Protein AF-0000000084950109 (afdb_homodimer)

pLDDT: mean 82.81, std 15.06, range [34.44, 97.5]

Radius of gyration: 39.73 Å; Cα contacts (8 Å, |Δi|>4): 1215; chains: 2; bounding box: 92×144×91 Å

Organism: Flavobacterium frigoris (strain PS1) (NCBI:txid1086011)

Sequence (812 aa):
MRKIILVTLLFAVCNLSAQSLTNYYELAAKNNPELKAKYKEFEASLQKIPQVSSLPDPNFSLGYFISPVETRLGPQNMKFSLTQMFPWFGTLKAQKNVAALLADSKYQAFLNTKNQLFFQVASAYYPLYELLNLKGIEQENIKILESYKKIASAKFENGKGSLVDVLRVDIMVKEAQTNLSILEKKEPALTAWFNSILNRKYDEKIDVIKEITLVELPLEYRKDSIVTNPLLLEIDLKKQAADANIIAVKKQGLPKLGVGLDYVFVGTGMNNFSDSGKDAIMPMVTLSLPIFRTKYNAANAEAKLMQESYWYQKEAAENKLNGSYYKMTFELEKEQELLKLYTNQVTTLSKSLNLLLAYYSNANKDFEEVLRMQQELLKYKKLTLASTSAFYVKLAELDYLTAKQFMRKIILVTLLFAVCNLSAQSLTNYYELAAKNNPELKAKYKEFEASLQKIPQVSSLPDPNFSLGYFISPVETRLGPQNMKFSLTQMFPWFGTLKAQKNVAALLADSKYQAFLNTKNQLFFQVASAYYPLYELLNLKGIEQENIKILESYKKIASAKFENGKGSLVDVLRVDIMVKEAQTNLSILEKKEPALTAWFNSILNRKYDEKIDVIKEITLVELPLEYRKDSIVTNPLLLEIDLKKQAADANIIAVKKQGLPKLGVGLDYVFVGTGMNNFSDSGKDAIMPMVTLSLPIFRTKYNAANAEAKLMQESYWYQKEAAENKLNGSYYKMTFELEKEQELLKLYTNQVTTLSKSLNLLLAYYSNANKDFEEVLRMQQELLKYKKLTLASTSAFYVKLAELDYLTAKQF

Foldseek 3Di:
DVVVVVVVVVVVLQVVQVVQLVVLLVLLCVAFVVLVVLVVVLVVLVVVLCVLLDFDDKDKDKDADPDQPQDVQAGFGIKIKIKGWFFDPCLSVLSNLLSVLLSVLSVLVSLLVSLVLSLQLLLLQLVLLLLVLLLVLLVVVLVVLVVQLVVQVVCVVVVLHDPVSNVVSVVVNVVSVVVSVVSVVVNLVSQQSSCVSSVHDSRDDGDHRNDDDDDDDDPPLDPVLLCVQSQLVSLVSLLVSLVSQLVSLVSNLAKMKMKMKMWIFGDGDPDPDPVRTDIDIDIDIDIDDNPPCVVSVVSNVVSVVSNVVSVVSNVVSVVVLVVLLVVLVVLLVVLVVLLVVLVVLLVVLVVVLVVVVVVCVPPSPDSVVNVVSVVSNSVSVSVNSVSVSSNSSSVSVSCSSSVPDD/DVVVVVVVVVVVLLVVQVVQLVVLLVLLCVAFVVLVVLVVVLVVLVVVLCVLLDFDDKDKDKDADPDQPQDVQAGFGIKIKIKGWFFDPCLSVLSNLLSVLLSVLSVLVSLLVSLVLSLQLLLLQLVLLLLVLLLVLLVVVLVVLVVQLVVQVVCVVVVLHDPVSNVVSVVVNVVSVVVSVVSVVVNLVSQQSSCNSSVHDSRDDGDHDNDDDDDDDDPPLDPVLLCVQSQLVSLVSLLVSLVSQLVSLVSNLAKMKMKMKMWIFGDGRPDPDPVRTDIDIDIDIDIDDNPPCVVSVVSNVVSVVSNVVSVVSNVVSVCVLVVLLVVLVVLLVVLVVLLVVLVVLLVVLVVVLVVVVVVCVPPSPDSVPNVVSSVSNSVSVSVNSVSVSSNSSSVSVSCSSSVPDD

Secondary structure (DSSP, 8-state):
--HHHHHHHHHHHHHHHHHHHHHHHHHHHHH-HHHHHHHHHHHHHHTHHHHHTSPPPPEEEEEE-SS--EETTEEEEEEEEEEEEEPSTTHHHHHHHHHHHHHHHHHHHHHHHHHHHHHHHHHHHHHHHHHHHHHHHHHHHHHHHHHHHHHHHHHHHTTSS-HHHHHHHHHHHHHHHHHHHHHHHHHHHHHHHHHHHHTS-TT------S--PPP---TT--GGGGGG-HHHHHHHHHHHHHHHHHHHHHHHTSPPEEEEEEEEEE---SS--TTTTPPEEEEEEEEE----HHHHHHHHHHHHHHHHHHHHHHHHHHHHHHHHHHHHHHHHHHHHHHHHHHHHHHHHHHHHHHHHHHHHHHHS--HHHHHHHHHHHHHHHHHHHHHHHHHHHHHHHHHHHTT---/-HHHHHHHHHHHHHHHHHHHHHHHHHHHHHH-HHHHHHHHHHHHHHTHHHHHTSPPPPEEEEEE-SS--EETTEEEEEEEEEEEEEPSTTHHHHHHHHHHHHHHHHHHHHHHHHHHHHHHHHHHHHHHHHHHHHHHHHHHHHHHHHHHHHHHHHHHHTTSS-HHHHHHHHHHHHHHHHHHHHHHHHHHHHHHHHHHHHTS-TT------S--PPP---TT--GGGGGG-HHHHHHHHHHHHHHHHHHHHHHHTSPPEEEEEEEEEE---SS--TTTTPPEEEEEEEEE----HHHHHHHHHHHHHHHHHHHHHHHHHHHHHHHHHHHHHHHHHHHHHHHHHHHHHHHHHHHHHHHHHHHHHHH---HHHHHHHHHHHHHHHHHHHHHHHHHHHHHHHHHHHTT---

Solvent-accessible surface area (backbone atoms only — not comparable to full-atom values): 39579 Å² total; per-residue (Å²): 117,66,71,60,45,53,56,55,50,59,60,49,59,64,53,54,47,60,43,42,57,53,50,51,46,52,46,24,70,74,45,18,36,54,52,51,16,36,47,28,46,24,56,21,35,54,28,43,30,58,42,50,52,53,76,64,62,33,35,41,32,45,33,44,48,74,65,56,53,61,24,59,30,12,49,36,55,46,36,41,32,43,36,40,51,36,71,31,90,62,28,44,60,33,36,29,49,24,34,48,31,43,24,52,17,33,44,24,47,34,51,32,46,49,41,50,47,46,29,50,51,43,53,42,45,31,56,49,37,36,50,55,52,48,46,53,52,33,54,52,47,36,55,52,34,52,50,49,31,53,52,31,44,52,32,31,72,69,68,71,39,47,68,66,55,28,52,50,34,51,51,51,35,52,52,36,51,51,53,40,52,51,51,60,63,47,46,58,57,49,39,24,51,43,21,53,57,35,59,48,59,48,77,55,87,77,84,68,60,89,74,83,76,85,72,79,76,71,86,74,81,43,75,73,38,37,71,66,14,33,62,55,47,18,43,51,29,44,41,52,20,28,57,38,36,48,55,22,49,59,37,66,58,43,54,30,43,26,48,31,44,32,41,36,46,32,38,70,22,91,59,84,51,94,80,43,34,63,64,44,62,24,56,29,45,31,40,35,45,71,73,70,50,63,30,52,51,24,47,50,51,22,32,52,29,42,39,50,14,40,51,24,39,46,53,36,50,51,50,50,51,53,47,49,49,56,50,36,54,50,52,41,52,49,30,53,53,48,41,55,51,26,51,50,46,35,52,50,37,52,52,49,44,55,52,47,54,61,44,41,78,70,64,76,76,46,65,68,56,52,53,51,44,51,51,49,32,51,50,30,50,54,48,36,41,51,34,51,29,50,34,52,34,39,48,35,46,49,35,42,51,35,46,57,81,128,118,68,71,60,48,52,54,54,49,56,58,51,58,65,52,54,49,60,44,44,58,53,50,50,47,53,46,24,69,74,46,17,37,52,51,50,16,36,46,28,45,24,56,21,35,54,27,44,31,57,41,50,50,50,76,65,60,32,35,41,32,45,33,44,46,72,66,56,53,61,26,58,29,12,50,37,53,46,35,42,31,42,37,41,52,37,70,33,91,62,26,43,60,33,36,29,49,23,33,48,30,45,23,52,18,33,45,25,47,32,53,32,46,48,42,51,48,48,26,50,51,43,54,40,46,32,56,49,36,36,49,56,51,49,45,51,52,34,53,52,47,37,55,51,35,52,52,50,30,52,51,32,45,52,31,30,74,70,70,70,40,48,69,66,55,30,51,50,34,50,52,52,36,52,50,36,51,51,52,40,52,51,51,60,64,45,44,59,56,49,39,24,48,42,20,52,57,35,58,47,59,48,79,54,86,78,82,64,59,89,73,82,76,85,71,81,76,71,83,74,80,42,75,74,38,37,71,67,12,33,61,55,48,18,43,50,29,44,41,53,20,28,57,37,38,48,54,21,47,57,35,65,59,45,53,30,43,24,47,31,42,33,41,36,47,33,37,71,24,91,61,86,51,92,80,44,34,62,66,43,62,25,57,28,45,31,39,35,46,71,74,71,50,64,30,51,52,24,47,49,49,22,34,52,29,42,40,50,15,42,52,26,39,46,55,37,49,50,51,51,53,53,50,49,48,55,50,37,52,49,52,42,51,50,30,52,51,48,40,53,50,28,51,51,46,34,53,51,37,51,52,49,44,54,53,47,54,61,45,42,78,70,64,73,77,45,64,67,55,52,53,50,42,51,51,49,32,51,50,30,51,51,49,35,41,50,33,50,28,50,34,53,35,40,50,33,46,47,35,41,51,35,45,58,82,127

Structure (mmCIF, N/CA/C/O backbone):
data_AF-0000000084950109-model_v1
#
loop_
_entity.id
_entity.type
_entity.pdbx_description
1 polymer 'Heavy metal RND efflux outer membrane protein, CzcC family'
#
loop_
_atom_site.group_PDB
_atom_site.id
_atom_site.type_symbol
_atom_site.label_atom_id
_atom_site.label_alt_id
_atom_site.label_comp_id
_atom_site.label_asym_id
_atom_site.label_entity_id
_atom_site.label_seq_id
_atom_site.pdbx_PDB_ins_code
_atom_site.Cartn_x
_atom_site.Cartn_y
_atom_site.Cartn_z
_atom_site.occupancy
_atom_site.B_iso_or_equiv
_atom_site.auth_seq_id
_atom_site.auth_comp_id
_atom_site.auth_asym_id
_atom_site.auth_atom_id
_atom_site.pdbx_PDB_model_num
ATOM 1 N N . MET A 1 1 ? -44.562 -32.062 -1.348 1 34.94 1 MET A N 1
ATOM 2 C CA . MET A 1 1 ? -43.969 -31.531 -0.127 1 34.94 1 MET A CA 1
ATOM 3 C C . MET A 1 1 ? -42.5 -31.953 -0.01 1 34.94 1 MET A C 1
ATOM 5 O O . MET A 1 1 ? -41.75 -31.406 0.797 1 34.94 1 MET A O 1
ATOM 9 N N . ARG A 1 2 ? -42.219 -33.219 -0.491 1 40.84 2 ARG A N 1
ATOM 10 C CA . ARG A 1 2 ? -40.844 -33.75 -0.405 1 40.84 2 ARG A CA 1
ATOM 11 C C . ARG A 1 2 ? -39.938 -33.062 -1.398 1 40.84 2 ARG A C 1
ATOM 13 O O . ARG A 1 2 ? -38.688 -33.094 -1.237 1 40.84 2 ARG A O 1
ATOM 20 N N . LYS A 1 3 ? -40.375 -32.844 -2.629 1 44.31 3 LYS A N 1
ATOM 21 C CA . LYS A 1 3 ? -39.5 -32.219 -3.611 1 44.31 3 LYS A CA 1
ATOM 22 C C . LYS A 1 3 ? -39.062 -30.828 -3.154 1 44.31 3 LYS A C 1
ATOM 24 O O . LYS A 1 3 ? -38.031 -30.328 -3.566 1 44.31 3 LYS A O 1
ATOM 29 N N . ILE A 1 4 ? -40.094 -30.234 -2.484 1 49.34 4 ILE A N 1
ATOM 30 C CA . ILE A 1 4 ? -39.781 -28.891 -2.021 1 49.34 4 ILE A CA 1
ATOM 31 C C . ILE A 1 4 ? -38.719 -28.953 -0.931 1 49.34 4 ILE A C 1
ATOM 33 O O . ILE A 1 4 ? -37.906 -28.031 -0.793 1 49.34 4 ILE A O 1
ATOM 37 N N . ILE A 1 5 ? -38.625 -30.172 -0.248 1 49.97 5 ILE A N 1
ATOM 38 C CA . ILE A 1 5 ? -37.688 -30.234 0.869 1 49.97 5 ILE A CA 1
ATOM 39 C C . ILE A 1 5 ? -36.25 -30.359 0.338 1 49.97 5 ILE A C 1
ATOM 41 O O . ILE A 1 5 ? -35.344 -29.734 0.862 1 49.97 5 ILE A O 1
ATOM 45 N N . LEU A 1 6 ? -36.156 -31.078 -0.753 1 45.88 6 LEU A N 1
ATOM 46 C CA . LEU A 1 6 ? -34.781 -31.328 -1.203 1 45.88 6 LEU A CA 1
ATOM 47 C C . LEU A 1 6 ? -34.156 -30.047 -1.788 1 45.88 6 LEU A C 1
ATOM 49 O O . LEU A 1 6 ? -32.969 -29.781 -1.59 1 45.88 6 LEU A O 1
ATOM 53 N N . VAL A 1 7 ? -35 -29.312 -2.486 1 47.12 7 VAL A N 1
ATOM 54 C CA . VAL A 1 7 ? -34.438 -28.078 -3.059 1 47.12 7 VAL A CA 1
ATOM 55 C C . VAL A 1 7 ? -34.094 -27.094 -1.941 1 47.12 7 VAL A C 1
ATOM 57 O O . VAL A 1 7 ? -33.094 -26.375 -2.029 1 47.12 7 VAL A O 1
ATOM 60 N N . THR A 1 8 ? -34.844 -27.141 -0.837 1 47.34 8 THR A N 1
ATOM 61 C CA . THR A 1 8 ? -34.531 -26.219 0.249 1 47.34 8 THR A CA 1
ATOM 62 C C . THR A 1 8 ? -33.25 -26.641 0.953 1 47.34 8 THR A C 1
ATOM 64 O O . THR A 1 8 ? -32.531 -25.797 1.505 1 47.34 8 THR A O 1
ATOM 67 N N . LEU A 1 9 ? -33 -27.984 0.991 1 41.19 9 LEU A N 1
ATOM 68 C CA . LEU A 1 9 ? -31.766 -28.406 1.663 1 41.19 9 LEU A CA 1
ATOM 69 C C . LEU A 1 9 ? -30.547 -28.062 0.817 1 41.19 9 LEU A C 1
ATOM 71 O O . LEU A 1 9 ? -29.5 -27.688 1.353 1 41.19 9 LEU A O 1
ATOM 75 N N . LEU A 1 10 ? -30.578 -28.219 -0.474 1 40.88 10 LEU A N 1
ATOM 76 C CA . LEU A 1 10 ? -29.438 -27.875 -1.316 1 40.88 10 LEU A CA 1
ATOM 77 C C . LEU A 1 10 ? -29.141 -26.391 -1.242 1 40.88 10 LEU A C 1
ATOM 79 O O . LEU A 1 10 ? -27.969 -25.984 -1.298 1 40.88 10 LEU A O 1
ATOM 83 N N . PHE A 1 11 ? -30.141 -25.5 -1.125 1 40.88 11 PHE A N 1
ATOM 84 C CA . PHE A 1 11 ? -29.844 -24.078 -0.949 1 40.88 11 PHE A CA 1
ATOM 85 C C . PHE A 1 11 ? -29.203 -23.828 0.414 1 40.88 11 PHE A C 1
ATOM 87 O O . PHE A 1 11 ? -28.719 -22.734 0.681 1 40.88 11 PHE A O 1
ATOM 94 N N . ALA A 1 12 ? -29.312 -24.672 1.396 1 40.22 12 ALA A N 1
ATOM 95 C CA . ALA A 1 12 ? -28.766 -24.469 2.734 1 40.22 12 ALA A CA 1
ATOM 96 C C . ALA A 1 12 ? -27.266 -24.75 2.758 1 40.22 12 ALA A C 1
ATOM 98 O O . ALA A 1 12 ? -26.516 -24.109 3.506 1 40.22 12 ALA A O 1
ATOM 99 N N . VAL A 1 13 ? -26.719 -25.719 2.043 1 40.16 13 VAL A N 1
ATOM 100 C CA . VAL A 1 13 ? -25.297 -26.062 2.057 1 40.16 13 VAL A CA 1
ATOM 101 C C . VAL A 1 13 ? -24.5 -24.969 1.329 1 40.16 13 VAL A C 1
ATOM 103 O O . VAL A 1 13 ? -23.391 -24.641 1.729 1 40.16 13 VAL A O 1
ATOM 106 N N . CYS A 1 14 ? -24.969 -24.391 0.227 1 39.88 14 CYS A N 1
ATOM 107 C CA . CYS A 1 14 ? -24.297 -23.297 -0.461 1 39.88 14 CYS A CA 1
ATOM 108 C C . CYS A 1 14 ? -24.219 -22.062 0.426 1 39.88 14 CYS A C 1
ATOM 110 O O . CYS A 1 14 ? -23.391 -21.172 0.193 1 39.88 14 CYS A O 1
ATOM 112 N N . ASN A 1 15 ? -25.094 -21.781 1.365 1 42.66 15 ASN A N 1
ATOM 113 C CA . ASN A 1 15 ? -25.172 -20.688 2.322 1 42.66 15 ASN A CA 1
ATOM 114 C C . ASN A 1 15 ? -24.109 -20.797 3.412 1 42.66 15 ASN A C 1
ATOM 116 O O . ASN A 1 15 ? -23.766 -19.812 4.059 1 42.66 15 ASN A O 1
ATOM 120 N N . LEU A 1 16 ? -23.719 -22.016 3.713 1 42.16 16 LEU A N 1
ATOM 121 C CA . LEU A 1 16 ? -22.766 -22.203 4.793 1 42.16 16 LEU A CA 1
ATOM 122 C C . LEU A 1 16 ? -21.359 -21.766 4.355 1 42.16 16 LEU A C 1
ATOM 124 O O . LEU A 1 16 ? -20.594 -21.25 5.16 1 42.16 16 LEU A O 1
ATOM 128 N N . SER A 1 17 ? -20.938 -22.062 3.098 1 48 17 SER A N 1
ATOM 129 C CA . SER A 1 17 ? -19.594 -21.797 2.566 1 48 17 SER A CA 1
ATOM 130 C C . SER A 1 17 ? -19.312 -20.297 2.506 1 48 17 SER A C 1
ATOM 132 O O . SER A 1 17 ? -18.188 -19.859 2.775 1 48 17 SER A O 1
ATOM 134 N N . ALA A 1 18 ? -20.359 -19.469 1.959 1 51.72 18 ALA A N 1
ATOM 135 C CA . ALA A 1 18 ? -20.328 -18.016 1.871 1 51.72 18 ALA A CA 1
ATOM 136 C C . ALA A 1 18 ? -20.234 -17.375 3.258 1 51.72 18 ALA A C 1
ATOM 138 O O . ALA A 1 18 ? -19.672 -16.297 3.418 1 51.72 18 ALA A O 1
ATOM 139 N N . GLN A 1 19 ? -20.703 -18.188 4.152 1 59.62 19 GLN A N 1
ATOM 140 C CA . GLN A 1 19 ? -20.828 -17.688 5.52 1 59.62 19 GLN A CA 1
ATOM 141 C C . GLN A 1 19 ? -19.453 -17.547 6.18 1 59.62 19 GLN A C 1
ATOM 143 O O . GLN A 1 19 ? -19.219 -16.609 6.941 1 59.62 19 GLN A O 1
ATOM 148 N N . SER A 1 20 ? -18.5 -18.422 5.582 1 77.44 20 SER A N 1
ATOM 149 C CA . SER A 1 20 ? -17.25 -18.422 6.34 1 77.44 20 SER A CA 1
ATOM 150 C C . SER A 1 20 ? -16.359 -17.234 5.965 1 77.44 20 SER A C 1
ATOM 152 O O . SER A 1 20 ? -15.891 -16.516 6.84 1 77.44 20 SER A O 1
ATOM 154 N N . LEU A 1 21 ? -16.422 -16.906 4.656 1 86.56 21 LEU A N 1
ATOM 155 C CA . LEU A 1 21 ? -15.516 -15.82 4.285 1 86.56 21 LEU A CA 1
ATOM 156 C C . LEU A 1 21 ? -16.062 -14.477 4.758 1 86.56 21 LEU A C 1
ATOM 158 O O . LEU A 1 21 ? -15.312 -13.602 5.184 1 86.56 21 LEU A O 1
ATOM 162 N N . THR A 1 22 ? -17.406 -14.406 4.793 1 87.06 22 THR A N 1
ATOM 163 C CA . THR A 1 22 ? -18.047 -13.172 5.246 1 87.06 22 THR A CA 1
ATOM 164 C C . THR A 1 22 ? -17.766 -12.93 6.727 1 87.06 22 THR A C 1
ATOM 166 O O . THR A 1 22 ? -17.578 -11.789 7.152 1 87.06 22 THR A O 1
ATOM 169 N N . ASN A 1 23 ? -17.75 -14.039 7.438 1 90.06 23 ASN A N 1
ATOM 170 C CA . ASN A 1 23 ? -17.422 -13.922 8.852 1 90.06 23 ASN A CA 1
ATOM 171 C C . ASN A 1 23 ? -15.992 -13.445 9.055 1 90.06 23 ASN A C 1
ATOM 173 O O . ASN A 1 23 ? -15.719 -12.664 9.969 1 90.06 23 ASN A O 1
ATOM 177 N N . TYR A 1 24 ? -15.109 -13.883 8.188 1 93.25 24 TYR A N 1
ATOM 178 C CA . TYR A 1 24 ? -13.719 -13.469 8.305 1 93.25 24 TYR A CA 1
ATOM 179 C C . TYR A 1 24 ? -13.547 -12.016 7.879 1 93.25 24 TYR A C 1
ATOM 181 O O . TYR A 1 24 ? -12.688 -11.305 8.414 1 93.25 24 TYR A O 1
ATOM 189 N N . TYR A 1 25 ? -14.414 -11.555 6.918 1 93.38 25 TYR A N 1
ATOM 190 C CA . TYR A 1 25 ? -14.398 -10.141 6.562 1 93.38 25 TYR A CA 1
ATOM 191 C C . TYR A 1 25 ? -14.758 -9.266 7.762 1 93.38 25 TYR A C 1
ATOM 193 O O . TYR A 1 25 ? -14.086 -8.273 8.039 1 93.38 25 TYR A O 1
ATOM 201 N N . GLU A 1 26 ? -15.758 -9.672 8.547 1 92.69 26 GLU A N 1
ATOM 202 C CA . GLU A 1 26 ? -16.219 -8.906 9.703 1 92.69 26 GLU A CA 1
ATOM 203 C C . GLU A 1 26 ? -15.18 -8.914 10.812 1 92.69 26 GLU A C 1
ATOM 205 O O . GLU A 1 26 ? -14.938 -7.883 11.445 1 92.69 26 GLU A O 1
ATOM 210 N N . LEU A 1 27 ? -14.609 -10.078 11.008 1 92.69 27 LEU A N 1
ATOM 211 C CA . LEU A 1 27 ? -13.578 -10.195 12.031 1 92.69 27 LEU A CA 1
ATOM 212 C C . LEU A 1 27 ? -12.383 -9.312 11.711 1 92.69 27 LEU A C 1
ATOM 214 O O . LEU A 1 27 ? -11.844 -8.648 12.602 1 92.69 27 LEU A O 1
ATOM 218 N N . ALA A 1 28 ? -11.945 -9.305 10.461 1 93.75 28 ALA A N 1
ATOM 219 C CA . ALA A 1 28 ? -10.82 -8.484 10.039 1 93.75 28 ALA A CA 1
ATOM 220 C C . ALA A 1 28 ? -11.141 -7 10.172 1 93.75 28 ALA A C 1
ATOM 222 O O . ALA A 1 28 ? -10.305 -6.215 10.633 1 93.75 28 ALA A O 1
ATOM 223 N N . ALA A 1 29 ? -12.375 -6.617 9.812 1 94 29 ALA A N 1
ATOM 224 C CA . ALA A 1 29 ? -12.797 -5.223 9.875 1 94 29 ALA A CA 1
ATOM 225 C C . ALA A 1 29 ? -12.812 -4.719 11.32 1 94 29 ALA A C 1
ATOM 227 O O . ALA A 1 29 ? -12.516 -3.553 11.578 1 94 29 ALA A O 1
ATOM 228 N N . LYS A 1 30 ? -13.039 -5.574 12.242 1 93.31 30 LYS A N 1
ATOM 229 C CA . LYS A 1 30 ? -13.156 -5.188 13.641 1 93.31 30 LYS A CA 1
ATOM 230 C C . LYS A 1 30 ? -11.797 -5.156 14.328 1 93.31 30 LYS A C 1
ATOM 232 O O . LYS A 1 30 ? -11.562 -4.332 15.211 1 93.31 30 LYS A O 1
ATOM 237 N N . ASN A 1 31 ? -10.906 -6 13.812 1 92.19 31 ASN A N 1
ATOM 238 C CA . ASN A 1 31 ? -9.727 -6.23 14.648 1 92.19 31 ASN A CA 1
ATOM 239 C C . ASN A 1 31 ? -8.445 -5.812 13.938 1 92.19 31 ASN A C 1
ATOM 241 O O . ASN A 1 31 ? -7.402 -5.656 14.57 1 92.19 31 ASN A O 1
ATOM 245 N N . ASN A 1 32 ? -8.445 -5.602 12.68 1 93.25 32 ASN A N 1
ATOM 246 C CA . ASN A 1 32 ? -7.219 -5.328 11.938 1 93.25 32 ASN A CA 1
ATOM 247 C C . ASN A 1 32 ? -6.602 -3.994 12.352 1 93.25 32 ASN A C 1
ATOM 249 O O . ASN A 1 32 ? -7.254 -2.951 12.273 1 93.25 32 ASN A O 1
ATOM 253 N N . PRO A 1 33 ? -5.352 -4.043 12.742 1 94.94 33 PRO A N 1
ATOM 254 C CA . PRO A 1 33 ? -4.719 -2.82 13.242 1 94.94 33 PRO A CA 1
ATOM 255 C C . PRO A 1 33 ? -4.578 -1.741 12.172 1 94.94 33 PRO A C 1
ATOM 257 O O . PRO A 1 33 ? -4.621 -0.548 12.484 1 94.94 33 PRO A O 1
ATOM 260 N N . GLU A 1 34 ? -4.352 -2.131 11 1 94.44 34 GLU A N 1
ATOM 261 C CA . GLU A 1 34 ? -4.227 -1.146 9.93 1 94.44 34 GLU A CA 1
ATOM 262 C C . GLU A 1 34 ? -5.52 -0.355 9.758 1 94.44 34 GLU A C 1
ATOM 264 O O . GLU A 1 34 ? -5.488 0.861 9.555 1 94.44 34 GLU A O 1
ATOM 269 N N . LEU A 1 35 ? -6.637 -1.033 9.797 1 95.5 35 LEU A N 1
ATOM 270 C CA . LEU A 1 35 ? -7.93 -0.373 9.664 1 95.5 35 LEU A CA 1
ATOM 271 C C . LEU A 1 35 ? -8.219 0.515 10.867 1 95.5 35 LEU A C 1
ATOM 273 O O . LEU A 1 35 ? -8.727 1.629 10.719 1 95.5 35 LEU A O 1
ATOM 277 N N . LYS A 1 36 ? -7.84 0.053 12.039 1 95.38 36 LYS A N 1
ATOM 278 C CA . LYS A 1 36 ? -8.008 0.842 13.258 1 95.38 36 LYS A CA 1
ATOM 279 C C . LYS A 1 36 ? -7.176 2.119 13.203 1 95.38 36 LYS A C 1
ATOM 281 O O . LYS A 1 36 ? -7.629 3.18 13.641 1 95.38 36 LYS A O 1
ATOM 286 N N . ALA A 1 37 ? -5.996 1.978 12.672 1 96 37 ALA A N 1
ATOM 287 C CA . ALA A 1 37 ? -5.113 3.137 12.547 1 96 37 ALA A CA 1
ATOM 288 C C . ALA A 1 37 ? -5.738 4.203 11.648 1 96 37 ALA A C 1
ATOM 290 O O . ALA A 1 37 ? -5.723 5.391 11.984 1 96 37 ALA A O 1
ATOM 291 N N . LYS A 1 38 ? -6.285 3.758 10.547 1 96.38 38 LYS A N 1
ATOM 292 C CA . LYS A 1 38 ? -6.887 4.695 9.602 1 96.38 38 LYS A CA 1
ATOM 293 C C . LYS A 1 38 ? -8.133 5.352 10.195 1 96.38 38 LYS A C 1
ATOM 295 O O . LYS A 1 38 ? -8.414 6.52 9.938 1 96.38 38 LYS A O 1
ATOM 300 N N . TYR A 1 39 ? -8.867 4.605 10.984 1 96.19 39 TYR A N 1
ATOM 301 C CA . TYR A 1 39 ? -10.047 5.168 11.625 1 96.19 39 TYR A CA 1
ATOM 302 C C . TYR A 1 39 ? -9.656 6.242 12.641 1 96.19 39 TYR A C 1
ATOM 304 O O . TYR A 1 39 ? -10.297 7.293 12.719 1 96.19 39 TYR A O 1
ATOM 312 N N . LYS A 1 40 ? -8.602 5.949 13.391 1 96.62 40 LYS A N 1
ATOM 313 C CA . LYS A 1 40 ? -8.109 6.934 14.352 1 96.62 40 LYS A CA 1
ATOM 314 C C . LYS A 1 40 ? -7.613 8.195 13.648 1 96.62 40 LYS A C 1
ATOM 316 O O . LYS A 1 40 ? -7.793 9.305 14.148 1 96.62 40 LYS A O 1
ATOM 321 N N . GLU A 1 41 ? -7.027 8.047 12.516 1 96.25 41 GLU A N 1
ATOM 322 C CA . GLU A 1 41 ? -6.586 9.195 11.727 1 96.25 41 GLU A CA 1
ATOM 323 C C . GLU A 1 41 ? -7.77 10.055 11.289 1 96.25 41 GLU A C 1
ATOM 325 O O . GLU A 1 41 ? -7.68 11.281 11.273 1 96.25 41 GLU A O 1
ATOM 330 N N . PHE A 1 42 ? -8.898 9.367 10.93 1 95.94 42 PHE A N 1
ATOM 331 C CA . PHE A 1 42 ? -10.117 10.062 10.531 1 95.94 42 PHE A CA 1
ATOM 332 C C . PHE A 1 42 ? -10.703 10.844 11.703 1 95.94 42 PHE A C 1
ATOM 334 O O . PHE A 1 42 ? -11.016 12.031 11.57 1 95.94 42 PHE A O 1
ATOM 341 N N . GLU A 1 43 ? -10.68 10.211 12.852 1 96.31 43 GLU A N 1
ATOM 342 C CA . GLU A 1 43 ? -11.164 10.875 14.055 1 96.31 43 GLU A CA 1
ATOM 343 C C . GLU A 1 43 ? -10.297 12.086 14.406 1 96.31 43 GLU A C 1
ATOM 345 O O . GLU A 1 43 ? -10.812 13.133 14.797 1 96.31 43 GLU A O 1
ATOM 350 N N . ALA A 1 44 ? -9.031 11.875 14.219 1 96 44 ALA A N 1
ATOM 351 C CA . ALA A 1 44 ? -8.094 12.961 14.516 1 96 44 ALA A CA 1
ATOM 352 C C . ALA A 1 44 ? -8.312 14.141 13.578 1 96 44 ALA A C 1
ATOM 354 O O . ALA A 1 44 ? -8.227 15.297 14.008 1 96 44 ALA A O 1
ATOM 355 N N . SER A 1 45 ? -8.57 13.867 12.32 1 96 45 SER A N 1
ATOM 356 C CA . SER A 1 45 ? -8.758 14.922 11.344 1 96 45 SER A CA 1
ATOM 357 C C . SER A 1 45 ? -10.008 15.742 11.641 1 96 45 SER A C 1
ATOM 359 O O . SER A 1 45 ? -10.062 16.938 11.352 1 96 45 SER A O 1
ATOM 361 N N . LEU A 1 46 ? -10.992 15.125 12.305 1 95.94 46 LEU A N 1
ATOM 362 C CA . LEU A 1 46 ? -12.219 15.82 12.688 1 95.94 46 LEU A CA 1
ATOM 363 C C . LEU A 1 46 ? -11.938 16.828 13.805 1 95.94 46 LEU A C 1
ATOM 365 O O . LEU A 1 46 ? -12.609 17.859 13.883 1 95.94 46 LEU A O 1
ATOM 369 N N . GLN A 1 47 ? -10.938 16.531 14.586 1 95.5 47 GLN A N 1
ATOM 370 C CA . GLN A 1 47 ? -10.594 17.422 15.703 1 95.5 47 GLN A CA 1
ATOM 371 C C . GLN A 1 47 ? -9.891 18.672 15.203 1 95.5 47 GLN A C 1
ATOM 373 O O . GLN A 1 47 ? -9.781 19.656 15.938 1 95.5 47 GLN A O 1
ATOM 378 N N . LYS A 1 48 ? -9.453 18.703 13.945 1 95.19 48 LYS A N 1
ATOM 379 C CA . LYS A 1 48 ? -8.789 19.875 13.383 1 95.19 48 LYS A CA 1
ATOM 380 C C . LYS A 1 48 ? -9.789 20.969 13.062 1 95.19 48 LYS A C 1
ATOM 382 O O . LYS A 1 48 ? -9.453 22.156 13.117 1 95.19 48 LYS A O 1
ATOM 387 N N . ILE A 1 49 ? -11.016 20.641 12.836 1 95.12 49 ILE A N 1
ATOM 388 C CA . ILE A 1 49 ? -12.039 21.578 12.367 1 95.12 49 ILE A CA 1
ATOM 389 C C . ILE A 1 49 ? -12.305 22.641 13.43 1 95.12 49 ILE A C 1
ATOM 391 O O . ILE A 1 49 ? -12.227 23.828 13.156 1 95.12 49 ILE A O 1
ATOM 395 N N . PRO A 1 50 ? -12.547 22.219 14.719 1 94.06 50 PRO A N 1
ATOM 396 C CA . PRO A 1 50 ? -12.766 23.25 15.734 1 94.06 50 PRO A CA 1
ATOM 397 C C . PRO A 1 50 ? -11.492 24.047 16.031 1 94.06 50 PRO A C 1
ATOM 399 O O . PRO A 1 50 ? -11.578 25.188 16.531 1 94.06 50 PRO A O 1
ATOM 402 N N . GLN A 1 51 ? -10.328 23.578 15.75 1 93.38 51 GLN A N 1
ATOM 403 C CA . GLN A 1 51 ? -9.07 24.266 16 1 93.38 51 GLN A CA 1
ATOM 404 C C . GLN A 1 51 ? -8.891 25.453 15.055 1 93.38 51 GLN A C 1
ATOM 406 O O . GLN A 1 51 ? -8.523 26.547 15.477 1 93.38 51 GLN A O 1
ATOM 411 N N . VAL A 1 52 ? -9.227 25.219 13.75 1 93.25 52 VAL A N 1
ATOM 412 C CA . VAL A 1 52 ? -8.891 26.203 12.734 1 93.25 52 VAL A CA 1
ATOM 413 C C . VAL A 1 52 ? -10.047 27.188 12.57 1 93.25 52 VAL A C 1
ATOM 415 O O . VAL A 1 52 ? -9.875 28.266 11.984 1 93.25 52 VAL A O 1
ATOM 418 N N . SER A 1 53 ? -11.227 26.828 13.109 1 91.81 53 SER A N 1
ATOM 419 C CA . SER A 1 53 ? -12.391 27.688 12.945 1 91.81 53 SER A CA 1
ATOM 420 C C . SER A 1 53 ? -12.609 28.547 14.18 1 91.81 53 SER A C 1
ATOM 422 O O . SER A 1 53 ? -13.617 29.25 14.281 1 91.81 53 SER A O 1
ATOM 424 N N . SER A 1 54 ? -11.688 28.609 15.125 1 91 54 SER A N 1
ATOM 425 C CA . SER A 1 54 ? -11.82 29.375 16.359 1 91 54 SER A CA 1
ATOM 426 C C . SER A 1 54 ? -11.109 30.719 16.25 1 91 54 SER A C 1
ATOM 428 O O . SER A 1 54 ? -10.125 30.859 15.523 1 91 54 SER A O 1
ATOM 430 N N . LEU A 1 55 ? -11.57 31.719 17.062 1 91.81 55 LEU A N 1
ATOM 431 C CA . LEU A 1 55 ? -10.953 33.031 17.141 1 91.81 55 LEU A CA 1
ATOM 432 C C . LEU A 1 55 ? -9.672 33 17.969 1 91.81 55 LEU A C 1
ATOM 434 O O . LEU A 1 55 ? -9.531 32.156 18.844 1 91.81 55 LEU A O 1
ATOM 438 N N . PRO A 1 56 ? -8.773 33.875 17.547 1 90.25 56 PRO A N 1
ATOM 439 C CA . PRO A 1 56 ? -7.598 34 18.422 1 90.25 56 PRO A CA 1
ATOM 440 C C . PRO A 1 56 ? -7.953 34.406 19.844 1 90.25 56 PRO A C 1
ATOM 442 O O . PRO A 1 56 ? -8.992 35.031 20.078 1 90.25 56 PRO A O 1
ATOM 445 N N . ASP A 1 57 ? -7.07 34.125 20.797 1 89.94 57 ASP A N 1
ATOM 446 C CA . ASP A 1 57 ? -7.301 34.5 22.188 1 89.94 57 ASP A CA 1
ATOM 447 C C . ASP A 1 57 ? -7.266 36 22.375 1 89.94 57 ASP A C 1
ATOM 449 O O . ASP A 1 57 ? -6.461 36.719 21.75 1 89.94 57 ASP A O 1
ATOM 453 N N . PRO A 1 58 ? -8.117 36.531 23.25 1 91.44 58 PRO A N 1
ATOM 454 C CA . PRO A 1 58 ? -8.047 37.969 23.578 1 91.44 58 PRO A CA 1
ATOM 455 C C . PRO A 1 58 ? -6.789 38.312 24.375 1 91.44 58 PRO A C 1
ATOM 457 O O . PRO A 1 58 ? -6.168 37.438 24.984 1 91.44 58 PRO A O 1
ATOM 460 N N . ASN A 1 59 ? -6.527 39.562 24.281 1 91.62 59 ASN A N 1
ATOM 461 C CA . ASN A 1 59 ? -5.332 40.062 24.969 1 91.62 59 ASN A CA 1
ATOM 462 C C . ASN A 1 59 ? -5.68 41.094 26.047 1 91.62 59 ASN A C 1
ATOM 464 O O . ASN A 1 59 ? -6.492 41.969 25.797 1 91.62 59 ASN A O 1
ATOM 468 N N . PHE A 1 60 ? -5.121 40.875 27.219 1 91.56 60 PHE A N 1
ATOM 469 C CA . PHE A 1 60 ? -5.242 41.812 28.328 1 91.56 60 PHE A CA 1
ATOM 470 C C . PHE A 1 60 ? -3.926 42.531 28.562 1 91.56 60 PHE A C 1
ATOM 472 O O . PHE A 1 60 ? -2.889 41.906 28.766 1 91.56 60 PHE A O 1
ATOM 479 N N . SER A 1 61 ? -4 43.812 28.531 1 89.94 61 SER A N 1
ATOM 480 C CA . SER A 1 61 ? -2.777 44.625 28.672 1 89.94 61 SER A CA 1
ATOM 481 C C . SER A 1 61 ? -2.848 45.531 29.875 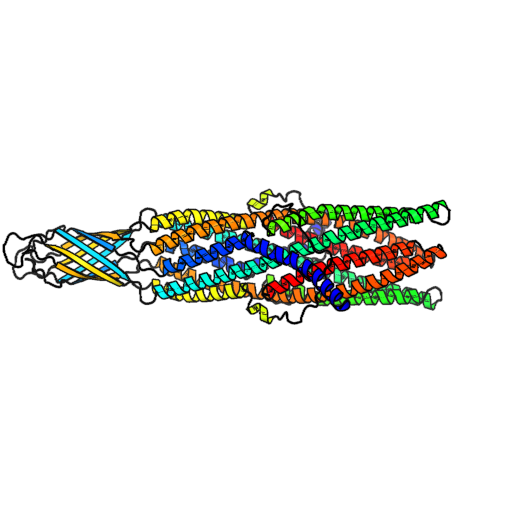1 89.94 61 SER A C 1
ATOM 483 O O . SER A 1 61 ? -3.902 46.094 30.172 1 89.94 61 SER A O 1
ATOM 485 N N . LEU A 1 62 ? -1.698 45.562 30.547 1 86.19 62 LEU A N 1
ATOM 486 C CA . LEU A 1 62 ? -1.514 46.5 31.656 1 86.19 62 LEU A CA 1
ATOM 487 C C . LEU A 1 62 ? -0.416 47.531 31.344 1 86.19 62 LEU A C 1
ATOM 489 O O . LEU A 1 62 ? 0.67 47.125 30.906 1 86.19 62 LEU A O 1
ATOM 493 N N . GLY A 1 63 ? -0.714 48.75 31.516 1 81.69 63 GLY A N 1
ATOM 494 C CA . GLY A 1 63 ? 0.26 49.812 31.281 1 81.69 63 GLY A CA 1
ATOM 495 C C . GLY A 1 63 ? 0.443 50.719 32.469 1 81.69 63 GLY A C 1
ATOM 496 O O . GLY A 1 63 ? -0.473 50.906 33.281 1 81.69 63 GLY A O 1
ATOM 497 N N . TYR A 1 64 ? 1.767 51.156 32.625 1 77.81 64 TYR A N 1
ATOM 498 C CA . TYR A 1 64 ? 2.09 52.094 33.688 1 77.81 64 TYR A CA 1
ATOM 499 C C . TYR A 1 64 ? 2.67 53.375 33.156 1 77.81 64 TYR A C 1
ATOM 501 O O . TYR A 1 64 ? 3.539 53.344 32.281 1 77.81 64 TYR A O 1
ATOM 509 N N . PHE A 1 65 ? 2.27 54.562 33.688 1 67.81 65 PHE A N 1
ATOM 510 C CA . PHE A 1 65 ? 2.736 55.844 33.219 1 67.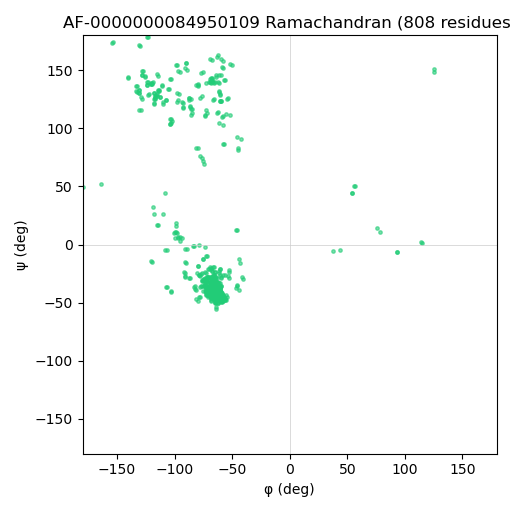81 65 PHE A CA 1
ATOM 511 C C . PHE A 1 65 ? 4.059 56.219 33.875 1 67.81 65 PHE A C 1
ATOM 513 O O . PHE A 1 65 ? 4.156 56.25 35.094 1 67.81 65 PHE A O 1
ATOM 520 N N . ILE A 1 66 ? 5.145 56.281 33.125 1 63.91 66 ILE A N 1
ATOM 521 C CA . ILE A 1 66 ? 6.434 56.656 33.688 1 63.91 66 ILE A CA 1
ATOM 522 C C . ILE A 1 66 ? 6.379 58.094 34.188 1 63.91 66 ILE A C 1
ATOM 524 O O . ILE A 1 66 ? 6.91 58.406 35.25 1 63.91 66 ILE A O 1
ATOM 528 N N . SER A 1 67 ? 6.004 59.031 33.312 1 57.84 67 SER A N 1
ATOM 529 C CA . SER A 1 67 ? 5.91 60.406 33.812 1 57.84 67 SER A CA 1
ATOM 530 C C . SER A 1 67 ? 4.457 60.812 34.031 1 57.84 67 SER A C 1
ATOM 532 O O . SER A 1 67 ? 3.637 60.75 33.125 1 57.84 67 SER A O 1
ATOM 534 N N . PRO A 1 68 ? 4.188 60.781 35.375 1 48.78 68 PRO A N 1
ATOM 535 C CA . PRO A 1 68 ? 2.803 61.125 35.75 1 48.78 68 PRO A CA 1
ATOM 536 C C . PRO A 1 68 ? 2.268 62.312 34.969 1 48.78 68 PRO A C 1
ATOM 538 O O . PRO A 1 68 ? 2.918 63.375 34.906 1 48.78 68 PRO A O 1
ATOM 541 N N . VAL A 1 69 ? 1.685 62.094 33.938 1 48.59 69 VAL A N 1
ATOM 542 C CA . VAL A 1 69 ? 1.06 63.25 33.312 1 48.59 69 VAL A CA 1
ATOM 543 C C . VAL A 1 69 ? 0.073 63.906 34.281 1 48.59 69 VAL A C 1
ATOM 545 O O . VAL A 1 69 ? -0.815 63.25 34.812 1 48.59 69 VAL A O 1
ATOM 548 N N . GLU A 1 70 ? 0.612 64.75 35.062 1 45.56 70 GLU A N 1
ATOM 549 C CA . GLU A 1 70 ? -0.25 65.5 36 1 45.56 70 GLU A CA 1
ATOM 550 C C . GLU A 1 70 ? -1.507 66 35.281 1 45.56 70 GLU A C 1
ATOM 552 O O . GLU A 1 70 ? -1.421 66.812 34.344 1 45.56 70 GLU A O 1
ATOM 557 N N . THR A 1 71 ? -2.387 65.188 35.188 1 47.88 71 THR A N 1
ATOM 558 C CA . THR A 1 71 ? -3.648 65.688 34.656 1 47.88 71 THR A CA 1
ATOM 559 C C . THR A 1 71 ? -4.348 66.562 35.688 1 47.88 71 THR A C 1
ATOM 561 O O . THR A 1 71 ? -4.059 66.5 36.875 1 47.88 71 THR A O 1
ATOM 564 N N . ARG A 1 72 ? -4.867 67.562 35.188 1 48.78 72 ARG A N 1
ATOM 565 C CA . ARG A 1 72 ? -5.598 68.438 36.125 1 48.78 72 ARG A CA 1
ATOM 566 C C . ARG A 1 72 ? -6.398 67.562 37.125 1 48.78 72 ARG A C 1
ATOM 568 O O . ARG A 1 72 ? -6.648 68.062 38.25 1 48.78 72 ARG A O 1
ATOM 575 N N . LEU A 1 73 ? -6.742 66.438 36.594 1 46.34 73 LEU A N 1
ATOM 576 C CA . LEU A 1 73 ? -7.703 65.688 37.438 1 46.34 73 LEU A CA 1
ATOM 577 C C . LEU A 1 73 ? -7.004 64.688 38.312 1 46.34 73 LEU A C 1
ATOM 579 O O . LEU A 1 73 ? -7.652 63.969 39.094 1 46.34 73 LEU A O 1
ATOM 583 N N . GLY A 1 74 ? -5.715 64.562 38.344 1 49.12 74 GLY A N 1
ATOM 584 C CA . GLY A 1 74 ? -4.988 63.625 39.188 1 49.12 74 GLY A CA 1
ATOM 585 C C . GLY A 1 74 ? -4.043 62.719 38.438 1 49.12 74 GLY A C 1
ATOM 586 O O . GLY A 1 74 ? -4.086 62.656 37.219 1 49.12 74 GLY A O 1
ATOM 587 N N . PRO A 1 75 ? -2.957 62.312 39.031 1 51.56 75 PRO A N 1
ATOM 588 C CA . PRO A 1 75 ? -1.916 61.469 38.438 1 51.56 75 PRO A CA 1
ATOM 589 C C . PRO A 1 75 ? -2.465 60.188 37.812 1 51.56 75 PRO A C 1
ATOM 591 O O . PRO A 1 75 ? -3.346 59.562 38.406 1 51.56 75 PRO A O 1
ATOM 594 N N . GLN A 1 76 ? -2.434 60.031 36.562 1 58.44 76 GLN A N 1
ATOM 595 C CA . GLN A 1 76 ? -2.828 58.781 35.906 1 58.44 76 GLN A CA 1
ATOM 596 C C . GLN A 1 76 ? -1.78 57.719 36.125 1 58.44 76 GLN A C 1
ATOM 598 O O . GLN A 1 76 ? -0.632 57.844 35.688 1 58.44 76 GLN A O 1
ATOM 603 N N . ASN A 1 77 ? -2.178 56.594 36.875 1 62.66 77 ASN A N 1
ATOM 604 C CA . ASN A 1 77 ? -1.1 55.719 37.281 1 62.66 77 ASN A CA 1
ATOM 605 C C . ASN A 1 77 ? -1.11 54.406 36.5 1 62.66 77 ASN A C 1
ATOM 607 O O . ASN A 1 77 ? -0.053 53.875 36.156 1 62.66 77 ASN A O 1
ATOM 611 N N . MET A 1 78 ? -2.514 53.938 36.219 1 76.06 78 MET A N 1
ATOM 612 C CA . MET A 1 78 ? -2.514 52.625 35.625 1 76.06 78 MET A CA 1
ATOM 613 C C . MET A 1 78 ? -3.574 52.5 34.531 1 76.06 78 MET A C 1
ATOM 615 O O . MET A 1 78 ? -4.621 53.156 34.625 1 76.06 78 MET A O 1
ATOM 619 N N . LYS A 1 79 ? -3.277 51.781 33.5 1 81.69 79 LYS A N 1
ATOM 620 C CA . LYS A 1 79 ? -4.199 51.562 32.406 1 81.69 79 LYS A CA 1
ATOM 621 C C . LYS A 1 79 ? -4.426 50.062 32.156 1 81.69 79 LYS A C 1
ATOM 623 O O . LYS A 1 79 ? -3.492 49.281 32.25 1 81.69 79 LYS A O 1
ATOM 628 N N . PHE A 1 80 ? -5.762 49.719 31.922 1 85.62 80 PHE A N 1
ATOM 629 C CA . PHE A 1 80 ? -6.16 48.375 31.531 1 85.62 80 PHE A CA 1
ATOM 630 C C . PHE A 1 80 ? -6.723 48.375 30.109 1 85.62 80 PHE A C 1
ATOM 632 O O . PHE A 1 80 ? -7.477 49.281 29.734 1 85.62 80 PHE A O 1
ATOM 639 N N . SER A 1 81 ? -6.223 47.406 29.359 1 87.56 81 SER A N 1
ATOM 640 C CA . SER A 1 81 ? -6.73 47.281 27.984 1 87.56 81 SER A CA 1
ATOM 641 C C . SER A 1 81 ? -7.133 45.844 27.656 1 87.56 81 SER A C 1
ATOM 643 O O . SER A 1 81 ? -6.43 44.906 28.016 1 87.56 81 SER A O 1
ATOM 645 N N . LEU A 1 82 ? -8.273 45.688 27.078 1 90.06 82 LEU A N 1
ATOM 646 C CA . LEU A 1 82 ? -8.758 44.406 26.547 1 90.06 82 LEU A CA 1
ATOM 647 C C . LEU A 1 82 ? -8.969 44.469 25.047 1 90.06 82 LEU A C 1
ATOM 649 O O . LEU A 1 82 ? -9.656 45.375 24.547 1 90.06 82 LEU A O 1
ATOM 653 N N . THR A 1 83 ? -8.352 43.562 24.328 1 91.38 83 THR A N 1
ATOM 654 C CA . THR A 1 83 ? -8.438 43.594 22.875 1 91.38 83 THR A CA 1
ATOM 655 C C . THR A 1 83 ? -8.75 42.219 22.312 1 91.38 83 THR A C 1
ATOM 657 O O . THR A 1 83 ? -8.203 41.219 22.781 1 91.38 83 THR A O 1
ATOM 660 N N . GLN A 1 84 ? -9.641 42.094 21.344 1 91.81 84 GLN A N 1
ATOM 661 C CA . GLN A 1 84 ? -9.977 40.875 20.609 1 91.81 84 GLN A CA 1
ATOM 662 C C . GLN A 1 84 ? -9.648 41.031 19.125 1 91.81 84 GLN A C 1
ATOM 664 O O . GLN A 1 84 ? -10.148 41.938 18.469 1 91.81 84 GLN A O 1
ATOM 669 N N . MET A 1 85 ? -8.906 40.094 18.688 1 92.44 85 MET A N 1
ATOM 670 C CA . MET A 1 85 ? -8.523 40.156 17.281 1 92.44 85 MET A CA 1
ATOM 671 C C . MET A 1 85 ? -9.453 39.281 16.422 1 92.44 85 MET A C 1
ATOM 673 O O . MET A 1 85 ? -9.906 38.219 16.859 1 92.44 85 MET A O 1
ATOM 677 N N . PHE A 1 86 ? -9.641 39.719 15.18 1 93.31 86 PHE A N 1
ATOM 678 C CA . PHE A 1 86 ? -10.414 39.031 14.172 1 93.31 86 PHE A CA 1
ATOM 679 C C . PHE A 1 86 ? -9.609 38.875 12.883 1 93.31 86 PHE A C 1
ATOM 681 O O . PHE A 1 86 ? -9.148 39.844 12.305 1 93.31 86 PHE A O 1
ATOM 688 N N . PRO A 1 87 ? -9.523 37.594 12.477 1 92.5 87 PRO A N 1
ATOM 689 C CA . PRO A 1 87 ? -8.867 37.438 11.18 1 92.5 87 PRO A CA 1
ATOM 690 C C . PRO A 1 87 ? -9.609 38.125 10.039 1 92.5 87 PRO A C 1
ATOM 692 O O . PRO A 1 87 ? -10.766 38.5 10.203 1 92.5 87 PRO A O 1
ATOM 695 N N . TRP A 1 88 ? -8.93 38.312 8.961 1 92.5 88 TRP A N 1
ATOM 696 C CA . TRP A 1 88 ? -9.539 38.938 7.789 1 92.5 88 TRP A CA 1
ATOM 697 C C . TRP A 1 88 ? -10.836 38.25 7.406 1 92.5 88 TRP A C 1
ATOM 699 O O . TRP A 1 88 ? -11.016 37.062 7.699 1 92.5 88 TRP A O 1
ATOM 709 N N . PHE A 1 89 ? -11.664 38.906 6.777 1 93.44 89 PHE A N 1
ATOM 710 C CA . PHE A 1 89 ? -12.984 38.375 6.453 1 93.44 89 PHE A CA 1
ATOM 711 C C . PHE A 1 89 ? -12.883 37.125 5.609 1 93.44 89 PHE A C 1
ATOM 713 O O . PHE A 1 89 ? -12.188 37.094 4.59 1 93.44 89 PHE A O 1
ATOM 720 N N . GLY A 1 90 ? -13.492 36 6.082 1 94.06 90 GLY A N 1
ATOM 721 C CA . GLY A 1 90 ? -13.555 34.75 5.332 1 94.06 90 GLY A CA 1
ATOM 722 C C . GLY A 1 90 ? -12.422 33.812 5.656 1 94.06 90 GLY A C 1
ATOM 723 O O . GLY A 1 90 ? -12.414 32.656 5.195 1 94.06 90 GLY A O 1
ATOM 724 N N . THR A 1 91 ? -11.453 34.188 6.426 1 94.81 91 THR A N 1
ATOM 725 C CA . THR A 1 91 ? -10.297 33.375 6.738 1 94.81 91 THR A CA 1
ATOM 726 C C . THR A 1 91 ? -10.711 32.125 7.516 1 94.81 91 THR A C 1
ATOM 728 O O . THR A 1 91 ? -10.32 31 7.164 1 94.81 91 THR A O 1
ATOM 731 N N . LEU A 1 92 ? -11.477 32.25 8.547 1 95.31 92 LEU A N 1
ATOM 732 C CA . LEU A 1 92 ? -11.898 31.125 9.375 1 95.31 92 LEU A CA 1
ATOM 733 C C . LEU A 1 92 ? -12.734 30.141 8.562 1 95.31 92 LEU A C 1
ATOM 735 O O . LEU A 1 92 ? -12.562 28.922 8.695 1 95.31 92 LEU A O 1
ATOM 739 N N . LYS A 1 93 ? -13.641 30.672 7.727 1 95.69 93 LYS A N 1
ATOM 740 C CA . LYS A 1 93 ? -14.453 29.812 6.871 1 95.69 93 LYS A CA 1
ATOM 741 C C . LYS A 1 93 ? -13.594 29.062 5.867 1 95.69 93 LYS A C 1
ATOM 743 O O . LYS A 1 93 ? -13.836 27.875 5.598 1 95.69 93 LYS A O 1
ATOM 748 N N . ALA A 1 94 ? -12.633 29.734 5.277 1 95.75 94 ALA A N 1
ATOM 749 C CA . ALA A 1 94 ? -11.719 29.094 4.32 1 95.75 94 ALA A CA 1
ATOM 750 C C . ALA A 1 94 ? -10.914 27.984 4.98 1 95.75 94 ALA A C 1
ATOM 752 O O . ALA A 1 94 ? -10.75 26.906 4.406 1 95.75 94 ALA A O 1
ATOM 753 N N . GLN A 1 95 ? -10.438 28.25 6.16 1 96.25 95 GLN A N 1
ATOM 754 C CA . GLN A 1 95 ? -9.672 27.25 6.887 1 96.25 95 GLN A CA 1
ATOM 755 C C . GLN A 1 95 ? -10.547 26.062 7.277 1 96.25 95 GLN A C 1
ATOM 757 O O . GLN A 1 95 ? -10.109 24.906 7.215 1 96.25 95 GLN A O 1
ATOM 762 N N . LYS A 1 96 ? -11.742 26.375 7.703 1 96.25 96 LYS A N 1
ATOM 763 C CA . LYS A 1 96 ? -12.688 25.328 8.055 1 96.25 96 LYS A CA 1
ATOM 764 C C . LYS A 1 96 ? -12.977 24.422 6.855 1 96.25 96 LYS A C 1
ATOM 766 O O . LYS A 1 96 ? -13.062 23.203 6.992 1 96.25 96 LYS A O 1
ATOM 771 N N . ASN A 1 97 ? -13.117 25.016 5.746 1 96.19 97 ASN A N 1
ATOM 772 C CA . ASN A 1 97 ? -13.383 24.266 4.52 1 96.19 97 ASN A CA 1
ATOM 773 C C . ASN A 1 97 ? -12.242 23.312 4.18 1 96.19 97 ASN A C 1
ATOM 775 O O . ASN A 1 97 ? -12.469 22.172 3.805 1 96.19 97 ASN A O 1
ATOM 779 N N . VAL A 1 98 ? -11.016 23.781 4.289 1 96.44 98 VAL A N 1
ATOM 780 C CA . VAL A 1 98 ? -9.836 22.969 4.035 1 96.44 98 VAL A CA 1
ATOM 781 C C . VAL A 1 98 ? -9.836 21.766 4.98 1 96.44 98 VAL A C 1
ATOM 783 O O . VAL A 1 98 ? -9.664 20.625 4.543 1 96.44 98 VAL A O 1
ATOM 786 N N . ALA A 1 99 ? -10.039 22.016 6.25 1 96.38 99 ALA A N 1
ATOM 787 C CA . ALA A 1 99 ? -10.016 20.953 7.258 1 96.38 99 ALA A CA 1
ATOM 788 C C . ALA A 1 99 ? -11.133 19.953 7.016 1 96.38 99 ALA A C 1
ATOM 790 O O . ALA A 1 99 ? -10.938 18.734 7.195 1 96.38 99 ALA A O 1
ATOM 791 N N . ALA A 1 100 ? -12.273 20.422 6.648 1 96.69 100 ALA A N 1
ATOM 792 C CA . ALA A 1 100 ? -13.406 19.547 6.371 1 96.69 100 ALA A CA 1
ATOM 793 C C . ALA A 1 100 ? -13.125 18.641 5.18 1 96.69 100 ALA A C 1
ATOM 795 O O . ALA A 1 100 ? -13.406 17.438 5.227 1 96.69 100 ALA A O 1
ATOM 796 N N . LEU A 1 101 ? -12.594 19.188 4.105 1 96.88 101 LEU A N 1
ATOM 797 C CA . LEU A 1 101 ? -12.242 18.422 2.924 1 96.88 101 LEU A CA 1
ATOM 798 C C . LEU A 1 101 ? -11.188 17.359 3.256 1 96.88 101 LEU A C 1
ATOM 800 O O . LEU A 1 101 ? -11.266 16.234 2.783 1 96.88 101 LEU A O 1
ATOM 804 N N . LEU A 1 102 ? -10.242 17.734 4.035 1 96.44 102 LEU A N 1
ATOM 805 C CA . LEU A 1 102 ? -9.203 16.797 4.434 1 96.44 102 LEU A CA 1
ATOM 806 C C . LEU A 1 102 ? -9.773 15.68 5.305 1 96.44 102 LEU A C 1
ATOM 808 O O . LEU A 1 102 ? -9.367 14.523 5.195 1 96.44 102 LEU A O 1
ATOM 812 N N . ALA A 1 103 ? -10.711 16.016 6.18 1 96.69 103 ALA A N 1
ATOM 813 C CA . ALA A 1 103 ? -11.367 15.008 7 1 96.69 103 ALA A CA 1
ATOM 814 C C . ALA A 1 103 ? -12.141 14.016 6.129 1 96.69 103 ALA A C 1
ATOM 816 O O . ALA A 1 103 ? -12.078 12.805 6.355 1 96.69 103 ALA A O 1
ATOM 817 N N . ASP A 1 104 ? -12.805 14.555 5.145 1 97 104 ASP A N 1
ATOM 818 C CA . ASP A 1 104 ? -13.523 13.695 4.211 1 97 104 ASP A CA 1
ATOM 819 C C . ASP A 1 104 ? -12.555 12.781 3.461 1 97 104 ASP A C 1
ATOM 821 O O . ASP A 1 104 ? -12.875 11.617 3.188 1 97 104 ASP A O 1
ATOM 825 N N . SER A 1 105 ? -11.469 13.336 3.078 1 97.44 105 SER A N 1
ATOM 826 C CA . SER A 1 105 ? -10.469 12.523 2.393 1 97.44 105 SER A CA 1
ATOM 827 C C . SER A 1 105 ? -9.977 11.391 3.281 1 97.44 105 SER A C 1
ATOM 829 O O . SER A 1 105 ? -9.727 10.281 2.801 1 97.44 105 SER A O 1
ATOM 831 N N . LYS A 1 106 ? -9.781 11.648 4.57 1 97.5 106 LYS A N 1
ATOM 832 C CA . LYS A 1 106 ? -9.344 10.609 5.5 1 97.5 106 LYS A CA 1
ATOM 833 C C . LYS A 1 106 ? -10.406 9.523 5.656 1 97.5 106 LYS A C 1
ATOM 835 O O . LYS A 1 106 ? -10.086 8.352 5.852 1 97.5 106 LYS A O 1
ATOM 840 N N . TYR A 1 107 ? -11.664 9.938 5.547 1 96.88 107 TYR A N 1
ATOM 841 C CA . TYR A 1 107 ? -12.734 8.953 5.574 1 96.88 107 TYR A CA 1
ATOM 842 C C . TYR A 1 107 ? -12.664 8.031 4.359 1 96.88 107 TYR A C 1
ATOM 844 O O . TYR A 1 107 ? -12.82 6.812 4.484 1 96.88 107 TYR A O 1
ATOM 852 N N . GLN A 1 108 ? -12.469 8.625 3.211 1 96.31 108 GLN A N 1
ATOM 853 C CA . GLN A 1 108 ? -12.305 7.82 2.006 1 96.31 108 GLN A CA 1
ATOM 854 C C . GLN A 1 108 ? -11.094 6.902 2.123 1 96.31 108 GLN A C 1
ATOM 856 O O . GLN A 1 108 ? -11.109 5.777 1.62 1 96.31 108 GLN A O 1
ATOM 861 N N . ALA A 1 109 ? -10.023 7.367 2.73 1 96.5 109 ALA A N 1
ATOM 862 C CA . ALA A 1 109 ? -8.844 6.531 2.961 1 96.5 109 ALA A CA 1
ATOM 863 C C . ALA A 1 109 ? -9.188 5.328 3.832 1 96.5 109 ALA A C 1
ATOM 865 O O . ALA A 1 109 ? -8.672 4.23 3.617 1 96.5 109 ALA A O 1
ATOM 866 N N . PHE A 1 110 ? -10.109 5.566 4.82 1 96.44 110 PHE A N 1
ATOM 867 C CA . PHE A 1 110 ? -10.586 4.488 5.684 1 96.44 110 PHE A CA 1
ATOM 868 C C . PHE A 1 110 ? -11.375 3.461 4.883 1 96.44 110 PHE A C 1
ATOM 870 O O . PHE A 1 110 ? -11.148 2.258 5.016 1 96.44 110 PHE A O 1
ATOM 877 N N . LEU A 1 111 ? -12.18 3.926 4.008 1 95.62 111 LEU A N 1
ATOM 878 C CA . LEU A 1 111 ? -12.984 3.037 3.172 1 95.62 111 LEU A CA 1
ATOM 879 C C . LEU A 1 111 ? -12.102 2.244 2.217 1 95.62 111 LEU A C 1
ATOM 881 O O . LEU A 1 111 ? -12.328 1.051 1.999 1 95.62 111 LEU A O 1
ATOM 885 N N . ASN A 1 112 ? -11.125 2.881 1.636 1 95.31 112 ASN A N 1
ATOM 886 C CA . ASN A 1 112 ? -10.188 2.197 0.747 1 95.31 112 ASN A CA 1
ATOM 887 C C . ASN A 1 112 ? -9.43 1.09 1.475 1 95.31 112 ASN A C 1
ATOM 889 O O . ASN A 1 112 ? -9.25 -0.002 0.934 1 95.31 112 ASN A O 1
ATOM 893 N N . THR A 1 113 ? -8.961 1.427 2.678 1 95.44 113 THR A N 1
ATOM 894 C CA . THR A 1 113 ? -8.234 0.439 3.465 1 95.44 113 THR A CA 1
ATOM 895 C C . THR A 1 113 ? -9.133 -0.744 3.814 1 95.44 113 THR A C 1
ATOM 897 O O . THR A 1 113 ? -8.672 -1.887 3.861 1 95.44 113 THR A O 1
ATOM 900 N N . LYS A 1 114 ? -10.344 -0.438 4.066 1 95.25 114 LYS A N 1
ATOM 901 C CA . LYS A 1 114 ? -11.305 -1.505 4.336 1 95.25 114 LYS A CA 1
ATOM 902 C C . LYS A 1 114 ? -11.445 -2.434 3.133 1 95.25 114 LYS A C 1
ATOM 904 O O . LYS A 1 114 ? -11.383 -3.656 3.277 1 95.25 114 LYS A O 1
ATOM 909 N N . ASN A 1 115 ? -11.609 -1.871 1.934 1 94 115 ASN A N 1
ATOM 910 C CA . ASN A 1 115 ? -11.711 -2.662 0.712 1 94 115 ASN A CA 1
ATOM 911 C C . ASN A 1 115 ? -10.438 -3.467 0.455 1 94 115 ASN A C 1
ATOM 913 O O . ASN A 1 115 ? -10.508 -4.621 0.03 1 94 115 ASN A O 1
ATOM 917 N N . GLN A 1 116 ? -9.328 -2.838 0.677 1 94.12 116 GLN A N 1
ATOM 918 C CA . GLN A 1 116 ? -8.055 -3.529 0.51 1 94.12 116 GLN A CA 1
ATOM 919 C C . GLN A 1 116 ? -7.93 -4.699 1.481 1 94.12 116 GLN A C 1
ATOM 921 O O . GLN A 1 116 ? -7.359 -5.738 1.142 1 94.12 116 GLN A O 1
ATOM 926 N N . LEU A 1 117 ? -8.398 -4.426 2.688 1 93.81 117 LEU A N 1
ATOM 927 C CA . LEU A 1 117 ? -8.367 -5.473 3.705 1 93.81 117 LEU A CA 1
ATOM 928 C C . LEU A 1 117 ? -9.195 -6.68 3.268 1 93.81 117 LEU A C 1
ATOM 930 O O . LEU A 1 117 ? -8.773 -7.82 3.457 1 93.81 117 LEU A O 1
ATOM 934 N N . PHE A 1 118 ? -10.297 -6.453 2.656 1 93.88 118 PHE A N 1
ATOM 935 C CA . PHE A 1 118 ? -11.133 -7.543 2.178 1 93.88 118 PHE A CA 1
ATOM 936 C C . PHE A 1 118 ? -10.438 -8.32 1.065 1 93.88 118 PHE A C 1
ATOM 938 O O . PHE A 1 118 ? -10.492 -9.547 1.026 1 93.88 118 PHE A O 1
ATOM 945 N N . PHE A 1 119 ? -9.805 -7.621 0.255 1 93.69 119 PHE A N 1
ATOM 946 C CA . PHE A 1 119 ? -9.016 -8.273 -0.782 1 93.69 119 PHE A CA 1
ATOM 947 C C . PHE A 1 119 ? -7.91 -9.125 -0.165 1 93.69 119 PHE A C 1
ATOM 949 O O . PHE A 1 119 ? -7.676 -10.258 -0.603 1 93.69 119 PHE A O 1
ATOM 956 N N . GLN A 1 120 ? -7.254 -8.555 0.833 1 92.81 120 GLN A N 1
ATOM 957 C CA . GLN A 1 120 ? -6.176 -9.281 1.498 1 92.81 120 GLN A CA 1
ATOM 958 C C . GLN A 1 120 ? -6.695 -10.555 2.154 1 92.81 120 GLN A C 1
ATOM 960 O O . GLN A 1 120 ? -6.039 -11.594 2.1 1 92.81 120 GLN A O 1
ATOM 965 N N . VAL A 1 121 ? -7.82 -10.461 2.764 1 93.31 121 VAL A N 1
ATOM 966 C CA . VAL A 1 121 ? -8.422 -11.625 3.414 1 93.31 121 VAL A CA 1
ATOM 967 C C . VAL A 1 121 ? -8.719 -12.703 2.375 1 93.31 121 VAL A C 1
ATOM 969 O O . VAL A 1 121 ? -8.367 -13.867 2.562 1 93.31 121 VAL A O 1
ATOM 972 N N . ALA A 1 122 ? -9.297 -12.328 1.27 1 92.56 122 ALA A N 1
ATOM 973 C CA . ALA A 1 122 ? -9.609 -13.281 0.208 1 92.56 122 ALA A CA 1
ATOM 974 C C . ALA A 1 122 ? -8.336 -13.883 -0.375 1 92.56 122 ALA A C 1
ATOM 976 O O . ALA A 1 122 ? -8.281 -15.086 -0.637 1 92.56 122 ALA A O 1
ATOM 977 N N . SER A 1 123 ? -7.344 -13.031 -0.576 1 92.38 123 SER A N 1
ATOM 978 C CA . SER A 1 123 ? -6.086 -13.461 -1.182 1 92.38 123 SER A CA 1
ATOM 979 C C . SER A 1 123 ? -5.348 -14.445 -0.281 1 92.38 123 SER A C 1
ATOM 981 O O . SER A 1 123 ? -4.531 -15.234 -0.757 1 92.38 123 SER A O 1
ATOM 983 N N . ALA A 1 124 ? -5.605 -14.344 1.016 1 90.31 124 ALA A N 1
ATOM 984 C CA . ALA A 1 124 ? -4.984 -15.273 1.952 1 90.31 124 ALA A CA 1
ATOM 985 C C . ALA A 1 124 ? -5.871 -16.5 2.18 1 90.31 124 ALA A C 1
ATOM 987 O O . ALA A 1 124 ? -5.375 -17.594 2.455 1 90.31 124 ALA A O 1
ATOM 988 N N . TYR A 1 125 ? -7.141 -16.422 1.98 1 92.94 125 TYR A N 1
ATOM 989 C CA . TYR A 1 125 ? -8.125 -17.453 2.27 1 92.94 125 TYR A CA 1
ATOM 990 C C . TYR A 1 125 ? -8.102 -18.531 1.197 1 92.94 125 TYR A C 1
ATOM 992 O O . TYR A 1 125 ? -8.062 -19.734 1.511 1 92.94 125 TYR A O 1
ATOM 1000 N N . TYR A 1 126 ? -8.062 -18.172 -0.015 1 92.5 126 TYR A N 1
ATOM 1001 C CA . TYR A 1 126 ? -8.25 -19.125 -1.096 1 92.5 126 TYR A CA 1
ATOM 1002 C C . TYR A 1 126 ? -7.02 -20 -1.273 1 92.5 126 TYR A C 1
ATOM 1004 O O . TYR A 1 126 ? -7.137 -21.203 -1.548 1 92.5 126 TYR A O 1
ATOM 1012 N N . PRO A 1 127 ? -5.883 -19.438 -1.065 1 91.25 127 PRO A N 1
ATOM 1013 C CA . PRO A 1 127 ? -4.73 -20.328 -1.058 1 91.25 127 PRO A CA 1
ATOM 1014 C C . PRO A 1 127 ? -4.801 -21.375 0.063 1 91.25 127 PRO A C 1
ATOM 1016 O O . PRO A 1 127 ? -4.324 -22.5 -0.1 1 91.25 127 PRO A O 1
ATOM 1019 N N . LEU A 1 128 ? -5.344 -20.984 1.163 1 91.19 128 LEU A N 1
ATOM 1020 C CA . LEU A 1 128 ? -5.547 -21.938 2.242 1 91.19 128 LEU A CA 1
ATOM 1021 C C . LEU A 1 128 ? -6.562 -23 1.836 1 91.19 128 LEU A C 1
ATOM 1023 O O . LEU A 1 128 ? -6.375 -24.188 2.127 1 91.19 128 LEU A O 1
ATOM 1027 N N . TYR A 1 129 ? -7.555 -22.578 1.154 1 92.25 129 TYR A N 1
ATOM 1028 C CA . TYR A 1 129 ? -8.531 -23.5 0.59 1 92.25 129 TYR A CA 1
ATOM 1029 C C . TYR A 1 129 ? -7.871 -24.484 -0.365 1 92.25 129 TYR A C 1
ATOM 1031 O O . TYR A 1 129 ? -8.109 -25.688 -0.286 1 92.25 129 TYR A O 1
ATOM 1039 N N . GLU A 1 130 ? -7.094 -23.969 -1.218 1 93.69 130 GLU A N 1
ATOM 1040 C CA . GLU A 1 130 ? -6.379 -24.797 -2.174 1 93.69 130 GLU A CA 1
ATOM 1041 C C . GLU A 1 130 ? -5.492 -25.828 -1.462 1 93.69 130 GLU A C 1
ATOM 1043 O O . GLU A 1 130 ? -5.512 -27.016 -1.793 1 93.69 130 GLU A O 1
ATOM 1048 N N . LEU A 1 131 ? -4.781 -25.344 -0.45 1 93.5 131 LEU A N 1
ATOM 1049 C CA . LEU A 1 131 ? -3.836 -26.188 0.269 1 93.5 131 LEU A CA 1
ATOM 1050 C C . LEU A 1 131 ? -4.555 -27.328 0.967 1 93.5 131 LEU A C 1
ATOM 1052 O O . LEU A 1 131 ? -4.129 -28.484 0.871 1 93.5 131 LEU A O 1
ATOM 1056 N N . LEU A 1 132 ? -5.602 -27.078 1.617 1 93 132 LEU A N 1
ATOM 1057 C CA . LEU A 1 132 ? -6.324 -28.094 2.385 1 93 132 LEU A CA 1
ATOM 1058 C C . LEU A 1 132 ? -6.945 -29.141 1.463 1 93 132 LEU A C 1
ATOM 1060 O O . LEU A 1 132 ? -6.918 -30.328 1.764 1 93 132 LEU A O 1
ATOM 1064 N N . ASN A 1 133 ? -7.457 -28.703 0.349 1 93.69 133 ASN A N 1
ATOM 1065 C CA . ASN A 1 133 ? -8.016 -29.641 -0.611 1 93.69 133 ASN A CA 1
ATOM 1066 C C . ASN A 1 133 ? -6.926 -30.453 -1.3 1 93.69 133 ASN A C 1
ATOM 1068 O O . ASN A 1 133 ? -7.121 -31.641 -1.603 1 93.69 133 ASN A O 1
ATOM 1072 N N . LEU A 1 134 ? -5.812 -29.812 -1.562 1 94.31 134 LEU A N 1
ATOM 1073 C CA . LEU A 1 134 ? -4.68 -30.531 -2.131 1 94.31 134 LEU A CA 1
ATOM 1074 C C . LEU A 1 134 ? -4.207 -31.641 -1.188 1 94.31 134 LEU A C 1
ATOM 1076 O O . LEU A 1 134 ? -3.855 -32.719 -1.631 1 94.31 134 LEU A O 1
ATOM 1080 N N . LYS A 1 135 ? -4.184 -31.328 0.102 1 94 135 LYS A N 1
ATOM 1081 C CA . LYS A 1 135 ? -3.822 -32.344 1.087 1 94 135 LYS A CA 1
ATOM 1082 C C . LYS A 1 135 ? -4.773 -33.531 1.019 1 94 135 LYS A C 1
ATOM 1084 O O . LYS A 1 135 ? -4.336 -34.688 1.051 1 94 135 LYS A O 1
ATOM 1089 N N . GLY A 1 136 ? -6.031 -33.219 0.867 1 94.38 136 GLY A N 1
ATOM 1090 C CA . GLY A 1 136 ? -7.02 -34.281 0.745 1 94.38 136 GLY A CA 1
ATOM 1091 C C . GLY A 1 136 ? -6.828 -35.156 -0.489 1 94.38 136 GLY A C 1
ATOM 1092 O O . GLY A 1 136 ? -6.883 -36.375 -0.411 1 94.38 136 GLY A O 1
ATOM 1093 N N . ILE A 1 137 ? -6.535 -34.469 -1.579 1 93.56 137 ILE A N 1
ATOM 1094 C CA . ILE A 1 137 ? -6.332 -35.156 -2.85 1 93.56 137 ILE A CA 1
ATOM 1095 C C . ILE A 1 137 ? -5.078 -36.031 -2.77 1 93.56 137 ILE A C 1
ATOM 1097 O O . ILE A 1 137 ? -5.07 -37.156 -3.264 1 93.56 137 ILE A O 1
ATOM 1101 N N . GLU A 1 138 ? -4.055 -35.5 -2.168 1 93.12 138 GLU A N 1
ATOM 1102 C CA . GLU A 1 138 ? -2.809 -36.25 -2.049 1 93.12 138 GLU A CA 1
ATOM 1103 C C . GLU A 1 138 ? -2.975 -37.469 -1.126 1 93.12 138 GLU A C 1
ATOM 1105 O O . GLU A 1 138 ? -2.404 -38.531 -1.375 1 93.12 138 GLU A O 1
ATOM 1110 N N . GLN A 1 139 ? -3.689 -37.312 -0.084 1 95.75 139 GLN A N 1
ATOM 1111 C CA . GLN A 1 139 ? -3.967 -38.438 0.82 1 95.75 139 GLN A CA 1
ATOM 1112 C C . GLN A 1 139 ? -4.746 -39.531 0.11 1 95.75 139 GLN A C 1
ATOM 1114 O O . GLN A 1 139 ? -4.43 -40.719 0.259 1 95.75 139 GLN A O 1
ATOM 1119 N N . GLU A 1 140 ? -5.691 -39.156 -0.635 1 94.62 140 GLU A N 1
ATOM 1120 C CA . GLU A 1 140 ? -6.457 -40.094 -1.42 1 94.62 140 GLU A CA 1
ATOM 1121 C C . GLU A 1 140 ? -5.578 -40.781 -2.463 1 94.62 140 GLU A C 1
ATOM 1123 O O . GLU A 1 140 ? -5.711 -42 -2.705 1 94.62 140 GLU A O 1
ATOM 1128 N N . ASN A 1 141 ? -4.742 -40.031 -3.051 1 93.25 141 ASN A N 1
ATOM 1129 C CA . ASN A 1 141 ? -3.818 -40.594 -4.035 1 93.25 141 ASN A CA 1
ATOM 1130 C C . ASN A 1 141 ? -2.908 -41.656 -3.422 1 93.25 141 ASN A C 1
ATOM 1132 O O . ASN A 1 141 ? -2.646 -42.688 -4.039 1 93.25 141 ASN A O 1
ATOM 1136 N N . ILE A 1 142 ? -2.451 -41.375 -2.229 1 94.38 142 ILE A N 1
ATOM 1137 C CA . ILE A 1 142 ? -1.587 -42.312 -1.534 1 94.38 142 ILE A CA 1
ATOM 1138 C C . ILE A 1 142 ? -2.344 -43.625 -1.288 1 94.38 142 ILE A C 1
ATOM 1140 O O . ILE A 1 142 ? -1.81 -44.719 -1.513 1 94.38 142 ILE A O 1
ATOM 1144 N N . LYS A 1 143 ? -3.562 -43.562 -0.929 1 95.38 143 LYS A N 1
ATOM 1145 C CA . LYS A 1 143 ? -4.391 -44.719 -0.692 1 95.38 143 LYS A CA 1
ATOM 1146 C C . LYS A 1 143 ? -4.582 -45.531 -1.973 1 95.38 143 LYS A C 1
ATOM 1148 O O . LYS A 1 143 ? -4.484 -46.75 -1.959 1 95.38 143 LYS A O 1
ATOM 1153 N N . ILE A 1 144 ? -4.809 -44.812 -3.023 1 92.88 144 ILE A N 1
ATOM 1154 C CA . ILE A 1 144 ? -5.004 -45.469 -4.32 1 92.88 144 ILE A CA 1
ATOM 1155 C C . ILE A 1 144 ? -3.719 -46.156 -4.75 1 92.88 144 ILE A C 1
ATOM 1157 O O . ILE A 1 144 ? -3.746 -47.344 -5.164 1 92.88 144 ILE A O 1
ATOM 1161 N N . LEU A 1 145 ? -2.619 -45.531 -4.66 1 92.12 145 LEU A N 1
ATOM 1162 C CA . LEU A 1 145 ? -1.329 -46.094 -5.07 1 92.12 145 LEU A CA 1
ATOM 1163 C C . LEU A 1 145 ? -0.954 -47.281 -4.215 1 92.12 145 LEU A C 1
ATOM 1165 O O . LEU A 1 145 ? -0.371 -48.25 -4.711 1 92.12 145 LEU A O 1
ATOM 1169 N N . GLU A 1 146 ? -1.288 -47.219 -2.938 1 93.62 146 GLU A N 1
ATOM 1170 C CA . GLU A 1 146 ? -1.026 -48.344 -2.059 1 93.62 146 GLU A CA 1
ATOM 1171 C C . GLU A 1 146 ? -1.837 -49.562 -2.48 1 93.62 146 GLU A C 1
ATOM 1173 O O . GLU A 1 146 ? -1.345 -50.688 -2.42 1 93.62 146 GLU A O 1
ATOM 1178 N N . SER A 1 147 ? -3.037 -49.344 -2.902 1 91.81 147 SER A N 1
ATOM 1179 C CA . SER A 1 147 ? -3.861 -50.438 -3.424 1 91.81 147 SER A CA 1
ATOM 1180 C C . SER A 1 147 ? -3.264 -51 -4.699 1 91.81 147 SER A C 1
ATOM 1182 O O . SER A 1 147 ? -3.236 -52.219 -4.879 1 91.81 147 SER A O 1
ATOM 1184 N N . TYR A 1 148 ? -2.801 -50.156 -5.547 1 87.06 148 TYR A N 1
ATOM 1185 C CA . TYR A 1 148 ? -2.156 -50.594 -6.781 1 87.06 148 TYR A CA 1
ATOM 1186 C C . TYR A 1 148 ? -0.88 -51.375 -6.477 1 87.06 148 TYR A C 1
ATOM 1188 O O . TYR A 1 148 ? -0.552 -52.344 -7.176 1 87.06 148 TYR A O 1
ATOM 1196 N N . LYS A 1 149 ? -0.164 -50.938 -5.48 1 88.75 149 LYS A N 1
ATOM 1197 C CA . LYS A 1 149 ? 1.056 -51.625 -5.078 1 88.75 149 LYS A CA 1
ATOM 1198 C C . LYS A 1 149 ? 0.753 -53.031 -4.633 1 88.75 149 LYS A C 1
ATOM 1200 O O . LYS A 1 149 ? 1.473 -53.969 -4.992 1 88.75 149 LYS A O 1
ATOM 1205 N N . LYS A 1 150 ? -0.319 -53.188 -3.91 1 91.19 150 LYS A N 1
ATOM 1206 C CA . LYS A 1 150 ? -0.735 -54.5 -3.451 1 91.19 150 LYS A CA 1
ATOM 1207 C C . LYS A 1 150 ? -1.1 -55.406 -4.625 1 91.19 150 LYS A C 1
ATOM 1209 O O . LYS A 1 150 ? -0.728 -56.562 -4.652 1 91.19 150 LYS A O 1
ATOM 1214 N N . ILE A 1 151 ? -1.797 -54.812 -5.527 1 84.69 151 ILE A N 1
ATOM 1215 C CA . ILE A 1 151 ? -2.221 -55.562 -6.707 1 84.69 151 ILE A CA 1
ATOM 1216 C C . ILE A 1 151 ? -1 -55.969 -7.531 1 84.69 151 ILE A C 1
ATOM 1218 O O . ILE A 1 151 ? -0.878 -57.125 -7.953 1 84.69 151 ILE A O 1
ATOM 1222 N N . ALA A 1 152 ? -0.127 -55.031 -7.812 1 82.44 152 ALA A N 1
ATOM 1223 C CA . ALA A 1 152 ? 1.081 -55.312 -8.586 1 82.44 152 ALA A CA 1
ATOM 1224 C C . ALA A 1 152 ? 1.956 -56.344 -7.891 1 82.44 152 ALA A C 1
ATOM 1226 O O . ALA A 1 152 ? 2.525 -57.219 -8.547 1 82.44 152 ALA A O 1
ATOM 1227 N N . SER A 1 153 ? 2.084 -56.281 -6.59 1 87.81 153 SER A N 1
ATOM 1228 C CA . SER A 1 153 ? 2.865 -57.219 -5.816 1 87.81 153 SER A CA 1
ATOM 1229 C C . SER A 1 153 ? 2.27 -58.625 -5.91 1 87.81 153 SER A C 1
ATOM 1231 O O . SER A 1 153 ? 2.998 -59.594 -6.07 1 87.81 153 SER A O 1
ATOM 1233 N N . ALA A 1 154 ? 0.969 -58.688 -5.805 1 86.94 154 ALA A N 1
ATOM 1234 C CA . ALA A 1 154 ? 0.287 -59.969 -5.902 1 86.94 154 ALA A CA 1
ATOM 1235 C C . ALA A 1 154 ? 0.476 -60.594 -7.285 1 86.94 154 ALA A C 1
ATOM 1237 O O . ALA A 1 154 ? 0.7 -61.812 -7.41 1 86.94 154 ALA A O 1
ATOM 1238 N N . LYS A 1 155 ? 0.362 -59.812 -8.289 1 83 155 LYS A N 1
ATOM 1239 C CA . LYS A 1 155 ? 0.555 -60.312 -9.656 1 83 155 LYS A CA 1
ATOM 1240 C C . LYS A 1 155 ? 1.994 -60.781 -9.875 1 83 155 LYS A C 1
ATOM 1242 O O . LYS A 1 155 ? 2.238 -61.75 -10.586 1 83 155 LYS A O 1
ATOM 1247 N N . PHE A 1 156 ? 2.908 -60.062 -9.359 1 82.88 156 PHE A N 1
ATOM 1248 C CA . PHE A 1 156 ? 4.32 -60.406 -9.461 1 82.88 156 PHE A CA 1
ATOM 1249 C C . PHE A 1 156 ? 4.594 -61.75 -8.758 1 82.88 156 PHE A C 1
ATOM 1251 O O . PHE A 1 156 ? 5.289 -62.594 -9.297 1 82.88 156 PHE A O 1
ATOM 1258 N N . GLU A 1 157 ? 4.016 -61.844 -7.625 1 87.06 157 GLU A N 1
ATOM 1259 C CA . GLU A 1 157 ? 4.211 -63.062 -6.84 1 87.06 157 GLU A CA 1
ATOM 1260 C C . GLU A 1 157 ? 3.629 -64.312 -7.555 1 87.06 157 GLU A C 1
ATOM 1262 O O . GLU A 1 157 ? 4.133 -65.375 -7.402 1 87.06 157 GLU A O 1
ATOM 1267 N N . ASN A 1 158 ? 2.619 -64.062 -8.359 1 86.25 158 ASN A N 1
ATOM 1268 C CA . ASN A 1 158 ? 1.963 -65.125 -9.078 1 86.25 158 ASN A CA 1
ATOM 1269 C C . ASN A 1 158 ? 2.539 -65.312 -10.484 1 86.25 158 ASN A C 1
ATOM 1271 O O . ASN A 1 158 ? 1.982 -66.062 -11.305 1 86.25 158 ASN A O 1
ATOM 1275 N N . GLY A 1 159 ? 3.631 -64.562 -10.82 1 78.25 159 GLY A N 1
ATOM 1276 C CA . GLY A 1 159 ? 4.344 -64.688 -12.086 1 78.25 159 GLY A CA 1
ATOM 1277 C C . GLY A 1 159 ? 3.633 -64 -13.242 1 78.25 159 GLY A C 1
ATOM 1278 O O . GLY A 1 159 ? 3.932 -64.312 -14.406 1 78.25 159 GLY A O 1
ATOM 1279 N N . LYS A 1 160 ? 2.678 -63.25 -13 1 75.5 160 LYS A N 1
ATOM 1280 C CA . LYS A 1 160 ? 1.872 -62.625 -14.047 1 75.5 160 LYS A CA 1
ATOM 1281 C C . LYS A 1 160 ? 2.182 -61.125 -14.172 1 75.5 160 LYS A C 1
ATOM 1283 O O . LYS A 1 160 ? 1.58 -60.438 -14.992 1 75.5 160 LYS A O 1
ATOM 1288 N N . GLY A 1 161 ? 3.047 -60.719 -13.227 1 72.88 161 GLY A N 1
ATOM 1289 C CA . GLY A 1 161 ? 3.393 -59.312 -13.258 1 72.88 161 GLY A CA 1
ATOM 1290 C C . GLY A 1 161 ? 4.887 -59.062 -13.211 1 72.88 161 GLY A C 1
ATOM 1291 O O . GLY A 1 161 ? 5.676 -60 -13.109 1 72.88 161 GLY A O 1
ATOM 1292 N N . SER A 1 162 ? 5.258 -57.844 -13.414 1 76.06 162 SER A N 1
ATOM 1293 C CA . SER A 1 162 ? 6.668 -57.469 -13.422 1 76.06 162 SER A CA 1
ATOM 1294 C C . SER A 1 162 ? 7.066 -56.781 -12.125 1 76.06 162 SER A C 1
ATOM 1296 O O . SER A 1 162 ? 6.27 -56.031 -11.547 1 76.06 162 SER A O 1
ATOM 1298 N N . LEU A 1 163 ? 8.266 -57.094 -11.695 1 75.25 163 LEU A N 1
ATOM 1299 C CA . LEU A 1 163 ? 8.836 -56.406 -10.555 1 75.25 163 LEU A CA 1
ATOM 1300 C C . LEU A 1 163 ? 8.93 -54.906 -10.828 1 75.25 163 LEU A C 1
ATOM 1302 O O . LEU A 1 163 ? 8.797 -54.094 -9.906 1 75.25 163 LEU A O 1
ATOM 1306 N N . VAL A 1 164 ? 9.07 -54.594 -12.039 1 69.75 164 VAL A N 1
ATOM 1307 C CA . VAL A 1 164 ? 9.188 -53.188 -12.461 1 69.75 164 VAL A CA 1
ATOM 1308 C C . VAL A 1 164 ? 7.906 -52.438 -12.133 1 69.75 164 VAL A C 1
ATOM 1310 O O . VAL A 1 164 ? 7.949 -51.281 -11.711 1 69.75 164 VAL A O 1
ATOM 1313 N N . ASP A 1 165 ? 6.789 -53.125 -12.211 1 78 165 ASP A N 1
ATOM 1314 C CA . ASP A 1 165 ? 5.512 -52.469 -11.906 1 78 165 ASP A CA 1
ATOM 1315 C C . ASP A 1 165 ? 5.383 -52.188 -10.414 1 78 165 ASP A C 1
ATOM 1317 O O . ASP A 1 165 ? 4.906 -51.125 -10.023 1 78 165 ASP A O 1
ATOM 1321 N N . VAL A 1 166 ? 5.844 -53.062 -9.617 1 81.19 166 VAL A N 1
ATOM 1322 C CA . VAL A 1 166 ? 5.785 -52.906 -8.172 1 81.19 166 VAL A CA 1
ATOM 1323 C C . VAL A 1 166 ? 6.68 -51.719 -7.742 1 81.19 166 VAL A C 1
ATOM 1325 O O . VAL A 1 166 ? 6.27 -50.875 -6.941 1 81.19 166 VAL A O 1
ATOM 1328 N N . LEU A 1 167 ? 7.863 -51.719 -8.305 1 75.31 167 LEU A N 1
ATOM 1329 C CA . LEU A 1 167 ? 8.812 -50.656 -7.977 1 75.31 167 LEU A CA 1
ATOM 1330 C C . LEU A 1 167 ? 8.305 -49.312 -8.438 1 75.31 167 LEU A C 1
ATOM 1332 O O . LEU A 1 167 ? 8.469 -48.281 -7.738 1 75.31 167 LEU A O 1
ATOM 1336 N N . ARG A 1 168 ? 7.711 -49.25 -9.547 1 76.12 168 ARG A N 1
ATOM 1337 C CA . ARG A 1 168 ? 7.148 -48 -10.078 1 76.12 168 ARG A CA 1
ATOM 1338 C C . ARG A 1 168 ? 6.086 -47.438 -9.141 1 76.12 168 ARG A C 1
ATOM 1340 O O . ARG A 1 168 ? 6.086 -46.25 -8.836 1 76.12 168 ARG A O 1
ATOM 1347 N N . VAL A 1 169 ? 5.207 -48.219 -8.719 1 83.31 169 VAL A N 1
ATOM 1348 C CA . VAL A 1 169 ? 4.141 -47.781 -7.824 1 83.31 169 VAL A CA 1
ATOM 1349 C C . VAL A 1 169 ? 4.738 -47.312 -6.496 1 83.31 169 VAL A C 1
ATOM 1351 O O . VAL A 1 169 ? 4.277 -46.344 -5.902 1 83.31 169 VAL A O 1
ATOM 1354 N N . ASP A 1 170 ? 5.82 -48.031 -6.059 1 82.69 170 ASP A N 1
ATOM 1355 C CA . ASP A 1 170 ? 6.488 -47.656 -4.812 1 82.69 170 ASP A CA 1
ATOM 1356 C C . ASP A 1 170 ? 7.09 -46.25 -4.902 1 82.69 170 ASP A C 1
ATOM 1358 O O . ASP A 1 170 ? 7.004 -45.469 -3.955 1 82.69 170 ASP A O 1
ATOM 1362 N N . ILE A 1 171 ? 7.652 -45.938 -6 1 74.38 171 ILE A N 1
ATOM 1363 C CA . ILE A 1 171 ? 8.227 -44.625 -6.242 1 74.38 171 ILE A CA 1
ATOM 1364 C C . ILE A 1 171 ? 7.121 -43.562 -6.223 1 74.38 171 ILE A C 1
ATOM 1366 O O . ILE A 1 171 ? 7.281 -42.5 -5.617 1 74.38 171 ILE A O 1
ATOM 1370 N N . MET A 1 172 ? 6.02 -43.906 -6.836 1 81.88 172 MET A N 1
ATOM 1371 C CA . MET A 1 172 ? 4.898 -42.969 -6.902 1 81.88 172 MET A CA 1
ATOM 1372 C C . MET A 1 172 ? 4.312 -42.719 -5.52 1 81.88 172 MET A C 1
ATOM 1374 O O . MET A 1 172 ? 3.902 -41.625 -5.203 1 81.88 172 MET A O 1
ATOM 1378 N N . VAL A 1 173 ? 4.305 -43.781 -4.703 1 86.62 173 VAL A N 1
ATOM 1379 C CA . VAL A 1 173 ? 3.816 -43.625 -3.334 1 86.62 173 VAL A CA 1
ATOM 1380 C C . VAL A 1 173 ? 4.73 -42.688 -2.553 1 86.62 173 VAL A C 1
ATOM 1382 O O . VAL A 1 173 ? 4.258 -41.781 -1.865 1 86.62 173 VAL A O 1
ATOM 1385 N N . LYS A 1 174 ? 6.027 -42.844 -2.693 1 79.56 174 LYS A N 1
ATOM 1386 C CA . LYS A 1 174 ? 6.992 -42 -1.989 1 79.56 174 LYS A CA 1
ATOM 1387 C C . LYS A 1 174 ? 6.895 -40.562 -2.451 1 79.56 174 LYS A C 1
ATOM 1389 O O . LYS A 1 174 ? 7.012 -39.625 -1.643 1 79.56 174 LYS A O 1
ATOM 1394 N N . GLU A 1 175 ? 6.695 -40.375 -3.721 1 79.31 175 GLU A N 1
ATOM 1395 C CA . GLU A 1 175 ? 6.516 -39.031 -4.258 1 79.31 175 GLU A CA 1
ATOM 1396 C C . GLU A 1 175 ? 5.277 -38.344 -3.666 1 79.31 175 GLU A C 1
ATOM 1398 O O . GLU A 1 175 ? 5.324 -37.188 -3.277 1 79.31 175 GLU A O 1
ATOM 1403 N N . ALA A 1 176 ? 4.199 -39.094 -3.621 1 87.69 176 ALA A N 1
ATOM 1404 C CA . ALA A 1 176 ? 2.949 -38.562 -3.08 1 87.69 176 ALA A CA 1
ATOM 1405 C C . ALA A 1 176 ? 3.086 -38.25 -1.598 1 87.69 176 ALA A C 1
ATOM 1407 O O . ALA A 1 176 ? 2.562 -37.219 -1.129 1 87.69 176 ALA A O 1
ATOM 1408 N N . GLN A 1 177 ? 3.875 -39.062 -0.905 1 87.5 177 GLN A N 1
ATOM 1409 C CA . GLN A 1 177 ? 4.109 -38.844 0.517 1 87.5 177 GLN A CA 1
ATOM 1410 C C . GLN A 1 177 ? 4.957 -37.594 0.736 1 87.5 177 GLN A C 1
ATOM 1412 O O . GLN A 1 177 ? 4.703 -36.812 1.663 1 87.5 177 GLN A O 1
ATOM 1417 N N . THR A 1 178 ? 5.891 -37.438 -0.043 1 80.62 178 THR A N 1
ATOM 1418 C CA . THR A 1 178 ? 6.73 -36.219 0.028 1 80.62 178 THR A CA 1
ATOM 1419 C C . THR A 1 178 ? 5.91 -34.969 -0.268 1 80.62 178 THR A C 1
ATOM 1421 O O . THR A 1 178 ? 6.039 -33.969 0.427 1 80.62 178 THR A O 1
ATOM 1424 N N . ASN A 1 179 ? 5.098 -35.062 -1.317 1 84.38 179 ASN A N 1
ATOM 1425 C CA . ASN A 1 179 ? 4.238 -33.906 -1.649 1 84.38 179 ASN A CA 1
ATOM 1426 C C . ASN A 1 179 ? 3.309 -33.562 -0.492 1 84.38 179 ASN A C 1
ATOM 1428 O O . ASN A 1 179 ? 3.104 -32.375 -0.196 1 84.38 179 ASN A O 1
ATOM 1432 N N . LEU A 1 180 ? 2.756 -34.594 0.115 1 89.25 180 LEU A N 1
ATOM 1433 C CA . LEU A 1 180 ? 1.878 -34.344 1.258 1 89.25 180 LEU A CA 1
ATOM 1434 C C . LEU A 1 180 ? 2.637 -33.688 2.406 1 89.25 180 LEU A C 1
ATOM 1436 O O . LEU A 1 180 ? 2.121 -32.781 3.059 1 89.25 180 LEU A O 1
ATOM 1440 N N . SER A 1 181 ? 3.865 -34.125 2.65 1 86.75 181 SER A N 1
ATOM 1441 C CA . SER A 1 181 ? 4.699 -33.562 3.703 1 86.75 181 SER A CA 1
ATOM 1442 C C . SER A 1 181 ? 4.973 -32.062 3.447 1 86.75 181 SER A C 1
ATOM 1444 O O . SER A 1 181 ? 4.977 -31.266 4.379 1 86.75 181 SER A O 1
ATOM 1446 N N . ILE A 1 182 ? 5.148 -31.719 2.219 1 81.5 182 ILE A N 1
ATOM 1447 C CA . ILE A 1 182 ? 5.395 -30.328 1.839 1 81.5 182 ILE A CA 1
ATOM 1448 C C . ILE A 1 182 ? 4.148 -29.484 2.121 1 81.5 182 ILE A C 1
ATOM 1450 O O . ILE A 1 182 ? 4.242 -28.391 2.668 1 81.5 182 ILE A O 1
ATOM 1454 N N . LEU A 1 183 ? 3.045 -30 1.765 1 88.81 183 LEU A N 1
ATOM 1455 C CA . LEU A 1 183 ? 1.791 -29.297 2.012 1 88.81 183 LEU A CA 1
ATOM 1456 C C . LEU A 1 183 ? 1.558 -29.109 3.508 1 88.81 183 LEU A C 1
ATOM 1458 O O . LEU A 1 183 ? 1.088 -28.062 3.939 1 88.81 183 LEU A O 1
ATOM 1462 N N . GLU A 1 184 ? 1.972 -30.094 4.262 1 89.44 184 GLU A N 1
ATOM 1463 C CA . GLU A 1 184 ? 1.802 -30.047 5.711 1 89.44 184 GLU A CA 1
ATOM 1464 C C . GLU A 1 184 ? 2.707 -28.984 6.336 1 89.44 184 GLU A C 1
ATOM 1466 O O . GLU A 1 184 ? 2.322 -28.328 7.301 1 89.44 184 GLU A O 1
ATOM 1471 N N . LYS A 1 185 ? 3.793 -28.781 5.773 1 82.94 185 LYS A N 1
ATOM 1472 C CA . LYS A 1 185 ? 4.73 -27.781 6.266 1 82.94 185 LYS A CA 1
ATOM 1473 C C . LYS A 1 185 ? 4.297 -26.375 5.852 1 82.94 185 LYS A C 1
ATOM 1475 O O . LYS A 1 185 ? 4.613 -25.391 6.531 1 82.94 185 LYS A O 1
ATOM 1480 N N . LYS A 1 186 ? 3.604 -26.266 4.781 1 85.5 186 LYS A N 1
ATOM 1481 C CA . LYS A 1 186 ? 3.152 -24.984 4.262 1 85.5 186 LYS A CA 1
ATOM 1482 C C . LYS A 1 186 ? 1.93 -24.484 5.023 1 85.5 186 LYS A C 1
ATOM 1484 O O . LYS A 1 186 ? 1.691 -23.281 5.098 1 85.5 186 LYS A O 1
ATOM 1489 N N . GLU A 1 187 ? 1.222 -25.391 5.547 1 89.38 187 GLU A N 1
ATOM 1490 C CA . GLU A 1 187 ? -0.068 -25.047 6.148 1 89.38 187 GLU A CA 1
ATOM 1491 C C . GLU A 1 187 ? 0.098 -24.094 7.316 1 89.38 187 GLU A C 1
ATOM 1493 O O . GLU A 1 187 ? -0.597 -23.078 7.395 1 89.38 187 GLU A O 1
ATOM 1498 N N . PRO A 1 188 ? 1.07 -24.312 8.219 1 86.19 188 PRO A N 1
ATOM 1499 C CA . PRO A 1 188 ? 1.206 -23.375 9.344 1 86.19 188 PRO A CA 1
ATOM 1500 C C . PRO A 1 188 ? 1.597 -21.969 8.898 1 86.19 188 PRO A C 1
ATOM 1502 O O . PRO A 1 188 ? 1.161 -20.984 9.5 1 86.19 188 PRO A O 1
ATOM 1505 N N . ALA A 1 189 ? 2.338 -21.859 7.934 1 82 189 ALA A N 1
ATOM 1506 C CA . ALA A 1 189 ? 2.744 -20.562 7.434 1 82 189 ALA A CA 1
ATOM 1507 C C . ALA A 1 189 ? 1.551 -19.797 6.863 1 82 189 ALA A C 1
ATOM 1509 O O . ALA A 1 189 ? 1.381 -18.594 7.133 1 82 189 ALA A O 1
ATOM 1510 N N . LEU A 1 190 ? 0.749 -20.438 6.055 1 87.62 190 LEU A N 1
ATOM 1511 C CA . LEU A 1 190 ? -0.427 -19.797 5.473 1 87.62 190 LEU A CA 1
ATOM 1512 C C . LEU A 1 190 ? -1.448 -19.453 6.547 1 87.62 190 LEU A C 1
ATOM 1514 O O . LEU A 1 190 ? -2.082 -18.391 6.492 1 87.62 190 LEU A O 1
ATOM 1518 N N . THR A 1 191 ? -1.474 -20.391 7.516 1 89.44 191 THR A N 1
ATOM 1519 C CA . THR A 1 191 ? -2.395 -20.156 8.625 1 89.44 191 THR A CA 1
ATOM 1520 C C . THR A 1 191 ? -1.959 -18.953 9.445 1 89.44 191 THR A C 1
ATOM 1522 O O . THR A 1 191 ? -2.785 -18.109 9.805 1 89.44 191 THR A O 1
ATOM 1525 N N . ALA A 1 192 ? -0.743 -18.859 9.711 1 85.19 192 ALA A N 1
ATOM 1526 C CA . ALA A 1 192 ? -0.21 -17.734 10.477 1 85.19 192 ALA A CA 1
ATOM 1527 C C . ALA A 1 192 ? -0.425 -16.406 9.727 1 85.19 192 ALA A C 1
ATOM 1529 O O . ALA A 1 192 ? -0.779 -15.398 10.336 1 85.19 192 ALA A O 1
ATOM 1530 N N . TRP A 1 193 ? -0.24 -16.406 8.484 1 84.06 193 TRP A N 1
ATOM 1531 C CA . TRP A 1 193 ? -0.434 -15.219 7.672 1 84.06 193 TRP A CA 1
ATOM 1532 C C . TRP A 1 193 ? -1.893 -14.773 7.695 1 84.06 193 TRP A C 1
ATOM 1534 O O . TRP A 1 193 ? -2.186 -13.594 7.902 1 84.06 193 TRP A O 1
ATOM 1544 N N . PHE A 1 194 ? -2.76 -15.719 7.531 1 90.44 194 PHE A N 1
ATOM 1545 C CA . PHE A 1 194 ? -4.184 -15.414 7.543 1 90.44 194 PHE A CA 1
ATOM 1546 C C . PHE A 1 194 ? -4.609 -14.867 8.898 1 90.44 194 PHE A C 1
ATOM 1548 O O . PHE A 1 194 ? -5.312 -13.859 8.969 1 90.44 194 PHE A O 1
ATOM 1555 N N . ASN A 1 195 ? -4.078 -15.453 9.938 1 89 195 ASN A N 1
ATOM 1556 C CA . ASN A 1 195 ? -4.434 -15.016 11.281 1 89 195 ASN A CA 1
ATOM 1557 C C . ASN A 1 195 ? -3.822 -13.656 11.609 1 89 195 ASN A C 1
ATOM 1559 O O . ASN A 1 195 ? -4.398 -12.883 12.375 1 89 195 ASN A O 1
ATOM 1563 N N . SER A 1 196 ? -2.756 -13.344 11.039 1 86.94 196 SER A N 1
ATOM 1564 C CA . SER A 1 196 ? -2.154 -12.031 11.242 1 86.94 196 SER A CA 1
ATOM 1565 C C . SER A 1 196 ? -3.037 -10.93 10.672 1 86.94 196 SER A C 1
ATOM 1567 O O . SER A 1 196 ? -3.135 -9.844 11.25 1 86.94 196 SER A O 1
ATOM 1569 N N . ILE A 1 197 ? -3.662 -11.172 9.5 1 89.38 197 ILE A N 1
ATOM 1570 C CA . ILE A 1 197 ? -4.57 -10.211 8.883 1 89.38 197 ILE A CA 1
ATOM 1571 C C . ILE A 1 197 ? -5.785 -10 9.789 1 89.38 197 ILE A C 1
ATOM 1573 O O . ILE A 1 197 ? -6.301 -8.883 9.891 1 89.38 197 ILE A O 1
ATOM 1577 N N . LEU A 1 198 ? -6.129 -11.117 10.5 1 90.69 198 LEU A N 1
ATOM 1578 C CA . LEU A 1 198 ? -7.293 -11.07 11.375 1 90.69 198 LEU A CA 1
ATOM 1579 C C . LEU A 1 198 ? -6.902 -10.602 12.773 1 90.69 198 LEU A C 1
ATOM 1581 O O . LEU A 1 198 ? -7.77 -10.414 13.633 1 90.69 198 LEU A O 1
ATOM 1585 N N . ASN A 1 199 ? -5.648 -10.398 12.977 1 88.12 199 ASN A N 1
ATOM 1586 C CA . ASN A 1 199 ? -5.121 -10 14.273 1 88.12 199 ASN A CA 1
ATOM 1587 C C . ASN A 1 199 ? -5.516 -10.992 15.367 1 88.12 199 ASN A C 1
ATOM 1589 O O . ASN A 1 199 ? -6.055 -10.594 16.406 1 88.12 199 ASN A O 1
ATOM 1593 N N . ARG A 1 200 ? -5.254 -12.188 15.031 1 88.5 200 ARG A N 1
ATOM 1594 C CA . ARG A 1 200 ? -5.488 -13.281 15.969 1 88.5 200 ARG A CA 1
ATOM 1595 C C . ARG A 1 200 ? -4.207 -14.07 16.219 1 88.5 200 ARG A C 1
ATOM 1597 O O . ARG A 1 200 ? -3.148 -13.734 15.68 1 88.5 200 ARG A O 1
ATOM 1604 N N . LYS A 1 201 ? -4.359 -15.07 17.109 1 86.94 201 LYS A N 1
ATOM 1605 C CA . LYS A 1 201 ? -3.209 -15.93 17.375 1 86.94 201 LYS A CA 1
ATOM 1606 C C . LYS A 1 201 ? -2.771 -16.672 16.109 1 86.94 201 LYS A C 1
ATOM 1608 O O . LYS A 1 201 ? -3.609 -17.094 15.312 1 86.94 201 LYS A O 1
ATOM 1613 N N . TYR A 1 202 ? -1.514 -16.797 15.891 1 84.06 202 TYR A N 1
ATOM 1614 C CA . TYR A 1 202 ? -0.922 -17.281 14.648 1 84.06 202 TYR A CA 1
ATOM 1615 C C . TYR A 1 202 ? -1.381 -18.703 14.344 1 84.06 202 TYR A C 1
ATOM 1617 O O . TYR A 1 202 ? -1.384 -19.125 13.188 1 84.06 202 TYR A O 1
ATOM 1625 N N . ASP A 1 203 ? -1.858 -19.422 15.438 1 86.56 203 ASP A N 1
ATOM 1626 C CA . ASP A 1 203 ? -2.186 -20.828 15.227 1 86.56 203 ASP A CA 1
ATOM 1627 C C . ASP A 1 203 ? -3.68 -21.094 15.422 1 86.56 203 ASP A C 1
ATOM 1629 O O . ASP A 1 203 ? -4.105 -22.234 15.586 1 86.56 203 ASP A O 1
ATOM 1633 N N . GLU A 1 204 ? -4.367 -20.016 15.391 1 89.56 204 GLU A N 1
ATOM 1634 C CA . GLU A 1 204 ? -5.812 -20.188 15.523 1 89.56 204 GLU A CA 1
ATOM 1635 C C . GLU A 1 204 ? -6.391 -20.953 14.336 1 89.56 204 GLU A C 1
ATOM 1637 O O . GLU A 1 204 ? -6 -20.719 13.188 1 89.56 204 GLU A O 1
ATOM 1642 N N . LYS A 1 205 ? -7.297 -21.828 14.586 1 90.19 205 LYS A N 1
ATOM 1643 C CA . LYS A 1 205 ? -7.875 -22.672 13.547 1 90.19 205 LYS A CA 1
ATOM 1644 C C . LYS A 1 205 ? -8.703 -21.859 12.562 1 90.19 205 LYS A C 1
ATOM 1646 O O . LYS A 1 205 ? -9.406 -20.922 12.961 1 90.19 205 LYS A O 1
ATOM 1651 N N . ILE A 1 206 ? -8.57 -22.234 11.328 1 89.62 206 ILE A N 1
ATOM 1652 C CA . ILE A 1 206 ? -9.305 -21.562 10.258 1 89.62 206 ILE A CA 1
ATOM 1653 C C . ILE A 1 206 ? -10.258 -22.547 9.586 1 89.62 206 ILE A C 1
ATOM 1655 O O . ILE A 1 206 ? -9.859 -23.656 9.219 1 89.62 206 ILE A O 1
ATOM 1659 N N . ASP A 1 207 ? -11.438 -22.172 9.5 1 86.12 207 ASP A N 1
ATOM 1660 C CA . ASP A 1 207 ? -12.438 -22.984 8.82 1 86.12 207 ASP A CA 1
ATOM 1661 C C . ASP A 1 207 ? -12.562 -22.578 7.352 1 86.12 207 ASP A C 1
ATOM 1663 O O . ASP A 1 207 ? -12.875 -21.438 7.043 1 86.12 207 ASP A O 1
ATOM 1667 N N . VAL A 1 208 ? -12.25 -23.547 6.473 1 86.75 208 VAL A N 1
ATOM 1668 C CA . VAL A 1 208 ? -12.336 -23.25 5.043 1 86.75 208 VAL A CA 1
ATOM 1669 C C . VAL A 1 208 ? -13.422 -24.125 4.406 1 86.75 208 VAL A C 1
ATOM 1671 O O . VAL A 1 208 ? -13.648 -25.25 4.832 1 86.75 208 VAL A O 1
ATOM 1674 N N . ILE A 1 209 ? -14.078 -23.609 3.439 1 80.81 209 ILE A N 1
ATOM 1675 C CA . ILE A 1 209 ? -15.125 -24.328 2.727 1 80.81 209 ILE A CA 1
ATOM 1676 C C . ILE A 1 209 ? -14.516 -25.469 1.911 1 80.81 209 ILE A C 1
ATOM 1678 O O . ILE A 1 209 ? -13.406 -25.328 1.388 1 80.81 209 ILE A O 1
ATOM 1682 N N . LYS A 1 210 ? -15.172 -26.516 1.846 1 77.06 210 LYS A N 1
ATOM 1683 C CA . LYS A 1 210 ? -14.625 -27.703 1.179 1 77.06 210 LYS A CA 1
ATOM 1684 C C . LYS A 1 210 ? -14.82 -27.609 -0.333 1 77.06 210 LYS A C 1
ATOM 1686 O O . LYS A 1 210 ? -13.945 -28.016 -1.099 1 77.06 210 LYS A O 1
ATOM 1691 N N . GLU A 1 211 ? -15.984 -27.078 -0.748 1 78.12 211 GLU A N 1
ATOM 1692 C CA . GLU A 1 211 ? -16.25 -27.016 -2.182 1 78.12 211 GLU A CA 1
ATOM 1693 C C . GLU A 1 211 ? -16.719 -25.625 -2.596 1 78.12 211 GLU A C 1
ATOM 1695 O O . GLU A 1 211 ? -17.531 -25.016 -1.899 1 78.12 211 GLU A O 1
ATOM 1700 N N . ILE A 1 212 ? -16.016 -25.156 -3.674 1 79.06 212 ILE A N 1
ATOM 1701 C CA . ILE A 1 212 ? -16.391 -23.859 -4.215 1 79.06 212 ILE A CA 1
ATOM 1702 C C . ILE A 1 212 ? -17.047 -24.047 -5.582 1 79.06 212 ILE A C 1
ATOM 1704 O O . ILE A 1 212 ? -16.547 -24.781 -6.426 1 79.06 212 ILE A O 1
ATOM 1708 N N . THR A 1 213 ? -18.266 -23.562 -5.594 1 67.5 213 THR A N 1
ATOM 1709 C CA . THR A 1 213 ? -18.922 -23.562 -6.895 1 67.5 213 THR A CA 1
ATOM 1710 C C . THR A 1 213 ? -18.562 -22.312 -7.684 1 67.5 213 THR A C 1
ATOM 1712 O O . THR A 1 213 ? -18.594 -21.203 -7.148 1 67.5 213 THR A O 1
ATOM 1715 N N . LEU A 1 214 ? -18.062 -22.594 -8.859 1 69.5 214 LEU A N 1
ATOM 1716 C CA . LEU A 1 214 ? -17.656 -21.469 -9.688 1 69.5 214 LEU A CA 1
ATOM 1717 C C . LEU A 1 214 ? -18.844 -20.562 -9.984 1 69.5 214 LEU A C 1
ATOM 1719 O O . LEU A 1 214 ? -19.953 -21.047 -10.242 1 69.5 214 LEU A O 1
ATOM 1723 N N . VAL A 1 215 ? -18.625 -19.344 -9.609 1 62.25 215 VAL A N 1
ATOM 1724 C CA . VAL A 1 215 ? -19.641 -18.359 -9.938 1 62.25 215 VAL A CA 1
ATOM 1725 C C . VAL A 1 215 ? -19.375 -17.781 -11.32 1 62.25 215 VAL A C 1
ATOM 1727 O O . VAL A 1 215 ? -18.219 -17.609 -11.719 1 62.25 215 VAL A O 1
ATOM 1730 N N . GLU A 1 216 ? -20.391 -17.844 -12.172 1 61.66 216 GLU A N 1
ATOM 1731 C CA . GLU A 1 216 ? -20.266 -17.156 -13.445 1 61.66 216 GLU A CA 1
ATOM 1732 C C . GLU A 1 216 ? -20.109 -15.648 -13.25 1 61.66 216 GLU A C 1
ATOM 1734 O O . GLU A 1 216 ? -20.797 -15.062 -12.406 1 61.66 216 GLU A O 1
ATOM 1739 N N . LEU A 1 217 ? -18.953 -15.148 -13.609 1 61.22 217 LEU A N 1
ATOM 1740 C CA . LEU A 1 217 ? -18.703 -13.719 -13.453 1 61.22 217 LEU A CA 1
ATOM 1741 C C . LEU A 1 217 ? -19.734 -12.906 -14.234 1 61.22 217 LEU A C 1
ATOM 1743 O O . LEU A 1 217 ? -19.938 -13.141 -15.422 1 61.22 217 LEU A O 1
ATOM 1747 N N . PRO A 1 218 ? -20.656 -12.188 -13.516 1 55.03 218 PRO A N 1
ATOM 1748 C CA . PRO A 1 218 ? -21.469 -11.305 -14.352 1 55.03 218 PRO A CA 1
ATOM 1749 C C . PRO A 1 218 ? -20.625 -10.328 -15.164 1 55.03 218 PRO A C 1
ATOM 1751 O O . PRO A 1 218 ? -19.5 -9.992 -14.766 1 55.03 218 PRO A O 1
ATOM 1754 N N . LEU A 1 219 ? -20.828 -9.945 -16.375 1 51.78 219 LEU A N 1
ATOM 1755 C CA . LEU A 1 219 ? -20.297 -8.945 -17.281 1 51.78 219 LEU A CA 1
ATOM 1756 C C . LEU A 1 219 ? -20.125 -7.602 -16.594 1 51.78 219 LEU A C 1
ATOM 1758 O O . LEU A 1 219 ? -19.625 -6.645 -17.188 1 51.78 219 LEU A O 1
ATOM 1762 N N . GLU A 1 220 ? -20.656 -7.379 -15.422 1 56.41 220 GLU A N 1
ATOM 1763 C CA . GLU A 1 220 ? -20.875 -6.059 -14.828 1 56.41 220 GLU A CA 1
ATOM 1764 C C . GLU A 1 220 ? -19.578 -5.5 -14.25 1 56.41 220 GLU A C 1
ATOM 1766 O O . GLU A 1 220 ? -19.578 -4.41 -13.672 1 56.41 220 GLU A O 1
ATOM 1771 N N . TYR A 1 221 ? -18.641 -6.156 -14.336 1 65.31 221 TYR A N 1
ATOM 1772 C CA . TYR A 1 221 ? -17.359 -5.602 -13.883 1 65.31 221 TYR A CA 1
ATOM 1773 C C . TYR A 1 221 ? -16.828 -4.594 -14.891 1 65.31 221 TYR A C 1
ATOM 1775 O O . TYR A 1 221 ? -15.984 -4.934 -15.734 1 65.31 221 TYR A O 1
ATOM 1783 N N . ARG A 1 222 ? -17.734 -3.441 -14.719 1 66.56 222 ARG A N 1
ATOM 1784 C CA . ARG A 1 222 ? -17.484 -2.379 -15.688 1 66.56 222 ARG A CA 1
ATOM 1785 C C . ARG A 1 222 ? -16.312 -1.513 -15.25 1 66.56 222 ARG A C 1
ATOM 1787 O O . ARG A 1 222 ? -16.156 -1.219 -14.062 1 66.56 222 ARG A O 1
ATOM 1794 N N . LYS A 1 223 ? -15.57 -1.227 -16.109 1 78.81 223 LYS A N 1
ATOM 1795 C CA . LYS A 1 223 ? -14.438 -0.323 -15.938 1 78.81 223 LYS A CA 1
ATOM 1796 C C . LYS A 1 223 ? -14.875 1.01 -15.336 1 78.81 223 LYS A C 1
ATOM 1798 O O . LYS A 1 223 ? -14.133 1.623 -14.57 1 78.81 223 LYS A O 1
ATOM 1803 N N . ASP A 1 224 ? -16.109 1.354 -15.578 1 80.69 224 ASP A N 1
ATOM 1804 C CA . ASP A 1 224 ? -16.594 2.666 -15.172 1 80.69 224 ASP A CA 1
ATOM 1805 C C . ASP A 1 224 ? -16.734 2.76 -13.656 1 80.69 224 ASP A C 1
ATOM 1807 O O . ASP A 1 224 ? -16.75 3.859 -13.094 1 80.69 224 ASP A O 1
ATOM 1811 N N . SER A 1 225 ? -16.828 1.66 -12.969 1 83.19 225 SER A N 1
ATOM 1812 C CA . SER A 1 225 ? -16.969 1.649 -11.516 1 83.19 225 SER A CA 1
ATOM 1813 C C . SER A 1 225 ? -15.664 2.051 -10.828 1 83.19 225 SER A C 1
ATOM 1815 O O . SER A 1 225 ? -15.656 2.377 -9.641 1 83.19 225 SER A O 1
ATOM 1817 N N . ILE A 1 226 ? -14.586 2.152 -11.547 1 88.31 226 ILE A N 1
ATOM 1818 C CA . ILE A 1 226 ? -13.273 2.467 -10.992 1 88.31 226 ILE A CA 1
ATOM 1819 C C . ILE A 1 226 ? -13.273 3.896 -10.453 1 88.31 226 ILE A C 1
ATOM 1821 O O . ILE A 1 226 ? -12.594 4.195 -9.469 1 88.31 226 ILE A O 1
ATOM 1825 N N . VAL A 1 227 ? -14.125 4.734 -11.102 1 86.62 227 VAL A N 1
ATOM 1826 C CA . VAL A 1 227 ? -14.156 6.148 -10.75 1 86.62 227 VAL A CA 1
ATOM 1827 C C . VAL A 1 227 ? -14.68 6.316 -9.328 1 86.62 227 VAL A C 1
ATOM 1829 O O . VAL A 1 227 ? -14.375 7.305 -8.656 1 86.62 227 VAL A O 1
ATOM 1832 N N . THR A 1 228 ? -15.375 5.277 -8.844 1 89.75 228 THR A N 1
ATOM 1833 C CA . THR A 1 228 ? -15.961 5.363 -7.508 1 89.75 228 THR A CA 1
ATOM 1834 C C . THR A 1 228 ? -15.055 4.703 -6.477 1 89.75 228 THR A C 1
ATOM 1836 O O . THR A 1 228 ? -15.43 4.555 -5.312 1 89.75 228 THR A O 1
ATOM 1839 N N . ASN A 1 229 ? -13.922 4.316 -6.949 1 92.38 229 ASN A N 1
ATOM 1840 C CA . ASN A 1 229 ? -12.961 3.754 -6.008 1 92.38 229 ASN A CA 1
ATOM 1841 C C . ASN A 1 229 ? -12.57 4.766 -4.934 1 92.38 229 ASN A C 1
ATOM 1843 O O . ASN A 1 229 ? -12.141 5.879 -5.25 1 92.38 229 ASN A O 1
ATOM 1847 N N . PRO A 1 230 ? -12.656 4.359 -3.701 1 95.38 230 PRO A N 1
ATOM 1848 C CA . PRO A 1 230 ? -12.375 5.289 -2.604 1 95.38 230 PRO A CA 1
ATOM 1849 C C . PRO A 1 230 ? -10.977 5.891 -2.691 1 95.38 230 PRO A C 1
ATOM 1851 O O . PRO A 1 230 ? -10.742 7 -2.197 1 95.38 230 PRO A O 1
ATOM 1854 N N . LEU A 1 231 ? -10.062 5.184 -3.326 1 95.38 231 LEU A N 1
ATOM 1855 C CA . LEU A 1 231 ? -8.719 5.727 -3.498 1 95.38 231 LEU A CA 1
ATOM 1856 C C . LEU A 1 231 ? -8.742 6.973 -4.371 1 95.38 231 LEU A C 1
ATOM 1858 O O . LEU A 1 231 ? -8.102 7.977 -4.051 1 95.38 231 LEU A O 1
ATOM 1862 N N . LEU A 1 232 ? -9.477 6.941 -5.43 1 95.25 232 LEU A N 1
ATOM 1863 C CA . LEU A 1 232 ? -9.57 8.094 -6.324 1 95.25 232 LEU A CA 1
ATOM 1864 C C . LEU A 1 232 ? -10.359 9.219 -5.672 1 95.25 232 LEU A C 1
ATOM 1866 O O . LEU A 1 232 ? -10.016 10.391 -5.82 1 95.25 232 LEU A O 1
ATOM 1870 N N . LEU A 1 233 ? -11.367 8.875 -4.945 1 95.81 233 LEU A N 1
ATOM 1871 C CA . LEU A 1 233 ? -12.164 9.875 -4.238 1 95.81 233 LEU A CA 1
ATOM 1872 C C . LEU A 1 233 ? -11.328 10.578 -3.176 1 95.81 233 LEU A C 1
ATOM 1874 O O . LEU A 1 233 ? -11.445 11.797 -2.996 1 95.81 233 LEU A O 1
ATOM 1878 N N . GLU A 1 234 ? -10.539 9.797 -2.488 1 97 234 GLU A N 1
ATOM 1879 C CA . GLU A 1 234 ? -9.633 10.367 -1.498 1 97 234 GLU A CA 1
ATOM 1880 C C . GLU A 1 234 ? -8.727 11.422 -2.123 1 97 234 GLU A C 1
ATOM 1882 O O . GLU A 1 234 ? -8.586 12.523 -1.588 1 97 234 GLU A O 1
ATOM 1887 N N . ILE A 1 235 ? -8.133 11.109 -3.262 1 96.88 235 ILE A N 1
ATOM 1888 C CA . ILE A 1 235 ? -7.172 11.992 -3.91 1 96.88 235 ILE A CA 1
ATOM 1889 C C . ILE A 1 235 ? -7.887 13.219 -4.461 1 96.88 235 ILE A C 1
ATOM 1891 O O . ILE A 1 235 ? -7.355 14.336 -4.402 1 96.88 235 ILE A O 1
ATOM 1895 N N . ASP A 1 236 ? -9.07 13.07 -4.945 1 96.38 236 ASP A N 1
ATOM 1896 C CA . ASP A 1 236 ? -9.852 14.195 -5.449 1 96.38 236 ASP A CA 1
ATOM 1897 C C . ASP A 1 236 ? -10.172 15.18 -4.332 1 96.38 236 ASP A C 1
ATOM 1899 O O . ASP A 1 236 ? -10.094 16.391 -4.527 1 96.38 236 ASP A O 1
ATOM 1903 N N . LEU A 1 237 ? -10.562 14.641 -3.227 1 97.19 237 LEU A N 1
ATOM 1904 C CA . LEU A 1 237 ? -10.836 15.492 -2.07 1 97.19 237 LEU A CA 1
ATOM 1905 C C . LEU A 1 237 ? -9.57 16.203 -1.612 1 97.19 237 LEU A C 1
ATOM 1907 O O . LEU A 1 237 ? -9.617 17.375 -1.229 1 97.19 237 LEU A O 1
ATOM 1911 N N . LYS A 1 238 ? -8.453 15.531 -1.662 1 97.44 238 LYS A N 1
ATOM 1912 C CA . LYS A 1 238 ? -7.168 16.141 -1.326 1 97.44 238 LYS A CA 1
ATOM 1913 C C . LYS A 1 238 ? -6.84 17.281 -2.281 1 97.44 238 LYS A C 1
ATOM 1915 O O . LYS A 1 238 ? -6.355 18.344 -1.855 1 97.44 238 LYS A O 1
ATOM 1920 N N . LYS A 1 239 ? -7.109 17.078 -3.506 1 96.31 239 LYS A N 1
ATOM 1921 C CA . LYS A 1 239 ? -6.867 18.125 -4.508 1 96.31 239 LYS A CA 1
ATOM 1922 C C . LYS A 1 239 ? -7.738 19.344 -4.25 1 96.31 239 LYS A C 1
ATOM 1924 O O . LYS A 1 239 ? -7.262 20.484 -4.332 1 96.31 239 LYS A O 1
ATOM 1929 N N . GLN A 1 240 ? -8.961 19.078 -3.953 1 96.69 240 GLN A N 1
ATOM 1930 C CA . GLN A 1 240 ? -9.867 20.172 -3.615 1 96.69 240 GLN A CA 1
ATOM 1931 C C . GLN A 1 240 ? -9.391 20.922 -2.371 1 96.69 240 GLN A C 1
ATOM 1933 O O . GLN A 1 240 ? -9.453 22.156 -2.312 1 96.69 240 GLN A O 1
ATOM 1938 N N . ALA A 1 241 ? -8.93 20.141 -1.414 1 96.69 241 ALA A N 1
ATOM 1939 C CA . ALA A 1 241 ? -8.414 20.734 -0.186 1 96.69 241 ALA A CA 1
ATOM 1940 C C . ALA A 1 241 ? -7.184 21.594 -0.47 1 96.69 241 ALA A C 1
ATOM 1942 O O . ALA A 1 241 ? -7.016 22.672 0.127 1 96.69 241 ALA A O 1
ATOM 1943 N N . ALA A 1 242 ? -6.391 21.109 -1.354 1 95.44 242 ALA A N 1
ATOM 1944 C CA . ALA A 1 242 ? -5.191 21.859 -1.715 1 95.44 242 ALA A CA 1
ATOM 1945 C C . ALA A 1 242 ? -5.551 23.172 -2.393 1 95.44 242 ALA A C 1
ATOM 1947 O O . ALA A 1 242 ? -4.949 24.203 -2.107 1 95.44 242 ALA A O 1
ATOM 1948 N N . ASP A 1 243 ? -6.516 23.172 -3.232 1 95.12 243 ASP A N 1
ATOM 1949 C CA . ASP A 1 243 ? -6.992 24.375 -3.891 1 95.12 243 ASP A CA 1
ATOM 1950 C C . ASP A 1 243 ? -7.586 25.359 -2.879 1 95.12 243 ASP A C 1
ATOM 1952 O O . ASP A 1 243 ? -7.305 26.562 -2.928 1 95.12 243 ASP A O 1
ATOM 1956 N N . ALA A 1 244 ? -8.359 24.797 -2.008 1 95.44 244 ALA A N 1
ATOM 1957 C CA . ALA A 1 244 ? -8.945 25.609 -0.951 1 95.44 244 ALA A CA 1
ATOM 1958 C C . ALA A 1 244 ? -7.871 26.188 -0.029 1 95.44 244 ALA A C 1
ATOM 1960 O O . ALA A 1 244 ? -8.008 27.297 0.48 1 95.44 244 ALA A O 1
ATOM 1961 N N . ASN A 1 245 ? -6.832 25.438 0.177 1 95.5 245 ASN A N 1
ATOM 1962 C CA . ASN A 1 245 ? -5.758 25.859 1.069 1 95.5 245 ASN A CA 1
ATOM 1963 C C . ASN A 1 245 ? -4.988 27.047 0.495 1 95.5 245 ASN A C 1
ATOM 1965 O O . ASN A 1 245 ? -4.496 27.891 1.243 1 95.5 245 ASN A O 1
ATOM 1969 N N . ILE A 1 246 ? -4.863 27.125 -0.781 1 94.56 246 ILE A N 1
ATOM 1970 C CA . ILE A 1 246 ? -4.211 28.25 -1.419 1 94.56 246 ILE A CA 1
ATOM 1971 C C . ILE A 1 246 ? -4.969 29.547 -1.089 1 94.56 246 ILE A C 1
ATOM 1973 O O . ILE A 1 246 ? -4.359 30.562 -0.755 1 94.56 246 ILE A O 1
ATOM 1977 N N . ILE A 1 247 ? -6.258 29.422 -1.09 1 94.38 247 ILE A N 1
ATOM 1978 C CA . ILE A 1 247 ? -7.102 30.562 -0.76 1 94.38 247 ILE A CA 1
ATOM 1979 C C . ILE A 1 247 ? -6.969 30.891 0.725 1 94.38 247 ILE A C 1
ATOM 1981 O O . ILE A 1 247 ? -6.832 32.062 1.099 1 94.38 247 ILE A O 1
ATOM 1985 N N . ALA A 1 248 ? -6.996 29.906 1.538 1 95.12 248 ALA A N 1
ATOM 1986 C CA . ALA A 1 248 ? -6.887 30.094 2.98 1 95.12 248 ALA A CA 1
ATOM 1987 C C . ALA A 1 248 ? -5.555 30.75 3.348 1 95.12 248 ALA A C 1
ATOM 1989 O O . ALA A 1 248 ? -5.508 31.656 4.18 1 95.12 248 ALA A O 1
ATOM 1990 N N . VAL A 1 249 ? -4.496 30.312 2.75 1 93.88 249 VAL A N 1
ATOM 1991 C CA . VAL A 1 249 ? -3.158 30.828 3.043 1 93.88 249 VAL A CA 1
ATOM 1992 C C . VAL A 1 249 ? -3.053 32.281 2.602 1 93.88 249 VAL A C 1
ATOM 1994 O O . VAL A 1 249 ? -2.453 33.094 3.297 1 93.88 249 VAL A O 1
ATOM 1997 N N . LYS A 1 250 ? -3.604 32.656 1.49 1 93.5 250 LYS A N 1
ATOM 1998 C CA . LYS A 1 250 ? -3.613 34.031 1.016 1 93.5 250 LYS A CA 1
ATOM 1999 C C . LYS A 1 250 ? -4.355 34.938 1.989 1 93.5 250 LYS A C 1
ATOM 2001 O O . LYS A 1 250 ? -3.9 36.062 2.285 1 93.5 250 LYS A O 1
ATOM 2006 N N . LYS A 1 251 ? -5.41 34.469 2.51 1 93.25 251 LYS A N 1
ATOM 2007 C CA . LYS A 1 251 ? -6.207 35.25 3.451 1 93.25 251 LYS A CA 1
ATOM 2008 C C . LYS A 1 251 ? -5.504 35.375 4.801 1 93.25 251 LYS A C 1
ATOM 2010 O O . LYS A 1 251 ? -5.625 36.375 5.488 1 93.25 251 LYS A O 1
ATOM 2015 N N . GLN A 1 252 ? -4.812 34.344 5.195 1 91.19 252 GLN A N 1
ATOM 2016 C CA . GLN A 1 252 ? -4.078 34.375 6.457 1 91.19 252 GLN A CA 1
ATOM 2017 C C . GLN A 1 252 ? -2.955 35.406 6.434 1 91.19 252 GLN A C 1
ATOM 2019 O O . GLN A 1 252 ? -2.533 35.875 7.484 1 91.19 252 GLN A O 1
ATOM 2024 N N . GLY A 1 253 ? -2.49 35.75 5.203 1 90.06 253 GLY A N 1
ATOM 2025 C CA . GLY A 1 253 ? -1.423 36.719 5.059 1 90.06 253 GLY A CA 1
ATOM 2026 C C . GLY A 1 253 ? -1.916 38.156 5.098 1 90.06 253 GLY A C 1
ATOM 2027 O O . GLY A 1 253 ? -1.115 39.094 5.117 1 90.06 253 GLY A O 1
ATOM 2028 N N . LEU A 1 254 ? -3.217 38.312 5.219 1 92.38 254 LEU A N 1
ATOM 2029 C CA . LEU A 1 254 ? -3.803 39.656 5.309 1 92.38 254 LEU A CA 1
ATOM 2030 C C . LEU A 1 254 ? -3.891 40.125 6.762 1 92.38 254 LEU A C 1
ATOM 2032 O O . LEU A 1 254 ? -3.889 39.281 7.676 1 92.38 254 LEU A O 1
ATOM 2036 N N . PRO A 1 255 ? -3.932 41.438 6.973 1 92.12 255 PRO A N 1
ATOM 2037 C CA . PRO A 1 255 ? -3.951 41.938 8.344 1 92.12 255 PRO A CA 1
ATOM 2038 C C . PRO A 1 255 ? -5.203 41.531 9.117 1 92.12 255 PRO A C 1
ATOM 2040 O O . PRO A 1 255 ? -6.293 41.469 8.539 1 92.12 255 PRO A O 1
ATOM 2043 N N . LYS A 1 256 ? -5.02 41.312 10.352 1 93.44 256 LYS A N 1
ATOM 2044 C CA . LYS A 1 256 ? -6.137 41.062 11.258 1 93.44 256 LYS A CA 1
ATOM 2045 C C . LYS A 1 256 ? -6.637 42.344 11.875 1 93.44 256 LYS A C 1
ATOM 2047 O O . LYS A 1 256 ? -5.875 43.312 12.023 1 93.44 256 LYS A O 1
ATOM 2052 N N . LEU A 1 257 ? -7.926 42.312 12.195 1 93.88 257 LEU A N 1
ATOM 2053 C CA . LEU A 1 257 ? -8.547 43.469 12.805 1 93.88 257 LEU A CA 1
ATOM 2054 C C . LEU A 1 257 ? -8.922 43.219 14.258 1 93.88 257 LEU A C 1
ATOM 2056 O O . LEU A 1 257 ? -9.391 42.125 14.586 1 93.88 257 LEU A O 1
ATOM 2060 N N . GLY A 1 258 ? -8.641 44.156 15.031 1 92.69 258 GLY A N 1
ATOM 2061 C CA . GLY A 1 258 ? -8.969 44 16.438 1 92.69 258 GLY A CA 1
ATOM 2062 C C . GLY A 1 258 ? -9.773 45.156 17 1 92.69 258 GLY A C 1
ATOM 2063 O O . GLY A 1 258 ? -9.688 46.281 16.484 1 92.69 258 GLY A O 1
ATOM 2064 N N . VAL A 1 259 ? -10.617 44.844 17.984 1 91.75 259 VAL A N 1
ATOM 2065 C CA . VAL A 1 259 ? -11.352 45.844 18.75 1 91.75 259 VAL A CA 1
ATOM 2066 C C . VAL A 1 259 ? -11.047 45.688 20.234 1 91.75 259 VAL A C 1
ATOM 2068 O O . VAL A 1 259 ? -10.891 44.562 20.734 1 91.75 259 VAL A O 1
ATOM 2071 N N . GLY A 1 260 ? -10.922 46.844 20.781 1 90.12 260 GLY A N 1
ATOM 2072 C CA . GLY A 1 260 ? -10.609 46.781 22.188 1 90.12 260 GLY A CA 1
ATOM 2073 C C . GLY A 1 260 ? -11.07 48.031 22.953 1 90.12 260 GLY A C 1
ATOM 2074 O O . GLY A 1 260 ? -11.695 48.906 22.375 1 90.12 260 GLY A O 1
ATOM 2075 N N . LEU A 1 261 ? -10.875 47.844 24.312 1 87.31 261 LEU A N 1
ATOM 2076 C CA . LEU A 1 261 ? -11.266 48.906 25.219 1 87.31 261 LEU A CA 1
ATOM 2077 C C . LEU A 1 261 ? -10.156 49.188 26.234 1 87.31 261 LEU A C 1
ATOM 2079 O O . LEU A 1 261 ? -9.578 48.25 26.797 1 87.31 261 LEU A O 1
ATOM 2083 N N . ASP A 1 262 ? -9.906 50.469 26.312 1 83.75 262 ASP A N 1
ATOM 2084 C CA . ASP A 1 262 ? -8.938 50.906 27.328 1 83.75 262 ASP A CA 1
ATOM 2085 C C . ASP A 1 262 ? -9.641 51.562 28.516 1 83.75 262 ASP A C 1
ATOM 2087 O O . ASP A 1 262 ? -10.594 52.344 28.328 1 83.75 262 ASP A O 1
ATOM 2091 N N . TYR A 1 263 ? -9.227 51.156 29.609 1 80.81 263 TYR A N 1
ATOM 2092 C CA . TYR A 1 263 ? -9.711 51.781 30.844 1 80.81 263 TYR A CA 1
ATOM 2093 C C . TYR A 1 263 ? -8.562 52.438 31.609 1 80.81 263 TYR A C 1
ATOM 2095 O O . TYR A 1 263 ? -7.605 51.75 32 1 80.81 263 TYR A O 1
ATOM 2103 N N . VAL A 1 264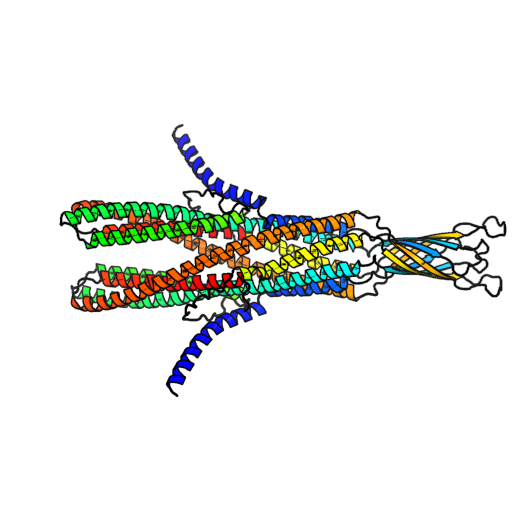 ? -8.695 53.812 31.844 1 76.25 264 VAL A N 1
ATOM 2104 C CA . VAL A 1 264 ? -7.637 54.562 32.531 1 76.25 264 VAL A CA 1
ATOM 2105 C C . VAL A 1 264 ? -8.148 55.031 33.906 1 76.25 264 VAL A C 1
ATOM 2107 O O . VAL A 1 264 ? -9.211 55.625 34 1 76.25 264 VAL A O 1
ATOM 2110 N N . PHE A 1 265 ? -7.363 54.688 34.906 1 70.06 265 PHE A N 1
ATOM 2111 C CA . PHE A 1 265 ? -7.691 55.156 36.219 1 70.06 265 PHE A CA 1
ATOM 2112 C C . PHE A 1 265 ? -7.094 56.531 36.469 1 70.06 265 PHE A C 1
ATOM 2114 O O . PHE A 1 265 ? -5.895 56.75 36.281 1 70.06 265 PHE A O 1
ATOM 2121 N N . VAL A 1 266 ? -7.988 57.469 36.719 1 62 266 VAL A N 1
ATOM 2122 C CA . VAL A 1 266 ? -7.508 58.812 37.062 1 62 266 VAL A CA 1
ATOM 2123 C C . VAL A 1 266 ? -7.648 59.062 38.562 1 62 266 VAL A C 1
ATOM 2125 O O . VAL A 1 266 ? -8.711 58.812 39.125 1 62 266 VAL A O 1
ATOM 2128 N N . GLY A 1 267 ? -6.602 59.094 39.344 1 58.28 267 GLY A N 1
ATOM 2129 C CA . GLY A 1 267 ? -6.668 59.438 40.75 1 58.28 267 GLY A CA 1
ATOM 2130 C C . GLY A 1 267 ? -7.242 60.812 41 1 58.28 267 GLY A C 1
ATOM 2131 O O . GLY A 1 267 ? -7.398 61.594 40.094 1 58.28 267 GLY A O 1
ATOM 2132 N N . THR A 1 268 ? -7.867 60.969 42.219 1 50.97 268 THR A N 1
ATOM 2133 C CA . THR A 1 268 ? -8.469 62.219 42.625 1 50.97 268 THR A CA 1
ATOM 2134 C C . THR A 1 268 ? -7.422 63.312 42.688 1 50.97 268 THR A C 1
ATOM 2136 O O . THR A 1 268 ? -6.34 63.156 43.25 1 50.97 268 THR A O 1
ATOM 2139 N N . GLY A 1 269 ? -7.414 64.188 41.719 1 49.59 269 GLY A N 1
ATOM 2140 C CA . GLY A 1 269 ? -6.531 65.312 41.875 1 49.59 269 GLY A CA 1
ATOM 2141 C C . GLY A 1 269 ? -6.855 66.188 43.094 1 49.59 269 GLY A C 1
ATOM 2142 O O . GLY A 1 269 ? -7.895 66 43.719 1 49.59 269 GLY A O 1
ATOM 2143 N N . MET A 1 270 ? -5.867 66.75 43.719 1 44.72 270 MET A N 1
ATOM 2144 C CA . MET A 1 270 ? -6.035 67.562 44.906 1 44.72 270 MET A CA 1
ATOM 2145 C C . MET A 1 270 ? -7.191 68.562 44.75 1 44.72 270 MET A C 1
ATOM 2147 O O . MET A 1 270 ? -7.668 69.125 45.719 1 44.72 270 MET A O 1
ATOM 2151 N N . ASN A 1 271 ? -7.441 69.125 43.594 1 44.16 271 ASN A N 1
ATOM 2152 C CA . ASN A 1 271 ? -8.453 70.188 43.594 1 44.16 271 ASN A CA 1
ATOM 2153 C C . ASN A 1 271 ? -9.836 69.625 43.281 1 44.16 271 ASN A C 1
ATOM 2155 O O . ASN A 1 271 ? -9.977 68.625 42.5 1 44.16 271 ASN A O 1
ATOM 2159 N N . ASN A 1 272 ? -10.867 69.812 44.219 1 42.72 272 ASN A N 1
ATOM 2160 C CA . ASN A 1 272 ? -12.273 69.438 44.375 1 42.72 272 ASN A CA 1
ATOM 2161 C C . ASN A 1 272 ? -13.062 69.688 43.094 1 42.72 272 ASN A C 1
ATOM 2163 O O . ASN A 1 272 ? -14.031 70.438 43.094 1 42.72 272 ASN A O 1
ATOM 2167 N N . PHE A 1 273 ? -12.539 69.938 41.969 1 45.03 273 PHE A N 1
ATOM 2168 C CA . PHE A 1 273 ? -13.57 70.25 40.969 1 45.03 273 PHE A CA 1
ATOM 2169 C C . PHE A 1 273 ? -14.398 69 40.656 1 45.03 273 PHE A C 1
ATOM 2171 O O . PHE A 1 273 ? -13.93 67.875 40.781 1 45.03 273 PHE A O 1
ATOM 2178 N N . SER A 1 274 ? -15.766 69.188 40.5 1 47.59 274 SER A N 1
ATOM 2179 C CA . SER A 1 274 ? -16.859 68.188 40.406 1 47.59 274 SER A CA 1
ATOM 2180 C C . SER A 1 274 ? -16.516 67.062 39.438 1 47.59 274 SER A C 1
ATOM 2182 O O . SER A 1 274 ? -17.031 65.938 39.562 1 47.59 274 SER A O 1
ATOM 2184 N N . ASP A 1 275 ? -15.875 67.438 38.406 1 46.94 275 ASP A N 1
ATOM 2185 C CA . ASP A 1 275 ? -15.648 66.375 37.375 1 46.94 275 ASP A CA 1
ATOM 2186 C C . ASP A 1 275 ? -14.258 65.812 37.531 1 46.94 275 ASP A C 1
ATOM 2188 O O . ASP A 1 275 ? -13.727 65.188 36.562 1 46.94 275 ASP A O 1
ATOM 2192 N N . SER A 1 276 ? -13.461 65.875 38.531 1 47.34 276 SER A N 1
ATOM 2193 C CA . SER A 1 276 ? -12.164 65.438 39.031 1 47.34 276 SER A CA 1
ATOM 2194 C C . SER A 1 276 ? -12.203 63.969 39.406 1 47.34 276 SER A C 1
ATOM 2196 O O . SER A 1 276 ? -13.125 63.531 40.094 1 47.34 276 SER A O 1
ATOM 2198 N N . GLY A 1 277 ? -11.492 63 38.625 1 51.06 277 GLY A N 1
ATOM 2199 C CA . GLY A 1 277 ? -11.367 61.594 38.969 1 51.06 277 GLY A CA 1
ATOM 2200 C C . GLY A 1 277 ? -12.078 60.656 38 1 51.06 277 GLY A C 1
ATOM 2201 O O . GLY A 1 277 ? -12.422 59.531 38.375 1 51.06 277 GLY A O 1
ATOM 2202 N N . LYS A 1 278 ? -12.648 61.25 37 1 57.97 278 LYS A N 1
ATOM 2203 C CA . LYS A 1 278 ? -13.516 60.312 36.25 1 57.97 278 LYS A CA 1
ATOM 2204 C C . LYS A 1 278 ? -12.695 59.375 35.375 1 57.97 278 LYS A C 1
ATOM 2206 O O . LYS A 1 278 ? -11.781 59.812 34.656 1 57.97 278 LYS A O 1
ATOM 2211 N N . ASP A 1 279 ? -12.875 58.156 35.469 1 62.97 279 ASP A N 1
ATOM 2212 C CA . ASP A 1 279 ? -12.32 57.062 34.688 1 62.97 279 ASP A CA 1
ATOM 2213 C C . ASP A 1 279 ? -12.578 57.25 33.188 1 62.97 279 ASP A C 1
ATOM 2215 O O . ASP A 1 279 ? -13.57 57.875 32.812 1 62.97 279 ASP A O 1
ATOM 2219 N N . ALA A 1 280 ? -11.516 57.219 32.406 1 70.31 280 ALA A N 1
ATOM 2220 C CA . ALA A 1 280 ? -11.695 57.406 30.969 1 70.31 280 ALA A CA 1
ATOM 2221 C C . ALA A 1 280 ? -11.742 56.062 30.25 1 70.31 280 ALA A C 1
ATOM 2223 O O . ALA A 1 280 ? -10.992 55.156 30.578 1 70.31 280 ALA A O 1
ATOM 2224 N N . ILE A 1 281 ? -12.812 55.781 29.484 1 78.25 281 ILE A N 1
ATOM 2225 C CA . ILE A 1 281 ? -12.953 54.625 28.578 1 78.25 281 ILE A CA 1
ATOM 2226 C C . ILE A 1 281 ? -12.617 55.062 27.156 1 78.25 281 ILE A C 1
ATOM 2228 O O . ILE A 1 281 ? -13.055 56.125 26.703 1 78.25 281 ILE A O 1
ATOM 2232 N N . MET A 1 282 ? -11.766 54.281 26.547 1 81.62 282 MET A N 1
ATOM 2233 C CA . MET A 1 282 ? -11.344 54.625 25.188 1 81.62 282 MET A CA 1
ATOM 2234 C C . MET A 1 282 ? -11.461 53.406 24.281 1 81.62 282 MET A C 1
ATOM 2236 O O . MET A 1 282 ? -10.742 52.406 24.438 1 81.62 282 MET A O 1
ATOM 2240 N N . PRO A 1 283 ? -12.336 53.531 23.312 1 84.25 283 PRO A N 1
ATOM 2241 C CA . PRO A 1 283 ? -12.336 52.469 22.297 1 84.25 283 PRO A CA 1
ATOM 2242 C C . PRO A 1 283 ? -11.086 52.469 21.422 1 84.25 283 PRO A C 1
ATOM 2244 O O . PRO A 1 283 ? -10.57 53.562 21.109 1 84.25 283 PRO A O 1
ATOM 2247 N N . MET A 1 284 ? -10.617 51.312 21.125 1 89.06 284 MET A N 1
ATOM 2248 C CA . MET A 1 284 ? -9.414 51.188 20.312 1 89.06 284 MET A CA 1
ATOM 2249 C C . MET A 1 284 ? -9.625 50.25 19.141 1 89.06 284 MET A C 1
ATOM 2251 O O . MET A 1 284 ? -10.375 49.281 19.266 1 89.06 284 MET A O 1
ATOM 2255 N N . VAL A 1 285 ? -8.953 50.594 18.062 1 91 285 VAL A N 1
ATOM 2256 C CA . VAL A 1 285 ? -8.883 49.719 16.906 1 91 285 VAL A CA 1
ATOM 2257 C C . VAL A 1 285 ? -7.441 49.25 16.703 1 91 285 VAL A C 1
ATOM 2259 O O . VAL A 1 285 ? -6.5 50.031 16.875 1 91 285 VAL A O 1
ATOM 2262 N N . THR A 1 286 ? -7.352 47.906 16.516 1 91.62 286 THR A N 1
ATOM 2263 C CA . THR A 1 286 ? -6.02 47.344 16.391 1 91.62 286 THR A CA 1
ATOM 2264 C C . THR A 1 286 ? -5.852 46.656 15.023 1 91.62 286 THR A C 1
ATOM 2266 O O . THR A 1 286 ? -6.781 46.031 14.523 1 91.62 286 THR A O 1
ATOM 2269 N N . LEU A 1 287 ? -4.652 46.844 14.383 1 92.38 287 LEU A N 1
ATOM 2270 C CA . LEU A 1 287 ? -4.285 46.188 13.117 1 92.38 287 LEU A CA 1
ATOM 2271 C C . LEU A 1 287 ? -3.018 45.375 13.273 1 92.38 287 LEU A C 1
ATOM 2273 O O . LEU A 1 287 ? -2.025 45.844 13.836 1 92.38 287 LEU A O 1
ATOM 2277 N N . SER A 1 288 ? -3.158 44.125 12.82 1 91.5 288 SER A N 1
ATOM 2278 C CA . SER A 1 288 ? -1.955 43.281 12.844 1 91.5 288 SER A CA 1
ATOM 2279 C C . SER A 1 288 ? -1.051 43.594 11.656 1 91.5 288 SER A C 1
ATOM 2281 O O . SER A 1 288 ? -1.53 43.781 10.531 1 91.5 288 SER A O 1
ATOM 2283 N N . LEU A 1 289 ? 0.222 43.688 11.844 1 90.12 289 LEU A N 1
ATOM 2284 C CA . LEU A 1 289 ? 1.199 43.969 10.805 1 90.12 289 LEU A CA 1
ATOM 2285 C C . LEU A 1 289 ? 1.929 42.688 10.375 1 90.12 289 LEU A C 1
ATOM 2287 O O . LEU A 1 289 ? 2.883 42.281 11.031 1 90.12 289 LEU A O 1
ATOM 2291 N N . PRO A 1 290 ? 1.576 42.219 9.219 1 88.06 290 PRO A N 1
ATOM 2292 C CA . PRO A 1 290 ? 2.238 40.969 8.758 1 88.06 290 PRO A CA 1
ATOM 2293 C C . PRO A 1 290 ? 3.643 41.25 8.219 1 88.06 290 PRO A C 1
ATOM 2295 O O . PRO A 1 290 ? 3.893 41.062 7.023 1 88.06 290 PRO A O 1
ATOM 2298 N N . ILE A 1 291 ? 4.59 41.469 9.023 1 86.44 291 ILE A N 1
ATOM 2299 C CA . ILE A 1 291 ? 5.949 41.844 8.633 1 86.44 291 ILE A CA 1
ATOM 2300 C C . ILE A 1 291 ? 6.797 40.594 8.477 1 86.44 291 ILE A C 1
ATOM 2302 O O . ILE A 1 291 ? 7.805 40.594 7.77 1 86.44 291 ILE A O 1
ATOM 2306 N N . PHE A 1 292 ? 6.465 39.594 9.18 1 87.94 292 PHE A N 1
ATOM 2307 C CA . PHE A 1 292 ? 7.188 38.344 9.062 1 87.94 292 PHE A CA 1
ATOM 2308 C C . PHE A 1 292 ? 6.707 37.531 7.852 1 87.94 292 PHE A C 1
ATOM 2310 O O . PHE A 1 292 ? 6.051 36.5 7.996 1 87.94 292 PHE A O 1
ATOM 2317 N N . ARG A 1 293 ? 7.184 37.812 6.699 1 88.62 293 ARG A N 1
ATOM 2318 C CA . ARG A 1 293 ? 6.68 37.281 5.426 1 88.62 293 ARG A CA 1
ATOM 2319 C C . ARG A 1 293 ? 7.184 35.875 5.164 1 88.62 293 ARG A C 1
ATOM 2321 O O . ARG A 1 293 ? 6.59 35.125 4.375 1 88.62 293 ARG A O 1
ATOM 2328 N N . THR A 1 294 ? 8.211 35.469 5.812 1 90.94 294 THR A N 1
ATOM 2329 C CA . THR A 1 294 ? 8.797 34.125 5.598 1 90.94 294 THR A CA 1
ATOM 2330 C C . THR A 1 294 ? 7.785 33.031 5.887 1 90.94 294 THR A C 1
ATOM 2332 O O . THR A 1 294 ? 7.711 32.062 5.156 1 90.94 294 THR A O 1
ATOM 2335 N N . LYS A 1 295 ? 7.008 33.156 6.941 1 92.31 295 LYS A N 1
ATOM 2336 C CA . LYS A 1 295 ? 6.035 32.125 7.293 1 92.31 295 LYS A CA 1
ATOM 2337 C C . LYS A 1 295 ? 4.926 32.031 6.246 1 92.31 295 LYS A C 1
ATOM 2339 O O . LYS A 1 295 ? 4.461 30.953 5.918 1 92.31 295 LYS A O 1
ATOM 2344 N N . TYR A 1 296 ? 4.496 33.156 5.715 1 91.62 296 TYR A N 1
ATOM 2345 C CA . TYR A 1 296 ? 3.428 33.156 4.719 1 91.62 296 TYR A CA 1
ATOM 2346 C C . TYR A 1 296 ? 3.93 32.625 3.379 1 91.62 296 TYR A C 1
ATOM 2348 O O . TYR A 1 296 ? 3.219 31.906 2.686 1 91.62 296 TYR A O 1
ATOM 2356 N N . ASN A 1 297 ? 5.145 33.031 3.018 1 92.62 297 ASN A N 1
ATOM 2357 C CA . ASN A 1 297 ? 5.75 32.5 1.806 1 92.62 297 ASN A CA 1
ATOM 2358 C C . ASN A 1 297 ? 5.934 30.984 1.896 1 92.62 297 ASN A C 1
ATOM 2360 O O . ASN A 1 297 ? 5.715 30.266 0.918 1 92.62 297 ASN A O 1
ATOM 2364 N N . ALA A 1 298 ? 6.367 30.547 3.012 1 94.19 298 ALA A N 1
ATOM 2365 C CA . ALA A 1 298 ? 6.527 29.109 3.24 1 94.19 298 ALA A CA 1
ATOM 2366 C C . ALA A 1 298 ? 5.188 28.391 3.141 1 94.19 298 ALA A C 1
ATOM 2368 O O . ALA A 1 298 ? 5.105 27.281 2.596 1 94.19 298 ALA A O 1
ATOM 2369 N N . ALA A 1 299 ? 4.164 28.969 3.676 1 93.75 299 ALA A N 1
ATOM 2370 C CA . ALA A 1 299 ? 2.83 28.391 3.613 1 93.75 299 ALA A CA 1
ATOM 2371 C C . ALA A 1 299 ? 2.336 28.297 2.172 1 93.75 299 ALA A C 1
ATOM 2373 O O . ALA A 1 299 ? 1.719 27.297 1.781 1 93.75 299 ALA A O 1
ATOM 2374 N N . ASN A 1 300 ? 2.582 29.359 1.431 1 93.25 300 ASN A N 1
ATOM 2375 C CA . ASN A 1 300 ? 2.227 29.344 0.016 1 93.25 300 ASN A CA 1
ATOM 2376 C C . ASN A 1 300 ? 2.992 28.266 -0.748 1 93.25 300 ASN A C 1
ATOM 2378 O O . ASN A 1 300 ? 2.422 27.578 -1.593 1 93.25 300 ASN A O 1
ATOM 2382 N N . ALA A 1 301 ? 4.238 28.188 -0.46 1 94.5 301 ALA A N 1
ATOM 2383 C CA . ALA A 1 301 ? 5.062 27.172 -1.103 1 94.5 301 ALA A CA 1
ATOM 2384 C C . ALA A 1 301 ? 4.574 25.766 -0.75 1 94.5 301 ALA A C 1
ATOM 2386 O O . ALA A 1 301 ? 4.523 24.891 -1.612 1 94.5 301 ALA A O 1
ATOM 2387 N N . GLU A 1 302 ? 4.293 25.562 0.518 1 94.75 302 GLU A N 1
ATOM 2388 C CA . GLU A 1 302 ? 3.758 24.266 0.956 1 94.75 302 GLU A CA 1
ATOM 2389 C C . GLU A 1 302 ? 2.484 23.906 0.196 1 94.75 302 GLU A C 1
ATOM 2391 O O . GLU A 1 302 ? 2.324 22.781 -0.26 1 94.75 302 GLU A O 1
ATOM 2396 N N . ALA A 1 303 ? 1.604 24.859 0.088 1 93.88 303 ALA A N 1
ATOM 2397 C CA . ALA A 1 303 ? 0.319 24.625 -0.567 1 93.88 303 ALA A CA 1
ATOM 2398 C C . ALA A 1 303 ? 0.51 24.25 -2.031 1 93.88 303 ALA A C 1
ATOM 2400 O O . ALA A 1 303 ? -0.15 23.328 -2.527 1 93.88 303 ALA A O 1
ATOM 2401 N N . LYS A 1 304 ? 1.413 24.891 -2.699 1 94.69 304 LYS A N 1
ATOM 2402 C CA . LYS A 1 304 ? 1.676 24.594 -4.105 1 94.69 304 LYS A CA 1
ATOM 2403 C C . LYS A 1 304 ? 2.32 23.219 -4.273 1 94.69 304 LYS A C 1
ATOM 2405 O O . LYS A 1 304 ? 1.972 22.469 -5.188 1 94.69 304 LYS A O 1
ATOM 2410 N N . LEU A 1 305 ? 3.234 22.953 -3.432 1 95.38 305 LEU A N 1
ATOM 2411 C CA . LEU A 1 305 ? 3.896 21.656 -3.465 1 95.38 305 LEU A CA 1
ATOM 2412 C C . LEU A 1 305 ? 2.898 20.531 -3.215 1 95.38 305 LEU A C 1
ATOM 2414 O O . LEU A 1 305 ? 2.967 19.484 -3.857 1 95.38 305 LEU A O 1
ATOM 2418 N N . MET A 1 306 ? 2.021 20.781 -2.309 1 95.88 306 MET A N 1
ATOM 2419 C CA . MET A 1 306 ? 1.013 19.766 -2.021 1 95.88 306 MET A CA 1
ATOM 2420 C C . MET A 1 306 ? 0.063 19.594 -3.201 1 95.88 306 MET A C 1
ATOM 2422 O O . MET A 1 306 ? -0.368 18.469 -3.498 1 95.88 306 MET A O 1
ATOM 2426 N N . GLN A 1 307 ? -0.273 20.656 -3.852 1 94.44 307 GLN A N 1
ATOM 2427 C CA . GLN A 1 307 ? -1.084 20.562 -5.062 1 94.44 307 GLN A CA 1
ATOM 2428 C C . GLN A 1 307 ? -0.405 19.688 -6.117 1 94.44 307 GLN A C 1
ATOM 2430 O O . GLN A 1 307 ? -1.043 18.828 -6.723 1 94.44 307 GLN A O 1
ATOM 2435 N N . GLU A 1 308 ? 0.866 19.891 -6.297 1 94.75 308 GLU A N 1
ATOM 2436 C CA . GLU A 1 308 ? 1.634 19.094 -7.246 1 94.75 308 GLU A CA 1
ATOM 2437 C C . GLU A 1 308 ? 1.685 17.641 -6.816 1 94.75 308 GLU A C 1
ATOM 2439 O O . GLU A 1 308 ? 1.554 16.734 -7.648 1 94.75 308 GLU A O 1
ATOM 2444 N N . SER A 1 309 ? 1.904 17.484 -5.613 1 95.5 309 SER A N 1
ATOM 2445 C CA . SER A 1 309 ? 1.954 16.109 -5.09 1 95.5 309 SER A CA 1
ATOM 2446 C C . SER A 1 309 ? 0.662 15.359 -5.383 1 95.5 309 SER A C 1
ATOM 2448 O O . SER A 1 309 ? 0.695 14.219 -5.852 1 95.5 309 SER A O 1
ATOM 2450 N N . TYR A 1 310 ? -0.45 16.016 -5.125 1 95.88 310 TYR A N 1
ATOM 2451 C CA . TYR A 1 310 ? -1.737 15.359 -5.316 1 95.88 310 TYR A CA 1
ATOM 2452 C C . TYR A 1 310 ? -2.01 15.109 -6.793 1 95.88 310 TYR A C 1
ATOM 2454 O O . TYR A 1 310 ? -2.656 14.125 -7.156 1 95.88 310 TYR A O 1
ATOM 2462 N N . TRP A 1 311 ? -1.458 15.93 -7.605 1 94.31 311 TRP A N 1
ATOM 2463 C CA . TRP A 1 311 ? -1.553 15.703 -9.047 1 94.31 311 TRP A CA 1
ATOM 2464 C C . TRP A 1 311 ? -0.817 14.43 -9.445 1 94.31 311 TRP A C 1
ATOM 2466 O O . TRP A 1 311 ? -1.363 13.586 -10.164 1 94.31 311 TRP A O 1
ATOM 2476 N N . TYR A 1 312 ? 0.356 14.273 -8.969 1 93.25 312 TYR A N 1
ATOM 2477 C CA . TYR A 1 312 ? 1.135 13.07 -9.25 1 93.25 312 TYR A CA 1
ATOM 2478 C C . TYR A 1 312 ? 0.475 11.836 -8.648 1 93.25 312 TYR A C 1
ATOM 2480 O O . TYR A 1 312 ? 0.499 10.758 -9.242 1 93.25 312 TYR A O 1
ATOM 2488 N N . GLN A 1 313 ? -0.029 12.016 -7.516 1 95.12 313 GLN A N 1
ATOM 2489 C CA . GLN A 1 313 ? -0.71 10.898 -6.867 1 95.12 313 GLN A CA 1
ATOM 2490 C C . GLN A 1 313 ? -1.891 10.414 -7.699 1 95.12 313 GLN A C 1
ATOM 2492 O O . GLN A 1 313 ? -2.111 9.203 -7.828 1 95.12 313 GLN A O 1
ATOM 2497 N N . LYS A 1 314 ? -2.652 11.375 -8.203 1 93.88 314 LYS A N 1
ATOM 2498 C CA . LYS A 1 314 ? -3.811 11.031 -9.016 1 93.88 314 LYS A CA 1
ATOM 2499 C C . LYS A 1 314 ? -3.391 10.281 -10.281 1 93.88 314 LYS A C 1
ATOM 2501 O O . LYS A 1 314 ? -3.982 9.258 -10.633 1 93.88 314 LYS A O 1
ATOM 2506 N N . GLU A 1 315 ? -2.404 10.781 -10.891 1 90.88 315 GLU A N 1
ATOM 2507 C CA . GLU A 1 315 ? -1.878 10.141 -12.094 1 90.88 315 GLU A CA 1
ATOM 2508 C C . GLU A 1 315 ? -1.417 8.711 -11.797 1 90.88 315 GLU A C 1
ATOM 2510 O O . GLU A 1 315 ? -1.744 7.785 -12.539 1 90.88 315 GLU A O 1
ATOM 2515 N N . ALA A 1 316 ? -0.705 8.562 -10.781 1 90.38 316 ALA A N 1
ATOM 2516 C CA . ALA A 1 316 ? -0.193 7.25 -10.398 1 90.38 316 ALA A CA 1
ATOM 2517 C C . ALA A 1 316 ? -1.334 6.289 -10.07 1 90.38 316 ALA A C 1
ATOM 2519 O O . ALA A 1 316 ? -1.316 5.129 -10.484 1 90.38 316 ALA A O 1
ATOM 2520 N N . ALA A 1 317 ? -2.277 6.746 -9.312 1 91.62 317 ALA A N 1
ATOM 2521 C CA . ALA A 1 317 ? -3.398 5.91 -8.891 1 91.62 317 ALA A CA 1
ATOM 2522 C C . ALA A 1 317 ? -4.246 5.484 -10.086 1 91.62 317 ALA A C 1
ATOM 2524 O O . ALA A 1 317 ? -4.652 4.324 -10.188 1 91.62 317 ALA A O 1
ATOM 2525 N N . GLU A 1 318 ? -4.492 6.395 -10.961 1 88.56 318 GLU A N 1
ATOM 2526 C CA . GLU A 1 318 ? -5.277 6.086 -12.156 1 88.56 318 GLU A CA 1
ATOM 2527 C C . GLU A 1 318 ? -4.57 5.055 -13.031 1 88.56 318 GLU A C 1
ATOM 2529 O O . GLU A 1 318 ? -5.191 4.109 -13.508 1 88.56 318 GLU A O 1
ATOM 2534 N N . ASN A 1 319 ? -3.309 5.246 -13.188 1 82.81 319 ASN A N 1
ATOM 2535 C CA . ASN A 1 319 ? -2.525 4.297 -13.969 1 82.81 319 ASN A CA 1
ATOM 2536 C C . ASN A 1 319 ? -2.551 2.902 -13.344 1 82.81 319 ASN A C 1
ATOM 2538 O O . ASN A 1 319 ? -2.746 1.907 -14.047 1 82.81 319 ASN A O 1
ATOM 2542 N N . LYS A 1 320 ? -2.383 2.873 -12.109 1 84.56 320 LYS A N 1
ATOM 2543 C CA . LYS A 1 320 ? -2.338 1.602 -11.391 1 84.56 320 LYS A CA 1
ATOM 2544 C C . LYS A 1 320 ? -3.695 0.904 -11.43 1 84.56 320 LYS A C 1
ATOM 2546 O O . LYS A 1 320 ? -3.775 -0.3 -11.68 1 84.56 320 LYS A O 1
ATOM 2551 N N . LEU A 1 321 ? -4.754 1.646 -11.172 1 86.56 321 LEU A N 1
ATOM 2552 C CA . LEU A 1 321 ? -6.094 1.072 -11.133 1 86.56 321 LEU A CA 1
ATOM 2553 C C . LEU A 1 321 ? -6.512 0.571 -12.508 1 86.56 321 LEU A C 1
ATOM 2555 O O . LEU A 1 321 ? -7.012 -0.549 -12.641 1 86.56 321 LEU A O 1
ATOM 2559 N N . ASN A 1 322 ? -6.234 1.322 -13.539 1 80.88 322 ASN A N 1
ATOM 2560 C CA . ASN A 1 322 ? -6.598 0.919 -14.891 1 80.88 322 ASN A CA 1
ATOM 2561 C C . ASN A 1 322 ? -5.746 -0.254 -15.375 1 80.88 322 ASN A C 1
ATOM 2563 O O . ASN A 1 322 ? -6.27 -1.214 -15.938 1 80.88 322 ASN A O 1
ATOM 2567 N N . GLY A 1 323 ? -4.496 -0.11 -15.125 1 77.25 323 GLY A N 1
ATOM 2568 C CA . GLY A 1 323 ? -3.623 -1.217 -15.492 1 77.25 323 GLY A CA 1
ATOM 2569 C C . GLY A 1 323 ? -3.984 -2.516 -14.797 1 77.25 323 GLY A C 1
ATOM 2570 O O . GLY A 1 323 ? -4.02 -3.574 -15.43 1 77.25 323 GLY A O 1
ATOM 2571 N N . SER A 1 324 ? -4.273 -2.471 -13.523 1 83.62 324 SER A N 1
ATOM 2572 C CA . SER A 1 324 ? -4.648 -3.65 -12.75 1 83.62 324 SER A CA 1
ATOM 2573 C C . SER A 1 324 ? -5.977 -4.227 -13.227 1 83.62 324 SER A C 1
ATOM 2575 O O . SER A 1 324 ? -6.16 -5.445 -13.242 1 83.62 324 SER A O 1
ATOM 2577 N N . TYR A 1 325 ? -6.891 -3.381 -13.672 1 84.19 325 TYR A N 1
ATOM 2578 C CA . TYR A 1 325 ? -8.195 -3.83 -14.156 1 84.19 325 TYR A CA 1
ATOM 2579 C C . TYR A 1 325 ? -8.047 -4.688 -15.406 1 84.19 325 TYR A C 1
ATOM 2581 O O . TYR A 1 325 ? -8.602 -5.785 -15.484 1 84.19 325 TYR A O 1
ATOM 2589 N N . TYR A 1 326 ? -7.246 -4.234 -16.281 1 75.5 326 TYR A N 1
ATOM 2590 C CA . TYR A 1 326 ? -7.051 -4.973 -17.531 1 75.5 326 TYR A CA 1
ATOM 2591 C C . TYR A 1 326 ? -6.316 -6.281 -17.281 1 75.5 326 TYR A C 1
ATOM 2593 O O . TYR A 1 326 ? -6.672 -7.32 -17.844 1 75.5 326 TYR A O 1
ATOM 2601 N N . LYS A 1 327 ? -5.43 -6.152 -16.422 1 77.88 327 LYS A N 1
ATOM 2602 C CA . LYS A 1 327 ? -4.695 -7.367 -16.078 1 77.88 327 LYS A CA 1
ATOM 2603 C C . LYS A 1 327 ? -5.613 -8.398 -15.43 1 77.88 327 LYS A C 1
ATOM 2605 O O . LYS A 1 327 ? -5.586 -9.578 -15.797 1 77.88 327 LYS A O 1
ATOM 2610 N N . MET A 1 328 ? -6.426 -7.984 -14.531 1 83.94 328 MET A N 1
ATOM 2611 C CA . MET A 1 328 ? -7.281 -8.906 -13.789 1 83.94 328 MET A CA 1
ATOM 2612 C C . MET A 1 328 ? -8.367 -9.492 -14.688 1 83.94 328 MET A C 1
ATOM 2614 O O . MET A 1 328 ? -8.711 -10.664 -14.57 1 83.94 328 MET A O 1
ATOM 2618 N N . THR A 1 329 ? -8.898 -8.711 -15.586 1 80.75 329 THR A N 1
ATOM 2619 C CA . THR A 1 329 ? -9.922 -9.195 -16.516 1 80.75 329 THR A CA 1
ATOM 2620 C C . THR A 1 329 ? -9.352 -10.273 -17.422 1 80.75 329 THR A C 1
ATOM 2622 O O . THR A 1 329 ? -10 -11.289 -17.672 1 80.75 329 THR A O 1
ATOM 2625 N N . PHE A 1 330 ? -8.188 -10.07 -17.812 1 76 330 PHE A N 1
ATOM 2626 C CA . PHE A 1 330 ? -7.527 -11.062 -18.656 1 76 330 PHE A CA 1
ATOM 2627 C C . PHE A 1 330 ? -7.258 -12.336 -17.859 1 76 330 PHE A C 1
ATOM 2629 O O . PHE A 1 330 ? -7.516 -13.438 -18.359 1 76 330 PHE A O 1
ATOM 2636 N N . GLU A 1 331 ? -6.715 -12.133 -16.703 1 82.38 331 GLU A N 1
ATOM 2637 C CA . GLU A 1 331 ? -6.398 -13.289 -15.875 1 82.38 331 GLU A CA 1
ATOM 2638 C C . GLU A 1 331 ? -7.656 -14.078 -15.523 1 82.38 331 GLU A C 1
ATOM 2640 O O . GLU A 1 331 ? -7.617 -15.312 -15.445 1 82.38 331 GLU A O 1
ATOM 2645 N N . LEU A 1 332 ? -8.734 -13.406 -15.344 1 84.62 332 LEU A N 1
ATOM 2646 C CA . LEU A 1 332 ? -9.984 -14.07 -15.008 1 84.62 332 LEU A CA 1
ATOM 2647 C C . LEU A 1 332 ? -10.516 -14.867 -16.203 1 84.62 332 LEU A C 1
ATOM 2649 O O . LEU A 1 332 ? -10.969 -16 -16.047 1 84.62 332 LEU A O 1
ATOM 2653 N N . GLU A 1 333 ? -10.422 -14.305 -17.328 1 78.75 333 GLU A N 1
ATOM 2654 C CA . GLU A 1 333 ? -10.828 -15.016 -18.547 1 78.75 333 GLU A CA 1
ATOM 2655 C C . GLU A 1 333 ? -9.961 -16.25 -18.781 1 78.75 333 GLU A C 1
ATOM 2657 O O . GLU A 1 333 ? -10.477 -17.312 -19.125 1 78.75 333 GLU A O 1
ATOM 2662 N N . LYS A 1 334 ? -8.773 -16.031 -18.578 1 78.19 334 LYS A N 1
ATOM 2663 C CA . LYS A 1 334 ? -7.848 -17.141 -18.719 1 78.19 334 LYS A CA 1
ATOM 2664 C C . LYS A 1 334 ? -8.18 -18.266 -17.75 1 78.19 334 LYS A C 1
ATOM 2666 O O . LYS A 1 334 ? -8.25 -19.438 -18.125 1 78.19 334 LYS A O 1
ATOM 2671 N N . GLU A 1 335 ? -8.383 -17.906 -16.5 1 83 335 GLU A N 1
ATOM 2672 C CA . GLU A 1 335 ? -8.695 -18.922 -15.492 1 83 335 GLU A CA 1
ATOM 2673 C C . GLU A 1 335 ? -10.016 -19.625 -15.797 1 83 335 GLU A C 1
ATOM 2675 O O . GLU A 1 335 ? -10.164 -20.828 -15.539 1 83 335 GLU A O 1
ATOM 2680 N N . GLN A 1 336 ? -10.906 -18.953 -16.359 1 83.44 336 GLN A N 1
ATOM 2681 C CA . GLN A 1 336 ? -12.18 -19.547 -16.734 1 83.44 336 GLN A CA 1
ATOM 2682 C C . GLN A 1 336 ? -11.992 -20.594 -17.844 1 83.44 336 GLN A C 1
ATOM 2684 O O . GLN A 1 336 ? -12.586 -21.672 -17.781 1 83.44 336 GLN A O 1
ATOM 2689 N N . GLU A 1 337 ? -11.195 -20.219 -18.766 1 77.69 337 GLU A N 1
ATOM 2690 C CA . GLU A 1 337 ? -10.898 -21.156 -19.844 1 77.69 337 GLU A CA 1
ATOM 2691 C C . GLU A 1 337 ? -10.156 -22.375 -19.328 1 77.69 337 GLU A C 1
ATOM 2693 O O . GLU A 1 337 ? -10.445 -23.5 -19.734 1 77.69 337 GLU A O 1
ATOM 2698 N N . LEU A 1 338 ? -9.273 -22.109 -18.453 1 80.06 338 LEU A N 1
ATOM 2699 C CA . LEU A 1 338 ? -8.516 -23.219 -17.875 1 80.06 338 LEU A CA 1
ATOM 2700 C C . LEU A 1 338 ? -9.414 -24.125 -17.062 1 80.06 338 LEU A C 1
ATOM 2702 O O . LEU A 1 338 ? -9.305 -25.359 -17.141 1 80.06 338 LEU A O 1
ATOM 2706 N N . LEU A 1 339 ? -10.258 -23.547 -16.344 1 84.88 339 LEU A N 1
ATOM 2707 C CA . LEU A 1 339 ? -11.164 -24.328 -15.508 1 84.88 339 LEU A CA 1
ATOM 2708 C C . LEU A 1 339 ? -12.07 -25.203 -16.375 1 84.88 339 LEU A C 1
ATOM 2710 O O . LEU A 1 339 ? -12.32 -26.359 -16.047 1 84.88 339 LEU A O 1
ATOM 2714 N N . LYS A 1 340 ? -12.539 -24.703 -17.469 1 81.94 340 LYS A N 1
ATOM 2715 C CA . LYS A 1 340 ? -13.344 -25.469 -18.406 1 81.94 340 LYS A CA 1
ATOM 2716 C C . LYS A 1 340 ? -12.547 -26.625 -18.984 1 81.94 340 LYS A C 1
ATOM 2718 O O . LYS A 1 340 ? -13.031 -27.766 -19.031 1 81.94 340 LYS A O 1
ATOM 2723 N N . LEU A 1 341 ? -11.398 -26.281 -19.328 1 79 341 LEU A N 1
ATOM 2724 C CA . LEU A 1 341 ? -10.523 -27.297 -19.891 1 79 341 LEU A CA 1
ATOM 2725 C C . LEU A 1 341 ? -10.234 -28.406 -18.875 1 79 341 LEU A C 1
ATOM 2727 O O . LEU A 1 341 ? -10.391 -29.594 -19.188 1 79 341 LEU A O 1
ATOM 2731 N N . TYR A 1 342 ? -9.836 -28.047 -17.672 1 84.56 342 TYR A N 1
ATOM 2732 C CA . TYR A 1 342 ? -9.438 -29.016 -16.656 1 84.56 342 TYR A CA 1
ATOM 2733 C C . TYR A 1 342 ? -10.625 -29.859 -16.219 1 84.56 342 TYR A C 1
ATOM 2735 O O . TYR A 1 342 ? -10.484 -31.062 -15.992 1 84.56 342 TYR A O 1
ATOM 2743 N N . THR A 1 343 ? -11.727 -29.266 -16.125 1 84.88 343 THR A N 1
ATOM 2744 C CA . THR A 1 343 ? -12.922 -30.016 -15.734 1 84.88 343 THR A CA 1
ATOM 2745 C C . THR A 1 343 ? -13.281 -31.047 -16.781 1 84.88 343 THR A C 1
ATOM 2747 O O . THR A 1 343 ? -13.656 -32.188 -16.453 1 84.88 343 THR A O 1
ATOM 2750 N N . ASN A 1 344 ? -13.141 -30.672 -18.016 1 82.38 344 ASN A N 1
ATOM 2751 C CA . ASN A 1 344 ? -13.383 -31.625 -19.109 1 82.38 344 ASN A CA 1
ATOM 2752 C C . ASN A 1 344 ? -12.367 -32.75 -19.094 1 82.38 344 ASN A C 1
ATOM 2754 O O . ASN A 1 344 ? -12.727 -33.906 -19.344 1 82.38 344 ASN A O 1
ATOM 2758 N N . GLN A 1 345 ? -11.172 -32.406 -18.812 1 79.69 345 GLN A N 1
ATOM 2759 C CA . GLN A 1 345 ? -10.125 -33.406 -18.75 1 79.69 345 GLN A CA 1
ATOM 2760 C C . GLN A 1 345 ? -10.367 -34.375 -17.594 1 79.69 345 GLN A C 1
ATOM 2762 O O . GLN A 1 345 ? -10.18 -35.594 -17.75 1 79.69 345 GLN A O 1
ATOM 2767 N N . VAL A 1 346 ? -10.766 -33.844 -16.516 1 87 346 VAL A N 1
ATOM 2768 C CA . VAL A 1 346 ? -11.031 -34.656 -15.359 1 87 346 VAL A CA 1
ATOM 2769 C C . VAL A 1 346 ? -12.172 -35.656 -15.672 1 87 346 VAL A C 1
ATOM 2771 O O . VAL A 1 346 ? -12.078 -36.844 -15.367 1 87 346 VAL A O 1
ATOM 2774 N N . THR A 1 347 ? -13.164 -35.188 -16.359 1 86 347 THR A N 1
ATOM 2775 C CA . THR A 1 347 ? -14.305 -36.031 -16.719 1 86 347 THR A CA 1
ATOM 2776 C C . THR A 1 347 ? -13.898 -37.125 -17.719 1 86 347 THR A C 1
ATOM 2778 O O . THR A 1 347 ? -14.219 -38.281 -17.531 1 86 347 THR A O 1
ATOM 2781 N N . THR A 1 348 ? -13.164 -36.719 -18.656 1 82.56 348 THR A N 1
ATOM 2782 C CA . THR A 1 348 ? -12.75 -37.656 -19.703 1 82.56 348 THR A CA 1
ATOM 2783 C C . THR A 1 348 ? -11.789 -38.688 -19.141 1 82.56 348 THR A C 1
ATOM 2785 O O . THR A 1 348 ? -11.93 -39.875 -19.422 1 82.56 348 THR A O 1
ATOM 2788 N N . LEU A 1 349 ? -10.844 -38.219 -18.344 1 80.69 349 LEU A N 1
ATOM 2789 C CA . LEU A 1 349 ? -9.852 -39.125 -17.781 1 80.69 349 LEU A CA 1
ATOM 2790 C C . LEU A 1 349 ? -10.492 -40.062 -16.781 1 80.69 349 LEU A C 1
ATOM 2792 O O . LEU A 1 349 ? -10.102 -41.25 -16.703 1 80.69 349 LEU A O 1
ATOM 2796 N N . SER A 1 350 ? -11.438 -39.594 -16.078 1 86.5 350 SER A N 1
ATOM 2797 C CA . SER A 1 350 ? -12.141 -40.438 -15.133 1 86.5 350 SER A CA 1
ATOM 2798 C C . SER A 1 350 ? -12.883 -41.562 -15.859 1 86.5 350 SER A C 1
ATOM 2800 O O . SER A 1 350 ? -12.836 -42.719 -15.43 1 86.5 350 SER A O 1
ATOM 2802 N N . LYS A 1 351 ? -13.508 -41.219 -16.953 1 84 351 LYS A N 1
ATOM 2803 C CA . LYS A 1 351 ? -14.211 -42.219 -17.766 1 84 351 LYS A CA 1
ATOM 2804 C C . LYS A 1 351 ? -13.234 -43.219 -18.391 1 84 351 LYS A C 1
ATOM 2806 O O . LYS A 1 351 ? -13.477 -44.406 -18.391 1 84 351 LYS A O 1
ATOM 2811 N N . SER A 1 352 ? -12.203 -42.656 -18.859 1 78.12 352 SER A N 1
ATOM 2812 C CA . SER A 1 352 ? -11.195 -43.5 -19.5 1 78.12 352 SER A CA 1
ATOM 2813 C C . SER A 1 352 ? -10.57 -44.469 -18.516 1 78.12 352 SER A C 1
ATOM 2815 O O . SER A 1 352 ? -10.32 -45.625 -18.844 1 78.12 352 SER A O 1
ATOM 2817 N N . LEU A 1 353 ? -10.289 -43.969 -17.375 1 82.19 353 LEU A N 1
ATOM 2818 C CA . LEU A 1 353 ? -9.68 -44.781 -16.344 1 82.19 353 LEU A CA 1
ATOM 2819 C C . LEU A 1 353 ? -10.617 -45.906 -15.93 1 82.19 353 LEU A C 1
ATOM 2821 O O . LEU A 1 353 ? -10.18 -47.062 -15.734 1 82.19 353 LEU A O 1
ATOM 2825 N N . ASN A 1 354 ? -11.906 -45.656 -15.883 1 81.25 354 ASN A N 1
ATOM 2826 C CA . ASN A 1 354 ? -12.891 -46.656 -15.539 1 81.25 354 ASN A CA 1
ATOM 2827 C C . ASN A 1 354 ? -12.961 -47.75 -16.609 1 81.25 354 ASN A C 1
ATOM 2829 O O . ASN A 1 354 ? -13.055 -48.938 -16.281 1 81.25 354 ASN A O 1
ATOM 2833 N N . LEU A 1 355 ? -12.844 -47.312 -17.828 1 76.25 355 LEU A N 1
ATOM 2834 C CA . LEU A 1 355 ? -12.859 -48.281 -18.938 1 76.25 355 LEU A CA 1
ATOM 2835 C C . LEU A 1 355 ? -11.602 -49.125 -18.922 1 76.25 355 LEU A C 1
ATOM 2837 O O . LEU A 1 355 ? -11.68 -50.344 -19.141 1 76.25 355 LEU A O 1
ATOM 2841 N N . LEU A 1 356 ? -10.469 -48.469 -18.641 1 76.06 356 LEU A N 1
ATOM 2842 C CA . LEU A 1 356 ? -9.195 -49.188 -18.609 1 76.06 356 LEU A CA 1
ATOM 2843 C C . LEU A 1 356 ? -9.156 -50.188 -17.469 1 76.06 356 LEU A C 1
ATOM 2845 O O . LEU A 1 356 ? -8.617 -51.281 -17.625 1 76.06 356 LEU A O 1
ATOM 2849 N N . LEU A 1 357 ? -9.648 -49.812 -16.391 1 77.19 357 LEU A N 1
ATOM 2850 C CA . LEU A 1 357 ? -9.68 -50.688 -15.227 1 77.19 357 LEU A CA 1
ATOM 2851 C C . LEU A 1 357 ? -10.562 -51.906 -15.484 1 77.19 357 LEU A C 1
ATOM 2853 O O . LEU A 1 357 ? -10.25 -53.031 -15.047 1 77.19 357 LEU A O 1
ATOM 2857 N N . ALA A 1 358 ? -11.594 -51.719 -16.281 1 71.81 358 ALA A N 1
ATOM 2858 C CA . ALA A 1 358 ? -12.477 -52.844 -16.625 1 71.81 358 ALA A CA 1
ATOM 2859 C C . ALA A 1 358 ? -11.773 -53.812 -17.578 1 71.81 358 ALA A C 1
ATOM 2861 O O . ALA A 1 358 ? -11.945 -55.031 -17.453 1 71.81 358 ALA A O 1
ATOM 2862 N N . TYR A 1 359 ? -10.891 -53.312 -18.422 1 65.44 359 TYR A N 1
ATOM 2863 C CA . TYR A 1 359 ? -10.164 -54.125 -19.391 1 65.44 359 TYR A CA 1
ATOM 2864 C C . TYR A 1 359 ? -8.977 -54.844 -18.719 1 65.44 359 TYR A C 1
ATOM 2866 O O . TYR A 1 359 ? -8.656 -55.969 -19.047 1 65.44 359 TYR A O 1
ATOM 2874 N N . TYR A 1 360 ? -8.227 -54.094 -17.984 1 65.69 360 TYR A N 1
ATOM 2875 C CA . TYR A 1 360 ? -7.039 -54.625 -17.328 1 65.69 360 TYR A CA 1
ATOM 2876 C C . TYR A 1 360 ? -7.391 -55.844 -16.453 1 65.69 360 TYR A C 1
ATOM 2878 O O . TYR A 1 360 ? -6.633 -56.812 -16.391 1 65.69 360 TYR A O 1
ATOM 2886 N N . SER A 1 361 ? -8.359 -55.719 -15.812 1 60.22 361 SER A N 1
ATOM 2887 C CA . SER A 1 361 ? -8.781 -56.875 -15.008 1 60.22 361 SER A CA 1
ATOM 2888 C C . SER A 1 361 ? -8.898 -58.125 -15.859 1 60.22 361 SER A C 1
ATOM 2890 O O . SER A 1 361 ? -8.609 -59.219 -15.391 1 60.22 361 SER A O 1
ATOM 2892 N N . ASN A 1 362 ? -9.07 -57.875 -17.219 1 55.53 362 ASN A N 1
ATOM 2893 C CA . ASN A 1 362 ? -9.32 -59.031 -18.078 1 55.53 362 ASN A CA 1
ATOM 2894 C C . ASN A 1 362 ? -8.078 -59.438 -18.875 1 55.53 362 ASN A C 1
ATOM 2896 O O . ASN A 1 362 ? -7.867 -60.594 -19.172 1 55.53 362 ASN A O 1
ATOM 2900 N N . ALA A 1 363 ? -7.242 -58.469 -19.438 1 51.94 363 ALA A N 1
ATOM 2901 C CA . ALA A 1 363 ? -6.289 -58.812 -20.484 1 51.94 363 ALA A CA 1
ATOM 2902 C C . ALA A 1 363 ? -4.855 -58.531 -20.031 1 51.94 363 ALA A C 1
ATOM 2904 O O . ALA A 1 363 ? -3.906 -58.781 -20.781 1 51.94 363 ALA A O 1
ATOM 2905 N N . ASN A 1 364 ? -4.406 -58.625 -18.781 1 49.03 364 ASN A N 1
ATOM 2906 C CA . ASN A 1 364 ? -3.084 -58.531 -18.172 1 49.03 364 ASN A CA 1
ATOM 2907 C C . ASN A 1 364 ? -2.227 -57.469 -18.828 1 49.03 364 ASN A C 1
ATOM 2909 O O . ASN A 1 364 ? -1.001 -57.469 -18.703 1 49.03 364 ASN A O 1
ATOM 2913 N N . LYS A 1 365 ? -2.379 -56.625 -19.953 1 53 365 LYS A N 1
ATOM 2914 C CA . LYS A 1 365 ? -1.318 -55.969 -20.719 1 53 365 LYS A CA 1
ATOM 2915 C C . LYS A 1 365 ? -1.33 -54.469 -20.5 1 53 365 LYS A C 1
ATOM 2917 O O . LYS A 1 365 ? -0.342 -53.781 -20.781 1 53 365 LYS A O 1
ATOM 2922 N N . ASP A 1 366 ? -1.84 -53.938 -19.312 1 70.94 366 ASP A N 1
ATOM 2923 C CA . ASP A 1 366 ? -1.535 -52.531 -19.516 1 70.94 366 ASP A CA 1
ATOM 2924 C C . ASP A 1 366 ? -1.626 -51.75 -18.203 1 70.94 366 ASP A C 1
ATOM 2926 O O . ASP A 1 366 ? -2.371 -50.781 -18.094 1 70.94 366 ASP A O 1
ATOM 2930 N N . PHE A 1 367 ? -0.862 -52.344 -17.172 1 75.44 367 PHE A N 1
ATOM 2931 C CA . PHE A 1 367 ? -0.848 -51.688 -15.852 1 75.44 367 PHE A CA 1
ATOM 2932 C C . PHE A 1 367 ? -0.203 -50.312 -15.922 1 75.44 367 PHE A C 1
ATOM 2934 O O . PHE A 1 367 ? -0.65 -49.375 -15.258 1 75.44 367 PHE A O 1
ATOM 2941 N N . GLU A 1 368 ? 0.768 -50.188 -16.719 1 73.62 368 GLU A N 1
ATOM 2942 C CA . GLU A 1 368 ? 1.45 -48.906 -16.891 1 73.62 368 GLU A CA 1
ATOM 2943 C C . GLU A 1 368 ? 0.492 -47.844 -17.406 1 73.62 368 GLU A C 1
ATOM 2945 O O . GLU A 1 368 ? 0.563 -46.688 -16.984 1 73.62 368 GLU A O 1
ATOM 2950 N N . GLU A 1 369 ? -0.372 -48.344 -18.172 1 75.56 369 GLU A N 1
ATOM 2951 C CA . GLU A 1 369 ? -1.335 -47.406 -18.734 1 75.56 369 GLU A CA 1
ATOM 2952 C C . GLU A 1 369 ? -2.336 -46.938 -17.672 1 75.56 369 GLU A C 1
ATOM 2954 O O . GLU A 1 369 ? -2.732 -45.781 -17.656 1 75.56 369 GLU A O 1
ATOM 2959 N N . VAL A 1 370 ? -2.717 -47.844 -16.797 1 79.81 370 VAL A N 1
ATOM 2960 C CA . VAL A 1 370 ? -3.635 -47.531 -15.711 1 79.81 370 VAL A CA 1
ATOM 2961 C C . VAL A 1 370 ? -2.984 -46.5 -14.781 1 79.81 370 VAL A C 1
ATOM 2963 O O . VAL A 1 370 ? -3.602 -45.5 -14.43 1 79.81 370 VAL A O 1
ATOM 2966 N N . LEU A 1 371 ? -1.731 -46.719 -14.453 1 81.5 371 LEU A N 1
ATOM 2967 C CA . LEU A 1 371 ? -1.007 -45.812 -13.562 1 81.5 371 LEU A CA 1
ATOM 2968 C C . LEU A 1 371 ? -0.843 -44.438 -14.203 1 81.5 371 LEU A C 1
ATOM 2970 O O . LEU A 1 371 ? -1.01 -43.406 -13.539 1 81.5 371 LEU A O 1
ATOM 2974 N N . ARG A 1 372 ? -0.544 -44.469 -15.383 1 78.75 372 ARG A N 1
ATOM 2975 C CA . ARG A 1 372 ? -0.351 -43.219 -16.109 1 78.75 372 ARG A CA 1
ATOM 2976 C C . ARG A 1 372 ? -1.638 -42.406 -16.141 1 78.75 372 ARG A C 1
ATOM 2978 O O . ARG A 1 372 ? -1.618 -41.188 -15.914 1 78.75 372 ARG A O 1
ATOM 2985 N N . MET A 1 373 ? -2.682 -43.031 -16.406 1 77.12 373 MET A N 1
ATOM 2986 C CA . MET A 1 373 ? -3.967 -42.344 -16.5 1 77.12 373 MET A CA 1
ATOM 2987 C C . MET A 1 373 ? -4.398 -41.812 -15.141 1 77.12 373 MET A C 1
ATOM 2989 O O . MET A 1 373 ? -4.949 -40.719 -15.039 1 77.12 373 MET A O 1
ATOM 2993 N N . GLN A 1 374 ? -4.102 -42.594 -14.18 1 85.5 374 GLN A N 1
ATOM 2994 C CA . GLN A 1 374 ? -4.426 -42.156 -12.82 1 85.5 374 GLN A CA 1
ATOM 2995 C C . GLN A 1 374 ? -3.637 -40.906 -12.438 1 85.5 374 GLN A C 1
ATOM 2997 O O . GLN A 1 374 ? -4.176 -40 -11.812 1 85.5 374 GLN A O 1
ATOM 3002 N N . GLN A 1 375 ? -2.414 -40.906 -12.828 1 82.62 375 GLN A N 1
ATOM 3003 C CA . GLN A 1 375 ? -1.574 -39.75 -12.516 1 82.62 375 GLN A CA 1
ATOM 3004 C C . GLN A 1 375 ? -2.008 -38.5 -13.312 1 82.62 375 GLN A C 1
ATOM 3006 O O . GLN A 1 375 ? -1.938 -37.375 -12.812 1 82.62 375 GLN A O 1
ATOM 3011 N N . GLU A 1 376 ? -2.455 -38.75 -14.445 1 80.19 376 GLU A N 1
ATOM 3012 C CA . GLU A 1 376 ? -2.963 -37.625 -15.25 1 80.19 376 GLU A CA 1
ATOM 3013 C C . GLU A 1 376 ? -4.242 -37.062 -14.656 1 80.19 376 GLU A C 1
ATOM 3015 O O . GLU A 1 376 ? -4.43 -35.844 -14.641 1 80.19 376 GLU A O 1
ATOM 3020 N N . LEU A 1 377 ? -5.066 -38 -14.273 1 87 377 LEU A N 1
ATOM 3021 C CA . LEU A 1 377 ? -6.293 -37.562 -13.617 1 87 377 LEU A CA 1
ATOM 3022 C C . LEU A 1 377 ? -5.98 -36.719 -12.383 1 87 377 LEU A C 1
ATOM 3024 O O . LEU A 1 377 ? -6.578 -35.656 -12.18 1 87 377 LEU A O 1
ATOM 3028 N N . LEU A 1 378 ? -5.047 -37.156 -11.578 1 90.94 378 LEU A N 1
ATOM 3029 C CA . LEU A 1 378 ? -4.633 -36.438 -10.391 1 90.94 378 LEU A CA 1
ATOM 3030 C C . LEU A 1 378 ? -4.102 -35.062 -10.75 1 90.94 378 LEU A C 1
ATOM 3032 O O . LEU A 1 378 ? -4.41 -34.062 -10.078 1 90.94 378 LEU A O 1
ATOM 3036 N N . LYS A 1 379 ? -3.324 -35 -11.758 1 85.69 379 LYS A N 1
ATOM 3037 C CA . LYS A 1 379 ? -2.754 -33.719 -12.234 1 85.69 379 LYS A CA 1
ATOM 3038 C C . LYS A 1 379 ? -3.846 -32.719 -12.539 1 85.69 379 LYS A C 1
ATOM 3040 O O . LYS A 1 379 ? -3.783 -31.578 -12.07 1 85.69 379 LYS A O 1
ATOM 3045 N N . TYR A 1 380 ? -4.812 -33.156 -13.242 1 85.94 380 TYR A N 1
ATOM 3046 C CA . TYR A 1 380 ? -5.852 -32.219 -13.656 1 85.94 380 TYR A CA 1
ATOM 3047 C C . TYR A 1 380 ? -6.766 -31.859 -12.484 1 85.94 380 TYR A C 1
ATOM 3049 O O . TYR A 1 380 ? -7.289 -30.75 -12.414 1 85.94 380 TYR A O 1
ATOM 3057 N N . LYS A 1 381 ? -6.906 -32.781 -11.562 1 91.12 381 LYS A N 1
ATOM 3058 C CA . LYS A 1 381 ? -7.633 -32.438 -10.344 1 91.12 381 LYS A CA 1
ATOM 3059 C C . LYS A 1 381 ? -6.922 -31.344 -9.57 1 91.12 381 LYS A C 1
ATOM 3061 O O . LYS A 1 381 ? -7.562 -30.406 -9.086 1 91.12 381 LYS A O 1
ATOM 3066 N N . LYS A 1 382 ? -5.676 -31.422 -9.453 1 92 382 LYS A N 1
ATOM 3067 C CA . LYS A 1 382 ? -4.875 -30.422 -8.766 1 92 382 LYS A CA 1
ATOM 3068 C C . LYS A 1 382 ? -4.914 -29.078 -9.5 1 92 382 LYS A C 1
ATOM 3070 O O . LYS A 1 382 ? -5.008 -28.031 -8.875 1 92 382 LYS A O 1
ATOM 3075 N N . LEU A 1 383 ? -4.875 -29.156 -10.828 1 87.88 383 LEU A N 1
ATOM 3076 C CA . LEU A 1 383 ? -4.914 -27.953 -11.641 1 87.88 383 LEU A CA 1
ATOM 3077 C C . LEU A 1 383 ? -6.262 -27.25 -11.508 1 87.88 383 LEU A C 1
ATOM 3079 O O . LEU A 1 383 ? -6.328 -26.016 -11.5 1 87.88 383 LEU A O 1
ATOM 3083 N N . THR A 1 384 ? -7.27 -28.062 -11.445 1 88.75 384 THR A N 1
ATOM 3084 C CA . THR A 1 384 ? -8.602 -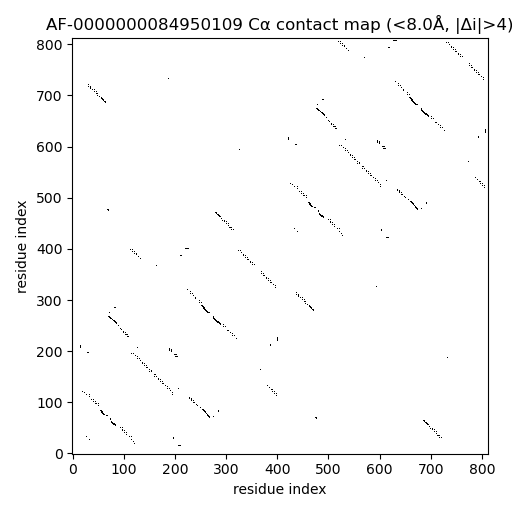27.5 -11.258 1 88.75 384 THR A CA 1
ATOM 3085 C C . THR A 1 384 ? -8.68 -26.719 -9.945 1 88.75 384 THR A C 1
ATOM 3087 O O . THR A 1 384 ? -9.219 -25.609 -9.906 1 88.75 384 THR A O 1
ATOM 3090 N N . LEU A 1 385 ? -8.102 -27.266 -8.914 1 90.81 385 LEU A N 1
ATOM 3091 C CA . LEU A 1 385 ? -8.094 -26.609 -7.613 1 90.81 385 LEU A CA 1
ATOM 3092 C C . LEU A 1 385 ? -7.273 -25.328 -7.656 1 90.81 385 LEU A C 1
ATOM 3094 O O . LEU A 1 385 ? -7.695 -24.297 -7.129 1 90.81 385 LEU A O 1
ATOM 3098 N N . ALA A 1 386 ? -6.137 -25.375 -8.227 1 90.62 386 ALA A N 1
ATOM 3099 C CA . ALA A 1 386 ? -5.254 -24.203 -8.344 1 90.62 386 ALA A CA 1
ATOM 3100 C C . ALA A 1 386 ? -5.922 -23.094 -9.125 1 90.62 386 ALA A C 1
ATOM 3102 O O . ALA A 1 386 ? -5.84 -21.922 -8.742 1 90.62 386 ALA A O 1
ATOM 3103 N N . SER A 1 387 ? -6.531 -23.5 -10.18 1 87.81 387 SER A N 1
ATOM 3104 C CA . SER A 1 387 ? -7.195 -22.516 -11.023 1 87.81 387 SER A CA 1
ATOM 3105 C C . SER A 1 387 ? -8.398 -21.906 -10.312 1 87.81 387 SER A C 1
ATOM 3107 O O . SER A 1 387 ? -8.688 -20.719 -10.477 1 87.81 387 SER A O 1
ATOM 3109 N N . THR A 1 388 ? -9.094 -22.719 -9.594 1 90.44 388 THR A N 1
ATOM 3110 C CA . THR A 1 388 ? -10.211 -22.203 -8.82 1 90.44 388 THR A CA 1
ATOM 3111 C C . THR A 1 388 ? -9.734 -21.172 -7.801 1 90.44 388 THR A C 1
ATOM 3113 O O . THR A 1 388 ? -10.32 -20.094 -7.688 1 90.44 388 THR A O 1
ATOM 3116 N N . SER A 1 389 ? -8.742 -21.5 -7.086 1 92.06 389 SER A N 1
ATOM 3117 C CA . SER A 1 389 ? -8.172 -20.578 -6.109 1 92.06 389 SER A CA 1
ATOM 3118 C C . SER A 1 389 ? -7.707 -19.297 -6.777 1 92.06 389 SER A C 1
ATOM 3120 O O . SER A 1 389 ? -8.023 -18.203 -6.305 1 92.06 389 SER A O 1
ATOM 3122 N N . ALA A 1 390 ? -7.031 -19.406 -7.863 1 89.5 390 ALA A N 1
ATOM 3123 C CA . ALA A 1 390 ? -6.539 -18.25 -8.594 1 89.5 390 ALA A CA 1
ATOM 3124 C C . ALA A 1 390 ? -7.691 -17.375 -9.078 1 89.5 390 ALA A C 1
ATOM 3126 O O . ALA A 1 390 ? -7.613 -16.141 -9.023 1 89.5 390 ALA A O 1
ATOM 3127 N N . PHE A 1 391 ? -8.672 -18.047 -9.562 1 89.19 391 PHE A N 1
ATOM 3128 C CA . PHE A 1 391 ? -9.844 -17.344 -10.078 1 89.19 391 PHE A CA 1
ATOM 3129 C C . PHE A 1 391 ? -10.461 -16.453 -9.008 1 89.19 391 PHE A C 1
ATOM 3131 O O . PHE A 1 391 ? -10.68 -15.266 -9.234 1 89.19 391 PHE A O 1
ATOM 3138 N N . TYR A 1 392 ? -10.648 -16.969 -7.871 1 90.75 392 TYR A N 1
ATOM 3139 C CA . TYR A 1 392 ? -11.359 -16.234 -6.832 1 90.75 392 TYR A CA 1
ATOM 3140 C C . TYR A 1 392 ? -10.469 -15.164 -6.219 1 90.75 392 TYR A C 1
ATOM 3142 O O . TYR A 1 392 ? -10.953 -14.117 -5.785 1 90.75 392 TYR A O 1
ATOM 3150 N N . VAL A 1 393 ? -9.188 -15.383 -6.164 1 91.88 393 VAL A N 1
ATOM 3151 C CA . VAL A 1 393 ? -8.273 -14.336 -5.711 1 91.88 393 VAL A CA 1
ATOM 3152 C C . VAL A 1 393 ? -8.305 -13.164 -6.688 1 91.88 393 VAL A C 1
ATOM 3154 O O . VAL A 1 393 ? -8.359 -12.008 -6.273 1 91.88 393 VAL A O 1
ATOM 3157 N N . LYS A 1 394 ? -8.312 -13.5 -7.984 1 89.62 394 LYS A N 1
ATOM 3158 C CA . LYS A 1 394 ? -8.375 -12.453 -9 1 89.62 394 LYS A CA 1
ATOM 3159 C C . LYS A 1 394 ? -9.719 -11.727 -8.969 1 89.62 394 LYS A C 1
ATOM 3161 O O . LYS A 1 394 ? -9.781 -10.516 -9.188 1 89.62 394 LYS A O 1
ATOM 3166 N N . LEU A 1 395 ? -10.703 -12.477 -8.719 1 89 395 LEU A N 1
ATOM 3167 C CA . LEU A 1 395 ? -12.031 -11.883 -8.609 1 89 395 LEU A CA 1
ATOM 3168 C C . LEU A 1 395 ? -12.086 -10.906 -7.438 1 89 395 LEU A C 1
ATOM 3170 O O . LEU A 1 395 ? -12.688 -9.836 -7.543 1 89 395 LEU A O 1
ATOM 3174 N N . ALA A 1 396 ? -11.5 -11.281 -6.34 1 90.31 396 ALA A N 1
ATOM 3175 C CA . ALA A 1 396 ? -11.461 -10.406 -5.172 1 90.31 396 ALA A CA 1
ATOM 3176 C C . ALA A 1 396 ? -10.711 -9.109 -5.477 1 90.31 396 ALA A C 1
ATOM 3178 O O . ALA A 1 396 ? -11.102 -8.039 -5.004 1 90.31 396 ALA A O 1
ATOM 3179 N N . GLU A 1 397 ? -9.664 -9.211 -6.223 1 90.81 397 GLU A N 1
ATOM 3180 C CA . GLU A 1 397 ? -8.938 -8.008 -6.605 1 90.81 397 GLU A CA 1
ATOM 3181 C C . GLU A 1 397 ? -9.773 -7.121 -7.52 1 90.81 397 GLU A C 1
ATOM 3183 O O . GLU A 1 397 ? -9.742 -5.895 -7.406 1 90.81 397 GLU A O 1
ATOM 3188 N N . LEU A 1 398 ? -10.469 -7.762 -8.406 1 88.56 398 LEU A N 1
ATOM 3189 C CA . LEU A 1 398 ? -11.336 -7.004 -9.297 1 88.56 398 LEU A CA 1
ATOM 3190 C C . LEU A 1 398 ? -12.438 -6.301 -8.516 1 88.56 398 LEU A C 1
ATOM 3192 O O . LEU A 1 398 ? -12.82 -5.176 -8.844 1 88.56 398 LEU A O 1
ATOM 3196 N N . ASP A 1 399 ? -12.914 -6.996 -7.473 1 88.19 399 ASP A N 1
ATOM 3197 C CA . ASP A 1 399 ? -13.906 -6.391 -6.59 1 88.19 399 ASP A CA 1
ATOM 3198 C C . ASP A 1 399 ? -13.344 -5.137 -5.914 1 88.19 399 ASP A C 1
ATOM 3200 O O . ASP A 1 399 ? -14.047 -4.129 -5.797 1 88.19 399 ASP A O 1
ATOM 3204 N N . TYR A 1 400 ? -12.156 -5.184 -5.516 1 91.88 400 TYR A N 1
ATOM 3205 C CA . TYR A 1 400 ? -11.492 -4.035 -4.906 1 91.88 400 TYR A CA 1
ATOM 3206 C C . TYR A 1 400 ? -11.359 -2.893 -5.906 1 91.88 400 TYR A C 1
ATOM 3208 O O . TYR A 1 400 ? -11.672 -1.743 -5.59 1 91.88 400 TYR A O 1
ATOM 3216 N N . LEU A 1 401 ? -10.938 -3.262 -7.098 1 89 401 LEU A N 1
ATOM 3217 C CA . LEU A 1 401 ? -10.68 -2.25 -8.117 1 89 401 LEU A CA 1
ATOM 3218 C C . LEU A 1 401 ? -11.969 -1.534 -8.508 1 89 401 LEU A C 1
ATOM 3220 O O . LEU A 1 401 ? -11.961 -0.326 -8.75 1 89 401 LEU A O 1
ATOM 3224 N N . THR A 1 402 ? -13.039 -2.252 -8.5 1 86.19 402 THR A N 1
ATOM 3225 C CA . THR A 1 402 ? -14.312 -1.7 -8.953 1 86.19 402 THR A CA 1
ATOM 3226 C C . THR A 1 402 ? -15.18 -1.293 -7.77 1 86.19 402 THR A C 1
ATOM 3228 O O . THR A 1 402 ? -16.375 -1.005 -7.934 1 86.19 402 THR A O 1
ATOM 3231 N N . ALA A 1 403 ? -14.602 -1.291 -6.57 1 79.12 403 ALA A N 1
ATOM 3232 C CA . ALA A 1 403 ? -15.227 -0.829 -5.332 1 79.12 403 ALA A CA 1
ATOM 3233 C C . ALA A 1 403 ? -16.562 -1.534 -5.09 1 79.12 403 ALA A C 1
ATOM 3235 O O . ALA A 1 403 ? -17.562 -0.888 -4.801 1 79.12 403 ALA A O 1
ATOM 3236 N N . LYS A 1 404 ? -16.469 -2.717 -5.301 1 75.56 404 LYS A N 1
ATOM 3237 C CA . LYS A 1 404 ? -17.672 -3.477 -5.012 1 75.56 404 LYS A CA 1
ATOM 3238 C C . LYS A 1 404 ? -18.047 -3.369 -3.535 1 75.56 404 LYS A C 1
ATOM 3240 O O . LYS A 1 404 ? -17.172 -3.352 -2.666 1 75.56 404 LYS A O 1
ATOM 3245 N N . GLN A 1 405 ? -19.266 -3.076 -3.262 1 65.75 405 GLN A N 1
ATOM 3246 C CA . GLN A 1 405 ? -19.719 -2.895 -1.885 1 65.75 405 GLN A CA 1
ATOM 3247 C C . GLN A 1 405 ? -20.078 -4.23 -1.245 1 65.75 405 GLN A C 1
ATOM 3249 O O . GLN A 1 405 ? -20.75 -5.062 -1.872 1 65.75 405 GLN A O 1
ATOM 3254 N N . PHE A 1 406 ? -19.328 -4.512 -0.252 1 60.34 406 PHE A N 1
ATOM 3255 C CA . PHE A 1 406 ? -19.688 -5.703 0.51 1 60.34 406 PHE A CA 1
ATOM 3256 C C . PHE A 1 406 ? -20.766 -5.379 1.535 1 60.34 406 PHE A C 1
ATOM 3258 O O . PHE A 1 406 ? -20.875 -4.242 2.004 1 60.34 406 PHE A O 1
ATOM 3265 N N . MET B 1 1 ? 48.281 -15.055 -22.562 1 34.44 1 MET B N 1
ATOM 3266 C CA . MET B 1 1 ? 47.625 -13.805 -22.922 1 34.44 1 MET B CA 1
ATOM 3267 C C . MET B 1 1 ? 46.188 -14.055 -23.391 1 34.44 1 MET B C 1
ATOM 3269 O O . MET B 1 1 ? 45.375 -13.125 -23.469 1 34.44 1 MET B O 1
ATOM 3273 N N . ARG B 1 2 ? 46.031 -15.211 -24.125 1 39.03 2 ARG B N 1
ATOM 3274 C CA . ARG B 1 2 ? 44.75 -15.547 -24.719 1 39.03 2 ARG B CA 1
ATOM 3275 C C . ARG B 1 2 ? 43.75 -15.977 -23.641 1 39.03 2 ARG B C 1
ATOM 3277 O O . ARG B 1 2 ? 42.531 -15.992 -23.875 1 39.03 2 ARG B O 1
ATOM 3284 N N . LYS B 1 3 ? 44.219 -16.734 -22.672 1 42.34 3 LYS B N 1
ATOM 3285 C CA . LYS B 1 3 ? 43.312 -17.203 -21.625 1 42.34 3 LYS B CA 1
ATOM 3286 C C . LYS B 1 3 ? 42.719 -16.047 -20.828 1 42.34 3 LYS B C 1
ATOM 3288 O O . LYS B 1 3 ? 41.688 -16.188 -20.188 1 42.34 3 LYS B O 1
ATOM 3293 N N . ILE B 1 4 ? 43.594 -15.047 -20.75 1 48.44 4 ILE B N 1
ATOM 3294 C CA . ILE B 1 4 ? 43.156 -13.883 -19.984 1 48.44 4 ILE B CA 1
ATOM 3295 C C . ILE B 1 4 ? 42.031 -13.18 -20.75 1 48.44 4 ILE B C 1
ATOM 3297 O O . ILE B 1 4 ? 41.125 -12.617 -20.141 1 48.44 4 ILE B O 1
ATOM 3301 N N . ILE B 1 5 ? 42.094 -13.352 -22.125 1 48.62 5 ILE B N 1
ATOM 3302 C CA . ILE B 1 5 ? 41.125 -12.594 -22.922 1 48.62 5 ILE B CA 1
ATOM 3303 C C . ILE B 1 5 ? 39.719 -13.219 -22.766 1 48.62 5 ILE B C 1
ATOM 3305 O O . ILE B 1 5 ? 38.719 -12.508 -22.641 1 48.62 5 ILE B O 1
ATOM 3309 N N . LEU B 1 6 ? 39.75 -14.5 -22.625 1 45.84 6 LEU B N 1
ATOM 3310 C CA . LEU B 1 6 ? 38.438 -15.156 -22.625 1 45.84 6 LEU B CA 1
ATOM 3311 C C . LEU B 1 6 ? 37.688 -14.883 -21.312 1 45.84 6 LEU B C 1
ATOM 3313 O O . LEU B 1 6 ? 36.469 -14.695 -21.297 1 45.84 6 LEU B O 1
ATOM 3317 N N . VAL B 1 7 ? 38.5 -14.844 -20.281 1 48.03 7 VAL B N 1
ATOM 3318 C CA . VAL B 1 7 ? 37.844 -14.617 -19 1 48.03 7 VAL B CA 1
ATOM 3319 C C . VAL B 1 7 ? 37.312 -13.188 -18.922 1 48.03 7 VAL B C 1
ATOM 3321 O O . VAL B 1 7 ? 36.25 -12.945 -18.359 1 48.03 7 VAL B O 1
ATOM 3324 N N . THR B 1 8 ? 38.031 -12.266 -19.625 1 46.44 8 THR B N 1
ATOM 3325 C CA . THR B 1 8 ? 37.531 -10.891 -19.594 1 46.44 8 THR B CA 1
ATOM 3326 C C . THR B 1 8 ? 36.25 -10.758 -20.422 1 46.44 8 THR B C 1
ATOM 3328 O O . THR B 1 8 ? 35.406 -9.898 -20.125 1 46.44 8 THR B O 1
ATOM 3331 N N . LEU B 1 9 ? 36.156 -11.625 -21.484 1 41.06 9 LEU B N 1
ATOM 3332 C CA . LEU B 1 9 ? 34.938 -11.5 -22.281 1 41.06 9 LEU B CA 1
ATOM 3333 C C . LEU B 1 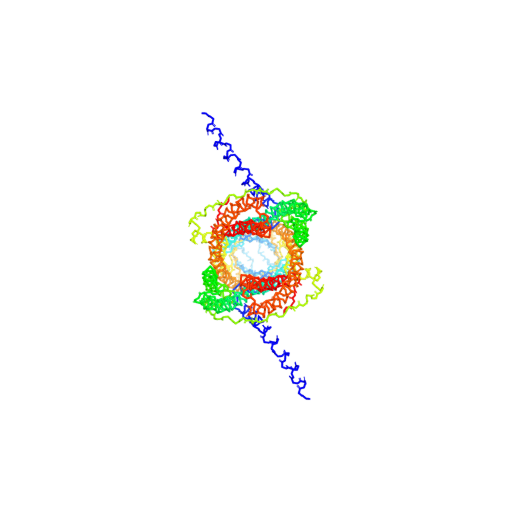9 ? 33.719 -12.062 -21.531 1 41.06 9 LEU B C 1
ATOM 3335 O O . LEU B 1 9 ? 32.625 -11.539 -21.641 1 41.06 9 LEU B O 1
ATOM 3339 N N . LEU B 1 10 ? 33.906 -13.133 -20.828 1 39.72 10 LEU B N 1
ATOM 3340 C CA . LEU B 1 10 ? 32.781 -13.703 -20.094 1 39.72 10 LEU B CA 1
ATOM 3341 C C . LEU B 1 10 ? 32.312 -12.75 -19.016 1 39.72 10 LEU B C 1
ATOM 3343 O O . LEU B 1 10 ? 31.109 -12.672 -18.734 1 39.72 10 LEU B O 1
ATOM 3347 N N . PHE B 1 11 ? 33.219 -12.023 -18.375 1 39.06 11 PHE B N 1
ATOM 3348 C CA . PHE B 1 11 ? 32.781 -11.023 -17.406 1 39.06 11 PHE B CA 1
ATOM 3349 C C . PHE B 1 11 ? 32.062 -9.883 -18.094 1 39.06 11 PHE B C 1
ATOM 3351 O O . PHE B 1 11 ? 31.359 -9.109 -17.438 1 39.06 11 PHE B O 1
ATOM 3358 N N . ALA B 1 12 ? 32.281 -9.633 -19.375 1 40.03 12 ALA B N 1
ATOM 3359 C CA . ALA B 1 12 ? 31.609 -8.539 -20.078 1 40.03 12 ALA B CA 1
ATOM 3360 C C . ALA B 1 12 ? 30.156 -8.898 -20.406 1 40.03 12 ALA B C 1
ATOM 3362 O O . ALA B 1 12 ? 29.297 -8.023 -20.5 1 40.03 12 ALA B O 1
ATOM 3363 N N . VAL B 1 13 ? 29.812 -10.102 -20.719 1 37.81 13 VAL B N 1
ATOM 3364 C CA . VAL B 1 13 ? 28.453 -10.523 -21.094 1 37.81 13 VAL B CA 1
ATOM 3365 C C . VAL B 1 13 ? 27.562 -10.539 -19.844 1 37.81 13 VAL B C 1
ATOM 3367 O O . VAL B 1 13 ? 26.391 -10.203 -19.922 1 37.81 13 VAL B O 1
ATOM 3370 N N . CYS B 1 14 ? 27.969 -11.023 -18.656 1 39.69 14 CYS B N 1
ATOM 3371 C CA . CYS B 1 14 ? 27.203 -10.977 -17.422 1 39.69 14 CYS B CA 1
ATOM 3372 C C . CYS B 1 14 ? 26.906 -9.539 -17.016 1 39.69 14 CYS B C 1
ATOM 3374 O O . CYS B 1 14 ? 26 -9.289 -16.234 1 39.69 14 CYS B O 1
ATOM 3376 N N . ASN B 1 15 ? 27.656 -8.555 -17.359 1 41.84 15 ASN B N 1
ATOM 3377 C CA . ASN B 1 15 ? 27.594 -7.117 -17.094 1 41.84 15 ASN B CA 1
ATOM 3378 C C . ASN B 1 15 ? 26.484 -6.453 -17.922 1 41.84 15 ASN B C 1
ATOM 3380 O O . ASN B 1 15 ? 26 -5.387 -17.562 1 41.84 15 ASN B O 1
ATOM 3384 N N . LEU B 1 16 ? 26.203 -7.02 -19.062 1 42.19 16 LEU B N 1
ATOM 3385 C CA . LEU B 1 16 ? 25.203 -6.395 -19.938 1 42.19 16 LEU B CA 1
ATOM 3386 C C . LEU B 1 16 ? 23.797 -6.637 -19.422 1 42.19 16 LEU B C 1
ATOM 3388 O O . LEU B 1 16 ? 22.922 -5.777 -19.562 1 42.19 16 LEU B O 1
ATOM 3392 N N . SER B 1 17 ? 23.469 -7.875 -18.891 1 47.94 17 SER B N 1
ATOM 3393 C CA . SER B 1 17 ? 22.141 -8.305 -18.422 1 47.94 17 SER B CA 1
ATOM 3394 C C . SER B 1 17 ? 21.688 -7.496 -17.219 1 47.94 17 SER B C 1
ATOM 3396 O O . SER B 1 17 ? 20.516 -7.156 -17.094 1 47.94 17 SER B O 1
ATOM 3398 N N . ALA B 1 18 ? 22.672 -7.316 -16.172 1 51.53 18 ALA B N 1
ATOM 3399 C CA . ALA B 1 18 ? 22.484 -6.52 -14.961 1 51.53 18 ALA B CA 1
ATOM 3400 C C . ALA B 1 18 ? 22.234 -5.051 -15.305 1 51.53 18 ALA B C 1
ATOM 3402 O O . ALA B 1 18 ? 21.562 -4.34 -14.57 1 51.53 18 ALA B O 1
ATOM 3403 N N . GLN B 1 19 ? 22.719 -4.785 -16.484 1 59.88 19 GLN B N 1
ATOM 3404 C CA . GLN B 1 19 ? 22.703 -3.391 -16.906 1 59.88 19 GLN B CA 1
ATOM 3405 C C . GLN B 1 19 ? 21.297 -2.934 -17.266 1 59.88 19 GLN B C 1
ATOM 3407 O O . GLN B 1 19 ? 20.922 -1.791 -17 1 59.88 19 GLN B O 1
ATOM 3412 N N . SER B 1 20 ? 20.469 -4.062 -17.625 1 77.31 20 SER B N 1
ATOM 3413 C CA . SER B 1 20 ? 19.188 -3.619 -18.156 1 77.31 20 SER B CA 1
ATOM 3414 C C . SER B 1 20 ? 18.203 -3.311 -17.047 1 77.31 20 SER B C 1
ATOM 3416 O O . SER B 1 20 ? 17.594 -2.238 -17.016 1 77.31 20 SER B O 1
ATOM 3418 N N . LEU B 1 21 ? 18.312 -4.164 -15.984 1 86.56 21 LEU B N 1
ATOM 3419 C CA . LEU B 1 21 ? 17.328 -3.908 -14.938 1 86.56 21 LEU B CA 1
ATOM 3420 C C . LEU B 1 21 ? 17.688 -2.668 -14.133 1 86.56 21 LEU B C 1
ATOM 3422 O O . LEU B 1 21 ? 16.812 -1.898 -13.734 1 86.56 21 LEU B O 1
ATOM 3426 N N . THR B 1 22 ? 19 -2.441 -14.023 1 87 22 THR B N 1
ATOM 3427 C CA . THR B 1 22 ? 19.469 -1.27 -13.289 1 87 22 THR B CA 1
ATOM 3428 C C . THR B 1 22 ? 19.062 0.015 -14.008 1 87 22 THR B C 1
ATOM 3430 O O . THR B 1 22 ? 18.719 1.01 -13.375 1 87 22 THR B O 1
ATOM 3433 N N . ASN B 1 23 ? 19.125 -0.088 -15.32 1 90.06 23 ASN B N 1
ATOM 3434 C CA . ASN B 1 23 ? 18.688 1.065 -16.094 1 90.06 23 ASN B CA 1
ATOM 3435 C C . ASN B 1 23 ? 17.203 1.341 -15.914 1 90.06 23 ASN B C 1
ATOM 3437 O O . ASN B 1 23 ? 16.781 2.498 -15.859 1 90.06 23 ASN B O 1
ATOM 3441 N N . TYR B 1 24 ? 16.438 0.278 -15.773 1 93.19 24 TYR B N 1
ATOM 3442 C CA . TYR B 1 24 ? 15 0.447 -15.578 1 93.19 24 TYR B CA 1
ATOM 3443 C C . TYR B 1 24 ? 14.695 0.965 -14.18 1 93.19 24 TYR B C 1
ATOM 3445 O O . TYR B 1 24 ? 13.734 1.71 -13.977 1 93.19 24 TYR B O 1
ATOM 3453 N N . TYR B 1 25 ? 15.57 0.565 -13.203 1 93.38 25 TYR B N 1
ATOM 3454 C CA . TYR B 1 25 ? 15.422 1.129 -11.867 1 93.38 25 TYR B CA 1
ATOM 3455 C C . TYR B 1 25 ? 15.609 2.643 -11.891 1 93.38 25 TYR B C 1
ATOM 3457 O O . TYR B 1 25 ? 14.82 3.379 -11.297 1 93.38 25 TYR B O 1
ATOM 3465 N N . GLU B 1 26 ? 16.609 3.143 -12.617 1 92.62 26 GLU B N 1
ATOM 3466 C CA . GLU B 1 26 ? 16.906 4.57 -12.688 1 92.62 26 GLU B CA 1
ATOM 3467 C C . GLU B 1 26 ? 15.797 5.328 -13.414 1 92.62 26 GLU B C 1
ATOM 3469 O O . GLU B 1 26 ? 15.398 6.418 -13 1 92.62 26 GLU B O 1
ATOM 3474 N N . LEU B 1 27 ? 15.328 4.723 -14.469 1 92.69 27 LEU B N 1
ATOM 3475 C CA . LEU B 1 27 ? 14.258 5.34 -15.242 1 92.69 27 LEU B CA 1
ATOM 3476 C C . LEU B 1 27 ? 12.992 5.477 -14.398 1 92.69 27 LEU B C 1
ATOM 3478 O O . LEU B 1 27 ? 12.328 6.512 -14.438 1 92.69 27 LEU B O 1
ATOM 3482 N N . ALA B 1 28 ? 12.633 4.434 -13.672 1 93.75 28 ALA B N 1
ATOM 3483 C CA . ALA B 1 28 ? 11.461 4.461 -12.805 1 93.75 28 ALA B CA 1
ATOM 3484 C C . ALA B 1 28 ? 11.617 5.496 -11.695 1 93.75 28 ALA B C 1
ATOM 3486 O O . ALA B 1 28 ? 10.672 6.23 -11.383 1 93.75 28 ALA B O 1
ATOM 3487 N N . ALA B 1 29 ? 12.836 5.574 -11.133 1 94.06 29 ALA B N 1
ATOM 3488 C CA . ALA B 1 29 ? 13.102 6.508 -10.047 1 94.06 29 ALA B CA 1
ATOM 3489 C C . ALA B 1 29 ? 12.977 7.953 -10.523 1 94.06 29 ALA B C 1
ATOM 3491 O O . ALA B 1 29 ? 12.547 8.828 -9.766 1 94.06 29 ALA B O 1
ATOM 3492 N N . LYS B 1 30 ? 13.219 8.211 -11.734 1 93.31 30 LYS B N 1
ATOM 3493 C CA . LYS B 1 30 ? 13.211 9.562 -12.266 1 93.31 30 LYS B CA 1
ATOM 3494 C C . LYS B 1 30 ? 11.805 9.969 -12.719 1 93.31 30 LYS B C 1
ATOM 3496 O O . LYS B 1 30 ? 11.43 11.141 -12.617 1 93.31 30 LYS B O 1
ATOM 3501 N N . ASN B 1 31 ? 11.047 8.961 -13.109 1 92.38 31 ASN B N 1
ATOM 3502 C CA . ASN B 1 31 ? 9.859 9.344 -13.859 1 92.38 31 ASN B CA 1
ATOM 3503 C C . ASN B 1 31 ? 8.586 8.875 -13.164 1 92.38 31 ASN B C 1
ATOM 3505 O O . ASN B 1 31 ? 7.488 9.352 -13.477 1 92.38 31 ASN B O 1
ATOM 3509 N N . ASN B 1 32 ? 8.656 8.008 -12.227 1 93.38 32 ASN B N 1
ATOM 3510 C CA . ASN B 1 32 ? 7.465 7.43 -11.617 1 93.38 32 ASN B CA 1
ATOM 3511 C C . ASN B 1 32 ? 6.676 8.477 -10.836 1 93.38 32 ASN B C 1
ATOM 3513 O O . ASN B 1 32 ? 7.207 9.109 -9.922 1 93.38 32 ASN B O 1
ATOM 3517 N N . PRO B 1 33 ? 5.426 8.617 -11.172 1 94.75 33 PRO B N 1
ATOM 3518 C CA . PRO B 1 33 ? 4.633 9.672 -10.539 1 94.75 33 PRO B CA 1
ATOM 3519 C C . PRO B 1 33 ? 4.441 9.453 -9.047 1 94.75 33 PRO B C 1
ATOM 3521 O O . PRO B 1 33 ? 4.344 10.414 -8.281 1 94.75 33 PRO B O 1
ATOM 3524 N N . GLU B 1 34 ? 4.332 8.234 -8.672 1 94.38 34 GLU B N 1
ATOM 3525 C CA . GLU B 1 34 ? 4.164 7.953 -7.246 1 94.38 34 GLU B CA 1
ATOM 3526 C C . GLU B 1 34 ? 5.371 8.438 -6.445 1 94.38 34 GLU B C 1
ATOM 3528 O O . GLU B 1 34 ? 5.219 9 -5.359 1 94.38 34 GLU B O 1
ATOM 3533 N N . LEU B 1 35 ? 6.551 8.211 -6.957 1 95.38 35 LEU B N 1
ATOM 3534 C CA . LEU B 1 35 ? 7.766 8.648 -6.281 1 95.38 35 LEU B CA 1
ATOM 3535 C C . LEU B 1 35 ? 7.875 10.164 -6.293 1 95.38 35 LEU B C 1
ATOM 3537 O O . LEU B 1 35 ? 8.266 10.773 -5.289 1 95.38 35 LEU B O 1
ATOM 3541 N N . LYS B 1 36 ? 7.5 10.781 -7.379 1 95.12 36 LYS B N 1
ATOM 3542 C CA . LYS B 1 36 ? 7.504 12.242 -7.477 1 95.12 36 LYS B CA 1
ATOM 3543 C C . LYS B 1 36 ? 6.539 12.859 -6.473 1 95.12 36 LYS B C 1
ATOM 3545 O O . LYS B 1 36 ? 6.844 13.891 -5.863 1 95.12 36 LYS B O 1
ATOM 3550 N N . ALA B 1 37 ? 5.414 12.211 -6.32 1 95.75 37 ALA B N 1
ATOM 3551 C CA . ALA B 1 37 ? 4.422 12.695 -5.367 1 95.75 37 ALA B CA 1
ATOM 3552 C C . ALA B 1 37 ? 4.98 12.695 -3.945 1 95.75 37 ALA B C 1
ATOM 3554 O O . ALA B 1 37 ? 4.812 13.664 -3.205 1 95.75 37 ALA B O 1
ATOM 3555 N N . LYS B 1 38 ? 5.645 11.617 -3.613 1 96.31 38 LYS B N 1
ATOM 3556 C CA . LYS B 1 38 ? 6.195 11.492 -2.266 1 96.31 38 LYS B CA 1
ATOM 3557 C C . LYS B 1 38 ? 7.32 12.5 -2.041 1 96.31 38 LYS B C 1
ATOM 3559 O O . LYS B 1 38 ? 7.484 13.023 -0.936 1 96.31 38 LYS B O 1
ATOM 3564 N N . TYR B 1 39 ? 8.086 12.773 -3.07 1 96.12 39 TYR B N 1
ATOM 3565 C CA . TYR B 1 39 ? 9.156 13.758 -2.949 1 96.12 39 TYR B CA 1
ATOM 3566 C C . TYR B 1 39 ? 8.586 15.156 -2.729 1 96.12 39 TYR B C 1
ATOM 3568 O O . TYR B 1 39 ? 9.102 15.914 -1.903 1 96.12 39 TYR B O 1
ATOM 3576 N N . LYS B 1 40 ? 7.52 15.461 -3.463 1 96.38 40 LYS B N 1
ATOM 3577 C CA . LYS B 1 40 ? 6.867 16.75 -3.287 1 96.38 40 LYS B CA 1
ATOM 3578 C C . LYS B 1 40 ? 6.277 16.891 -1.885 1 96.38 40 LYS B C 1
ATOM 3580 O O . LYS B 1 40 ? 6.305 17.969 -1.293 1 96.38 40 LYS B O 1
ATOM 3585 N N . GLU B 1 41 ? 5.781 15.836 -1.345 1 96.12 41 GLU B N 1
ATOM 3586 C CA . GLU B 1 41 ? 5.266 15.836 0.021 1 96.12 41 GLU B CA 1
ATOM 3587 C C . GLU B 1 41 ? 6.371 16.125 1.028 1 96.12 41 GLU B C 1
ATOM 3589 O O . GLU B 1 41 ? 6.148 16.844 2.012 1 96.12 41 GLU B O 1
ATOM 3594 N N . PHE B 1 42 ? 7.59 15.562 0.752 1 95.81 42 PHE B N 1
ATOM 3595 C CA . PHE B 1 42 ? 8.742 15.797 1.611 1 95.81 42 PHE B CA 1
ATOM 3596 C C . PHE B 1 42 ? 9.172 17.266 1.558 1 95.81 42 PHE B C 1
ATOM 3598 O O . PHE B 1 42 ? 9.352 17.891 2.596 1 95.81 42 PHE B O 1
ATOM 3605 N N . GLU B 1 43 ? 9.156 17.812 0.366 1 96.19 43 GLU B N 1
ATOM 3606 C CA . GLU B 1 43 ? 9.492 19.219 0.191 1 96.19 43 GLU B CA 1
ATOM 3607 C C . GLU B 1 43 ? 8.484 20.125 0.894 1 96.19 43 GLU B C 1
ATOM 3609 O O . GLU B 1 43 ? 8.859 21.109 1.521 1 96.19 43 GLU B O 1
ATOM 3614 N N . ALA B 1 44 ? 7.246 19.703 0.774 1 95.88 44 ALA B N 1
ATOM 3615 C CA . ALA B 1 44 ? 6.18 20.484 1.404 1 95.88 44 ALA B CA 1
ATOM 3616 C C . ALA B 1 44 ? 6.32 20.469 2.924 1 95.88 44 ALA B C 1
ATOM 3618 O O . ALA B 1 44 ? 6.086 21.484 3.582 1 95.88 44 ALA B O 1
ATOM 3619 N N . SER B 1 45 ? 6.684 19.328 3.469 1 95.94 45 SER B N 1
ATOM 3620 C CA . SER B 1 45 ? 6.805 19.203 4.918 1 95.94 45 SER B CA 1
ATOM 3621 C C . SER B 1 45 ? 7.941 20.062 5.453 1 95.94 45 SER B C 1
ATOM 3623 O O . SER B 1 45 ? 7.871 20.562 6.582 1 95.94 45 SER B O 1
ATOM 3625 N N . LEU B 1 46 ? 8.961 20.344 4.629 1 95.81 46 LEU B N 1
ATOM 3626 C CA . LEU B 1 46 ? 10.07 21.203 5.02 1 95.81 46 LEU B CA 1
ATOM 3627 C C . LEU B 1 46 ? 9.617 22.656 5.129 1 95.81 46 LEU B C 1
ATOM 3629 O O . LEU B 1 46 ? 10.156 23.422 5.941 1 95.81 46 LEU B O 1
ATOM 3633 N N . GLN B 1 47 ? 8.609 23 4.367 1 95.44 47 GLN B N 1
ATOM 3634 C CA . GLN B 1 47 ? 8.102 24.359 4.375 1 95.44 47 GLN B CA 1
ATOM 3635 C C . GLN B 1 47 ? 7.289 24.641 5.633 1 95.44 47 GLN B C 1
ATOM 3637 O O . GLN B 1 47 ? 7.027 25.797 5.965 1 95.44 47 GLN B O 1
ATOM 3642 N N . LYS B 1 48 ? 6.941 23.625 6.398 1 95.12 48 LYS B N 1
ATOM 3643 C CA . LYS B 1 48 ? 6.18 23.797 7.629 1 95.12 48 LYS B CA 1
ATOM 3644 C C . LYS B 1 48 ? 7.07 24.312 8.758 1 95.12 48 LYS B C 1
ATOM 3646 O O . LYS B 1 48 ? 6.598 25.031 9.641 1 95.12 48 LYS B O 1
ATOM 3651 N N . ILE B 1 49 ? 8.344 24.078 8.711 1 95.06 49 ILE B N 1
ATOM 3652 C CA . ILE B 1 49 ? 9.273 24.375 9.789 1 95.06 49 ILE B CA 1
ATOM 3653 C C . ILE B 1 49 ? 9.352 25.875 10.008 1 95.06 49 ILE B C 1
ATOM 3655 O O . ILE B 1 49 ? 9.156 26.359 11.125 1 95.06 49 ILE B O 1
ATOM 3659 N N . PRO B 1 50 ? 9.562 26.688 8.906 1 93.88 50 PRO B N 1
ATOM 3660 C CA . PRO B 1 50 ? 9.602 28.141 9.141 1 93.88 50 PRO B CA 1
ATOM 3661 C C . PRO B 1 50 ? 8.234 28.703 9.523 1 93.88 50 PRO B C 1
ATOM 3663 O O . PRO B 1 50 ? 8.156 29.781 10.133 1 93.88 50 PRO B O 1
ATOM 3666 N N . GLN B 1 51 ? 7.145 28.047 9.258 1 93.31 51 GLN B N 1
ATOM 3667 C CA . GLN B 1 51 ? 5.809 28.516 9.586 1 93.31 51 GLN B CA 1
ATOM 3668 C C . GLN B 1 51 ? 5.551 28.438 11.086 1 93.31 51 GLN B C 1
ATOM 3670 O O . GLN B 1 51 ? 5.039 29.375 11.688 1 93.31 51 GLN B O 1
ATOM 3675 N N . VAL B 1 52 ? 5.98 27.297 11.703 1 93.12 52 VAL B N 1
ATOM 3676 C CA . VAL B 1 52 ? 5.598 27.031 13.086 1 93.12 52 VAL B CA 1
ATOM 3677 C C . VAL B 1 52 ? 6.637 27.625 14.031 1 93.12 52 VAL B C 1
ATOM 3679 O O . VAL B 1 52 ? 6.379 27.781 15.234 1 93.12 52 VAL B O 1
ATOM 3682 N N . SER B 1 53 ? 7.824 27.969 13.5 1 91.75 53 SER B N 1
ATOM 3683 C CA . SER B 1 53 ? 8.891 28.484 14.344 1 91.75 53 SER B CA 1
ATOM 3684 C C . SER B 1 53 ? 8.953 30 14.305 1 91.75 53 SER B C 1
ATOM 3686 O O . SER B 1 53 ? 9.875 30.609 14.852 1 91.75 53 SER B O 1
ATOM 3688 N N . SER B 1 54 ? 7.965 30.688 13.719 1 91 54 SER B N 1
ATOM 3689 C CA . SER B 1 54 ? 7.949 32.125 13.594 1 91 54 SER B CA 1
ATOM 3690 C C . SER B 1 54 ? 7.098 32.781 14.68 1 91 54 SER B C 1
ATOM 3692 O O . SER B 1 54 ? 6.148 32.156 15.18 1 91 54 SER B O 1
ATOM 3694 N N . LEU B 1 55 ? 7.395 34.062 15.031 1 91.75 55 LEU B N 1
ATOM 3695 C CA . LEU B 1 55 ? 6.637 34.844 16 1 91.75 55 LEU B CA 1
ATOM 3696 C C . LEU B 1 55 ? 5.324 35.312 15.398 1 91.75 55 LEU B C 1
ATOM 3698 O O . LEU B 1 55 ? 5.227 35.5 14.188 1 91.75 55 LEU B O 1
ATOM 3702 N N . PRO B 1 56 ? 4.355 35.406 16.312 1 90.25 56 PRO B N 1
ATOM 3703 C CA . PRO B 1 56 ? 3.127 36.031 15.82 1 90.25 56 PRO B CA 1
ATOM 3704 C C . PRO B 1 56 ? 3.355 37.469 15.312 1 90.25 56 PRO B C 1
ATOM 3706 O O . PRO B 1 56 ? 4.309 38.125 15.734 1 90.25 56 PRO B O 1
ATOM 3709 N N . ASP B 1 57 ? 2.457 37.969 14.484 1 89.81 57 ASP B N 1
ATOM 3710 C CA . ASP B 1 57 ? 2.57 39.312 13.945 1 89.81 57 ASP B CA 1
ATOM 3711 C C . ASP B 1 57 ? 2.357 40.344 15.039 1 89.81 57 ASP B C 1
ATOM 3713 O O . ASP B 1 57 ? 1.517 40.156 15.922 1 89.81 57 ASP B O 1
ATOM 3717 N N . PRO B 1 58 ? 3.105 41.438 14.984 1 91.44 58 PRO B N 1
ATOM 3718 C CA . PRO B 1 58 ? 2.855 42.562 15.922 1 91.44 58 PRO B CA 1
ATOM 3719 C C . PRO B 1 58 ? 1.523 43.25 15.664 1 91.44 58 PRO B C 1
ATOM 3721 O O . PRO B 1 58 ? 0.974 43.156 14.562 1 91.44 58 PRO B O 1
ATOM 3724 N N . ASN B 1 59 ? 1.136 43.875 16.688 1 91.62 59 ASN B N 1
ATOM 3725 C CA . ASN B 1 59 ? -0.14 44.594 16.609 1 91.62 59 ASN B CA 1
ATOM 3726 C C . ASN B 1 59 ? 0.032 46.094 16.797 1 91.62 59 ASN B C 1
ATOM 3728 O O . ASN B 1 59 ? 0.762 46.531 17.703 1 91.62 59 ASN B O 1
ATOM 3732 N N . PHE B 1 60 ? -0.562 46.844 15.891 1 91.69 60 PHE B N 1
ATOM 3733 C CA . PHE B 1 60 ? -0.609 48.312 15.992 1 91.69 60 PHE B CA 1
ATOM 3734 C C . PHE B 1 60 ? -2.01 48.781 16.359 1 91.69 60 PHE B C 1
ATOM 3736 O O . PHE B 1 60 ? -2.982 48.469 15.672 1 91.69 60 PHE B O 1
ATOM 3743 N N . SER B 1 61 ? -2.084 49.531 17.422 1 89.88 61 SER B N 1
ATOM 3744 C CA . SER B 1 61 ? -3.393 49.969 17.906 1 89.88 61 SER B CA 1
ATOM 3745 C C . SER B 1 61 ? -3.494 51.469 17.922 1 89.88 61 SER B C 1
ATOM 3747 O O . SER B 1 61 ? -2.525 52.156 18.266 1 89.88 61 SER B O 1
ATOM 3749 N N . LEU B 1 62 ? -4.672 51.906 17.484 1 86.31 62 LEU B N 1
ATOM 3750 C CA . LEU B 1 62 ? -5.02 53.344 17.547 1 86.31 62 LEU B CA 1
ATOM 3751 C C . LEU B 1 62 ? -6.207 53.562 18.469 1 86.31 62 LEU B C 1
ATOM 3753 O O . LEU B 1 62 ? -7.219 52.875 18.375 1 86.31 62 LEU B O 1
ATOM 3757 N N . GLY B 1 63 ? -6.066 54.469 19.391 1 81.81 63 GLY B N 1
ATOM 3758 C CA . GLY B 1 63 ? -7.141 54.781 20.312 1 81.81 63 GLY B CA 1
ATOM 3759 C C . GLY B 1 63 ? -7.492 56.281 20.312 1 81.81 63 GLY B C 1
ATOM 3760 O O . GLY B 1 63 ? -6.648 57.125 20.016 1 81.81 63 GLY B O 1
ATOM 3761 N N . TYR B 1 64 ? -8.859 56.469 20.5 1 77.88 64 TYR B N 1
ATOM 3762 C CA . TYR B 1 64 ? -9.344 57.844 20.562 1 77.88 64 TYR B CA 1
ATOM 3763 C C . TYR B 1 64 ? -10.031 58.094 21.906 1 77.88 64 TYR B C 1
ATOM 3765 O O . TYR B 1 64 ? -10.844 57.281 22.359 1 77.88 64 TYR B O 1
ATOM 3773 N N . PHE B 1 65 ? -9.797 59.281 22.516 1 67.81 65 PHE B N 1
ATOM 3774 C CA . PHE B 1 65 ? -10.375 59.625 23.812 1 67.81 65 PHE B CA 1
ATOM 3775 C C . PHE B 1 65 ? -11.766 60.219 23.656 1 67.81 65 PHE B C 1
ATOM 3777 O O . PHE B 1 65 ? -11.938 61.219 22.938 1 67.81 65 PHE B O 1
ATOM 3784 N N . ILE B 1 66 ? -12.805 59.531 24.078 1 64 66 ILE B N 1
ATOM 3785 C CA . ILE B 1 66 ? -14.156 60.062 23.953 1 64 66 ILE B CA 1
ATOM 3786 C C . ILE B 1 66 ? -14.297 61.312 24.812 1 64 66 ILE B C 1
ATOM 3788 O O . ILE B 1 66 ? -14.922 62.281 24.406 1 64 66 ILE B O 1
ATOM 3792 N N . SER B 1 67 ? -13.969 61.219 26.094 1 58 67 SER B N 1
ATOM 3793 C CA . SER B 1 67 ? -14.07 62.438 26.906 1 58 67 SER B CA 1
ATOM 3794 C C . SER B 1 67 ? -12.695 63.031 27.172 1 58 67 SER B C 1
ATOM 3796 O O . SER B 1 67 ? -11.805 62.375 27.719 1 58 67 SER B O 1
ATOM 3798 N N . PRO B 1 68 ? -12.516 64.125 26.359 1 48.94 68 PRO B N 1
ATOM 3799 C CA . PRO B 1 68 ? -11.211 64.75 26.484 1 48.94 68 PRO B CA 1
ATOM 3800 C C . PRO B 1 68 ? -10.766 64.938 27.938 1 48.94 68 PRO B C 1
ATOM 3802 O O . PRO B 1 68 ? -11.523 65.438 28.781 1 48.94 68 PRO B O 1
ATOM 3805 N N . VAL B 1 69 ? -10.109 64.062 28.422 1 48.78 69 VAL B N 1
ATOM 3806 C CA . VAL B 1 69 ? -9.586 64.312 29.75 1 48.78 69 VAL B CA 1
ATOM 3807 C C . VAL B 1 69 ? -8.719 65.562 29.75 1 48.78 69 VAL B C 1
ATOM 3809 O O . VAL B 1 69 ? -7.797 65.688 28.938 1 48.78 69 VAL B O 1
ATOM 3812 N N . GLU B 1 70 ? -9.391 66.625 29.922 1 45.56 70 GLU B N 1
ATOM 3813 C CA . GLU B 1 70 ? -8.664 67.938 30 1 45.56 70 GLU B CA 1
ATOM 3814 C C . GLU B 1 70 ? -7.434 67.812 30.906 1 45.56 70 GLU B C 1
ATOM 3816 O O . GLU B 1 70 ? -7.555 67.5 32.094 1 45.56 70 GLU B O 1
ATOM 3821 N N . THR B 1 71 ? -6.477 67.312 30.328 1 47.88 71 THR B N 1
ATOM 3822 C CA . THR B 1 71 ? -5.25 67.312 31.109 1 47.88 71 THR B CA 1
ATOM 3823 C C . THR B 1 71 ? -4.711 68.75 31.25 1 47.88 71 THR B C 1
ATOM 3825 O O . THR B 1 71 ? -5.047 69.625 30.438 1 47.88 71 THR B O 1
ATOM 3828 N N . ARG B 1 72 ? -4.27 69 32.344 1 48.16 72 ARG B N 1
ATOM 3829 C CA . ARG B 1 72 ? -3.689 70.312 32.531 1 48.16 72 ARG B CA 1
ATOM 3830 C C . ARG B 1 72 ? -2.861 70.688 31.312 1 48.16 72 ARG B C 1
ATOM 3832 O O . ARG B 1 72 ? -2.715 71.875 31.016 1 48.16 72 ARG B O 1
ATOM 3839 N N . LEU B 1 73 ? -2.379 69.625 30.703 1 46.56 73 LEU B N 1
ATOM 3840 C CA . LEU B 1 73 ? -1.394 70 29.688 1 46.56 73 LEU B CA 1
ATOM 3841 C C . LEU B 1 73 ? -2.023 70 28.297 1 46.56 73 LEU B C 1
ATOM 3843 O O . LEU B 1 73 ? -1.345 70.25 27.312 1 46.56 73 LEU B O 1
ATOM 3847 N N . GLY B 1 74 ? -3.283 69.812 28.109 1 49.31 74 GLY B N 1
ATOM 3848 C CA . GLY B 1 74 ? -3.953 69.875 26.828 1 49.31 74 GLY B CA 1
ATOM 3849 C C . GLY B 1 74 ? -4.742 68.625 26.5 1 49.31 74 GLY B C 1
ATOM 3850 O O . GLY B 1 74 ? -4.625 67.625 27.188 1 49.31 74 GLY B O 1
ATOM 3851 N N . PRO B 1 75 ? -5.805 68.75 25.734 1 51.91 75 PRO B N 1
ATOM 3852 C CA . PRO B 1 75 ? -6.715 67.625 25.391 1 51.91 75 PRO B CA 1
ATOM 3853 C C . PRO B 1 75 ? -5.992 66.438 24.766 1 51.91 75 PRO B C 1
ATOM 3855 O O . PRO B 1 75 ? -5.082 66.625 23.953 1 51.91 75 PRO B O 1
ATOM 3858 N N . GLN B 1 76 ? -5.926 65.375 25.406 1 58.53 76 GLN B N 1
ATOM 3859 C CA . GLN B 1 76 ? -5.359 64.125 24.828 1 58.53 76 GLN B CA 1
ATOM 3860 C C . GLN B 1 76 ? -6.293 63.531 23.781 1 58.53 76 GLN B C 1
ATOM 3862 O O . GLN B 1 76 ? -7.418 63.156 24.109 1 58.53 76 GLN B O 1
ATOM 3867 N N . ASN B 1 77 ? -5.828 63.531 22.484 1 62.72 77 ASN B N 1
ATOM 3868 C CA . ASN B 1 77 ? -6.836 63.219 21.469 1 62.72 77 ASN B CA 1
ATOM 3869 C C . ASN B 1 77 ? -6.629 61.812 20.891 1 62.72 77 ASN B C 1
ATOM 3871 O O . ASN B 1 77 ? -7.594 61.094 20.641 1 62.72 77 ASN B O 1
ATOM 3875 N N . MET B 1 78 ? -5.148 61.5 20.766 1 76.25 78 MET B N 1
ATOM 3876 C CA . MET B 1 78 ? -4.961 60.219 20.062 1 76.25 78 MET B CA 1
ATOM 3877 C C . MET B 1 78 ? -3.836 59.406 20.688 1 76.25 78 MET B C 1
ATOM 3879 O O . MET B 1 78 ? -2.871 59.969 21.203 1 76.25 78 MET B O 1
ATOM 3883 N N . LYS B 1 79 ? -3.986 58.125 20.734 1 81.62 79 LYS B N 1
ATOM 3884 C CA . LYS B 1 79 ? -2.982 57.219 21.281 1 81.62 79 LYS B CA 1
ATOM 3885 C C . LYS B 1 79 ? -2.58 56.156 20.25 1 81.62 79 LYS B C 1
ATOM 3887 O O . LYS B 1 79 ? -3.422 55.656 19.5 1 81.62 79 LYS B O 1
ATOM 3892 N N . PHE B 1 80 ? -1.194 55.906 20.188 1 85.62 80 PHE B N 1
ATOM 3893 C CA . PHE B 1 80 ? -0.631 54.844 19.375 1 85.62 80 PHE B CA 1
ATOM 3894 C C . PHE B 1 80 ? 0.01 53.781 20.25 1 85.62 80 PHE B C 1
ATOM 3896 O O . PHE B 1 80 ? 0.681 54.094 21.234 1 85.62 80 PHE B O 1
ATOM 3903 N N . SER B 1 81 ? -0.338 52.531 19.891 1 87.69 81 SER B N 1
ATOM 3904 C CA . SER B 1 81 ? 0.253 51.438 20.656 1 87.69 81 SER B CA 1
ATOM 3905 C C . SER B 1 81 ? 0.834 50.375 19.734 1 87.69 81 SER B C 1
ATOM 3907 O O . SER B 1 81 ? 0.22 50.031 18.719 1 87.69 81 SER B O 1
ATOM 3909 N N . LEU B 1 82 ? 2.029 49.938 20 1 90.25 82 LEU B N 1
ATOM 3910 C CA . LEU B 1 82 ? 2.682 48.812 19.312 1 90.25 82 LEU B CA 1
ATOM 3911 C C . LEU B 1 82 ? 2.965 47.688 20.297 1 90.25 82 LEU B C 1
ATOM 3913 O O . LEU B 1 82 ? 3.576 47.906 21.344 1 90.25 82 LEU B O 1
ATOM 3917 N N . THR B 1 83 ? 2.488 46.531 19.969 1 91.38 83 THR B N 1
ATOM 3918 C CA . THR B 1 83 ? 2.645 45.375 20.875 1 91.38 83 THR B CA 1
ATOM 3919 C C . THR B 1 83 ? 3.143 44.156 20.109 1 91.38 83 THR B C 1
ATOM 3921 O O . THR B 1 83 ? 2.686 43.875 19 1 91.38 83 THR B O 1
ATOM 3924 N N . GLN B 1 84 ? 4.102 43.406 20.641 1 91.88 84 GLN B N 1
ATOM 3925 C CA . GLN B 1 84 ? 4.613 42.125 20.141 1 91.88 84 GLN B CA 1
ATOM 3926 C C . GLN B 1 84 ? 4.355 41 21.141 1 91.88 84 GLN B C 1
ATOM 3928 O O . GLN B 1 84 ? 4.781 41.062 22.281 1 91.88 84 GLN B O 1
ATOM 3933 N N . MET B 1 85 ? 3.742 40.031 20.609 1 92.62 85 MET B N 1
ATOM 3934 C CA . MET B 1 85 ? 3.432 38.906 21.469 1 92.62 85 MET B CA 1
ATOM 3935 C C . MET B 1 85 ? 4.5 37.812 21.359 1 92.62 85 MET B C 1
ATOM 3937 O O . MET B 1 85 ? 5.035 37.562 20.281 1 92.62 85 MET B O 1
ATOM 3941 N N . PHE B 1 86 ? 4.707 37.094 22.469 1 93.31 86 PHE B N 1
ATOM 3942 C CA . PHE B 1 86 ? 5.609 35.938 22.547 1 93.31 86 PHE B CA 1
ATOM 3943 C C . PHE B 1 86 ? 4.902 34.75 23.156 1 93.31 86 PHE B C 1
ATOM 3945 O O . PHE B 1 86 ? 4.367 34.812 24.266 1 93.31 86 PHE B O 1
ATOM 3952 N N . PRO B 1 87 ? 4.984 33.656 22.391 1 92.5 87 PRO B N 1
ATOM 3953 C CA . PRO B 1 87 ? 4.43 32.469 22.984 1 92.5 87 PRO B CA 1
ATOM 3954 C C . PRO B 1 87 ? 5.16 32.031 24.266 1 92.5 87 PRO B C 1
ATOM 3956 O O . PRO B 1 87 ? 6.254 32.531 24.547 1 92.5 87 PRO B O 1
ATOM 3959 N N . TRP B 1 88 ? 4.512 31.234 25.031 1 92.56 88 TRP B N 1
ATOM 3960 C CA . TRP B 1 88 ? 5.109 30.734 26.266 1 92.56 88 TRP B CA 1
ATOM 3961 C C . TRP B 1 88 ? 6.5 30.156 26.016 1 92.56 88 TRP B C 1
ATOM 3963 O O . TRP B 1 88 ? 6.789 29.703 24.906 1 92.56 88 TRP B O 1
ATOM 3973 N N . PHE B 1 89 ? 7.297 30.141 26.938 1 93.44 89 PHE B N 1
ATOM 3974 C CA . PHE B 1 89 ? 8.688 29.734 26.797 1 93.44 89 PHE B CA 1
ATOM 3975 C C . PHE B 1 89 ? 8.773 28.297 26.297 1 93.44 89 PHE B C 1
ATOM 3977 O O . PHE B 1 89 ? 8.141 27.391 26.844 1 93.44 89 PHE B O 1
ATOM 3984 N N . GLY B 1 90 ? 9.477 28.078 25.141 1 94 90 GLY B N 1
ATOM 3985 C CA . GLY B 1 90 ? 9.727 26.75 24.609 1 94 90 GLY B CA 1
ATOM 3986 C C . GLY B 1 90 ? 8.688 26.312 23.594 1 94 90 GLY B C 1
ATOM 3987 O O . GLY B 1 90 ? 8.836 25.266 22.969 1 94 90 GLY B O 1
ATOM 3988 N N . THR B 1 91 ? 7.641 27.047 23.391 1 94.81 91 THR B N 1
ATOM 3989 C CA . THR B 1 91 ? 6.559 26.672 22.484 1 94.81 91 THR B CA 1
ATOM 3990 C C . THR B 1 91 ? 7.062 26.594 21.047 1 94.81 91 THR B C 1
ATOM 3992 O O . THR B 1 91 ? 6.824 25.609 20.344 1 94.81 91 THR B O 1
ATOM 3995 N N . LEU B 1 92 ? 7.738 27.594 20.562 1 95.25 92 LEU B N 1
ATOM 3996 C CA . LEU B 1 92 ? 8.234 27.641 19.188 1 95.25 92 LEU B CA 1
ATOM 3997 C C . LEU B 1 92 ? 9.219 26.5 18.938 1 95.25 92 LEU B C 1
ATOM 3999 O O . LEU B 1 92 ? 9.18 25.859 17.875 1 95.25 92 LEU B O 1
ATOM 4003 N N . LYS B 1 93 ? 10.117 26.266 19.906 1 95.69 93 LYS B N 1
ATOM 4004 C CA . LYS B 1 93 ? 11.078 25.172 19.797 1 95.69 93 LYS B CA 1
ATOM 4005 C C . LYS B 1 93 ? 10.367 23.828 19.75 1 95.69 93 LYS B C 1
ATOM 4007 O O . LYS B 1 93 ? 10.75 22.938 18.984 1 95.69 93 LYS B O 1
ATOM 4012 N N . ALA B 1 94 ? 9.359 23.641 20.578 1 95.81 94 ALA B N 1
ATOM 4013 C CA . ALA B 1 94 ? 8.586 22.391 20.609 1 95.81 94 ALA B CA 1
ATOM 4014 C C . ALA B 1 94 ? 7.875 22.172 19.281 1 95.81 94 ALA B C 1
ATOM 4016 O O . ALA B 1 94 ? 7.867 21.047 18.766 1 95.81 94 ALA B O 1
ATOM 4017 N N . GLN B 1 95 ? 7.289 23.203 18.75 1 96.31 95 GLN B N 1
ATOM 4018 C CA . GLN B 1 95 ? 6.598 23.109 17.469 1 96.31 95 GLN B CA 1
ATOM 4019 C C . GLN B 1 95 ? 7.578 22.812 16.344 1 96.31 95 GLN B C 1
ATOM 4021 O O . GLN B 1 95 ? 7.27 22.031 15.438 1 96.31 95 GLN B O 1
ATOM 4026 N N . LYS B 1 96 ? 8.703 23.484 16.406 1 96.25 96 LYS B N 1
ATOM 4027 C CA . LYS B 1 96 ? 9.742 23.234 15.398 1 96.25 96 LYS B CA 1
ATOM 4028 C C . LYS B 1 96 ? 10.203 21.781 15.422 1 96.25 96 LYS B C 1
ATOM 4030 O O . LYS B 1 96 ? 10.414 21.188 14.367 1 96.25 96 LYS B O 1
ATOM 4035 N N . ASN B 1 97 ? 10.344 21.266 16.562 1 96.25 97 ASN B N 1
ATOM 4036 C CA . ASN B 1 97 ? 10.766 19.875 16.719 1 96.25 97 ASN B CA 1
ATOM 4037 C C . ASN B 1 97 ? 9.75 18.922 16.109 1 96.25 97 ASN B C 1
ATOM 4039 O O . ASN B 1 97 ? 10.133 17.969 15.43 1 96.25 97 ASN B O 1
ATOM 4043 N N . VAL B 1 98 ? 8.477 19.141 16.344 1 96.44 98 VAL B N 1
ATOM 4044 C CA . VAL B 1 98 ? 7.418 18.312 15.781 1 96.44 98 VAL B CA 1
ATOM 4045 C C . VAL B 1 98 ? 7.492 18.344 14.25 1 96.44 98 VAL B C 1
ATOM 4047 O O . VAL B 1 98 ? 7.477 17.297 13.602 1 96.44 98 VAL B O 1
ATOM 4050 N N . ALA B 1 99 ? 7.59 19.531 13.703 1 96.38 99 ALA B N 1
ATOM 4051 C CA . ALA B 1 99 ? 7.629 19.703 12.25 1 96.38 99 ALA B CA 1
ATOM 4052 C C . ALA B 1 99 ? 8.859 19.031 11.648 1 96.38 99 ALA B C 1
ATOM 4054 O O . ALA B 1 99 ? 8.789 18.438 10.578 1 96.38 99 ALA B O 1
ATOM 4055 N N . ALA B 1 100 ? 9.977 19.172 12.312 1 96.69 100 ALA B N 1
ATOM 4056 C CA . ALA B 1 100 ? 11.211 18.562 11.844 1 96.69 100 ALA B CA 1
ATOM 4057 C C . ALA B 1 100 ? 11.102 17.031 11.82 1 96.69 100 ALA B C 1
ATOM 4059 O O . ALA B 1 100 ? 11.516 16.391 10.859 1 96.69 100 ALA B O 1
ATOM 4060 N N . LEU B 1 101 ? 10.57 16.453 12.891 1 96.88 101 LEU B N 1
ATOM 4061 C CA . LEU B 1 101 ? 10.383 15.008 12.969 1 96.88 101 LEU B CA 1
ATOM 4062 C C . LEU B 1 101 ? 9.43 14.531 11.875 1 96.88 101 LEU B C 1
ATOM 4064 O O . LEU B 1 101 ? 9.656 13.484 11.266 1 96.88 101 LEU B O 1
ATOM 4068 N N . LEU B 1 102 ? 8.398 15.258 11.641 1 96.38 102 LEU B N 1
ATOM 4069 C CA . LEU B 1 102 ? 7.445 14.891 10.594 1 96.38 102 LEU B CA 1
ATOM 4070 C C . LEU B 1 102 ? 8.086 14.984 9.211 1 96.38 102 LEU B C 1
ATOM 4072 O O . LEU B 1 102 ? 7.816 14.164 8.336 1 96.38 102 LEU B O 1
ATOM 4076 N N . ALA B 1 103 ? 8.922 15.992 9.008 1 96.62 103 ALA B N 1
ATOM 4077 C CA . ALA B 1 103 ? 9.641 16.109 7.742 1 96.62 103 ALA B CA 1
ATOM 4078 C C . ALA B 1 103 ? 10.57 14.922 7.52 1 96.62 103 ALA B C 1
ATOM 4080 O O . ALA B 1 103 ? 10.625 14.375 6.414 1 96.62 103 ALA B O 1
ATOM 4081 N N . ASP B 1 104 ? 11.242 14.539 8.586 1 97 104 ASP B N 1
ATOM 4082 C CA . ASP B 1 104 ? 12.102 13.359 8.5 1 97 104 ASP B CA 1
ATOM 4083 C C . ASP B 1 104 ? 11.289 12.109 8.172 1 97 104 ASP B C 1
ATOM 4085 O O . ASP B 1 104 ? 11.758 11.242 7.441 1 97 104 ASP B O 1
ATOM 4089 N N . SER B 1 105 ? 10.164 12.016 8.789 1 97.44 105 SER B N 1
ATOM 4090 C CA . SER B 1 105 ? 9.297 10.875 8.508 1 97.44 105 SER B CA 1
ATOM 4091 C C . SER B 1 105 ? 8.883 10.844 7.039 1 97.44 105 SER B C 1
ATOM 4093 O O . SER B 1 105 ? 8.789 9.773 6.434 1 97.44 105 SER B O 1
ATOM 4095 N N . LYS B 1 106 ? 8.586 12 6.449 1 97.44 106 LYS B N 1
ATOM 4096 C CA . LYS B 1 106 ? 8.211 12.07 5.039 1 97.44 106 LYS B CA 1
ATOM 4097 C C . LYS B 1 106 ? 9.375 11.672 4.141 1 97.44 106 LYS B C 1
ATOM 4099 O O . LYS B 1 106 ? 9.172 11.086 3.074 1 97.44 106 LYS B O 1
ATOM 4104 N N . TYR B 1 107 ? 10.594 11.984 4.609 1 96.88 107 TYR B N 1
ATOM 4105 C CA . TYR B 1 107 ? 11.766 11.539 3.867 1 96.88 107 TYR B CA 1
ATOM 4106 C C . TYR B 1 107 ? 11.867 10.023 3.865 1 96.88 107 TYR B C 1
ATOM 4108 O O . TYR B 1 107 ? 12.148 9.414 2.828 1 96.88 107 TYR B O 1
ATOM 4116 N N . GLN B 1 108 ? 11.672 9.438 5.023 1 96.31 108 GLN B N 1
ATOM 4117 C CA . GLN B 1 108 ? 11.664 7.977 5.102 1 96.31 108 GLN B CA 1
ATOM 4118 C C . GLN B 1 108 ? 10.555 7.383 4.238 1 96.31 108 GLN B C 1
ATOM 4120 O O . GLN B 1 108 ? 10.727 6.316 3.648 1 96.31 108 GLN B O 1
ATOM 4125 N N . ALA B 1 109 ? 9.406 8.016 4.176 1 96.44 109 ALA B N 1
ATOM 4126 C CA . ALA B 1 109 ? 8.32 7.57 3.314 1 96.44 109 ALA B CA 1
ATOM 4127 C C . ALA B 1 109 ? 8.742 7.582 1.848 1 96.44 109 ALA B C 1
ATOM 4129 O O . ALA B 1 109 ? 8.352 6.695 1.078 1 96.44 109 ALA B O 1
ATOM 4130 N N . PHE B 1 110 ? 9.57 8.617 1.484 1 96.44 110 PHE B N 1
ATOM 4131 C CA . PHE B 1 110 ? 10.102 8.719 0.132 1 96.44 110 PHE B CA 1
ATOM 4132 C C . PHE B 1 110 ? 11.047 7.555 -0.161 1 96.44 110 PHE B C 1
ATOM 4134 O O . PHE B 1 110 ? 10.945 6.918 -1.211 1 96.44 110 PHE B O 1
ATOM 4141 N N . LEU B 1 111 ? 11.852 7.238 0.777 1 95.69 111 LEU B N 1
ATOM 4142 C CA . LEU B 1 111 ? 12.797 6.137 0.617 1 95.69 111 LEU B CA 1
ATOM 4143 C C . LEU B 1 111 ? 12.062 4.801 0.523 1 95.69 111 LEU B C 1
ATOM 4145 O O . LEU B 1 111 ? 12.438 3.941 -0.277 1 95.69 111 LEU B O 1
ATOM 4149 N N . ASN B 1 112 ? 11.062 4.609 1.339 1 95.25 112 ASN B N 1
ATOM 4150 C CA . ASN B 1 112 ? 10.266 3.385 1.289 1 95.25 112 ASN B CA 1
ATOM 4151 C C . ASN B 1 112 ? 9.586 3.211 -0.068 1 95.25 112 ASN B C 1
ATOM 4153 O O . ASN B 1 112 ? 9.562 2.107 -0.616 1 95.25 112 ASN B O 1
ATOM 4157 N N . THR B 1 113 ? 9.016 4.32 -0.562 1 95.38 113 THR B N 1
ATOM 4158 C CA . THR B 1 113 ? 8.352 4.27 -1.859 1 95.38 113 THR B CA 1
ATOM 4159 C C . THR B 1 113 ? 9.352 3.947 -2.969 1 95.38 113 THR B C 1
ATOM 4161 O O . THR B 1 113 ? 9.016 3.248 -3.926 1 95.38 113 THR B O 1
ATOM 4164 N N . LYS B 1 114 ? 10.508 4.48 -2.818 1 95.31 114 LYS B N 1
ATOM 4165 C CA . LYS B 1 114 ? 11.562 4.168 -3.781 1 95.31 114 LYS B CA 1
ATOM 4166 C C . LYS B 1 114 ? 11.875 2.674 -3.787 1 95.31 114 LYS B C 1
ATOM 4168 O O . LYS B 1 114 ? 11.953 2.055 -4.852 1 95.31 114 LYS B O 1
ATOM 4173 N N . ASN B 1 115 ? 12.039 2.07 -2.605 1 93.88 115 ASN B N 1
ATOM 4174 C CA . ASN B 1 115 ? 12.305 0.64 -2.49 1 93.88 115 ASN B CA 1
ATOM 4175 C C . ASN B 1 115 ? 11.148 -0.192 -3.033 1 93.88 115 ASN B C 1
ATOM 4177 O O . ASN B 1 115 ? 11.367 -1.213 -3.688 1 93.88 115 ASN B O 1
ATOM 4181 N N . GLN B 1 116 ? 9.961 0.231 -2.725 1 94.12 116 GLN B N 1
ATOM 4182 C CA . GLN B 1 116 ? 8.781 -0.461 -3.234 1 94.12 116 GLN B CA 1
ATOM 4183 C C . GLN B 1 116 ? 8.734 -0.402 -4.758 1 94.12 116 GLN B C 1
ATOM 4185 O O . GLN B 1 116 ? 8.305 -1.361 -5.406 1 94.12 116 GLN B O 1
ATOM 4190 N N . LEU B 1 117 ? 9.102 0.788 -5.242 1 93.81 117 LEU B N 1
ATOM 4191 C CA . LEU B 1 117 ? 9.117 0.967 -6.691 1 93.81 117 LEU B CA 1
ATOM 4192 C C . LEU B 1 117 ? 10.094 -0.002 -7.348 1 93.81 117 LEU B C 1
ATOM 4194 O O . LEU B 1 117 ? 9.789 -0.581 -8.391 1 93.81 117 LEU B O 1
ATOM 4198 N N . PHE B 1 118 ? 11.203 -0.217 -6.75 1 94 118 PHE B N 1
ATOM 4199 C CA . PHE B 1 118 ? 12.188 -1.149 -7.285 1 94 118 PHE B CA 1
ATOM 4200 C C . PHE B 1 118 ? 11.656 -2.576 -7.262 1 94 118 PHE B C 1
ATOM 4202 O O . PHE B 1 118 ? 11.852 -3.334 -8.211 1 94 118 PHE B O 1
ATOM 4209 N N . PHE B 1 119 ? 10.992 -2.893 -6.25 1 93.56 119 PHE B N 1
ATOM 4210 C CA . PHE B 1 119 ? 10.344 -4.199 -6.184 1 93.56 119 PHE B CA 1
ATOM 4211 C C . PHE B 1 119 ? 9.305 -4.344 -7.289 1 93.56 119 PHE B C 1
ATOM 4213 O O . PHE B 1 119 ? 9.219 -5.391 -7.934 1 93.56 119 PHE B O 1
ATOM 4220 N N . GLN B 1 120 ? 8.531 -3.277 -7.453 1 92.56 120 GLN B N 1
ATOM 4221 C CA . GLN B 1 120 ? 7.496 -3.305 -8.484 1 92.56 120 GLN B CA 1
ATOM 4222 C C . GLN B 1 120 ? 8.102 -3.49 -9.867 1 92.56 120 GLN B C 1
ATOM 4224 O O . GLN B 1 120 ? 7.566 -4.23 -10.695 1 92.56 120 GLN B O 1
ATOM 4229 N N . VAL B 1 121 ? 9.18 -2.82 -10.117 1 93.12 121 VAL B N 1
ATOM 4230 C CA . VAL B 1 121 ? 9.852 -2.932 -11.406 1 93.12 121 VAL B CA 1
ATOM 4231 C C . VAL B 1 121 ? 10.336 -4.367 -11.617 1 93.12 121 VAL B C 1
ATOM 4233 O O . VAL B 1 121 ? 10.094 -4.961 -12.672 1 93.12 121 VAL B O 1
ATOM 4236 N N . ALA B 1 122 ? 10.938 -4.945 -10.609 1 92.5 122 ALA B N 1
ATOM 4237 C CA . ALA B 1 122 ? 11.422 -6.32 -10.703 1 92.5 122 ALA B CA 1
ATOM 4238 C C . ALA B 1 122 ? 10.266 -7.297 -10.883 1 92.5 122 ALA B C 1
ATOM 4240 O O . ALA B 1 122 ? 10.359 -8.234 -11.68 1 92.5 122 ALA B O 1
ATOM 4241 N N . SER B 1 123 ? 9.195 -7.07 -10.141 1 92.12 123 SER B N 1
ATOM 4242 C CA . SER B 1 123 ? 8.031 -7.953 -10.172 1 92.12 123 SER B CA 1
ATOM 4243 C C . SER B 1 123 ? 7.348 -7.922 -11.531 1 92.12 123 SER B C 1
ATOM 4245 O O . SER B 1 123 ? 6.656 -8.867 -11.906 1 92.12 123 SER B O 1
ATOM 4247 N N . ALA B 1 124 ? 7.52 -6.789 -12.227 1 89.81 124 ALA B N 1
ATOM 4248 C CA . ALA B 1 124 ? 6.941 -6.684 -13.562 1 89.81 124 ALA B CA 1
ATOM 4249 C C . ALA B 1 124 ? 7.934 -7.137 -14.625 1 89.81 124 ALA B C 1
ATOM 4251 O O . ALA B 1 124 ? 7.539 -7.637 -15.68 1 89.81 124 ALA B O 1
ATOM 4252 N N . TYR B 1 125 ? 9.203 -7.105 -14.367 1 92.81 125 TYR B N 1
ATOM 4253 C CA . TYR B 1 125 ? 10.266 -7.383 -15.32 1 92.81 125 TYR B CA 1
ATOM 4254 C C . TYR B 1 125 ? 10.438 -8.883 -15.531 1 92.81 125 TYR B C 1
ATOM 4256 O O . TYR B 1 125 ? 10.508 -9.359 -16.672 1 92.81 125 TYR B O 1
ATOM 4264 N N . TYR B 1 126 ? 10.438 -9.617 -14.508 1 92.31 126 TYR B N 1
ATOM 4265 C CA . TYR B 1 126 ? 10.805 -11.023 -14.602 1 92.31 126 TYR B CA 1
ATOM 4266 C C . TYR B 1 126 ? 9.688 -11.836 -15.242 1 92.31 126 TYR B C 1
ATOM 4268 O O . TYR B 1 126 ? 9.945 -12.758 -16.016 1 92.31 126 TYR B O 1
ATOM 4276 N N . PRO B 1 127 ? 8.477 -11.477 -14.969 1 90.56 127 PRO B N 1
ATOM 4277 C CA . PRO B 1 127 ? 7.426 -12.148 -15.742 1 90.56 127 PRO B CA 1
ATOM 4278 C C . PRO B 1 127 ? 7.531 -11.875 -17.234 1 90.56 127 PRO B C 1
ATOM 4280 O O . PRO B 1 127 ? 7.188 -12.742 -18.047 1 90.56 127 PRO B O 1
ATOM 4283 N N . LEU B 1 128 ? 7.953 -10.703 -17.578 1 90.44 128 LEU B N 1
ATOM 4284 C CA . LEU B 1 128 ? 8.18 -10.406 -18.984 1 90.44 128 LEU B CA 1
ATOM 4285 C C . LEU B 1 128 ? 9.328 -11.242 -19.531 1 90.44 128 LEU B C 1
ATOM 4287 O O . LEU B 1 128 ? 9.258 -11.734 -20.656 1 90.44 128 LEU B O 1
ATOM 4291 N N . TYR B 1 129 ? 10.328 -11.398 -18.719 1 92 129 TYR B N 1
ATOM 4292 C CA . TYR B 1 129 ? 11.438 -12.281 -19.062 1 92 129 TYR B CA 1
ATOM 4293 C C . TYR B 1 129 ? 10.945 -13.703 -19.297 1 92 129 TYR B C 1
ATOM 4295 O O . TYR B 1 129 ? 11.312 -14.336 -20.297 1 92 129 TYR B O 1
ATOM 4303 N N . GLU B 1 130 ? 10.164 -14.148 -18.391 1 93.38 130 GLU B N 1
ATOM 4304 C CA . GLU B 1 130 ? 9.617 -15.5 -18.5 1 93.38 130 GLU B CA 1
ATOM 4305 C C . GLU B 1 130 ? 8.797 -15.664 -19.781 1 93.38 130 GLU B C 1
ATOM 4307 O O . GLU B 1 130 ? 8.969 -16.641 -20.516 1 93.38 130 GLU B O 1
ATOM 4312 N N . LEU B 1 131 ? 7.977 -14.672 -20.031 1 92.19 131 LEU B N 1
ATOM 4313 C CA . LEU B 1 131 ? 7.078 -14.734 -21.188 1 92.19 131 LEU B CA 1
ATOM 4314 C C . LEU B 1 131 ? 7.867 -14.789 -22.484 1 92.19 131 LEU B C 1
ATOM 4316 O O . LEU B 1 131 ? 7.574 -15.609 -23.359 1 92.19 131 LEU B O 1
ATOM 4320 N N . LEU B 1 132 ? 8.82 -14 -22.641 1 92.56 132 LEU B N 1
ATOM 4321 C CA . LEU B 1 132 ? 9.586 -13.922 -23.891 1 92.56 132 LEU B CA 1
ATOM 4322 C C . LEU B 1 132 ? 10.383 -15.203 -24.125 1 92.56 132 LEU B C 1
ATOM 4324 O O . LEU B 1 132 ? 10.469 -15.688 -25.25 1 92.56 132 LEU B O 1
ATOM 4328 N N . ASN B 1 133 ? 10.914 -15.75 -23.062 1 93.5 133 ASN B N 1
ATOM 4329 C CA . ASN B 1 133 ? 11.641 -17 -23.203 1 93.5 133 ASN B CA 1
ATOM 4330 C C . ASN B 1 133 ? 10.695 -18.172 -23.469 1 93.5 133 ASN B C 1
ATOM 4332 O O . ASN B 1 133 ? 11.039 -19.109 -24.188 1 93.5 133 ASN B O 1
ATOM 4336 N N . LEU B 1 134 ? 9.531 -18.125 -22.844 1 93.75 134 LEU B N 1
ATOM 4337 C CA . LEU B 1 134 ? 8.523 -19.141 -23.109 1 93.75 134 LEU B CA 1
ATOM 4338 C C . LEU B 1 134 ? 8.109 -19.125 -24.578 1 93.75 134 LEU B C 1
ATOM 4340 O O . LEU B 1 134 ? 7.914 -20.188 -25.188 1 93.75 134 LEU B O 1
ATOM 4344 N N . LYS B 1 135 ? 7.969 -17.938 -25.141 1 93.31 135 LYS B N 1
ATOM 4345 C CA . LYS B 1 135 ? 7.656 -17.812 -26.562 1 93.31 135 LYS B CA 1
ATOM 4346 C C . LYS B 1 135 ? 8.734 -18.484 -27.406 1 93.31 135 LYS B C 1
ATOM 4348 O O . LYS B 1 135 ? 8.422 -19.203 -28.359 1 93.31 135 LYS B O 1
ATOM 4353 N N . GLY B 1 136 ? 9.953 -18.266 -27.016 1 94.25 136 GLY B N 1
ATOM 4354 C CA . GLY B 1 136 ? 11.055 -18.875 -27.734 1 94.25 136 GLY B CA 1
ATOM 4355 C C . GLY B 1 136 ? 11.047 -20.391 -27.672 1 94.25 136 GLY B C 1
ATOM 4356 O O . GLY B 1 136 ? 11.234 -21.078 -28.672 1 94.25 136 GLY B O 1
ATOM 4357 N N . ILE B 1 137 ? 10.766 -20.875 -26.484 1 93.25 137 ILE B N 1
ATOM 4358 C CA . ILE B 1 137 ? 10.727 -22.312 -26.25 1 93.25 137 ILE B CA 1
ATOM 4359 C C . ILE B 1 137 ? 9.578 -22.922 -27.031 1 93.25 137 ILE B C 1
ATOM 4361 O O . ILE B 1 137 ? 9.719 -24 -27.625 1 93.25 137 ILE B O 1
ATOM 4365 N N . GLU B 1 138 ? 8.453 -22.266 -27.031 1 91.94 138 GLU B N 1
ATOM 4366 C CA . GLU B 1 138 ? 7.289 -22.781 -27.734 1 91.94 138 GLU B CA 1
ATOM 4367 C C . GLU B 1 138 ? 7.52 -22.766 -29.25 1 91.94 138 GLU B C 1
ATOM 4369 O O . GLU B 1 138 ? 7.078 -23.672 -29.953 1 91.94 138 GLU B O 1
ATOM 4374 N N . GLN B 1 139 ? 8.148 -21.781 -29.75 1 95.56 139 GLN B N 1
ATOM 4375 C CA . GLN B 1 139 ? 8.477 -21.719 -31.172 1 95.56 139 GLN B CA 1
ATOM 4376 C C . GLN B 1 139 ? 9.422 -22.844 -31.578 1 95.56 139 GLN B C 1
ATOM 4378 O O . GLN B 1 139 ? 9.227 -23.484 -32.625 1 95.56 139 GLN B O 1
ATOM 4383 N N . GLU B 1 140 ? 10.375 -23.062 -30.766 1 94.56 140 GLU B N 1
ATOM 4384 C CA . GLU B 1 140 ? 11.297 -24.172 -31.016 1 94.56 140 GLU B CA 1
ATOM 4385 C C . GLU B 1 140 ? 10.57 -25.516 -30.953 1 94.56 140 GLU B C 1
ATOM 4387 O O . GLU B 1 140 ? 10.852 -26.422 -31.734 1 94.56 140 GLU B O 1
ATOM 4392 N N . ASN B 1 141 ? 9.688 -25.625 -30.031 1 92.38 141 ASN B N 1
ATOM 4393 C CA . ASN B 1 141 ? 8.906 -26.844 -29.906 1 92.38 141 ASN B CA 1
ATOM 4394 C C . ASN B 1 141 ? 8.07 -27.109 -31.141 1 92.38 141 ASN B C 1
ATOM 4396 O O . ASN B 1 141 ? 7.973 -28.25 -31.594 1 92.38 141 ASN B O 1
ATOM 4400 N N . ILE B 1 142 ? 7.508 -26.062 -31.672 1 93.44 142 ILE B N 1
ATOM 4401 C CA . ILE B 1 142 ? 6.707 -26.188 -32.875 1 93.44 142 ILE B CA 1
ATOM 4402 C C . ILE B 1 142 ? 7.586 -26.703 -34.031 1 93.44 142 ILE B C 1
ATOM 4404 O O . ILE B 1 142 ? 7.188 -27.594 -34.781 1 93.44 142 ILE B O 1
ATOM 4408 N N . LYS B 1 143 ? 8.758 -26.234 -34.156 1 95.38 143 LYS B N 1
ATOM 4409 C CA . LYS B 1 143 ? 9.688 -26.656 -35.188 1 95.38 143 LYS B CA 1
ATOM 4410 C C . LY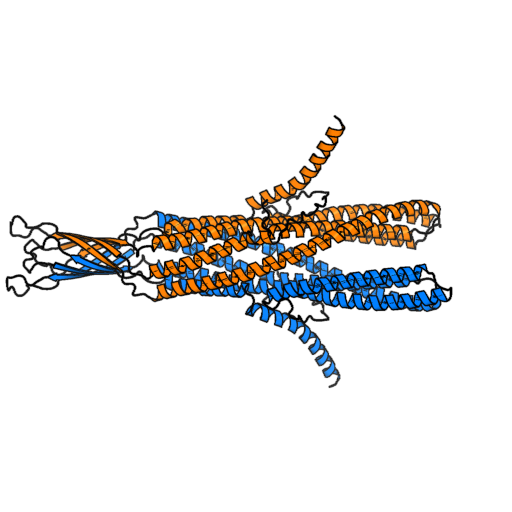S B 1 143 ? 10.055 -28.125 -35.031 1 95.38 143 LYS B C 1
ATOM 4412 O O . LYS B 1 143 ? 10.102 -28.875 -36 1 95.38 143 LYS B O 1
ATOM 4417 N N . ILE B 1 144 ? 10.281 -28.484 -33.812 1 92.94 144 ILE B N 1
ATOM 4418 C CA . ILE B 1 144 ? 10.641 -29.859 -33.5 1 92.94 144 ILE B CA 1
ATOM 4419 C C . ILE B 1 144 ? 9.477 -30.781 -33.844 1 92.94 144 ILE B C 1
ATOM 4421 O O . ILE B 1 144 ? 9.664 -31.812 -34.5 1 92.94 144 ILE B O 1
ATOM 4425 N N . LEU B 1 145 ? 8.312 -30.453 -33.438 1 91 145 LEU B N 1
ATOM 4426 C CA . LEU B 1 145 ? 7.129 -31.266 -33.656 1 91 145 LEU B CA 1
ATOM 4427 C C . LEU B 1 145 ? 6.824 -31.375 -35.156 1 91 145 LEU B C 1
ATOM 4429 O O . LEU B 1 145 ? 6.395 -32.438 -35.625 1 91 145 LEU B O 1
ATOM 4433 N N . GLU B 1 146 ? 7.055 -30.297 -35.875 1 93.5 146 GLU B N 1
ATOM 4434 C CA . GLU B 1 146 ? 6.855 -30.328 -37.312 1 93.5 146 GLU B CA 1
ATOM 4435 C C . GLU B 1 146 ? 7.828 -31.297 -37.969 1 93.5 146 GLU B C 1
ATOM 4437 O O . GLU B 1 146 ? 7.461 -31.984 -38.938 1 93.5 146 GLU B O 1
ATOM 4442 N N . SER B 1 147 ? 9.039 -31.344 -37.5 1 91.88 147 SER B N 1
ATOM 4443 C CA . SER B 1 147 ? 10.016 -32.312 -38 1 91.88 147 SER B CA 1
ATOM 4444 C C . SER B 1 147 ? 9.578 -33.719 -37.688 1 91.88 147 SER B C 1
ATOM 4446 O O . SER B 1 147 ? 9.711 -34.625 -38.531 1 91.88 147 SER B O 1
ATOM 4448 N N . TYR B 1 148 ? 9.078 -33.938 -36.5 1 87 148 TYR B N 1
ATOM 4449 C CA . TYR B 1 148 ? 8.586 -35.25 -36.125 1 87 148 TYR B CA 1
ATOM 4450 C C . TYR B 1 148 ? 7.379 -35.625 -36.969 1 87 148 TYR B C 1
ATOM 4452 O O . TYR B 1 148 ? 7.211 -36.812 -37.312 1 87 148 TYR B O 1
ATOM 4460 N N . LYS B 1 149 ? 6.559 -34.656 -37.25 1 87.88 149 LYS B N 1
ATOM 4461 C CA . LYS B 1 149 ? 5.395 -34.906 -38.094 1 87.88 149 LYS B CA 1
ATOM 4462 C C . LYS B 1 149 ? 5.816 -35.375 -39.469 1 87.88 149 LYS B C 1
ATOM 4464 O O . LYS B 1 149 ? 5.234 -36.312 -40.031 1 87.88 149 LYS B O 1
ATOM 4469 N N . LYS B 1 150 ? 6.828 -34.781 -40 1 91.19 150 LYS B N 1
ATOM 4470 C CA . LYS B 1 150 ? 7.348 -35.156 -41.312 1 91.19 150 LYS B CA 1
ATOM 4471 C C . LYS B 1 150 ? 7.898 -36.562 -41.281 1 91.19 150 LYS B C 1
ATOM 4473 O O . LYS B 1 150 ? 7.668 -37.344 -42.188 1 91.19 150 LYS B O 1
ATOM 4478 N N . ILE B 1 151 ? 8.602 -36.844 -40.219 1 84.44 151 ILE B N 1
ATOM 4479 C CA . ILE B 1 151 ? 9.195 -38.156 -40.062 1 84.44 151 ILE B CA 1
ATOM 4480 C C . ILE B 1 151 ? 8.094 -39.219 -39.906 1 84.44 151 ILE B C 1
ATOM 4482 O O . ILE B 1 151 ? 8.133 -40.25 -40.562 1 84.44 151 ILE B O 1
ATOM 4486 N N . ALA B 1 152 ? 7.121 -38.969 -39.062 1 82 152 ALA B N 1
ATOM 4487 C CA . ALA B 1 152 ? 6.012 -39.906 -38.844 1 82 152 ALA B CA 1
ATOM 4488 C C . ALA B 1 152 ? 5.207 -40.094 -40.125 1 82 152 ALA B C 1
ATOM 4490 O O . ALA B 1 152 ? 4.785 -41.219 -40.438 1 82 152 ALA B O 1
ATOM 4491 N N . SER B 1 153 ? 4.988 -39.031 -40.844 1 86.81 153 SER B N 1
ATOM 4492 C CA . SER B 1 153 ? 4.262 -39.125 -42.125 1 86.81 153 SER B CA 1
ATOM 4493 C C . SER B 1 153 ? 5.012 -39.969 -43.156 1 86.81 153 SER B C 1
ATOM 4495 O O . SER B 1 153 ? 4.41 -40.781 -43.844 1 86.81 153 SER B O 1
ATOM 4497 N N . ALA B 1 154 ? 6.301 -39.75 -43.188 1 86.88 154 ALA B N 1
ATOM 4498 C CA . ALA B 1 154 ? 7.125 -40.531 -44.125 1 86.88 154 ALA B CA 1
ATOM 4499 C C . ALA B 1 154 ? 7.109 -42 -43.781 1 86.88 154 ALA B C 1
ATOM 4501 O O . ALA B 1 154 ? 7.027 -42.875 -44.656 1 86.88 154 ALA B O 1
ATOM 4502 N N . LYS B 1 155 ? 7.191 -42.312 -42.531 1 82.88 155 LYS B N 1
ATOM 4503 C CA . LYS B 1 155 ? 7.156 -43.719 -42.094 1 82.88 155 LYS B CA 1
ATOM 4504 C C . LYS B 1 155 ? 5.797 -44.344 -42.375 1 82.88 155 LYS B C 1
ATOM 4506 O O . LYS B 1 155 ? 5.711 -45.531 -42.688 1 82.88 155 LYS B O 1
ATOM 4511 N N . PHE B 1 156 ? 4.766 -43.625 -42.156 1 82.25 156 PHE B N 1
ATOM 4512 C CA . PHE B 1 156 ? 3.412 -44.094 -42.406 1 82.25 156 PHE B CA 1
ATOM 4513 C C . PHE B 1 156 ? 3.227 -44.375 -43.906 1 82.25 156 PHE B C 1
ATOM 4515 O O . PHE B 1 156 ? 2.668 -45.406 -44.281 1 82.25 156 PHE B O 1
ATOM 4522 N N . GLU B 1 157 ? 3.725 -43.5 -44.656 1 86.38 157 GLU B N 1
ATOM 4523 C CA . GLU B 1 157 ? 3.6 -43.625 -46.125 1 86.38 157 GLU B CA 1
ATOM 4524 C C . GLU B 1 157 ? 4.363 -44.875 -46.625 1 86.38 157 GLU B C 1
ATOM 4526 O O . GLU B 1 157 ? 3.967 -45.5 -47.594 1 86.38 157 GLU B O 1
ATOM 4531 N N . ASN B 1 158 ? 5.395 -45.25 -45.906 1 85.94 158 ASN B N 1
ATOM 4532 C CA . ASN B 1 158 ? 6.219 -46.375 -46.281 1 85.94 158 ASN B CA 1
ATOM 4533 C C . ASN B 1 158 ? 5.773 -47.656 -45.562 1 85.94 158 ASN B C 1
ATOM 4535 O O . ASN B 1 158 ? 6.465 -48.688 -45.625 1 85.94 158 ASN B O 1
ATOM 4539 N N . GLY B 1 159 ? 4.613 -47.562 -44.812 1 77.19 159 GLY B N 1
ATOM 4540 C CA . GLY B 1 159 ? 4.02 -48.719 -44.156 1 77.19 159 GLY B CA 1
ATOM 4541 C C . GLY B 1 159 ? 4.746 -49.156 -42.906 1 77.19 159 GLY B C 1
ATOM 4542 O O . GLY B 1 159 ? 4.562 -50.281 -42.438 1 77.19 159 GLY B O 1
ATOM 4543 N N . LYS B 1 160 ? 5.59 -48.344 -42.406 1 74.94 160 LYS B N 1
ATOM 4544 C CA . LYS B 1 160 ? 6.402 -48.688 -41.25 1 74.94 160 LYS B CA 1
ATOM 4545 C C . LYS B 1 160 ? 5.953 -47.938 -40 1 74.94 160 LYS B C 1
ATOM 4547 O O . LYS B 1 160 ? 6.527 -48.094 -38.938 1 74.94 160 LYS B O 1
ATOM 4552 N N . GLY B 1 161 ? 4.961 -47.062 -40.312 1 72.31 161 GLY B N 1
ATOM 4553 C CA . GLY B 1 161 ? 4.473 -46.281 -39.188 1 72.31 161 GLY B CA 1
ATOM 4554 C C . GLY B 1 161 ? 2.961 -46.281 -39.062 1 72.31 161 GLY B C 1
ATOM 4555 O O . GLY B 1 161 ? 2.27 -46.875 -39.906 1 72.31 161 GLY B O 1
ATOM 4556 N N . SER B 1 162 ? 2.484 -45.75 -38 1 75.38 162 SER B N 1
ATOM 4557 C CA . SER B 1 162 ? 1.046 -45.719 -37.75 1 75.38 162 SER B CA 1
ATOM 4558 C C . SER B 1 162 ? 0.481 -44.344 -38 1 75.38 162 SER B C 1
ATOM 4560 O O . SER B 1 162 ? 1.147 -43.312 -37.75 1 75.38 162 SER B O 1
ATOM 4562 N N . LEU B 1 163 ? -0.72 -44.375 -38.562 1 73.69 163 LEU B N 1
ATOM 4563 C CA . LEU B 1 163 ? -1.446 -43.125 -38.75 1 73.69 163 LEU B CA 1
ATOM 4564 C C . LEU B 1 163 ? -1.682 -42.438 -37.406 1 73.69 163 LEU B C 1
ATOM 4566 O O . LEU B 1 163 ? -1.712 -41.188 -37.312 1 73.69 163 LEU B O 1
ATOM 4570 N N . VAL B 1 164 ? -1.756 -43.188 -36.406 1 68.06 164 VAL B N 1
ATOM 4571 C CA . VAL B 1 164 ? -1.996 -42.688 -35.062 1 68.06 164 VAL B CA 1
ATOM 4572 C C . VAL B 1 164 ? -0.829 -41.812 -34.625 1 68.06 164 VAL B C 1
ATOM 4574 O O . VAL B 1 164 ? -1.029 -40.781 -33.969 1 68.06 164 VAL B O 1
ATOM 4577 N N . ASP B 1 165 ? 0.362 -42.156 -35.094 1 77.25 165 ASP B N 1
ATOM 4578 C CA . ASP B 1 165 ? 1.539 -41.375 -34.719 1 77.25 165 ASP B CA 1
ATOM 4579 C C . ASP B 1 165 ? 1.52 -40 -35.406 1 77.25 165 ASP B C 1
ATOM 4581 O O . ASP B 1 165 ? 1.844 -39 -34.781 1 77.25 165 ASP B O 1
ATOM 4585 N N . VAL B 1 166 ? 1.069 -39.969 -36.594 1 79.94 166 VAL B N 1
ATOM 4586 C CA . VAL B 1 166 ? 1 -38.719 -37.344 1 79.94 166 VAL B CA 1
ATOM 4587 C C . VAL B 1 166 ? -0.043 -37.781 -36.75 1 79.94 166 VAL B C 1
ATOM 4589 O O . VAL B 1 166 ? 0.209 -36.594 -36.562 1 79.94 166 VAL B O 1
ATOM 4592 N N . LEU B 1 167 ? -1.142 -38.375 -36.406 1 73.5 167 LEU B N 1
ATOM 4593 C CA . LEU B 1 167 ? -2.225 -37.594 -35.812 1 73.5 167 LEU B CA 1
ATOM 4594 C C . LEU B 1 167 ? -1.829 -37.062 -34.438 1 73.5 167 LEU B C 1
ATOM 4596 O O . LEU B 1 167 ? -2.17 -35.938 -34.094 1 73.5 167 LEU B O 1
ATOM 4600 N N . ARG B 1 168 ? -1.161 -37.844 -33.719 1 75.31 168 ARG B N 1
ATOM 4601 C CA . ARG B 1 168 ? -0.694 -37.438 -32.406 1 75.31 168 ARG B CA 1
ATOM 4602 C C . ARG B 1 168 ? 0.228 -36.219 -32.5 1 75.31 168 ARG B C 1
ATOM 4604 O O . ARG B 1 168 ? 0.083 -35.25 -31.734 1 75.31 168 ARG B O 1
ATOM 4611 N N . VAL B 1 169 ? 1.147 -36.25 -33.375 1 82.31 169 VAL B N 1
ATOM 4612 C CA . VAL B 1 169 ? 2.086 -35.156 -33.5 1 82.31 169 VAL B CA 1
ATOM 4613 C C . VAL B 1 169 ? 1.342 -33.906 -34 1 82.31 169 VAL B C 1
ATOM 4615 O O . VAL B 1 169 ? 1.649 -32.781 -33.562 1 82.31 169 VAL B O 1
ATOM 4618 N N . ASP B 1 170 ? 0.3 -34.125 -34.812 1 81.75 170 ASP B N 1
ATOM 4619 C CA . ASP B 1 170 ? -0.496 -33 -35.312 1 81.75 170 ASP B CA 1
ATOM 4620 C C . ASP B 1 170 ? -1.232 -32.312 -34.188 1 81.75 170 ASP B C 1
ATOM 4622 O O . ASP B 1 170 ? -1.308 -31.062 -34.156 1 81.75 170 ASP B O 1
ATOM 4626 N N . ILE B 1 171 ? -1.736 -33.031 -33.312 1 72.19 171 ILE B N 1
ATOM 4627 C CA . ILE B 1 171 ? -2.428 -32.469 -32.156 1 72.19 171 ILE B CA 1
ATOM 4628 C C . ILE B 1 171 ? -1.443 -31.688 -31.281 1 72.19 171 ILE B C 1
ATOM 4630 O O . ILE B 1 171 ? -1.759 -30.594 -30.812 1 72.19 171 ILE B O 1
ATOM 4634 N N . MET B 1 172 ? -0.272 -32.25 -31.141 1 81.06 172 MET B N 1
ATOM 4635 C CA . MET B 1 172 ? 0.743 -31.609 -30.328 1 81.06 172 MET B CA 1
ATOM 4636 C C . MET B 1 172 ? 1.196 -30.297 -30.969 1 81.06 172 MET B C 1
ATOM 4638 O O . MET B 1 172 ? 1.463 -29.312 -30.266 1 81.06 172 MET B O 1
ATOM 4642 N N . VAL B 1 173 ? 1.246 -30.281 -32.281 1 85.44 173 VAL B N 1
ATOM 4643 C CA . VAL B 1 173 ? 1.615 -29.062 -33 1 85.44 173 VAL B CA 1
ATOM 4644 C C . VAL B 1 173 ? 0.549 -27.984 -32.781 1 85.44 173 VAL B C 1
ATOM 4646 O O . VAL B 1 173 ? 0.872 -26.844 -32.469 1 85.44 173 VAL B O 1
ATOM 4649 N N . LYS B 1 174 ? -0.71 -28.375 -32.844 1 78.69 174 LYS B N 1
ATOM 4650 C CA . LYS B 1 174 ? -1.808 -27.422 -32.656 1 78.69 174 LYS B CA 1
ATOM 4651 C C . LYS B 1 174 ? -1.835 -26.891 -31.234 1 78.69 174 LYS B C 1
ATOM 4653 O O . LYS B 1 174 ? -2.111 -25.703 -31.016 1 78.69 174 LYS B O 1
ATOM 4658 N N . GLU B 1 175 ? -1.576 -27.75 -30.328 1 76.69 175 GLU B N 1
ATOM 4659 C CA . GLU B 1 175 ? -1.503 -27.328 -28.938 1 76.69 175 GLU B CA 1
ATOM 4660 C C . GLU B 1 175 ? -0.386 -26.312 -28.719 1 76.69 175 GLU B C 1
ATOM 4662 O O . GLU B 1 175 ? -0.579 -25.312 -28.031 1 76.69 175 GLU B O 1
ATOM 4667 N N . ALA B 1 176 ? 0.77 -26.609 -29.281 1 85 176 ALA B N 1
ATOM 4668 C CA . ALA B 1 176 ? 1.916 -25.703 -29.141 1 85 176 ALA B CA 1
ATOM 4669 C C . ALA B 1 176 ? 1.636 -24.359 -29.797 1 85 176 ALA B C 1
ATOM 4671 O O . ALA B 1 176 ? 2.016 -23.312 -29.281 1 85 176 ALA B O 1
ATOM 4672 N N . GLN B 1 177 ? 0.882 -24.422 -30.922 1 85.69 177 GLN B N 1
ATOM 4673 C CA . GLN B 1 177 ? 0.524 -23.188 -31.625 1 85.69 177 GLN B CA 1
ATOM 4674 C C . GLN B 1 177 ? -0.463 -22.359 -30.812 1 85.69 177 GLN B C 1
ATOM 4676 O O . GLN B 1 177 ? -0.359 -21.125 -30.766 1 85.69 177 GLN B O 1
ATOM 4681 N N . THR B 1 178 ? -1.351 -22.984 -30.234 1 78.75 178 THR B N 1
ATOM 4682 C CA . THR B 1 178 ? -2.312 -22.312 -29.375 1 78.75 178 THR B CA 1
ATOM 4683 C C . THR B 1 178 ? -1.612 -21.688 -28.172 1 78.75 178 THR B C 1
ATOM 4685 O O . THR B 1 178 ? -1.901 -20.547 -27.797 1 78.75 178 THR B O 1
ATOM 4688 N N . ASN B 1 179 ? -0.731 -22.453 -27.562 1 82.06 179 ASN B N 1
ATOM 4689 C CA . ASN B 1 179 ? 0.027 -21.922 -26.438 1 82.06 179 ASN B CA 1
ATOM 4690 C C . ASN B 1 179 ? 0.83 -20.688 -26.828 1 82.06 179 ASN B C 1
ATOM 4692 O O . ASN B 1 179 ? 0.897 -19.719 -26.062 1 82.06 179 ASN B O 1
ATOM 4696 N N . LEU B 1 180 ? 1.44 -20.75 -27.969 1 87.25 180 LEU B N 1
ATOM 4697 C CA . LEU B 1 180 ? 2.209 -19.609 -28.453 1 87.25 180 LEU B CA 1
ATOM 4698 C C . LEU B 1 180 ? 1.306 -18.406 -28.688 1 87.25 180 LEU B C 1
ATOM 4700 O O . LEU B 1 180 ? 1.675 -17.281 -28.344 1 87.25 180 LEU B O 1
ATOM 4704 N N . SER B 1 181 ? 0.108 -18.625 -29.203 1 84.38 181 SER B N 1
ATOM 4705 C CA . SER B 1 181 ? -0.855 -17.547 -29.438 1 84.38 181 SER B CA 1
ATOM 4706 C C . SER B 1 181 ? -1.271 -16.891 -28.125 1 84.38 181 SER B C 1
ATOM 4708 O O . SER B 1 181 ? -1.434 -15.672 -28.062 1 84.38 181 SER B O 1
ATOM 4710 N N . ILE B 1 182 ? -1.392 -17.656 -27.109 1 78.88 182 ILE B N 1
ATOM 4711 C CA . ILE B 1 182 ? -1.759 -17.156 -25.797 1 78.88 182 ILE B CA 1
ATOM 4712 C C . ILE B 1 182 ? -0.636 -16.266 -25.25 1 78.88 182 ILE B C 1
ATOM 4714 O O . ILE B 1 182 ? -0.891 -15.188 -24.719 1 78.88 182 ILE B O 1
ATOM 4718 N N . LEU B 1 183 ? 0.551 -16.703 -25.391 1 86.88 183 LEU B N 1
ATOM 4719 C CA . LEU B 1 183 ? 1.698 -15.93 -24.922 1 86.88 183 LEU B CA 1
ATOM 4720 C C . LEU B 1 183 ? 1.804 -14.617 -25.688 1 86.88 183 LEU B C 1
ATOM 4722 O O . LEU B 1 183 ? 2.117 -13.578 -25.094 1 86.88 183 LEU B O 1
ATOM 4726 N N . GLU B 1 184 ? 1.45 -14.688 -26.953 1 87.69 184 GLU B N 1
ATOM 4727 C CA . GLU B 1 184 ? 1.509 -13.492 -27.797 1 87.69 184 GLU B CA 1
ATOM 4728 C C . GLU B 1 184 ? 0.45 -12.469 -27.375 1 87.69 184 GLU B C 1
ATOM 4730 O O . GLU B 1 184 ? 0.687 -11.266 -27.438 1 87.69 184 GLU B O 1
ATOM 4735 N N . LYS B 1 185 ? -0.6 -12.93 -26.922 1 81.12 185 LYS B N 1
ATOM 4736 C CA . LYS B 1 185 ? -1.679 -12.055 -26.484 1 81.12 185 LYS B CA 1
ATOM 4737 C C . LYS B 1 185 ? -1.383 -11.477 -25.094 1 81.12 185 LYS B C 1
ATOM 4739 O O . LYS B 1 185 ? -1.872 -10.398 -24.75 1 81.12 185 LYS B O 1
ATOM 4744 N N . LYS B 1 186 ? -0.611 -12.156 -24.328 1 83.56 186 LYS B N 1
ATOM 4745 C CA . LYS B 1 186 ? -0.273 -11.727 -22.969 1 83.56 186 LYS B CA 1
ATOM 4746 C C . LYS B 1 186 ? 0.831 -10.68 -22.984 1 83.56 186 LYS B C 1
ATOM 4748 O O . LYS B 1 186 ? 0.931 -9.859 -22.062 1 83.56 186 LYS B O 1
ATOM 4753 N N . GLU B 1 187 ? 1.591 -10.695 -23.984 1 88.44 187 GLU B N 1
ATOM 4754 C CA . GLU B 1 187 ? 2.797 -9.875 -24.031 1 88.44 187 GLU B CA 1
ATOM 4755 C C . GLU B 1 187 ? 2.453 -8.391 -23.984 1 88.44 187 GLU B C 1
ATOM 4757 O O . GLU B 1 187 ? 3.037 -7.637 -23.203 1 88.44 187 GLU B O 1
ATOM 4762 N N . PRO B 1 188 ? 1.441 -7.914 -24.75 1 84.69 188 PRO B N 1
ATOM 4763 C CA . PRO B 1 188 ? 1.136 -6.484 -24.719 1 84.69 188 PRO B CA 1
ATOM 4764 C C . PRO B 1 188 ? 0.639 -6.023 -23.344 1 84.69 188 PRO B C 1
ATOM 4766 O O . PRO B 1 188 ? 0.944 -4.906 -22.922 1 84.69 188 PRO B O 1
ATOM 4769 N N . ALA B 1 189 ? -0.02 -6.824 -22.703 1 80.31 189 ALA B N 1
ATOM 4770 C CA . ALA B 1 189 ? -0.525 -6.465 -21.391 1 80.31 189 ALA B CA 1
ATOM 4771 C C . ALA B 1 189 ? 0.616 -6.324 -20.391 1 80.31 189 ALA B C 1
ATOM 4773 O O . ALA B 1 189 ? 0.641 -5.379 -19.594 1 80.31 189 ALA B O 1
ATOM 4774 N N . LEU B 1 190 ? 1.52 -7.242 -20.375 1 85.69 190 LEU B N 1
ATOM 4775 C CA . LEU B 1 190 ? 2.656 -7.188 -19.469 1 85.69 190 LEU B CA 1
ATOM 4776 C C . LEU B 1 190 ? 3.566 -6.008 -19.797 1 85.69 190 LEU B C 1
ATOM 4778 O O . LEU B 1 190 ? 4.086 -5.348 -18.906 1 85.69 190 LEU B O 1
ATOM 4782 N N . THR B 1 191 ? 3.629 -5.801 -21.125 1 88.81 191 THR B N 1
ATOM 4783 C CA . THR B 1 191 ? 4.449 -4.68 -21.578 1 88.81 191 THR B CA 1
ATOM 4784 C C . THR B 1 191 ? 3.84 -3.352 -21.141 1 88.81 191 THR B C 1
ATOM 4786 O O . THR B 1 191 ? 4.547 -2.469 -20.656 1 88.81 191 THR B O 1
ATOM 4789 N N . ALA B 1 192 ? 2.613 -3.221 -21.266 1 84.19 192 ALA B N 1
ATOM 4790 C CA . ALA B 1 192 ? 1.919 -2.002 -20.875 1 84.19 192 ALA B CA 1
ATOM 4791 C C . ALA B 1 192 ? 2.037 -1.775 -19.359 1 84.19 192 ALA B C 1
ATOM 4793 O O . ALA B 1 192 ? 2.238 -0.645 -18.906 1 84.19 192 ALA B O 1
ATOM 4794 N N . TRP B 1 193 ? 1.925 -2.787 -18.641 1 83.69 193 TRP B N 1
ATOM 4795 C CA . TRP B 1 193 ? 2.039 -2.686 -17.188 1 83.69 193 TRP B CA 1
ATOM 4796 C C . TRP B 1 193 ? 3.439 -2.234 -16.781 1 83.69 193 TRP B C 1
ATOM 4798 O O . TRP B 1 193 ? 3.592 -1.329 -15.953 1 83.69 193 TRP B O 1
ATOM 4808 N N . PHE B 1 194 ? 4.402 -2.834 -17.391 1 90.06 194 PHE B N 1
ATOM 4809 C CA . PHE B 1 194 ? 5.785 -2.475 -17.094 1 90.06 194 PHE B CA 1
ATOM 4810 C C . PHE B 1 194 ? 6.055 -1.02 -17.453 1 90.06 194 PHE B C 1
ATOM 4812 O O . PHE B 1 194 ? 6.641 -0.276 -16.672 1 90.06 194 PHE B O 1
ATOM 4819 N N . ASN B 1 195 ? 5.535 -0.603 -18.562 1 88.56 195 ASN B N 1
ATOM 4820 C CA . ASN B 1 195 ? 5.758 0.764 -19.016 1 88.56 195 ASN B CA 1
ATOM 4821 C C . ASN B 1 195 ? 4.98 1.771 -18.172 1 88.56 195 ASN B C 1
ATOM 4823 O O . ASN B 1 195 ? 5.418 2.91 -18 1 88.56 195 ASN B O 1
ATOM 4827 N N . SER B 1 196 ? 3.928 1.352 -17.641 1 86.75 196 SER B N 1
ATOM 4828 C CA . SER B 1 196 ? 3.176 2.234 -16.75 1 86.75 196 SER B CA 1
ATOM 4829 C C . SER B 1 196 ? 3.969 2.553 -15.492 1 86.75 196 SER B C 1
ATOM 4831 O O . SER B 1 196 ? 3.912 3.674 -14.984 1 86.75 196 SER B O 1
ATOM 4833 N N . ILE B 1 197 ? 4.703 1.561 -14.953 1 89 197 ILE B N 1
ATOM 4834 C CA . ILE B 1 197 ? 5.539 1.758 -13.773 1 89 197 ILE B CA 1
ATOM 4835 C C . ILE B 1 197 ? 6.66 2.742 -14.094 1 89 197 ILE B C 1
ATOM 4837 O O . ILE B 1 197 ? 7.047 3.551 -13.25 1 89 197 ILE B O 1
ATOM 4841 N N . LEU B 1 198 ? 7.07 2.703 -15.391 1 90.5 198 LEU B N 1
ATOM 4842 C CA . LEU B 1 198 ? 8.172 3.555 -15.828 1 90.5 198 LEU B CA 1
ATOM 4843 C C . LEU B 1 198 ? 7.648 4.898 -16.328 1 90.5 198 LEU B C 1
ATOM 4845 O O . LEU B 1 198 ? 8.438 5.793 -16.656 1 90.5 198 LEU B O 1
ATOM 4849 N N . ASN B 1 199 ? 6.367 5.016 -16.359 1 88.06 199 ASN B N 1
ATOM 4850 C CA . ASN B 1 199 ? 5.719 6.223 -16.859 1 88.06 199 ASN B CA 1
ATOM 4851 C C . ASN B 1 199 ? 6.152 6.543 -18.281 1 88.06 199 ASN B C 1
ATOM 4853 O O . ASN B 1 199 ? 6.594 7.66 -18.562 1 88.06 199 ASN B O 1
ATOM 4857 N N . ARG B 1 200 ? 6.039 5.527 -19.047 1 88.44 200 ARG B N 1
ATOM 4858 C CA . ARG B 1 200 ? 6.332 5.648 -20.469 1 88.44 200 ARG B CA 1
ATOM 4859 C C . ARG B 1 200 ? 5.145 5.207 -21.312 1 88.44 200 ARG B C 1
ATOM 4861 O O . ARG B 1 200 ? 4.094 4.844 -20.766 1 88.44 200 ARG B O 1
ATOM 4868 N N . LYS B 1 201 ? 5.348 5.324 -22.625 1 86.75 201 LYS B N 1
ATOM 4869 C CA . LYS B 1 201 ? 4.289 4.883 -23.531 1 86.75 201 LYS B CA 1
ATOM 4870 C C . LYS B 1 201 ? 4.012 3.391 -23.359 1 86.75 201 LYS B C 1
ATOM 4872 O O . LYS B 1 201 ? 4.938 2.6 -23.172 1 86.75 201 LYS B O 1
ATOM 4877 N N . TYR B 1 202 ? 2.785 2.994 -23.375 1 82.88 202 TYR B N 1
ATOM 4878 C CA . TYR B 1 202 ? 2.33 1.653 -23.016 1 82.88 202 TYR B CA 1
ATOM 4879 C C . TYR B 1 202 ? 2.959 0.61 -23.938 1 82.88 202 TYR B C 1
ATOM 4881 O O . TYR B 1 202 ? 3.09 -0.557 -23.562 1 82.88 202 TYR B O 1
ATOM 4889 N N . ASP B 1 203 ? 3.432 1.099 -25.172 1 85.81 203 ASP B N 1
ATOM 4890 C CA . ASP B 1 203 ? 3.922 0.124 -26.141 1 85.81 203 ASP B CA 1
ATOM 4891 C C . ASP B 1 203 ? 5.418 0.301 -26.391 1 85.81 203 ASP B C 1
ATOM 4893 O O . ASP B 1 203 ? 5.957 -0.211 -27.375 1 85.81 203 ASP B O 1
ATOM 4897 N N . GLU B 1 204 ? 5.977 0.997 -25.469 1 89.31 204 GLU B N 1
ATOM 4898 C CA . GLU B 1 204 ? 7.418 1.169 -25.625 1 89.31 204 GLU B CA 1
ATOM 4899 C C . GLU B 1 204 ? 8.148 -0.162 -25.484 1 89.31 204 GLU B C 1
ATOM 4901 O O . GLU B 1 204 ? 7.812 -0.974 -24.625 1 89.31 204 GLU B O 1
ATOM 4906 N N . LYS B 1 205 ? 9.117 -0.376 -26.312 1 89.81 205 LYS B N 1
ATOM 4907 C CA . LYS B 1 205 ? 9.844 -1.641 -26.328 1 89.81 205 LYS B CA 1
ATOM 4908 C C . LYS B 1 205 ? 10.648 -1.83 -25.031 1 89.81 205 LYS B C 1
ATOM 4910 O O . LYS B 1 205 ? 11.219 -0.875 -24.5 1 89.81 205 LYS B O 1
ATOM 4915 N N . ILE B 1 206 ? 10.617 -3.037 -24.578 1 89.06 206 ILE B N 1
ATOM 4916 C CA . ILE B 1 206 ? 11.344 -3.398 -23.375 1 89.06 206 ILE B CA 1
ATOM 4917 C C . ILE B 1 206 ? 12.445 -4.402 -23.703 1 89.06 206 ILE B C 1
ATOM 4919 O O . ILE B 1 206 ? 12.188 -5.402 -24.391 1 89.06 206 ILE B O 1
ATOM 4923 N N . ASP B 1 207 ? 13.586 -4.113 -23.297 1 85.81 207 ASP B N 1
ATOM 4924 C CA . ASP B 1 207 ? 14.711 -5.031 -23.484 1 85.81 207 ASP B CA 1
ATOM 4925 C C . ASP B 1 207 ? 14.883 -5.938 -22.266 1 85.81 207 ASP B C 1
ATOM 4927 O O . ASP B 1 207 ? 15.094 -5.457 -21.156 1 85.81 207 ASP B O 1
ATOM 4931 N N . VAL B 1 208 ? 14.719 -7.23 -22.516 1 86.56 208 VAL B N 1
ATOM 4932 C CA . VAL B 1 208 ? 14.867 -8.18 -21.422 1 86.56 208 VAL B CA 1
ATOM 4933 C C . VAL B 1 208 ? 16.078 -9.07 -21.672 1 86.56 208 VAL B C 1
ATOM 4935 O O . VAL B 1 208 ? 16.422 -9.383 -22.812 1 86.56 208 VAL B O 1
ATOM 4938 N N . ILE B 1 209 ? 16.75 -9.43 -20.656 1 80.62 209 ILE B N 1
ATOM 4939 C CA . ILE B 1 209 ? 17.922 -10.297 -20.734 1 80.62 209 ILE B CA 1
ATOM 4940 C C . ILE B 1 209 ? 17.5 -11.695 -21.172 1 80.62 209 ILE B C 1
ATOM 4942 O O . ILE B 1 209 ? 16.422 -12.172 -20.797 1 80.62 209 ILE B O 1
ATOM 4946 N N . LYS B 1 210 ? 18.266 -12.289 -21.938 1 76.94 210 LYS B N 1
ATOM 4947 C CA . LYS B 1 210 ? 17.906 -13.594 -22.484 1 76.94 210 LYS B CA 1
ATOM 4948 C C . LYS B 1 210 ? 18.188 -14.711 -21.484 1 76.94 210 LYS B C 1
ATOM 4950 O O . LYS B 1 210 ? 17.422 -15.672 -21.391 1 76.94 210 LYS B O 1
ATOM 4955 N N . GLU B 1 211 ? 19.312 -14.586 -20.766 1 78.06 211 GLU B N 1
ATOM 4956 C CA . GLU B 1 211 ? 19.656 -15.648 -19.828 1 78.06 211 GLU B CA 1
ATOM 4957 C C . GLU B 1 211 ? 20.016 -15.078 -18.453 1 78.06 211 GLU B C 1
ATOM 4959 O O . GLU B 1 211 ? 20.688 -14.055 -18.359 1 78.06 211 GLU B O 1
ATOM 4964 N N . ILE B 1 212 ? 19.328 -15.734 -17.469 1 79.12 212 ILE B N 1
ATOM 4965 C CA . ILE B 1 212 ? 19.609 -15.328 -16.094 1 79.12 212 ILE B CA 1
ATOM 4966 C C . ILE B 1 212 ? 20.375 -16.438 -15.367 1 79.12 212 ILE B C 1
ATOM 4968 O O . ILE B 1 212 ? 20 -17.609 -15.453 1 79.12 212 ILE B O 1
ATOM 4972 N N . THR B 1 213 ? 21.516 -16 -14.898 1 67.75 213 THR B N 1
ATOM 4973 C CA . THR B 1 213 ? 22.25 -16.953 -14.078 1 67.75 213 THR B CA 1
ATOM 4974 C C . THR B 1 213 ? 21.812 -16.875 -12.617 1 67.75 213 THR B C 1
ATOM 4976 O O . THR B 1 213 ? 21.656 -15.789 -12.07 1 67.75 213 THR B O 1
ATOM 4979 N N . LEU B 1 214 ? 21.422 -18.031 -12.156 1 70 214 LEU B N 1
ATOM 4980 C CA . LEU B 1 214 ? 20.969 -18.062 -10.773 1 70 214 LEU B CA 1
ATOM 4981 C C . LEU B 1 214 ? 22.062 -17.609 -9.82 1 70 214 LEU B C 1
ATOM 4983 O O . LEU B 1 214 ? 23.234 -17.969 -9.992 1 70 214 LEU B O 1
ATOM 4987 N N . VAL B 1 215 ? 21.688 -16.609 -9.086 1 62.75 215 VAL B N 1
ATOM 4988 C CA . VAL B 1 215 ? 22.609 -16.141 -8.062 1 62.75 215 VAL B CA 1
ATOM 4989 C C . VAL B 1 215 ? 22.391 -16.922 -6.77 1 62.75 215 VAL B C 1
ATOM 4991 O O . VAL B 1 215 ? 21.25 -17.266 -6.434 1 62.75 215 VAL B O 1
ATOM 4994 N N . GLU B 1 216 ? 23.469 -17.5 -6.258 1 62.22 216 GLU B N 1
ATOM 4995 C CA . GLU B 1 216 ? 23.359 -18.109 -4.934 1 62.22 216 GLU B CA 1
ATOM 4996 C C . GLU B 1 216 ? 23.047 -17.062 -3.869 1 62.22 216 GLU B C 1
ATOM 4998 O O . GLU B 1 216 ? 23.594 -15.953 -3.885 1 62.22 216 GLU B O 1
ATOM 5003 N N . LEU B 1 217 ? 21.859 -17.156 -3.299 1 61.47 217 LEU B N 1
ATOM 5004 C CA . LEU B 1 217 ? 21.453 -16.203 -2.273 1 61.47 217 LEU B CA 1
ATOM 5005 C C . LEU B 1 217 ? 22.422 -16.234 -1.09 1 61.47 217 LEU B C 1
ATOM 5007 O O . LEU B 1 217 ? 22.688 -17.297 -0.531 1 61.47 217 LEU B O 1
ATOM 5011 N N . PRO B 1 218 ? 23.25 -15.141 -0.905 1 55.12 218 PRO B N 1
ATOM 5012 C CA . PRO B 1 218 ? 23.984 -15.195 0.362 1 55.12 218 PRO B CA 1
ATOM 5013 C C . PRO B 1 218 ? 23.062 -15.32 1.573 1 55.12 218 PRO B C 1
ATOM 5015 O O . PRO B 1 218 ? 21.906 -14.906 1.516 1 55.12 218 PRO B O 1
ATOM 5018 N N . LEU B 1 219 ? 23.281 -16.047 2.639 1 51.62 219 LEU B N 1
ATOM 5019 C CA . LEU B 1 219 ? 22.672 -16.203 3.953 1 51.62 219 LEU B CA 1
ATOM 5020 C C . LEU B 1 219 ? 22.312 -14.859 4.566 1 51.62 219 LEU B C 1
ATOM 5022 O O . LEU B 1 219 ? 21.719 -14.797 5.645 1 51.62 219 LEU B O 1
ATOM 5026 N N . GLU B 1 220 ? 22.812 -13.758 4.105 1 55.97 220 GLU B N 1
ATOM 5027 C CA . GLU B 1 220 ? 22.812 -12.453 4.77 1 55.97 220 GLU B CA 1
ATOM 5028 C C . GLU B 1 220 ? 21.422 -11.82 4.754 1 55.97 220 GLU B C 1
ATOM 5030 O O . GLU B 1 220 ? 21.234 -10.703 5.238 1 55.97 220 GLU B O 1
ATOM 5035 N N . TYR B 1 221 ? 20.578 -12.422 4.188 1 65.12 221 TYR B N 1
ATOM 5036 C CA . TYR B 1 221 ? 19.219 -11.914 4.262 1 65.12 221 TYR B CA 1
ATOM 5037 C C . TYR B 1 221 ? 18.609 -12.18 5.633 1 65.12 221 TYR B C 1
ATOM 5039 O O . TYR B 1 221 ? 17.859 -13.141 5.816 1 65.12 221 TYR B O 1
ATOM 5047 N N . ARG B 1 222 ? 19.375 -11.281 6.52 1 66 222 ARG B N 1
ATOM 5048 C CA . ARG B 1 222 ? 19.078 -11.453 7.938 1 66 222 ARG B CA 1
ATOM 5049 C C . ARG B 1 222 ? 17.781 -10.727 8.305 1 66 222 ARG B C 1
ATOM 5051 O O . ARG B 1 222 ? 17.531 -9.625 7.824 1 66 222 ARG B O 1
ATOM 5058 N N . LYS B 1 223 ? 17.078 -11.336 9.023 1 78.88 223 LYS B N 1
ATOM 5059 C CA . LYS B 1 223 ? 15.852 -10.812 9.602 1 78.88 223 LYS B CA 1
ATOM 5060 C C . LYS B 1 223 ? 16.109 -9.484 10.312 1 78.88 223 LYS B C 1
ATOM 5062 O O . LYS B 1 223 ? 15.25 -8.602 10.312 1 78.88 223 LYS B O 1
ATOM 5067 N N . ASP B 1 224 ? 17.297 -9.344 10.781 1 80.25 224 ASP B N 1
ATOM 5068 C CA . ASP B 1 224 ? 17.625 -8.188 11.609 1 80.25 224 ASP B CA 1
ATOM 5069 C C . ASP B 1 224 ? 17.641 -6.902 10.781 1 80.25 224 ASP B C 1
ATOM 5071 O O . ASP B 1 224 ? 17.484 -5.809 11.32 1 80.25 224 ASP B O 1
ATOM 5075 N N . SER B 1 225 ? 17.797 -6.996 9.484 1 83.06 225 SER B N 1
ATOM 5076 C CA . SER B 1 225 ? 17.844 -5.828 8.609 1 83.06 225 SER B CA 1
ATOM 5077 C C . SER B 1 225 ? 16.453 -5.199 8.461 1 83.06 225 SER B C 1
ATOM 5079 O O . SER B 1 225 ? 16.344 -4.059 8.008 1 83.06 225 SER B O 1
ATOM 5081 N N . ILE B 1 226 ? 15.422 -5.844 8.93 1 88.56 226 ILE B N 1
ATOM 5082 C CA . ILE B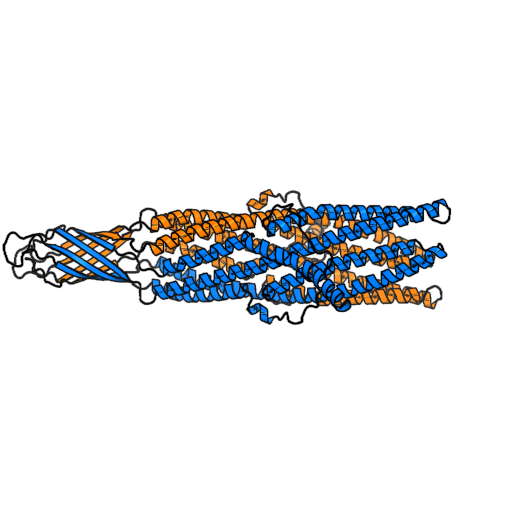 1 226 ? 14.047 -5.375 8.781 1 88.56 226 ILE B CA 1
ATOM 5083 C C . ILE B 1 226 ? 13.844 -4.102 9.602 1 88.56 226 ILE B C 1
ATOM 5085 O O . ILE B 1 226 ? 13.07 -3.223 9.211 1 88.56 226 ILE B O 1
ATOM 5089 N N . VAL B 1 227 ? 14.656 -4.027 10.688 1 86.69 227 VAL B N 1
ATOM 5090 C CA . VAL B 1 227 ? 14.5 -2.902 11.602 1 86.69 227 VAL B CA 1
ATOM 5091 C C . VAL B 1 227 ? 14.906 -1.607 10.906 1 86.69 227 VAL B C 1
ATOM 5093 O O . VAL B 1 227 ? 14.453 -0.523 11.281 1 86.69 227 VAL B O 1
ATOM 5096 N N . THR B 1 228 ? 15.68 -1.757 9.828 1 89.44 228 THR B N 1
ATOM 5097 C CA . THR B 1 228 ? 16.156 -0.576 9.125 1 89.44 228 THR B CA 1
ATOM 5098 C C . THR B 1 228 ? 15.266 -0.259 7.93 1 89.44 228 THR B C 1
ATOM 5100 O O . THR B 1 228 ? 15.578 0.624 7.129 1 89.44 228 THR B O 1
ATOM 5103 N N . ASN B 1 229 ? 14.203 -1.005 7.844 1 92.31 229 ASN B N 1
ATOM 5104 C CA . ASN B 1 229 ? 13.258 -0.71 6.777 1 92.31 229 ASN B CA 1
ATOM 5105 C C . ASN B 1 229 ? 12.688 0.7 6.906 1 92.31 229 ASN B C 1
ATOM 5107 O O . ASN B 1 229 ? 12.164 1.067 7.961 1 92.31 229 ASN B O 1
ATOM 5111 N N . PRO B 1 230 ? 12.75 1.449 5.848 1 95.25 230 PRO B N 1
ATOM 5112 C CA . PRO B 1 230 ? 12.297 2.84 5.898 1 95.25 230 PRO B CA 1
ATOM 5113 C C . PRO B 1 230 ? 10.852 2.971 6.359 1 95.25 230 PRO B C 1
ATOM 5115 O O . PRO B 1 230 ? 10.469 3.998 6.926 1 95.25 230 PRO B O 1
ATOM 5118 N N . LEU B 1 231 ? 10.047 1.936 6.141 1 95.44 231 LEU B N 1
ATOM 5119 C CA . LEU B 1 231 ? 8.664 1.965 6.605 1 95.44 231 LEU B CA 1
ATOM 5120 C C . LEU B 1 231 ? 8.609 2.023 8.125 1 95.44 231 LEU B C 1
ATOM 5122 O O . LEU B 1 231 ? 7.84 2.805 8.695 1 95.44 231 LEU B O 1
ATOM 5126 N N . LEU B 1 232 ? 9.398 1.236 8.781 1 95.31 232 LEU B N 1
ATOM 5127 C CA . LEU B 1 232 ? 9.422 1.228 10.242 1 95.31 232 LEU B CA 1
ATOM 5128 C C . LEU B 1 232 ? 10.047 2.512 10.781 1 95.31 232 LEU B C 1
ATOM 5130 O O . LEU B 1 232 ? 9.578 3.055 11.781 1 95.31 232 LEU B O 1
ATOM 5134 N N . LEU B 1 233 ? 11.039 2.998 10.117 1 95.88 233 LEU B N 1
ATOM 5135 C CA . LEU B 1 233 ? 11.68 4.242 10.516 1 95.88 233 LEU B CA 1
ATOM 5136 C C . LEU B 1 233 ? 10.719 5.418 10.398 1 95.88 233 LEU B C 1
ATOM 5138 O O . LEU B 1 233 ? 10.688 6.301 11.258 1 95.88 233 LEU B O 1
ATOM 5142 N N . GLU B 1 234 ? 9.977 5.41 9.312 1 97.06 234 GLU B N 1
ATOM 5143 C CA . GLU B 1 234 ? 8.945 6.43 9.117 1 97.06 234 GLU B CA 1
ATOM 5144 C C . GLU B 1 234 ? 7.969 6.461 10.289 1 97.06 234 GLU B C 1
ATOM 5146 O O . GLU B 1 234 ? 7.68 7.531 10.836 1 97.06 234 GLU B O 1
ATOM 5151 N N . ILE B 1 235 ? 7.484 5.301 10.703 1 97.06 235 ILE B N 1
ATOM 5152 C CA . ILE B 1 235 ? 6.469 5.203 11.742 1 97.06 235 ILE B CA 1
ATOM 5153 C C . ILE B 1 235 ? 7.078 5.582 13.094 1 97.06 235 ILE B C 1
ATOM 5155 O O . ILE B 1 235 ? 6.426 6.23 13.914 1 97.06 235 ILE B O 1
ATOM 5159 N N . ASP B 1 236 ? 8.297 5.219 13.328 1 96.5 236 ASP B N 1
ATOM 5160 C CA . ASP B 1 236 ? 8.984 5.582 14.57 1 96.5 236 ASP B CA 1
ATOM 5161 C C . ASP B 1 236 ? 9.125 7.098 14.695 1 96.5 236 ASP B C 1
ATOM 5163 O O . ASP B 1 236 ? 8.93 7.656 15.773 1 96.5 236 ASP B O 1
ATOM 5167 N N . LEU B 1 237 ? 9.5 7.699 13.617 1 97.19 237 LEU B N 1
ATOM 5168 C CA . LEU B 1 237 ? 9.609 9.156 13.602 1 97.19 237 LEU B CA 1
ATOM 5169 C C . LEU B 1 237 ? 8.242 9.805 13.836 1 97.19 237 LEU B C 1
ATOM 5171 O O . LEU B 1 237 ? 8.148 10.812 14.539 1 97.19 237 LEU B O 1
ATOM 5175 N N . LYS B 1 238 ? 7.203 9.227 13.266 1 97.5 238 LYS B N 1
ATOM 5176 C CA . LYS B 1 238 ? 5.848 9.711 13.484 1 97.5 238 LYS B CA 1
ATOM 5177 C C . LYS B 1 238 ? 5.449 9.602 14.953 1 97.5 238 LYS B C 1
ATOM 5179 O O . LYS B 1 238 ? 4.828 10.508 15.508 1 97.5 238 LYS B O 1
ATOM 5184 N N . LYS B 1 239 ? 5.816 8.523 15.555 1 96.44 239 LYS B N 1
ATOM 5185 C CA . LYS B 1 239 ? 5.523 8.312 16.969 1 96.44 239 LYS B CA 1
ATOM 5186 C C . LYS B 1 239 ? 6.238 9.352 17.828 1 96.44 239 LYS B C 1
ATOM 5188 O O . LYS B 1 239 ? 5.648 9.906 18.766 1 96.44 239 LYS B O 1
ATOM 5193 N N . GLN B 1 240 ? 7.469 9.57 17.5 1 96.75 240 GLN B N 1
ATOM 5194 C CA . GLN B 1 240 ? 8.227 10.594 18.219 1 96.75 240 GLN B CA 1
ATOM 5195 C C . GLN B 1 240 ? 7.594 11.969 18.031 1 96.75 240 GLN B C 1
ATOM 5197 O O . GLN B 1 240 ? 7.52 12.758 18.969 1 96.75 240 GLN B O 1
ATOM 5202 N N . ALA B 1 241 ? 7.172 12.219 16.812 1 96.75 241 ALA B N 1
ATOM 5203 C CA . ALA B 1 241 ? 6.512 13.484 16.516 1 96.75 241 ALA B CA 1
ATOM 5204 C C . ALA B 1 241 ? 5.219 13.633 17.312 1 96.75 241 ALA B C 1
ATOM 5206 O O . ALA B 1 241 ? 4.895 14.727 17.781 1 96.75 241 ALA B O 1
ATOM 5207 N N . ALA B 1 242 ? 4.535 12.539 17.406 1 95.56 242 ALA B N 1
ATOM 5208 C CA . ALA B 1 242 ? 3.283 12.562 18.156 1 95.56 242 ALA B CA 1
ATOM 5209 C C . ALA B 1 242 ? 3.539 12.852 19.641 1 95.56 242 ALA B C 1
ATOM 5211 O O . ALA B 1 242 ? 2.807 13.625 20.266 1 95.56 242 ALA B O 1
ATOM 5212 N N . ASP B 1 243 ? 4.547 12.281 20.188 1 95.12 243 ASP B N 1
ATOM 5213 C CA . ASP B 1 243 ? 4.926 12.539 21.578 1 95.12 243 ASP B CA 1
ATOM 5214 C C . ASP B 1 243 ? 5.348 13.992 21.766 1 95.12 243 ASP B C 1
ATOM 5216 O O . ASP B 1 243 ? 4.938 14.641 22.734 1 95.12 243 ASP B O 1
ATOM 5220 N N . ALA B 1 244 ? 6.113 14.438 20.844 1 95.56 244 ALA B N 1
ATOM 5221 C CA . ALA B 1 244 ? 6.543 15.828 20.875 1 95.56 244 ALA B CA 1
ATOM 5222 C C . ALA B 1 244 ? 5.359 16.781 20.719 1 95.56 244 ALA B C 1
ATOM 5224 O O . ALA B 1 244 ? 5.336 17.859 21.297 1 95.56 244 ALA B O 1
ATOM 5225 N N . ASN B 1 245 ? 4.395 16.375 19.938 1 95.5 245 ASN B N 1
ATOM 5226 C CA . ASN B 1 245 ? 3.227 17.203 19.688 1 95.5 245 ASN B CA 1
ATOM 5227 C C . ASN B 1 245 ? 2.365 17.375 20.938 1 95.5 245 ASN B C 1
ATOM 5229 O O . ASN B 1 245 ? 1.739 18.406 21.125 1 95.5 245 ASN B O 1
ATOM 5233 N N . ILE B 1 246 ? 2.316 16.375 21.75 1 94.69 246 ILE B N 1
ATOM 5234 C CA . ILE B 1 246 ? 1.581 16.469 23.016 1 94.69 246 ILE B CA 1
ATOM 5235 C C . ILE B 1 246 ? 2.174 17.578 23.875 1 94.69 246 ILE B C 1
ATOM 5237 O O . ILE B 1 246 ? 1.438 18.375 24.453 1 94.69 246 ILE B O 1
ATOM 5241 N N . ILE B 1 247 ? 3.467 17.656 23.859 1 94.44 247 ILE B N 1
ATOM 5242 C CA . ILE B 1 247 ? 4.16 18.688 24.609 1 94.44 247 ILE B CA 1
ATOM 5243 C C . ILE B 1 247 ? 3.904 20.047 23.969 1 94.44 247 ILE B C 1
ATOM 5245 O O . ILE B 1 247 ? 3.613 21.031 24.656 1 94.44 247 ILE B O 1
ATOM 5249 N N . ALA B 1 248 ? 3.988 20.109 22.688 1 95.19 248 ALA B N 1
ATOM 5250 C CA . ALA B 1 248 ? 3.771 21.359 21.953 1 95.19 248 ALA B CA 1
ATOM 5251 C C . ALA B 1 248 ? 2.359 21.891 22.188 1 95.19 248 ALA B C 1
ATOM 5253 O O . ALA B 1 248 ? 2.166 23.078 22.406 1 95.19 248 ALA B O 1
ATOM 5254 N N . VAL B 1 249 ? 1.386 21.031 22.156 1 94 249 VAL B N 1
ATOM 5255 C CA . VAL B 1 249 ? -0.013 21.422 22.312 1 94 249 VAL B CA 1
ATOM 5256 C C . VAL B 1 249 ? -0.253 21.922 23.734 1 94 249 VAL B C 1
ATOM 5258 O O . VAL B 1 249 ? -0.981 22.891 23.938 1 94 249 VAL B O 1
ATOM 5261 N N . LYS B 1 250 ? 0.316 21.312 24.719 1 93.62 250 LYS B N 1
ATOM 5262 C CA . LYS B 1 250 ? 0.201 21.75 26.109 1 93.62 250 LYS B CA 1
ATOM 5263 C C . LYS B 1 250 ? 0.779 23.156 26.281 1 93.62 250 LYS B C 1
ATOM 5265 O O . LYS B 1 250 ? 0.186 24 26.969 1 93.62 250 LYS B O 1
ATOM 5270 N N . LYS B 1 251 ? 1.847 23.406 25.641 1 93.31 251 LYS B N 1
ATOM 5271 C CA . LYS B 1 251 ? 2.492 24.719 25.75 1 93.31 251 LYS B CA 1
ATOM 5272 C C . LYS B 1 251 ? 1.705 25.766 24.984 1 93.31 251 LYS B C 1
ATOM 5274 O O . LYS B 1 251 ? 1.672 26.938 25.375 1 93.31 251 LYS B O 1
ATOM 5279 N N . GLN B 1 252 ? 1.103 25.406 23.891 1 91.25 252 GLN B N 1
ATOM 5280 C CA . GLN B 1 252 ? 0.297 26.328 23.094 1 91.25 252 GLN B CA 1
ATOM 5281 C C . GLN B 1 252 ? -0.927 26.797 23.875 1 91.25 252 GLN B C 1
ATOM 5283 O O . GLN B 1 252 ? -1.461 27.875 23.609 1 91.25 252 GLN B O 1
ATOM 5288 N N . GLY B 1 253 ? -1.347 25.969 24.875 1 90 253 GLY B N 1
ATOM 5289 C CA . GLY B 1 253 ? -2.508 26.312 25.672 1 90 253 GLY B CA 1
ATOM 5290 C C . GLY B 1 253 ? -2.186 27.25 26.828 1 90 253 GLY B C 1
ATOM 5291 O O . GLY B 1 253 ? -3.086 27.734 27.516 1 90 253 GLY B O 1
ATOM 5292 N N . LEU B 1 254 ? -0.918 27.594 26.953 1 92.44 254 LEU B N 1
ATOM 5293 C CA . LEU B 1 254 ? -0.492 28.531 28 1 92.44 254 LEU B CA 1
ATOM 5294 C C . LEU B 1 254 ? -0.544 29.969 27.5 1 92.44 254 LEU B C 1
ATOM 5296 O O . LEU B 1 254 ? -0.514 30.203 26.281 1 92.44 254 LEU B O 1
ATOM 5300 N N . PRO B 1 255 ? -0.676 30.922 28.438 1 92.19 255 PRO B N 1
ATOM 5301 C CA . PRO B 1 255 ? -0.794 32.312 28.016 1 92.19 255 PRO B CA 1
ATOM 5302 C C . PRO B 1 255 ? 0.448 32.844 27.297 1 92.19 255 PRO B C 1
ATOM 5304 O O . PRO B 1 255 ? 1.57 32.469 27.641 1 92.19 255 PRO B O 1
ATOM 5307 N N . LYS B 1 256 ? 0.212 33.656 26.359 1 93.5 256 LYS B N 1
ATOM 5308 C CA . LYS B 1 256 ? 1.295 34.375 25.672 1 93.5 256 LYS B CA 1
ATOM 5309 C C . LYS B 1 256 ? 1.61 35.688 26.375 1 93.5 256 LYS B C 1
ATOM 5311 O O . LYS B 1 256 ? 0.736 36.281 27 1 93.5 256 LYS B O 1
ATOM 5316 N N . LEU B 1 257 ? 2.881 36.031 26.219 1 93.94 257 LEU B N 1
ATOM 5317 C CA . LEU B 1 257 ? 3.332 37.281 26.828 1 93.94 257 LEU B CA 1
ATOM 5318 C C . LEU B 1 257 ? 3.654 38.312 25.75 1 93.94 257 LEU B C 1
ATOM 5320 O O . LEU B 1 257 ? 4.227 38 24.703 1 93.94 257 LEU B O 1
ATOM 5324 N N . GLY B 1 258 ? 3.23 39.469 26.031 1 92.69 258 GLY B N 1
ATOM 5325 C CA . GLY B 1 258 ? 3.49 40.531 25.078 1 92.69 258 GLY B CA 1
ATOM 5326 C C . GLY B 1 258 ? 4.125 41.75 25.719 1 92.69 258 GLY B C 1
ATOM 5327 O O . GLY B 1 258 ? 3.945 42 26.922 1 92.69 258 GLY B O 1
ATOM 5328 N N . VAL B 1 259 ? 4.949 42.469 24.922 1 91.75 259 VAL B N 1
ATOM 5329 C CA . VAL B 1 259 ? 5.52 43.75 25.312 1 91.75 259 VAL B CA 1
ATOM 5330 C C . VAL B 1 259 ? 5.16 44.812 24.281 1 91.75 259 VAL B C 1
ATOM 5332 O O . VAL B 1 259 ? 5.098 44.531 23.078 1 91.75 259 VAL B O 1
ATOM 5335 N N . GLY B 1 260 ? 4.871 45.906 24.859 1 90.19 260 GLY B N 1
ATOM 5336 C CA . GLY B 1 260 ? 4.492 46.969 23.938 1 90.19 260 GLY B CA 1
ATOM 5337 C C . GLY B 1 260 ? 4.77 48.344 24.484 1 90.19 260 GLY B C 1
ATOM 5338 O O . GLY B 1 260 ? 5.32 48.5 25.578 1 90.19 260 GLY B O 1
ATOM 5339 N N . LEU B 1 261 ? 4.52 49.312 23.531 1 87.38 261 LEU B N 1
ATOM 5340 C CA . LEU B 1 261 ? 4.734 50.719 23.859 1 87.38 261 LEU B CA 1
ATOM 5341 C C . LEU B 1 261 ? 3.549 51.562 23.406 1 87.38 261 LEU B C 1
ATOM 5343 O O . LEU B 1 261 ? 3.045 51.406 22.297 1 87.38 261 LEU B O 1
ATOM 5347 N N . ASP B 1 262 ? 3.154 52.375 24.375 1 83.75 262 ASP B N 1
ATOM 5348 C CA . ASP B 1 262 ? 2.094 53.312 24.062 1 83.75 262 ASP B CA 1
ATOM 5349 C C . ASP B 1 262 ? 2.648 54.719 23.922 1 83.75 262 ASP B C 1
ATOM 5351 O O . ASP B 1 262 ? 3.512 55.156 24.703 1 83.75 262 ASP B O 1
ATOM 5355 N N . TYR B 1 263 ? 2.223 55.312 22.922 1 80.62 263 TYR B N 1
ATOM 5356 C CA . TYR B 1 263 ? 2.559 56.719 22.719 1 80.62 263 TYR B CA 1
ATOM 5357 C C . TYR B 1 263 ? 1.306 57.594 22.703 1 80.62 263 TYR B C 1
ATOM 5359 O O . TYR B 1 263 ? 0.409 57.406 21.891 1 80.62 263 TYR B O 1
ATOM 5367 N N . VAL B 1 264 ? 1.263 58.625 23.656 1 76.25 264 VAL B N 1
ATOM 5368 C CA . VAL B 1 264 ? 0.095 59.5 23.781 1 76.25 264 VAL B CA 1
ATOM 5369 C C . VAL B 1 264 ? 0.467 60.906 23.359 1 76.25 264 VAL B C 1
ATOM 5371 O O . VAL B 1 264 ? 1.45 61.469 23.859 1 76.25 264 VAL B O 1
ATOM 5374 N N . PHE B 1 265 ? -0.326 61.406 22.438 1 70.5 265 PHE B N 1
ATOM 5375 C CA . PHE B 1 265 ? -0.13 62.781 22.031 1 70.5 265 PHE B CA 1
ATOM 5376 C C . PHE B 1 265 ? -0.897 63.719 22.953 1 70.5 265 PHE B C 1
ATOM 5378 O O . PHE B 1 265 ? -2.098 63.562 23.172 1 70.5 265 PHE B O 1
ATOM 5385 N N . VAL B 1 266 ? -0.125 64.562 23.609 1 62.12 266 VAL B N 1
ATOM 5386 C CA . VAL B 1 266 ? -0.769 65.562 24.453 1 62.12 266 VAL B CA 1
ATOM 5387 C C . VAL B 1 266 ? -0.746 66.938 23.75 1 62.12 266 VAL B C 1
ATOM 5389 O O . VAL B 1 266 ? 0.302 67.375 23.266 1 62.12 266 VAL B O 1
ATOM 5392 N N . GLY B 1 267 ? -1.831 67.5 23.234 1 58.56 267 GLY B N 1
ATOM 5393 C CA . GLY B 1 267 ? -1.889 68.812 22.672 1 58.56 267 GLY B CA 1
ATOM 5394 C C . GLY B 1 267 ? -1.479 69.875 23.641 1 58.56 267 GLY B C 1
ATOM 5395 O O . GLY B 1 267 ? -1.365 69.625 24.844 1 58.56 267 GLY B O 1
ATOM 5396 N N . THR B 1 268 ? -0.937 71 23.062 1 51.06 268 THR B N 1
ATOM 5397 C CA . THR B 1 268 ? -0.498 72.188 23.844 1 51.06 268 THR B CA 1
ATOM 5398 C C . THR B 1 268 ? -1.655 72.75 24.656 1 51.06 268 THR B C 1
ATOM 5400 O O . THR B 1 268 ? -2.748 72.938 24.109 1 51.06 268 THR B O 1
ATOM 5403 N N . GLY B 1 269 ? -1.692 72.5 25.906 1 49.72 269 GLY B N 1
ATOM 5404 C CA . GLY B 1 269 ? -2.701 73.188 26.688 1 49.72 269 GLY B CA 1
ATOM 5405 C C . GLY B 1 269 ? -2.562 74.688 26.625 1 49.72 269 GLY B C 1
ATOM 5406 O O . GLY B 1 269 ? -1.552 75.25 26.141 1 49.72 269 GLY B O 1
ATOM 5407 N N . MET B 1 270 ? -3.648 75.438 26.656 1 44.59 270 MET B N 1
ATOM 5408 C CA . MET B 1 270 ? -3.658 76.875 26.594 1 44.59 270 MET B CA 1
ATOM 5409 C C . MET B 1 270 ? -2.619 77.5 27.531 1 44.59 270 MET B C 1
ATOM 5411 O O . MET B 1 270 ? -2.268 78.688 27.406 1 44.59 270 MET B O 1
ATOM 5415 N N . ASN B 1 271 ? -2.352 76.938 28.672 1 44.09 271 ASN B N 1
ATOM 5416 C CA . ASN B 1 271 ? -1.479 77.688 29.578 1 44.09 271 ASN B CA 1
ATOM 5417 C C . ASN B 1 271 ? -0.017 77.25 29.391 1 44.09 271 ASN B C 1
ATOM 5419 O O . ASN B 1 271 ? 0.281 76.125 29.109 1 44.09 271 ASN B O 1
ATOM 5423 N N . ASN B 1 272 ? 0.908 78.312 29.047 1 42.69 272 ASN B N 1
ATOM 5424 C CA . ASN B 1 272 ? 2.334 78.375 28.75 1 42.69 272 ASN B CA 1
ATOM 5425 C C . ASN B 1 272 ? 3.162 77.562 29.766 1 42.69 272 ASN B C 1
ATOM 5427 O O . ASN B 1 272 ? 4.09 78.125 30.359 1 42.69 272 ASN B O 1
ATOM 5431 N N . PHE B 1 273 ? 2.689 76.75 30.594 1 45.12 273 PHE B N 1
ATOM 5432 C CA . PHE B 1 273 ? 3.73 76.25 31.5 1 45.12 273 PHE B CA 1
ATOM 5433 C C . PHE B 1 273 ? 4.711 75.375 30.766 1 45.12 273 PHE B C 1
ATOM 5435 O O . PHE B 1 273 ? 4.355 74.75 29.766 1 45.12 273 PHE B O 1
ATOM 5442 N N . SER B 1 274 ? 6.062 75.5 31.062 1 47.72 274 SER B N 1
ATOM 5443 C CA . SER B 1 274 ? 7.27 74.938 30.438 1 47.72 274 SER B CA 1
ATOM 5444 C C . SER B 1 274 ? 7.113 73.5 30.109 1 47.72 274 SER B C 1
ATOM 5446 O O . SER B 1 274 ? 7.75 73 29.188 1 47.72 274 SER B O 1
ATOM 5448 N N . ASP B 1 275 ? 6.488 72.812 30.969 1 46.94 275 ASP B N 1
ATOM 5449 C CA . ASP B 1 275 ? 6.434 71.312 30.766 1 46.94 275 ASP B CA 1
ATOM 5450 C C . ASP B 1 275 ? 5.113 70.938 30.125 1 46.94 275 ASP B C 1
ATOM 5452 O O . ASP B 1 275 ? 4.711 69.75 30.219 1 46.94 275 ASP B O 1
ATOM 5456 N N . SER B 1 276 ? 4.262 71.688 29.531 1 46.97 276 SER B N 1
ATOM 5457 C CA . SER B 1 276 ? 2.996 71.625 28.797 1 46.97 276 SER B CA 1
ATOM 5458 C C . SER B 1 276 ? 3.178 71.062 27.391 1 46.97 276 SER B C 1
ATOM 5460 O O . SER B 1 276 ? 4.09 71.5 26.672 1 46.97 276 SER B O 1
ATOM 5462 N N . GLY B 1 277 ? 2.633 69.75 27.062 1 51.16 277 GLY B N 1
ATOM 5463 C CA . GLY B 1 277 ? 2.643 69.188 25.719 1 51.16 277 GLY B CA 1
ATOM 5464 C C . GLY B 1 277 ? 3.512 67.938 25.609 1 51.16 277 GLY B C 1
ATOM 5465 O O . GLY B 1 277 ? 3.957 67.625 24.516 1 51.16 277 GLY B O 1
ATOM 5466 N N . LYS B 1 278 ? 4.062 67.562 26.703 1 58.38 278 LYS B N 1
ATOM 5467 C CA . LYS B 1 278 ? 5.07 66.562 26.469 1 58.38 278 LYS B CA 1
ATOM 5468 C C . LYS B 1 278 ? 4.422 65.188 26.219 1 58.38 278 LYS B C 1
ATOM 5470 O O . LYS B 1 278 ? 3.508 64.812 26.938 1 58.38 278 LYS B O 1
ATOM 5475 N N . ASP B 1 279 ? 4.715 64.562 25.188 1 62.94 279 ASP B N 1
ATOM 5476 C CA . ASP B 1 279 ? 4.332 63.219 24.75 1 62.94 279 ASP B CA 1
ATOM 5477 C C . ASP B 1 279 ? 4.66 62.188 25.812 1 62.94 279 ASP B C 1
ATOM 5479 O O . ASP B 1 279 ? 5.594 62.344 26.594 1 62.94 279 ASP B O 1
ATOM 5483 N N . ALA B 1 280 ? 3.646 61.406 26.203 1 70.25 280 ALA B N 1
ATOM 5484 C CA . ALA B 1 280 ? 3.885 60.406 27.219 1 70.25 280 ALA B CA 1
ATOM 5485 C C . ALA B 1 280 ? 4.125 59.031 26.594 1 70.25 280 ALA B C 1
ATOM 5487 O O . ALA B 1 280 ? 3.455 58.656 25.625 1 70.25 280 ALA B O 1
ATOM 5488 N N . ILE B 1 281 ? 5.258 58.375 26.859 1 78.31 281 ILE B N 1
ATOM 5489 C CA . ILE B 1 281 ? 5.574 57 26.5 1 78.31 281 ILE B CA 1
ATOM 5490 C C . ILE B 1 281 ? 5.273 56.062 27.688 1 78.31 281 ILE B C 1
ATOM 5492 O O . ILE B 1 281 ? 5.613 56.375 28.828 1 78.31 281 ILE B O 1
ATOM 5496 N N . MET B 1 282 ? 4.539 55.031 27.375 1 81.5 282 MET B N 1
ATOM 5497 C CA . MET B 1 282 ? 4.164 54.094 28.422 1 81.5 282 MET B CA 1
ATOM 5498 C C . MET B 1 282 ? 4.473 52.656 28.016 1 81.5 282 MET B C 1
ATOM 5500 O O . MET B 1 282 ? 3.861 52.125 27.094 1 81.5 282 MET B O 1
ATOM 5504 N N . PRO B 1 283 ? 5.375 52.062 28.75 1 84.56 283 PRO B N 1
ATOM 5505 C CA . PRO B 1 283 ? 5.562 50.625 28.516 1 84.56 283 PRO B CA 1
ATOM 5506 C C . PRO B 1 283 ? 4.371 49.781 28.984 1 84.56 283 PRO B C 1
ATOM 5508 O O . PRO B 1 283 ? 3.744 50.125 30 1 84.56 283 PRO B O 1
ATOM 5511 N N . MET B 1 284 ? 4.055 48.812 28.188 1 89.06 284 MET B N 1
ATOM 5512 C CA . MET B 1 284 ? 2.912 47.969 28.516 1 89.06 284 MET B CA 1
ATOM 5513 C C . MET B 1 284 ? 3.299 46.5 28.469 1 89.06 284 MET B C 1
ATOM 5515 O O . MET B 1 284 ? 4.152 46.094 27.688 1 89.06 284 MET B O 1
ATOM 5519 N N . VAL B 1 285 ? 2.656 45.75 29.375 1 91.06 285 VAL B N 1
ATOM 5520 C CA . VAL B 1 285 ? 2.746 44.281 29.359 1 91.06 285 VAL B CA 1
ATOM 5521 C C . VAL B 1 285 ? 1.383 43.688 29.031 1 91.06 285 VAL B C 1
ATOM 5523 O O . VAL B 1 285 ? 0.352 44.188 29.5 1 91.06 285 VAL B O 1
ATOM 5526 N N . THR B 1 286 ? 1.445 42.75 28.078 1 91.75 286 THR B N 1
ATOM 5527 C CA . THR B 1 286 ? 0.193 42.156 27.625 1 91.75 286 THR B CA 1
ATOM 5528 C C . THR B 1 286 ? 0.182 40.656 27.906 1 91.75 286 THR B C 1
ATOM 5530 O O . THR B 1 286 ? 1.2 39.969 27.734 1 91.75 286 THR B O 1
ATOM 5533 N N . LEU B 1 287 ? -0.983 40.125 28.344 1 92.5 287 LEU B N 1
ATOM 5534 C CA . LEU B 1 287 ? -1.203 38.688 28.578 1 92.5 287 LEU B CA 1
ATOM 5535 C C . LEU B 1 287 ? -2.379 38.188 27.75 1 92.5 287 LEU B C 1
ATOM 5537 O O . LEU B 1 287 ? -3.449 38.781 27.734 1 92.5 287 LEU B O 1
ATOM 5541 N N . SER B 1 288 ? -2.08 37.094 27.031 1 91.56 288 SER B N 1
ATOM 5542 C CA . SER B 1 288 ? -3.184 36.469 26.297 1 91.56 288 SER B CA 1
ATOM 5543 C C . SER B 1 288 ? -4.043 35.594 27.203 1 91.56 288 SER B C 1
ATOM 5545 O O . SER B 1 288 ? -3.523 34.875 28.047 1 91.56 288 SER B O 1
ATOM 5547 N N . LEU B 1 289 ? -5.32 35.656 27.078 1 90.31 289 LEU B N 1
ATOM 5548 C CA . LEU B 1 289 ? -6.262 34.906 27.891 1 90.31 289 LEU B CA 1
ATOM 5549 C C . LEU B 1 289 ? -6.824 33.719 27.094 1 90.31 289 LEU B C 1
ATOM 5551 O O . LEU B 1 289 ? -7.77 33.875 26.328 1 90.31 289 LEU B O 1
ATOM 5555 N N . PRO B 1 290 ? -6.348 32.562 27.406 1 88.25 290 PRO B N 1
ATOM 5556 C CA . PRO B 1 290 ? -6.84 31.391 26.688 1 88.25 290 PRO B CA 1
ATOM 5557 C C . PRO B 1 290 ? -8.227 30.953 27.141 1 88.25 290 PRO B C 1
ATOM 5559 O O . PRO B 1 290 ? -8.383 29.859 27.703 1 88.25 290 PRO B O 1
ATOM 5562 N N . ILE B 1 291 ? -9.25 31.641 26.781 1 86.75 291 ILE B N 1
ATOM 5563 C CA . ILE B 1 291 ? -10.609 31.375 27.234 1 86.75 291 ILE B CA 1
ATOM 5564 C C . ILE B 1 291 ? -11.305 30.422 26.266 1 86.75 291 ILE B C 1
ATOM 5566 O O . ILE B 1 291 ? -12.266 29.75 26.641 1 86.75 291 ILE B O 1
ATOM 5570 N N . PHE B 1 292 ? -10.914 30.438 25.078 1 88.19 292 PHE B N 1
ATOM 5571 C CA . PHE B 1 292 ? -11.484 29.516 24.094 1 88.19 292 PHE B CA 1
ATOM 5572 C C . PHE B 1 292 ? -10.852 28.141 24.219 1 88.19 292 PHE B C 1
ATOM 5574 O O . PHE B 1 292 ? -10.086 27.719 23.359 1 88.19 292 PHE B O 1
ATOM 5581 N N . ARG B 1 293 ? -11.281 27.328 25.094 1 88.81 293 ARG B N 1
ATOM 5582 C CA . ARG B 1 293 ? -10.656 26.062 25.484 1 88.81 293 ARG B CA 1
ATOM 5583 C C . ARG B 1 293 ? -10.977 24.953 24.484 1 88.81 293 ARG B C 1
ATOM 5585 O O . ARG B 1 293 ? -10.258 23.969 24.391 1 88.81 293 ARG B O 1
ATOM 5592 N N . THR B 1 294 ? -11.992 25.125 23.688 1 91.25 294 THR B N 1
ATOM 5593 C CA . THR B 1 294 ? -12.414 24.094 22.734 1 91.25 294 THR B CA 1
ATOM 5594 C C . THR B 1 294 ? -11.305 23.797 21.734 1 91.25 294 THR B C 1
ATOM 5596 O O . THR B 1 294 ? -11.078 22.625 21.391 1 91.25 294 THR B O 1
ATOM 5599 N N . LYS B 1 295 ? -10.609 24.797 21.25 1 92.5 295 LYS B N 1
ATOM 5600 C CA . LYS B 1 295 ? -9.547 24.578 20.281 1 92.5 295 LYS B CA 1
ATOM 5601 C C . LYS B 1 295 ? -8.383 23.812 20.891 1 92.5 295 LYS B C 1
ATOM 5603 O O . LYS B 1 295 ? -7.777 22.953 20.25 1 92.5 295 LYS B O 1
ATOM 5608 N N . TYR B 1 296 ? -8.039 24.094 22.125 1 91.81 296 TYR B N 1
ATOM 5609 C CA . TYR B 1 296 ? -6.926 23.422 22.781 1 91.81 296 TYR B CA 1
ATOM 5610 C C . TYR B 1 296 ? -7.293 21.984 23.141 1 91.81 296 TYR B C 1
ATOM 5612 O O . TYR B 1 296 ? -6.465 21.078 23.016 1 91.81 296 TYR B O 1
ATOM 5620 N N . ASN B 1 297 ? -8.523 21.812 23.609 1 92.94 297 ASN B N 1
ATOM 5621 C CA . ASN B 1 297 ? -9 20.453 23.875 1 92.94 297 ASN B CA 1
ATOM 5622 C C . ASN B 1 297 ? -9.016 19.609 22.609 1 92.94 297 ASN B C 1
ATOM 5624 O O . ASN B 1 297 ? -8.656 18.422 22.641 1 92.94 297 ASN B O 1
ATOM 5628 N N . ALA B 1 298 ? -9.461 20.188 21.562 1 94.5 298 ALA B N 1
ATOM 5629 C CA . ALA B 1 298 ? -9.469 19.5 20.281 1 94.5 298 ALA B CA 1
ATOM 5630 C C . ALA B 1 298 ? -8.055 19.141 19.828 1 94.5 298 ALA B C 1
ATOM 5632 O O . ALA B 1 298 ? -7.82 18.062 19.281 1 94.5 298 ALA B O 1
ATOM 5633 N N . ALA B 1 299 ? -7.133 20.047 20.031 1 93.94 299 ALA B N 1
ATOM 5634 C CA . ALA B 1 299 ? -5.742 19.797 19.672 1 93.94 299 ALA B CA 1
ATOM 5635 C C . ALA B 1 299 ? -5.164 18.641 20.5 1 93.94 299 ALA B C 1
ATOM 5637 O O . ALA B 1 299 ? -4.418 17.812 19.984 1 93.94 299 ALA B O 1
ATOM 5638 N N . ASN B 1 300 ? -5.484 18.656 21.766 1 93.44 300 ASN B N 1
ATOM 5639 C CA . ASN B 1 300 ? -5.051 17.562 22.641 1 93.44 300 ASN B CA 1
ATOM 5640 C C . ASN B 1 300 ? -5.652 16.234 22.203 1 93.44 300 ASN B C 1
ATOM 5642 O O . ASN B 1 300 ? -4.965 15.203 22.188 1 93.44 300 ASN B O 1
ATOM 5646 N N . ALA B 1 301 ? -6.898 16.281 21.891 1 94.69 301 ALA B N 1
ATOM 5647 C CA . ALA B 1 301 ? -7.566 15.07 21.422 1 94.69 301 ALA B CA 1
ATOM 5648 C C . ALA B 1 301 ? -6.945 14.57 20.125 1 94.69 301 ALA B C 1
ATOM 5650 O O . ALA B 1 301 ? -6.754 13.359 19.953 1 94.69 301 ALA B O 1
ATOM 5651 N N . GLU B 1 302 ? -6.703 15.492 19.219 1 94.94 302 GLU B N 1
ATOM 5652 C CA . GLU B 1 302 ? -6.055 15.133 17.953 1 94.94 302 GLU B CA 1
ATOM 5653 C C . GLU B 1 302 ? -4.707 14.453 18.203 1 94.94 302 GLU B C 1
ATOM 5655 O O . GLU B 1 302 ? -4.398 13.43 17.594 1 94.94 302 GLU B O 1
ATOM 5660 N N . ALA B 1 303 ? -3.93 15.031 19.062 1 94.06 303 ALA B N 1
ATOM 5661 C CA . ALA B 1 303 ? -2.594 14.516 19.359 1 94.06 303 ALA B CA 1
ATOM 5662 C C . ALA B 1 303 ? -2.664 13.102 19.922 1 94.06 303 ALA B C 1
ATOM 5664 O O . ALA B 1 303 ? -1.881 12.227 19.531 1 94.06 303 ALA B O 1
ATOM 5665 N N . LYS B 1 304 ? -3.598 12.844 20.797 1 94.94 304 LYS B N 1
ATOM 5666 C CA . LYS B 1 304 ? -3.752 11.523 21.391 1 94.94 304 LYS B CA 1
ATOM 5667 C C . LYS B 1 304 ? -4.23 10.5 20.375 1 94.94 304 LYS B C 1
ATOM 5669 O O . LYS B 1 304 ? -3.75 9.367 20.344 1 94.94 304 LYS B O 1
ATOM 5674 N N . LEU B 1 305 ? -5.148 10.922 19.609 1 95.62 305 LEU B N 1
ATOM 5675 C CA . LEU B 1 305 ? -5.66 10.039 18.562 1 95.62 305 LEU B CA 1
ATOM 5676 C C . LEU B 1 305 ? -4.559 9.68 17.562 1 95.62 305 LEU B C 1
ATOM 5678 O O . LEU B 1 305 ? -4.477 8.531 17.125 1 95.62 305 LEU B O 1
ATOM 5682 N N . MET B 1 306 ? -3.768 10.648 17.25 1 95.94 306 MET B N 1
ATOM 5683 C CA . MET B 1 306 ? -2.67 10.383 16.328 1 95.94 306 MET B CA 1
ATOM 5684 C C . MET B 1 306 ? -1.644 9.445 16.953 1 95.94 306 MET B C 1
ATOM 5686 O O . MET B 1 306 ? -1.073 8.594 16.281 1 95.94 306 MET B O 1
ATOM 5690 N N . GLN B 1 307 ? -1.387 9.602 18.234 1 94.62 307 GLN B N 1
ATOM 5691 C CA . GLN B 1 307 ? -0.504 8.68 18.938 1 94.62 307 GLN B CA 1
ATOM 5692 C C . GLN B 1 307 ? -1.021 7.25 18.844 1 94.62 307 GLN B C 1
ATOM 5694 O O . GLN B 1 307 ? -0.257 6.324 18.562 1 94.62 307 GLN B O 1
ATOM 5699 N N . GLU B 1 308 ? -2.299 7.086 19.031 1 95 308 GLU B N 1
ATOM 5700 C CA . GLU B 1 308 ? -2.916 5.766 18.938 1 95 308 GLU B CA 1
ATOM 5701 C C . GLU B 1 308 ? -2.828 5.227 17.516 1 95 308 GLU B C 1
ATOM 5703 O O . GLU B 1 308 ? -2.549 4.043 17.312 1 95 308 GLU B O 1
ATOM 5708 N N . SER B 1 309 ? -3.098 6.074 16.656 1 95.81 309 SER B N 1
ATOM 5709 C CA . SER B 1 309 ? -3.027 5.676 15.25 1 95.81 309 SER B CA 1
ATOM 5710 C C . SER B 1 309 ? -1.646 5.137 14.898 1 95.81 309 SER B C 1
ATOM 5712 O O . SER B 1 309 ? -1.526 4.082 14.273 1 95.81 309 SER B O 1
ATOM 5714 N N . TYR B 1 310 ? -0.618 5.867 15.32 1 96.06 310 TYR B N 1
ATOM 5715 C CA . TYR B 1 310 ? 0.744 5.469 14.984 1 96.06 310 TYR B CA 1
ATOM 5716 C C . TYR B 1 310 ? 1.125 4.176 15.695 1 96.06 310 TYR B C 1
ATOM 5718 O O . TYR B 1 310 ? 1.891 3.369 15.156 1 96.06 310 TYR B O 1
ATOM 5726 N N . TRP B 1 311 ? 0.556 3.955 16.812 1 94.69 311 TRP B N 1
ATOM 5727 C CA . TRP B 1 311 ? 0.762 2.691 17.516 1 94.69 311 TRP B CA 1
ATOM 5728 C C . TRP B 1 311 ? 0.197 1.526 16.703 1 94.69 311 TRP B C 1
ATOM 5730 O O . TRP B 1 311 ? 0.873 0.513 16.5 1 94.69 311 TRP B O 1
ATOM 5740 N N . TYR B 1 312 ? -0.982 1.686 16.234 1 93.75 312 TYR B N 1
ATOM 5741 C CA . TYR B 1 312 ? -1.607 0.656 15.414 1 93.75 312 TYR B CA 1
ATOM 5742 C C . TYR B 1 312 ? -0.851 0.471 14.109 1 93.75 312 TYR B C 1
ATOM 5744 O O . TYR B 1 312 ? -0.718 -0.651 13.609 1 93.75 312 TYR B O 1
ATOM 5752 N N . GLN B 1 313 ? -0.442 1.528 13.586 1 95.38 313 GLN B N 1
ATOM 5753 C CA . GLN B 1 313 ? 0.321 1.454 12.344 1 95.38 313 GLN B CA 1
ATOM 5754 C C . GLN B 1 313 ? 1.594 0.632 12.531 1 95.38 313 GLN B C 1
ATOM 5756 O O . GLN B 1 313 ? 1.956 -0.163 11.656 1 95.38 313 GLN B O 1
ATOM 5761 N N . LYS B 1 314 ? 2.287 0.901 13.641 1 94.06 314 LYS B N 1
ATOM 5762 C CA . LYS B 1 314 ? 3.523 0.181 13.922 1 94.06 314 LYS B CA 1
ATOM 5763 C C . LYS B 1 314 ? 3.268 -1.316 14.07 1 94.06 314 LYS B C 1
ATOM 5765 O O . LYS B 1 314 ? 3.994 -2.137 13.508 1 94.06 314 LYS B O 1
ATOM 5770 N N . GLU B 1 315 ? 2.27 -1.625 14.797 1 91.06 315 GLU B N 1
ATOM 5771 C CA . GLU B 1 315 ? 1.896 -3.023 14.984 1 91.06 315 GLU B CA 1
ATOM 5772 C C . GLU B 1 315 ? 1.582 -3.699 13.656 1 91.06 315 GLU B C 1
ATOM 5774 O O . GLU B 1 315 ? 2.055 -4.805 13.391 1 91.06 315 GLU B O 1
ATOM 5779 N N . ALA B 1 316 ? 0.819 -3.055 12.875 1 90.62 316 ALA B N 1
ATOM 5780 C CA . ALA B 1 316 ? 0.437 -3.596 11.57 1 90.62 316 ALA B CA 1
ATOM 5781 C C . ALA B 1 316 ? 1.658 -3.781 10.672 1 90.62 316 ALA B C 1
ATOM 5783 O O . ALA B 1 316 ? 1.794 -4.809 10.008 1 90.62 316 ALA B O 1
ATOM 5784 N N . ALA B 1 317 ? 2.496 -2.779 10.625 1 91.62 317 ALA B N 1
ATOM 5785 C CA . ALA B 1 317 ? 3.678 -2.811 9.766 1 91.62 317 ALA B CA 1
ATOM 5786 C C . ALA B 1 317 ? 4.641 -3.916 10.195 1 91.62 317 ALA B C 1
ATOM 5788 O O . ALA B 1 317 ? 5.188 -4.633 9.359 1 91.62 317 ALA B O 1
ATOM 5789 N N . GLU B 1 318 ? 4.848 -4.043 11.445 1 88.88 318 GLU B N 1
ATOM 5790 C CA . GLU B 1 318 ? 5.738 -5.078 11.969 1 88.88 318 GLU B CA 1
ATOM 5791 C C . GLU B 1 318 ? 5.207 -6.473 11.641 1 88.88 318 GLU B C 1
ATOM 5793 O O . GLU B 1 318 ? 5.965 -7.344 11.211 1 88.88 318 GLU B O 1
ATOM 5798 N N . ASN B 1 319 ? 3.959 -6.641 11.836 1 82.19 319 ASN B N 1
ATOM 5799 C CA . ASN B 1 319 ? 3.338 -7.922 11.516 1 82.19 319 ASN B CA 1
ATOM 5800 C C . ASN B 1 319 ? 3.48 -8.258 10.039 1 82.19 319 ASN B C 1
ATOM 5802 O O . ASN B 1 319 ? 3.834 -9.383 9.68 1 82.19 319 ASN B O 1
ATOM 5806 N N . LYS B 1 320 ? 3.232 -7.301 9.25 1 84.25 320 LYS B N 1
ATOM 5807 C CA . LYS B 1 320 ? 3.283 -7.5 7.809 1 84.25 320 LYS B CA 1
ATOM 5808 C C . LYS B 1 320 ? 4.707 -7.781 7.344 1 84.25 320 LYS B C 1
ATOM 5810 O O . LYS B 1 320 ? 4.934 -8.695 6.543 1 84.25 320 LYS B O 1
ATOM 5815 N N . LEU B 1 321 ? 5.66 -6.992 7.832 1 86.75 321 LEU B N 1
ATOM 5816 C CA . LEU B 1 321 ? 7.051 -7.145 7.418 1 86.75 321 LEU B CA 1
ATOM 5817 C C . LEU B 1 321 ? 7.609 -8.484 7.879 1 86.75 321 LEU B C 1
ATOM 5819 O O . LEU B 1 321 ? 8.242 -9.203 7.102 1 86.75 321 LEU B O 1
ATOM 5823 N N . ASN B 1 322 ? 7.344 -8.867 9.094 1 82.19 322 ASN B N 1
ATOM 5824 C CA . ASN B 1 322 ? 7.836 -10.133 9.617 1 82.19 322 ASN B CA 1
ATOM 5825 C C . ASN B 1 322 ? 7.164 -11.32 8.938 1 82.19 322 ASN B C 1
ATOM 5827 O O . ASN B 1 322 ? 7.836 -12.281 8.547 1 82.19 322 ASN B O 1
ATOM 5831 N N . GLY B 1 323 ? 5.867 -11.203 8.836 1 78.06 323 GLY B N 1
ATOM 5832 C CA . GLY B 1 323 ? 5.156 -12.266 8.141 1 78.06 323 GLY B CA 1
ATOM 5833 C C . GLY B 1 323 ? 5.617 -12.445 6.707 1 78.06 323 GLY B C 1
ATOM 5834 O O . GLY B 1 323 ? 5.824 -13.57 6.254 1 78.06 323 GLY B O 1
ATOM 5835 N N . SER B 1 324 ? 5.82 -11.383 5.988 1 83.88 324 SER B N 1
ATOM 5836 C CA . SER B 1 324 ? 6.273 -11.43 4.602 1 83.88 324 SER B CA 1
ATOM 5837 C C . SER B 1 324 ? 7.688 -11.984 4.496 1 83.88 324 SER B C 1
ATOM 5839 O O . SER B 1 324 ? 8.016 -12.695 3.545 1 83.88 324 SER B O 1
ATOM 5841 N N . TYR B 1 325 ? 8.555 -11.695 5.477 1 84.62 325 TYR B N 1
ATOM 5842 C CA . TYR B 1 325 ? 9.93 -12.18 5.477 1 84.62 325 TYR B CA 1
ATOM 5843 C C . TYR B 1 325 ? 9.969 -13.703 5.547 1 84.62 325 TYR B C 1
ATOM 5845 O O . TYR B 1 325 ? 10.656 -14.344 4.75 1 84.62 325 TYR B O 1
ATOM 5853 N N . TYR B 1 326 ? 9.203 -14.227 6.406 1 77.31 326 TYR B N 1
ATOM 5854 C CA . TYR B 1 326 ? 9.188 -15.68 6.566 1 77.31 326 TYR B CA 1
ATOM 5855 C C . TYR B 1 326 ? 8.586 -16.359 5.344 1 77.31 326 TYR B C 1
ATOM 5857 O O . TYR B 1 326 ? 9.086 -17.391 4.883 1 77.31 326 TYR B O 1
ATOM 5865 N N . LYS B 1 327 ? 7.621 -15.734 4.891 1 78.44 327 LYS B N 1
ATOM 5866 C CA . LYS B 1 327 ? 7 -16.281 3.688 1 78.44 327 LYS B CA 1
ATOM 5867 C C . LYS B 1 327 ? 7.973 -16.266 2.514 1 78.44 327 LYS B C 1
ATOM 5869 O O . LYS B 1 327 ? 8.102 -17.266 1.794 1 78.44 327 LYS B O 1
ATOM 5874 N N . MET B 1 328 ? 8.68 -15.18 2.338 1 84.25 328 MET B N 1
ATOM 5875 C CA . MET B 1 328 ? 9.578 -15.039 1.192 1 84.25 328 MET B CA 1
ATOM 5876 C C . MET B 1 328 ? 10.781 -15.961 1.322 1 84.25 328 MET B C 1
ATOM 5878 O O . MET B 1 328 ? 11.25 -16.531 0.33 1 84.25 328 MET B O 1
ATOM 5882 N N . THR B 1 329 ? 11.297 -16.125 2.518 1 82.31 329 THR B N 1
ATOM 5883 C CA . THR B 1 329 ? 12.438 -17.016 2.734 1 82.31 329 THR B CA 1
ATOM 5884 C C . THR B 1 329 ? 12.062 -18.453 2.406 1 82.31 329 THR B C 1
ATOM 5886 O O . THR B 1 329 ? 12.844 -19.188 1.783 1 82.31 329 THR B O 1
ATOM 5889 N N . PHE B 1 330 ? 10.906 -18.797 2.748 1 77.88 330 PHE B N 1
ATOM 5890 C CA . PHE B 1 330 ? 10.43 -20.141 2.434 1 77.88 330 PHE B CA 1
ATOM 5891 C C . PHE B 1 330 ? 10.25 -20.312 0.931 1 77.88 330 PHE B C 1
ATOM 5893 O O . PHE B 1 330 ? 10.664 -21.328 0.362 1 77.88 330 PHE B O 1
ATOM 5900 N N . GLU B 1 331 ? 9.586 -19.344 0.38 1 83.81 331 GLU B N 1
ATOM 5901 C CA . GLU B 1 331 ? 9.344 -19.406 -1.057 1 83.81 331 GLU B CA 1
ATOM 5902 C C . GLU B 1 331 ? 10.656 -19.453 -1.838 1 83.81 331 GLU B C 1
ATOM 5904 O O . GLU B 1 331 ? 10.75 -20.141 -2.863 1 83.81 331 GLU B O 1
ATOM 5909 N N . LEU B 1 332 ? 11.656 -18.766 -1.369 1 85.44 332 LEU B N 1
ATOM 5910 C CA . LEU B 1 332 ? 12.953 -18.75 -2.037 1 85.44 332 LEU B CA 1
ATOM 5911 C C . LEU B 1 332 ? 13.641 -20.109 -1.92 1 85.44 332 LEU B C 1
ATOM 5913 O O . LEU B 1 332 ? 14.211 -20.609 -2.893 1 85.44 332 LEU B O 1
ATOM 5917 N N . GLU B 1 333 ? 13.555 -20.672 -0.77 1 81 333 GLU B N 1
ATOM 5918 C CA . GLU B 1 333 ? 14.109 -22 -0.575 1 81 333 GLU B CA 1
ATOM 5919 C C . GLU B 1 333 ? 13.414 -23.031 -1.457 1 81 333 GLU B C 1
ATOM 5921 O O . GLU B 1 333 ? 14.062 -23.891 -2.051 1 81 333 GLU B O 1
ATOM 5926 N N . LYS B 1 334 ? 12.172 -22.891 -1.459 1 80.19 334 LYS B N 1
ATOM 5927 C CA . LYS B 1 334 ? 11.383 -23.797 -2.303 1 80.19 334 LYS B CA 1
ATOM 5928 C C . LYS B 1 334 ? 11.781 -23.656 -3.77 1 80.19 334 LYS B C 1
ATOM 5930 O O . LYS B 1 334 ? 12.008 -24.656 -4.453 1 80.19 334 LYS B O 1
ATOM 5935 N N . GLU B 1 335 ? 11.883 -22.422 -4.254 1 83.94 335 GLU B N 1
ATOM 5936 C CA . GLU B 1 335 ? 12.227 -22.188 -5.652 1 83.94 335 GLU B CA 1
ATOM 5937 C C . GLU B 1 335 ? 13.641 -22.688 -5.961 1 83.94 335 GLU B C 1
ATOM 5939 O O . GLU B 1 335 ? 13.898 -23.172 -7.059 1 83.94 335 GLU B O 1
ATOM 5944 N N . GLN B 1 336 ? 14.484 -22.594 -5.031 1 83.94 336 GLN B N 1
ATOM 5945 C CA . GLN B 1 336 ? 15.844 -23.094 -5.215 1 83.94 336 GLN B CA 1
ATOM 5946 C C . GLN B 1 336 ? 15.852 -24.609 -5.379 1 83.94 336 GLN B C 1
ATOM 5948 O O . GLN B 1 336 ? 16.562 -25.141 -6.238 1 83.94 336 GLN B O 1
ATOM 5953 N N . GLU B 1 337 ? 15.102 -25.219 -4.547 1 78.94 337 GLU B N 1
ATOM 5954 C CA . GLU B 1 337 ? 15 -26.672 -4.633 1 78.94 337 GLU B CA 1
ATOM 5955 C C . GLU B 1 337 ? 14.352 -27.109 -5.945 1 78.94 337 GLU B C 1
ATOM 5957 O O . GLU B 1 337 ? 14.797 -28.078 -6.574 1 78.94 337 GLU B O 1
ATOM 5962 N N . LEU B 1 338 ? 13.391 -26.359 -6.324 1 81.69 338 LEU B N 1
ATOM 5963 C CA . LEU B 1 338 ? 12.719 -26.672 -7.582 1 81.69 338 LEU B CA 1
ATOM 5964 C C . LEU B 1 338 ? 13.648 -26.453 -8.766 1 81.69 338 LEU B C 1
ATOM 5966 O O . LEU B 1 338 ? 13.68 -27.266 -9.695 1 81.69 338 LEU B O 1
ATOM 5970 N N . LEU B 1 339 ? 14.367 -25.406 -8.703 1 86.12 339 LEU B N 1
ATOM 5971 C CA . LEU B 1 339 ? 15.289 -25.109 -9.797 1 86.12 339 LEU B CA 1
ATOM 5972 C C . LEU B 1 339 ? 16.359 -26.188 -9.922 1 86.12 339 LEU B C 1
ATOM 5974 O O . LEU B 1 339 ? 16.719 -26.578 -11.031 1 86.12 339 LEU B O 1
ATOM 5978 N N . LYS B 1 340 ? 16.828 -26.688 -8.805 1 82.88 340 LYS B N 1
ATOM 5979 C CA . LYS B 1 340 ? 17.797 -27.781 -8.812 1 82.88 340 LYS B CA 1
ATOM 5980 C C . LYS B 1 340 ? 17.188 -29.047 -9.406 1 82.88 340 LYS B C 1
ATOM 5982 O O . LYS B 1 340 ? 17.797 -29.703 -10.242 1 82.88 340 LYS B O 1
ATOM 5987 N N . LEU B 1 341 ? 16.031 -29.281 -8.977 1 80.25 341 LEU B N 1
ATOM 5988 C CA . LEU B 1 341 ? 15.32 -30.453 -9.469 1 80.25 341 LEU B CA 1
ATOM 5989 C C . LEU B 1 341 ? 15.078 -30.359 -10.977 1 80.25 341 LEU B C 1
ATOM 5991 O O . LEU B 1 341 ? 15.398 -31.281 -11.719 1 80.25 341 LEU B O 1
ATOM 5995 N N . TYR B 1 342 ? 14.539 -29.25 -11.453 1 86.25 342 TYR B N 1
ATOM 5996 C CA . TYR B 1 342 ? 14.172 -29.078 -12.859 1 86.25 342 TYR B CA 1
ATOM 5997 C C . TYR B 1 342 ? 15.414 -29.078 -13.75 1 86.25 342 TYR B C 1
ATOM 5999 O O . TYR B 1 342 ? 15.398 -29.641 -14.844 1 86.25 342 TYR B O 1
ATOM 6007 N N . THR B 1 343 ? 16.438 -28.484 -13.297 1 86.5 343 THR B N 1
ATOM 6008 C CA . THR B 1 343 ? 17.672 -28.469 -14.07 1 86.5 343 THR B CA 1
ATOM 6009 C C . THR B 1 343 ? 18.234 -29.875 -14.242 1 86.5 343 THR B C 1
ATOM 6011 O O . THR B 1 343 ? 18.703 -30.234 -15.32 1 86.5 343 THR B O 1
ATOM 6014 N N . ASN B 1 344 ? 18.156 -30.656 -13.195 1 84.5 344 ASN B N 1
ATOM 6015 C CA . ASN B 1 344 ? 18.594 -32.031 -13.258 1 84.5 344 ASN B CA 1
ATOM 6016 C C . ASN B 1 344 ? 17.703 -32.844 -14.203 1 84.5 344 ASN B C 1
ATOM 6018 O O . ASN B 1 344 ? 18.203 -33.688 -14.961 1 84.5 344 ASN B O 1
ATOM 6022 N N . GLN B 1 345 ? 16.469 -32.562 -14.133 1 80.69 345 GLN B N 1
ATOM 6023 C CA . GLN B 1 345 ? 15.539 -33.281 -15.023 1 80.69 345 GLN B CA 1
ATOM 6024 C C . GLN B 1 345 ? 15.797 -32.906 -16.484 1 80.69 345 GLN B C 1
ATOM 6026 O O . GLN B 1 345 ? 15.766 -33.781 -17.359 1 80.69 345 GLN B O 1
ATOM 6031 N N . VAL B 1 346 ? 16.031 -31.656 -16.703 1 89.12 346 VAL B N 1
ATOM 6032 C CA . VAL B 1 346 ? 16.297 -31.203 -18.078 1 89.12 346 VAL B CA 1
ATOM 6033 C C . VAL B 1 346 ? 17.562 -31.906 -18.609 1 89.12 346 VAL B C 1
ATOM 6035 O O . VAL B 1 346 ? 17.578 -32.375 -19.734 1 89.12 346 VAL B O 1
ATOM 6038 N N . THR B 1 347 ? 18.547 -32.062 -17.781 1 87.12 347 THR B N 1
ATOM 6039 C CA . THR B 1 347 ? 19.797 -32.688 -18.172 1 87.12 347 THR B CA 1
ATOM 6040 C C . THR B 1 347 ? 19.594 -34.188 -18.438 1 87.12 347 THR B C 1
ATOM 6042 O O . THR B 1 347 ? 20.031 -34.719 -19.469 1 87.12 347 THR B O 1
ATOM 6045 N N . THR B 1 348 ? 18.891 -34.812 -17.594 1 84.31 348 THR B N 1
ATOM 6046 C CA . THR B 1 348 ? 18.672 -36.25 -17.703 1 84.31 348 THR B CA 1
ATOM 6047 C C . THR B 1 348 ? 17.781 -36.562 -18.906 1 84.31 348 THR B C 1
ATOM 6049 O O . THR B 1 348 ? 18.078 -37.469 -19.672 1 84.31 348 THR B O 1
ATOM 6052 N N . LEU B 1 349 ? 16.734 -35.75 -19.047 1 81.88 349 LEU B N 1
ATOM 6053 C CA . LEU B 1 349 ? 15.805 -35.969 -20.141 1 81.88 349 LEU B CA 1
ATOM 6054 C C . LEU B 1 349 ? 16.453 -35.688 -21.484 1 81.88 349 LEU B C 1
ATOM 6056 O O . LEU B 1 349 ? 16.188 -36.375 -22.469 1 81.88 349 LEU B O 1
ATOM 6060 N N . SER B 1 350 ? 17.281 -34.688 -21.5 1 87.75 350 SER B N 1
ATO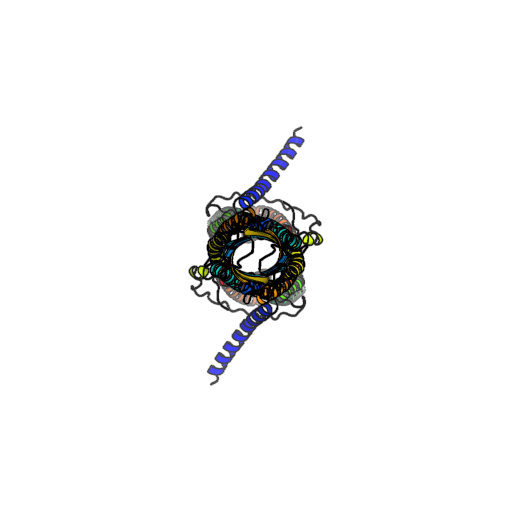M 6061 C CA . SER B 1 350 ? 18 -34.375 -22.734 1 87.75 350 SER B CA 1
ATOM 6062 C C . SER B 1 350 ? 18.922 -35.531 -23.141 1 87.75 350 SER B C 1
ATOM 6064 O O . SER B 1 350 ? 18.969 -35.906 -24.328 1 87.75 350 SER B O 1
ATOM 6066 N N . LYS B 1 351 ? 19.594 -36.125 -22.172 1 85 351 LYS B N 1
ATOM 6067 C CA . LYS B 1 351 ? 20.453 -37.25 -22.438 1 85 351 LYS B CA 1
ATOM 6068 C C . LYS B 1 351 ? 19.656 -38.469 -22.875 1 85 351 LYS B C 1
ATOM 6070 O O . LYS B 1 351 ? 20.016 -39.188 -23.828 1 85 351 LYS B O 1
ATOM 6075 N N . SER B 1 352 ? 18.609 -38.656 -22.203 1 78.5 352 SER B N 1
ATOM 6076 C CA . SER B 1 352 ? 17.75 -39.812 -22.5 1 78.5 352 SER B CA 1
ATOM 6077 C C . SER B 1 352 ? 17.156 -39.688 -23.906 1 78.5 352 SER B C 1
ATOM 6079 O O . SER B 1 352 ? 17.062 -40.688 -24.625 1 78.5 352 SER B O 1
ATOM 6081 N N . LEU B 1 353 ? 16.719 -38.5 -24.219 1 83.25 353 LEU B N 1
ATOM 6082 C CA . LEU B 1 353 ? 16.125 -38.25 -25.516 1 83.25 353 LEU B CA 1
ATOM 6083 C C . LEU B 1 353 ? 17.141 -38.5 -26.641 1 83.25 353 LEU B C 1
ATOM 6085 O O . LEU B 1 353 ? 16.797 -39.094 -27.672 1 83.25 353 LEU B O 1
ATOM 6089 N N . ASN B 1 354 ? 18.375 -38.125 -26.406 1 81.62 354 ASN B N 1
ATOM 6090 C CA . ASN B 1 354 ? 19.438 -38.344 -27.391 1 81.62 354 ASN B CA 1
ATOM 6091 C C . ASN B 1 354 ? 19.703 -39.844 -27.594 1 81.62 354 ASN B C 1
ATOM 6093 O O . ASN B 1 354 ? 19.891 -40.281 -28.734 1 81.62 354 ASN B O 1
ATOM 6097 N N . LEU B 1 355 ? 19.641 -40.562 -26.516 1 76.81 355 LEU B N 1
ATOM 6098 C CA . LEU B 1 355 ? 19.844 -42 -26.578 1 76.81 355 LEU B CA 1
ATOM 6099 C C . LEU B 1 355 ? 18.688 -42.656 -27.328 1 76.81 355 LEU B C 1
ATOM 6101 O O . LEU B 1 355 ? 18.891 -43.562 -28.141 1 76.81 355 LEU B O 1
ATOM 6105 N N . LEU B 1 356 ? 17.453 -42.188 -27 1 76.81 356 LEU B N 1
ATOM 6106 C CA . LEU B 1 356 ? 16.266 -42.75 -27.609 1 76.81 356 LEU B CA 1
ATOM 6107 C C . LEU B 1 356 ? 16.234 -42.469 -29.109 1 76.81 356 LEU B C 1
ATOM 6109 O O . LEU B 1 356 ? 15.828 -43.312 -29.906 1 76.81 356 LEU B O 1
ATOM 6113 N N . LEU B 1 357 ? 16.594 -41.344 -29.469 1 77.69 357 LEU B N 1
ATOM 6114 C CA . LEU B 1 357 ? 16.609 -40.938 -30.875 1 77.69 357 LEU B CA 1
ATOM 6115 C C . LEU B 1 357 ? 17.641 -41.781 -31.656 1 77.69 357 LEU B C 1
ATOM 6117 O O . LEU B 1 357 ? 17.391 -42.125 -32.812 1 77.69 357 LEU B O 1
ATOM 6121 N N . ALA B 1 358 ? 18.703 -42.125 -31 1 72.19 358 ALA B N 1
ATOM 6122 C CA . ALA B 1 358 ? 19.719 -42.969 -31.625 1 72.19 358 ALA B CA 1
ATOM 6123 C C . ALA B 1 358 ? 19.203 -44.375 -31.844 1 72.19 358 ALA B C 1
ATOM 6125 O O . ALA B 1 358 ? 19.484 -45 -32.875 1 72.19 358 ALA B O 1
ATOM 6126 N N . TYR B 1 359 ? 18.328 -44.875 -30.953 1 66.56 359 TYR B N 1
ATOM 6127 C CA . TYR B 1 359 ? 17.781 -46.219 -31.047 1 66.56 359 TYR B CA 1
ATOM 6128 C C . TYR B 1 359 ? 16.625 -46.25 -32.031 1 66.56 359 TYR B C 1
ATOM 6130 O O . TYR B 1 359 ? 16.453 -47.25 -32.75 1 66.56 359 TYR B O 1
ATOM 6138 N N . TYR B 1 360 ? 15.742 -45.344 -31.938 1 66.38 360 TYR B N 1
ATOM 6139 C CA . TYR B 1 360 ? 14.57 -45.281 -32.812 1 66.38 360 TYR B CA 1
ATOM 6140 C C . TYR B 1 360 ? 14.977 -45.281 -34.281 1 66.38 360 TYR B C 1
ATOM 6142 O O . TYR B 1 360 ? 14.328 -45.906 -35.125 1 66.38 360 TYR B O 1
ATOM 6150 N N . SER B 1 361 ? 15.859 -44.562 -34.531 1 60.78 361 SER B N 1
ATOM 6151 C CA . SER B 1 361 ? 16.344 -44.562 -35.906 1 60.78 361 SER B CA 1
ATOM 6152 C C . SER B 1 361 ? 16.672 -45.969 -36.375 1 60.78 361 SER B C 1
ATOM 6154 O O . SER B 1 361 ? 16.453 -46.312 -37.562 1 60.78 361 SER B O 1
ATOM 6156 N N . ASN B 1 362 ? 16.953 -46.875 -35.375 1 56.12 362 ASN B N 1
ATOM 6157 C CA . ASN B 1 362 ? 17.406 -48.219 -35.781 1 56.12 362 ASN B CA 1
ATOM 6158 C C . ASN B 1 362 ? 16.297 -49.25 -35.656 1 56.12 362 ASN B C 1
ATOM 6160 O O . ASN B 1 362 ? 16.234 -50.188 -36.406 1 56.12 362 ASN B O 1
ATOM 6164 N N . ALA B 1 363 ? 15.414 -49.25 -34.562 1 52.72 363 ALA B N 1
ATOM 6165 C CA . ALA B 1 363 ? 14.602 -50.406 -34.25 1 52.72 363 ALA B CA 1
ATOM 6166 C C . ALA B 1 363 ? 13.117 -50.094 -34.344 1 52.72 363 ALA B C 1
ATOM 6168 O O . ALA B 1 363 ? 12.266 -50.969 -34.125 1 52.72 363 ALA B O 1
ATOM 6169 N N . ASN B 1 364 ? 12.555 -49.188 -35.062 1 50.09 364 ASN B N 1
ATOM 6170 C CA . ASN B 1 364 ? 11.18 -48.812 -35.406 1 50.09 364 ASN B CA 1
ATOM 6171 C C . ASN B 1 364 ? 10.273 -48.844 -34.188 1 50.09 364 ASN B C 1
ATOM 6173 O O . ASN B 1 364 ? 9.055 -48.938 -34.312 1 50.09 364 ASN B O 1
ATOM 6177 N N . LYS B 1 365 ? 10.523 -49.25 -32.844 1 52.41 365 LYS B N 1
ATOM 6178 C CA . LYS B 1 365 ? 9.516 -49.594 -31.844 1 52.41 365 LYS B CA 1
ATOM 6179 C C . LYS B 1 365 ? 9.43 -48.5 -30.766 1 52.41 365 LYS B C 1
ATOM 6181 O O . LYS B 1 365 ? 8.453 -48.469 -30.016 1 52.41 365 LYS B O 1
ATOM 6186 N N . ASP B 1 366 ? 9.43 -47.156 -31.156 1 71.69 366 ASP B N 1
ATOM 6187 C CA . ASP B 1 366 ? 9.07 -46.5 -29.922 1 71.69 366 ASP B CA 1
ATOM 6188 C C . ASP B 1 366 ? 8.984 -44.969 -30.109 1 71.69 366 ASP B C 1
ATOM 6190 O O . ASP B 1 366 ? 9.578 -44.219 -29.359 1 71.69 366 ASP B O 1
ATOM 6194 N N . PHE B 1 367 ? 8.211 -44.625 -31.219 1 75.5 367 PHE B N 1
ATOM 6195 C CA . PHE B 1 367 ? 8.039 -43.219 -31.516 1 75.5 367 PHE B CA 1
ATOM 6196 C C . PHE B 1 367 ? 7.258 -42.5 -30.422 1 75.5 367 PHE B C 1
ATOM 6198 O O . PHE B 1 367 ? 7.559 -41.375 -30.078 1 75.5 367 PHE B O 1
ATOM 6205 N N . GLU B 1 368 ? 6.355 -43.188 -29.875 1 73.38 368 GLU B N 1
ATOM 6206 C CA . GLU B 1 368 ? 5.559 -42.625 -28.797 1 73.38 368 GLU B CA 1
ATOM 6207 C C . GLU B 1 368 ? 6.434 -42.25 -27.594 1 73.38 368 GLU B C 1
ATOM 6209 O O . GLU B 1 368 ? 6.203 -41.25 -26.953 1 73.38 368 GLU B O 1
ATOM 6214 N N . GLU B 1 369 ? 7.398 -43.062 -27.5 1 75.94 369 GLU B N 1
ATOM 6215 C CA . GLU B 1 369 ? 8.297 -42.812 -26.375 1 75.94 369 GLU B CA 1
ATOM 6216 C C . GLU B 1 369 ? 9.156 -41.594 -26.625 1 75.94 369 GLU B C 1
ATOM 6218 O O . GLU B 1 369 ? 9.43 -40.812 -25.703 1 75.94 369 GLU B O 1
ATOM 6223 N N . VAL B 1 370 ? 9.562 -41.406 -27.875 1 80.5 370 VAL B N 1
ATOM 6224 C CA . VAL B 1 370 ? 10.359 -40.219 -28.234 1 80.5 370 VAL B CA 1
ATOM 6225 C C . VAL B 1 370 ? 9.539 -38.969 -28.031 1 80.5 370 VAL B C 1
ATOM 6227 O O . VAL B 1 370 ? 10.023 -38 -27.438 1 80.5 370 VAL B O 1
ATOM 6230 N N . LEU B 1 371 ? 8.297 -39 -28.438 1 81.44 371 LEU B N 1
ATOM 6231 C CA . LEU B 1 371 ? 7.414 -37.844 -28.297 1 81.44 371 LEU B CA 1
ATOM 6232 C C . LEU B 1 371 ? 7.156 -37.531 -26.828 1 81.44 371 LEU B C 1
ATOM 6234 O O . LEU B 1 371 ? 7.156 -36.375 -26.422 1 81.44 371 LEU B O 1
ATOM 6238 N N . ARG B 1 372 ? 6.961 -38.5 -26.109 1 79.62 372 ARG B N 1
ATOM 6239 C CA . ARG B 1 372 ? 6.691 -38.344 -24.688 1 79.62 372 ARG B CA 1
ATOM 6240 C C . ARG B 1 372 ? 7.887 -37.719 -23.969 1 79.62 372 ARG B C 1
ATOM 6242 O O . ARG B 1 372 ? 7.719 -36.812 -23.172 1 79.62 372 ARG B O 1
ATOM 6249 N N . MET B 1 373 ? 9.008 -38.188 -24.312 1 78.38 373 MET B N 1
ATOM 6250 C CA . MET B 1 373 ? 10.211 -37.688 -23.672 1 78.38 373 MET B CA 1
ATOM 6251 C C . MET B 1 373 ? 10.469 -36.25 -24.078 1 78.38 373 MET B C 1
ATOM 6253 O O . MET B 1 373 ? 10.898 -35.438 -23.25 1 78.38 373 MET B O 1
ATOM 6257 N N . GLN B 1 374 ? 10.195 -35.969 -25.281 1 85.81 374 GLN B N 1
ATOM 6258 C CA . GLN B 1 374 ? 10.352 -34.625 -25.766 1 85.81 374 GLN B CA 1
ATOM 6259 C C . GLN B 1 374 ? 9.414 -33.656 -25.047 1 85.81 374 GLN B C 1
ATOM 6261 O O . GLN B 1 374 ? 9.797 -32.531 -24.688 1 85.81 374 GLN B O 1
ATOM 6266 N N . GLN B 1 375 ? 8.227 -34.125 -24.828 1 82.5 375 GLN B N 1
ATOM 6267 C CA . GLN B 1 375 ? 7.246 -33.281 -24.125 1 82.5 375 GLN B CA 1
ATOM 6268 C C . GLN B 1 375 ? 7.613 -33.094 -22.656 1 82.5 375 GLN B C 1
ATOM 6270 O O . GLN B 1 375 ? 7.383 -32.031 -22.078 1 82.5 375 GLN B O 1
ATOM 6275 N N . GLU B 1 376 ? 8.156 -34.094 -22.141 1 80.88 376 GLU B N 1
ATOM 6276 C CA . GLU B 1 376 ? 8.602 -34 -20.75 1 80.88 376 GLU B CA 1
ATOM 6277 C C . GLU B 1 376 ? 9.758 -33 -20.625 1 80.88 376 GLU B C 1
ATOM 6279 O O . GLU B 1 376 ? 9.812 -32.25 -19.656 1 80.88 376 GLU B O 1
ATOM 6284 N N . LEU B 1 377 ? 10.656 -33.156 -21.578 1 88.19 377 LEU B N 1
ATOM 6285 C CA . LEU B 1 377 ? 11.781 -32.219 -21.594 1 88.19 377 LEU B CA 1
ATOM 6286 C C . LEU B 1 377 ? 11.281 -30.797 -21.703 1 88.19 377 LEU B C 1
ATOM 6288 O O . LEU B 1 377 ? 11.75 -29.922 -20.969 1 88.19 377 LEU B O 1
ATOM 6292 N N . LEU B 1 378 ? 10.328 -30.547 -22.562 1 90.81 378 LEU B N 1
ATOM 6293 C CA . LEU B 1 378 ? 9.742 -29.219 -22.734 1 90.81 378 LEU B CA 1
ATOM 6294 C C . LEU B 1 378 ? 9.102 -28.734 -21.438 1 90.81 378 LEU B C 1
ATOM 6296 O O . LEU B 1 378 ? 9.25 -27.578 -21.062 1 90.81 378 LEU B O 1
ATOM 6300 N N . LYS B 1 379 ? 8.406 -29.609 -20.812 1 86.19 379 LYS B N 1
ATOM 6301 C CA . LYS B 1 379 ? 7.738 -29.281 -19.547 1 86.19 379 LYS B CA 1
ATOM 6302 C C . LYS B 1 379 ? 8.734 -28.781 -18.516 1 86.19 379 LYS B C 1
ATOM 6304 O O . LYS B 1 379 ? 8.516 -27.734 -17.891 1 86.19 379 LYS B O 1
ATOM 6309 N N . TYR B 1 380 ? 9.781 -29.469 -18.406 1 87.19 380 TYR B N 1
ATOM 6310 C CA . TYR B 1 380 ? 10.742 -29.109 -17.375 1 87.19 380 TYR B CA 1
ATOM 6311 C C . TYR B 1 380 ? 11.516 -27.859 -17.766 1 87.19 380 TYR B C 1
ATOM 6313 O O . TYR B 1 380 ? 11.914 -27.062 -16.906 1 87.19 380 TYR B O 1
ATOM 6321 N N . LYS B 1 381 ? 11.703 -27.656 -19.062 1 92 381 LYS B N 1
ATOM 6322 C CA . LYS B 1 381 ? 12.289 -26.406 -19.516 1 92 381 LYS B CA 1
ATOM 6323 C C . LYS B 1 381 ? 11.406 -25.219 -19.141 1 92 381 LYS B C 1
ATOM 6325 O O . LYS B 1 381 ? 11.906 -24.188 -18.672 1 92 381 LYS B O 1
ATOM 6330 N N . LYS B 1 382 ? 10.164 -25.344 -19.312 1 91.88 382 LYS B N 1
ATOM 6331 C CA . LYS B 1 382 ? 9.203 -24.297 -18.969 1 91.88 382 LYS B CA 1
ATOM 6332 C C . LYS B 1 382 ? 9.156 -24.062 -17.453 1 91.88 382 LYS B C 1
ATOM 6334 O O . LYS B 1 382 ? 9.086 -22.922 -17 1 91.88 382 LYS B O 1
ATOM 6339 N N . LEU B 1 383 ? 9.219 -25.172 -16.719 1 88.75 383 LEU B N 1
ATOM 6340 C CA . LEU B 1 383 ? 9.188 -25.078 -15.266 1 88.75 383 LEU B CA 1
ATOM 6341 C C . LEU B 1 383 ? 10.438 -24.391 -14.734 1 88.75 383 LEU B C 1
ATOM 6343 O O . LEU B 1 383 ? 10.367 -23.625 -13.766 1 88.75 383 LEU B O 1
ATOM 6347 N N . THR B 1 384 ? 11.531 -24.688 -15.398 1 90.06 384 THR B N 1
ATOM 6348 C CA . THR B 1 384 ? 12.773 -24.047 -15 1 90.06 384 THR B CA 1
ATOM 6349 C C . THR B 1 384 ? 12.672 -22.531 -15.18 1 90.06 384 THR B C 1
ATOM 6351 O O . THR B 1 384 ? 13.086 -21.766 -14.312 1 90.06 384 THR B O 1
ATOM 6354 N N . LEU B 1 385 ? 12.094 -22.125 -16.281 1 91.06 385 LEU B N 1
ATOM 6355 C CA . LEU B 1 385 ? 11.922 -20.703 -16.562 1 91.06 385 LEU B CA 1
ATOM 6356 C C . LEU B 1 385 ? 10.969 -20.062 -15.555 1 91.06 385 LEU B C 1
ATOM 6358 O O . LEU B 1 385 ? 11.234 -18.969 -15.047 1 91.06 385 LEU B O 1
ATOM 6362 N N . ALA B 1 386 ? 9.875 -20.672 -15.273 1 90.56 386 ALA B N 1
ATOM 6363 C CA . ALA B 1 386 ? 8.883 -20.172 -14.328 1 90.56 386 ALA B CA 1
ATOM 6364 C C . ALA B 1 386 ? 9.477 -20.031 -12.93 1 90.56 386 ALA B C 1
ATOM 6366 O O . ALA B 1 386 ? 9.242 -19.031 -12.242 1 90.56 386 ALA B O 1
ATOM 6367 N N . SER B 1 387 ? 10.188 -21.047 -12.602 1 88.88 387 SER B N 1
ATOM 6368 C CA . SER B 1 387 ? 10.797 -21.031 -11.273 1 88.88 387 SER B CA 1
ATOM 6369 C C . SER B 1 387 ? 11.875 -19.953 -11.172 1 88.88 387 SER B C 1
ATOM 6371 O O . SER B 1 387 ? 12.047 -19.344 -10.117 1 88.88 387 SER B O 1
ATOM 6373 N N . THR B 1 388 ? 12.617 -19.797 -12.227 1 90.81 388 THR B N 1
ATOM 6374 C CA . THR B 1 388 ? 13.617 -18.734 -12.25 1 90.81 388 THR B CA 1
ATOM 6375 C C . THR B 1 388 ? 12.969 -17.375 -12.078 1 90.81 388 THR B C 1
ATOM 6377 O O . THR B 1 388 ? 13.43 -16.562 -11.273 1 90.81 388 THR B O 1
ATOM 6380 N N . SER B 1 389 ? 11.969 -17.125 -12.828 1 92.12 389 SER B N 1
ATOM 6381 C CA . SER B 1 389 ? 11.234 -15.867 -12.719 1 92.12 389 SER B CA 1
ATOM 6382 C C . SER B 1 389 ? 10.68 -15.664 -11.312 1 92.12 389 SER B C 1
ATOM 6384 O O . SER B 1 389 ? 10.836 -14.594 -10.727 1 92.12 389 SER B O 1
ATOM 6386 N N . ALA B 1 390 ? 10.086 -16.688 -10.766 1 89.81 390 ALA B N 1
ATOM 6387 C CA . ALA B 1 390 ? 9.516 -16.625 -9.422 1 89.81 390 ALA B CA 1
ATOM 6388 C C . ALA B 1 390 ? 10.602 -16.344 -8.383 1 89.81 390 ALA B C 1
ATOM 6390 O O . ALA B 1 390 ? 10.383 -15.57 -7.445 1 89.81 390 ALA B O 1
ATOM 6391 N N . PHE B 1 391 ? 11.688 -17.016 -8.594 1 89.75 391 PHE B N 1
ATOM 6392 C CA . PHE B 1 391 ? 12.805 -16.859 -7.664 1 89.75 391 PHE B CA 1
ATOM 6393 C C . PHE B 1 391 ? 13.242 -15.406 -7.586 1 89.75 391 PHE B C 1
ATOM 6395 O O . PHE B 1 391 ? 13.352 -14.836 -6.496 1 89.75 391 PHE B O 1
ATOM 6402 N N . TYR B 1 392 ? 13.422 -14.797 -8.672 1 90.88 392 TYR B N 1
ATOM 6403 C CA . TYR B 1 392 ? 13.969 -13.445 -8.695 1 90.88 392 TYR B CA 1
ATOM 6404 C C . TYR B 1 392 ? 12.93 -12.422 -8.266 1 90.88 392 TYR B C 1
ATOM 6406 O O . TYR B 1 392 ? 13.266 -11.383 -7.684 1 90.88 392 TYR B O 1
ATOM 6414 N N . VAL B 1 393 ? 11.664 -12.664 -8.516 1 92 393 VAL B N 1
ATOM 6415 C CA . VAL B 1 393 ? 10.609 -11.789 -8 1 92 393 VAL B CA 1
ATOM 6416 C C . VAL B 1 393 ? 10.586 -11.852 -6.477 1 92 393 VAL B C 1
ATOM 6418 O O . VAL B 1 393 ? 10.477 -10.82 -5.809 1 92 393 VAL B O 1
ATOM 6421 N N . LYS B 1 394 ? 10.711 -13.094 -5.957 1 90.12 394 LYS B N 1
ATOM 6422 C CA . LYS B 1 394 ? 10.734 -13.266 -4.508 1 90.12 394 LYS B CA 1
ATOM 6423 C C . LYS B 1 394 ? 11.977 -12.633 -3.896 1 90.12 394 LYS B C 1
ATOM 6425 O O . LYS B 1 394 ? 11.922 -12.07 -2.801 1 90.12 394 LYS B O 1
ATOM 6430 N N . LEU B 1 395 ? 13.039 -12.766 -4.602 1 89.19 395 LEU B N 1
ATOM 6431 C CA . LEU B 1 395 ? 14.281 -12.156 -4.133 1 89.19 395 LEU B CA 1
ATOM 6432 C C . LEU B 1 395 ? 14.148 -10.641 -4.07 1 89.19 395 LEU B C 1
ATOM 6434 O O . LEU B 1 395 ? 14.633 -10.008 -3.127 1 89.19 395 LEU B O 1
ATOM 6438 N N . ALA B 1 396 ? 13.523 -10.07 -5.066 1 90.44 396 ALA B N 1
ATOM 6439 C CA . ALA B 1 396 ? 13.312 -8.625 -5.09 1 90.44 396 ALA B CA 1
ATOM 6440 C C . ALA B 1 396 ? 12.445 -8.18 -3.912 1 90.44 396 ALA B C 1
ATOM 6442 O O . ALA B 1 396 ? 12.672 -7.113 -3.336 1 90.44 396 ALA B O 1
ATOM 6443 N N . GLU B 1 397 ? 11.453 -8.969 -3.578 1 90.88 397 GLU B N 1
ATOM 6444 C CA . GLU B 1 397 ? 10.617 -8.633 -2.426 1 90.88 397 GLU B CA 1
ATOM 6445 C C . GLU B 1 397 ? 11.414 -8.727 -1.127 1 90.88 397 GLU B C 1
ATOM 6447 O O . GLU B 1 397 ? 11.234 -7.902 -0.225 1 90.88 397 GLU B O 1
ATOM 6452 N N . LEU B 1 398 ? 12.219 -9.734 -1.065 1 88.94 398 LEU B N 1
ATOM 6453 C CA . LEU B 1 398 ? 13.055 -9.883 0.121 1 88.94 398 LEU B CA 1
ATOM 6454 C C . LEU B 1 398 ? 14.016 -8.703 0.256 1 88.94 398 LEU B C 1
ATOM 6456 O O . LEU B 1 398 ? 14.289 -8.242 1.367 1 88.94 398 LEU B O 1
ATOM 6460 N N . ASP B 1 399 ? 14.523 -8.242 -0.895 1 88.19 399 ASP B N 1
ATOM 6461 C CA . ASP B 1 399 ? 15.375 -7.059 -0.902 1 88.19 399 ASP B CA 1
ATOM 6462 C C . ASP B 1 399 ? 14.641 -5.84 -0.353 1 88.19 399 ASP B C 1
ATOM 6464 O O . ASP B 1 399 ? 15.211 -5.051 0.405 1 88.19 399 ASP B O 1
ATOM 6468 N N . TYR B 1 400 ? 13.43 -5.707 -0.704 1 91.88 400 TYR B N 1
ATOM 6469 C CA . TYR B 1 400 ? 12.602 -4.617 -0.2 1 91.88 400 TYR B CA 1
ATOM 6470 C C . TYR B 1 400 ? 12.398 -4.734 1.307 1 91.88 400 TYR B C 1
ATOM 6472 O O . TYR B 1 400 ? 12.562 -3.756 2.039 1 91.88 400 TYR B O 1
ATOM 6480 N N . LEU B 1 401 ? 12.102 -5.957 1.728 1 89.06 401 LEU B N 1
ATOM 6481 C CA . LEU B 1 401 ? 11.797 -6.188 3.137 1 89.06 401 LEU B CA 1
ATOM 6482 C C . LEU B 1 401 ? 13.023 -5.914 4.004 1 89.06 401 LEU B C 1
ATOM 6484 O O . LEU B 1 401 ? 12.898 -5.379 5.109 1 89.06 401 LEU B O 1
ATOM 6488 N N . THR B 1 402 ? 14.172 -6.219 3.486 1 86.25 402 THR B N 1
ATOM 6489 C CA . THR B 1 402 ? 15.398 -6.102 4.262 1 86.25 402 THR B CA 1
ATOM 6490 C C . THR B 1 402 ? 16.141 -4.812 3.914 1 86.25 402 THR B C 1
ATOM 6492 O O . THR B 1 402 ? 17.297 -4.629 4.297 1 86.25 402 THR B O 1
ATOM 6495 N N . ALA B 1 403 ? 15.484 -3.926 3.16 1 79.44 403 ALA B N 1
ATOM 6496 C CA . ALA B 1 403 ? 15.977 -2.596 2.811 1 79.44 403 ALA B CA 1
ATOM 6497 C C . ALA B 1 403 ? 17.359 -2.668 2.168 1 79.44 403 ALA B C 1
ATOM 6499 O O . ALA B 1 403 ? 18.266 -1.934 2.559 1 79.44 403 ALA B O 1
ATOM 6500 N N . LYS B 1 404 ? 17.422 -3.562 1.337 1 75.69 404 LYS B N 1
ATOM 6501 C CA . LYS B 1 404 ? 18.672 -3.646 0.612 1 75.69 404 LYS B CA 1
ATOM 6502 C C . LYS B 1 404 ? 18.938 -2.367 -0.178 1 75.69 404 LYS B C 1
ATOM 6504 O O . LYS B 1 404 ? 18.016 -1.765 -0.725 1 75.69 404 LYS B O 1
ATOM 6509 N N . GLN B 1 405 ? 20.109 -1.831 -0.083 1 66.19 405 GLN B N 1
ATOM 6510 C CA . GLN B 1 405 ? 20.453 -0.582 -0.757 1 66.19 405 GLN B CA 1
ATOM 6511 C C . GLN B 1 405 ? 20.922 -0.836 -2.189 1 66.19 405 GLN B C 1
ATOM 6513 O O . GLN B 1 405 ? 21.688 -1.764 -2.443 1 66.19 405 GLN B O 1
ATOM 6518 N N . PHE B 1 406 ? 20.141 -0.298 -3.047 1 61.31 406 PHE B N 1
ATOM 6519 C CA . PHE B 1 406 ? 20.562 -0.372 -4.441 1 61.31 406 PHE B CA 1
ATOM 6520 C C . PHE B 1 406 ? 21.531 0.75 -4.77 1 61.31 406 PHE B C 1
ATOM 6522 O O . PHE B 1 406 ? 21.5 1.814 -4.148 1 61.31 406 PHE B O 1
#

Nearest PDB structures (foldseek):
  5iuy-assembly1_A  TM=7.611E-01  e=1.076E-15  Pseudomonas aeruginosa PAO1
  5azs-assembly1_A  TM=7.693E-01  e=2.676E-15  Pseudomonas aeruginosa PAO1
  5azs-assembly1_C  TM=7.758E-01  e=6.358E-15  Pseudomonas aeruginosa PAO1
  1yc9-assembly1_A-3  TM=7.601E-01  e=1.581E-14  Vibrio cholerae
  1wp1-assembly2_B  TM=7.992E-01  e=6.458E-12  Pseudomonas aeruginosa

InterPro domains:
  IPR003423 Outer membrane efflux protein [PF02321] (25-181)
  IPR051906 Outer membrane protein TolC-like [PTHR30026] (2-402)